Protein AF-0000000085241256 (afdb_homodimer)

Sequence (1052 aa):
MYRLTLTALAVVLCSAALVNGGKVLVFPVDGSHWINMKVIIEELHSRGHEVTVLRPSDAWYIKPDSPYYKSITVNAAAGFDKDNFGQFVRRTLEMRRQGASFWTRMALEIDLVKEFYEMNRLLLLMMGEMFGDDKLMQILRDAKYDLVLTDPAIGGGVLLAHRLGLPLVLNVRWTVQGEGHQAIAPTPLSYVPIPGSEMTDKMTFTERVQNMLFFVFTRLQIMYVTDPNYIPFVHRHFGPDVHYMELFQSADIWLMRNDFTFEWPRPTMPNVVYMSGFQCKPAKPLPKELEDFVQSSGEHGVIVMTLGTLVEELPEDITEDIAAAFAQLPQKVIWRHKGKRPSTLGNNTLMLDWLPQNDLLGHPKTRVFVAHGGTNGMQEAIYHGVPLVGLPLMFDQPDNFFRMKARGVAKVLDFATVNRDNFREALKEVLYEPSYKEKMKVLSSLHRDQPMKPLDRAMFWIEFVMRHKGAAHLRTESYKMSTIQYHSIDVAAFLLAVVLLIFAIFIAAVKFLWQRLLSRNKVKKEMYRLTLTALAVVLCSAALVNGGKVLVFPVDGSHWINMKVIIEELHSRGHEVTVLRPSDAWYIKPDSPYYKSITVNAAAGFDKDNFGQFVRRTLEMRRQGASFWTRMALEIDLVKEFYEMNRLLLLMMGEMFGDDKLMQILRDAKYDLVLTDPAIGGGVLLAHRLGLPLVLNVRWTVQGEGHQAIAPTPLSYVPIPGSEMTDKMTFTERVQNMLFFVFTRLQIMYVTDPNYIPFVHRHFGPDVHYMELFQSADIWLMRNDFTFEWPRPTMPNVVYMSGFQCKPAKPLPKELEDFVQSSGEHGVIVMTLGTLVEELPEDITEDIAAAFAQLPQKVIWRHKGKRPSTLGNNTLMLDWLPQNDLLGHPKTRVFVAHGGTNGMQEAIYHGVPLVGLPLMFDQPDNFFRMKARGVAKVLDFATVNRDNFREALKEVLYEPSYKEKMKVLSSLHRDQPMKPLDRAMFWIEFVMRHKGAAHLRTESYKMSTIQYHSIDVAAFLLAVVLLIFAIFIAAVKFLWQRLLSRNKVKKE

Organism: Amphiprion ocellaris (NCBI:txid80972)

Nearest PDB structures (foldseek):
  2o6l-assembly1_A  TM=9.843E-01  e=4.644E-20  Homo sapiens
  7yf5-assembly1_B  TM=9.736E-01  e=6.406E-20  Homo sapiens
  7yf5-assembly1_A  TM=9.642E-01  e=4.402E-20  Homo sapiens
  7cjx-assembly2_B  TM=9.693E-01  e=1.975E-19  Homo sapiens
  7yan-assembly2_D-2  TM=9.655E-01  e=1.040E-18  Homo sapiens

Radius of gyration: 33.62 Å; Cα contacts (8 Å, |Δi|>4): 1692; chains: 2; bounding box: 74×113×124 Å

InterPro domains:
  IPR002213 UDP-glucuronosyl/UDP-glucosyltransferase [PF00201] (22-521)
  IPR002213 UDP-glucuronosyl/UDP-glucosyltransferase [cd03784] (23-461)
  IPR035595 UDP-glycosyltransferase family, conserved site [PS00375] (354-397)
  IPR050271 UDP-glycosyltransferase [PTHR48043] (32-501)

Foldseek 3Di:
DVVVVVVVVVVVVVVPVVPVAFEEEEEEDADPRVVVVVLLLQVSQVVPHAYEYEEEPPGDPDDCDDPRYHYDYQDFDLLPDLVVLLVLLVVQLVCLQVVHDPVVNVVSVVVVLVSLLVSQQRNLVSLVVCLVPPVNLVVVLVVPGQAYEYAQCHCNRLVSRVVSVAAYEHAYQAHVLGGDQVLAHDDPLCQFADFPLLDHSDDDPVSSVSRVVVVVVSVVSCVRRPCVRQQVSCCVPPNNLDDSSLSVNQHQAYEHQADCLQHPDDDDFLRYAYQHCLVADAADDDPPVVVVLQVVLPQLFEEEEDADDSDQADDLQLQQFLQLLQQVDSGAYEYQHDDDDHPNHHPSYHYDVDDPLLNRLLDPRYAEYEYQADSNSVSSNLQNQHAYEHEHRDDSRVSSQSSLVVLVQYHYDYSNDDGNVVSNVRVCCSSPVCSNSVSSVVSNVVSPPDPDNSSVSVVVVVVVCSVVRGNNVRHDSLVSDDPCVSVVVVVVVVVVVVVVVVVVVVVVVVVVVVVVVVVVVVVVVD/DVVVVVVVVVVVVVVPVVVVAFEEEEEEDADPRVVVVVLLLQVSQVVPHAYEYEEEPPGDPDDCDDPRYHYDYQDFDLLPDLVVLLVLLVVQLVCLQVVHDPVSVVVNVVVVLVSLLVSQQRNLVSLVVCVVPPVNLVVVLVVPGQAYEYAQCHCNRLVSRVVSVAAYEHAYQAHVLGGDQVLAHDDDLCQFADFPLLDHSDDDPVSSVSRVVVVVVSVVSCVRRPCVRQQVSCCVPPNNLDDSSLSVNQHQAYEHQADCLQGPDDDDFLRYAYQHCLVADAADDDPPVVVVLQVVLPQLFEEEEDADDSDQADDLQLQQFLQLLVQVDSGAYEYEHDDDDHPNHHPSYDYDVDDPLLNRLLDPRYAEYEYQADSNSVSSNLQNQHAYEHEHRDDSRVSSQSSLVVLVQYHYDYSNDDGNVVSNVRVCCSSPVCSNSVSSVVSNVVSPPDPDNSSVSVVVVVVVCSVVRGNNVRHDSLVSDDPCVSVVVVVVVVVVVVVVVVVVVVVVVVVVVVVVVVVVVVVVVD

Solvent-accessible surface area (backbone atoms only — not comparable to full-atom values): 54975 Å² total; per-residue (Å²): 118,67,65,60,49,50,50,49,48,47,46,54,60,61,54,42,74,73,64,75,47,52,36,39,38,31,26,70,44,66,58,75,54,33,62,58,50,47,55,54,45,48,51,41,31,74,65,52,27,47,37,38,36,50,39,42,65,54,48,81,69,62,63,74,72,54,99,50,38,47,55,46,72,40,94,37,64,50,60,71,44,67,67,60,52,45,50,49,51,51,52,53,49,51,40,49,48,67,61,50,49,76,65,52,53,49,51,50,52,49,50,51,46,50,50,50,24,48,33,48,45,33,36,49,51,41,48,52,53,49,74,68,32,61,68,61,50,48,54,56,59,72,64,60,53,42,30,28,42,21,31,41,53,44,60,62,37,52,55,48,20,61,76,70,70,37,32,34,37,31,55,28,64,36,30,67,82,36,57,39,62,66,69,72,21,73,65,50,56,42,36,46,58,43,89,79,63,66,61,58,55,76,56,54,73,69,50,32,43,51,34,49,51,51,46,52,50,51,52,53,46,34,59,64,30,39,43,71,47,43,44,61,52,32,26,71,74,73,32,79,87,47,58,55,62,50,60,60,59,64,41,32,33,37,37,28,58,50,43,46,86,71,41,71,40,58,51,33,43,68,31,54,42,68,24,43,54,44,86,53,65,82,52,55,86,66,59,67,71,60,41,52,55,55,58,70,19,63,90,66,11,28,36,41,34,45,53,62,84,77,50,51,59,72,57,66,69,54,45,30,21,50,28,40,28,53,48,72,45,81,34,25,32,43,34,47,51,69,51,82,80,47,89,42,53,33,94,50,50,47,75,28,81,69,72,65,58,62,31,51,49,46,33,90,50,44,53,37,37,35,31,27,34,51,70,68,61,47,42,42,28,37,64,49,31,36,20,35,38,34,44,34,76,58,86,64,9,52,34,49,42,41,48,36,34,75,64,46,26,33,44,78,50,52,66,54,70,60,41,33,65,63,48,38,50,48,50,48,46,53,71,67,39,62,60,18,45,55,42,19,42,53,51,11,51,57,62,66,66,53,98,55,59,27,47,59,52,52,49,48,53,56,49,44,27,51,77,63,66,30,37,68,58,34,50,64,71,65,77,77,45,49,74,50,50,45,68,34,46,61,49,50,51,51,53,48,51,50,52,52,49,52,49,50,51,50,50,50,48,51,49,50,52,50,52,52,54,52,52,52,53,52,59,72,68,104,118,67,64,62,50,50,49,48,47,46,46,56,60,59,56,45,73,72,64,74,45,54,35,37,38,30,28,70,43,64,59,75,54,31,62,57,50,47,55,55,45,48,52,41,29,74,64,52,27,47,36,37,35,47,40,42,64,53,50,80,70,64,64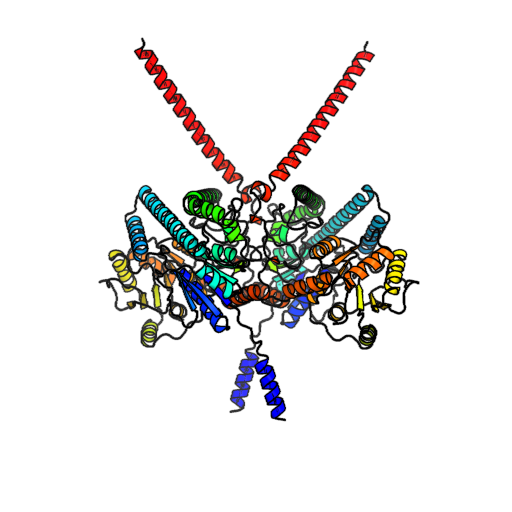,73,74,54,99,48,36,48,55,47,73,40,95,36,63,51,62,69,43,68,66,59,52,43,50,48,52,51,52,53,50,51,42,48,47,67,60,48,51,75,62,50,54,49,51,51,52,49,51,51,44,49,50,50,25,49,34,48,45,33,36,52,51,40,47,53,50,49,74,69,32,61,68,61,51,47,54,58,58,72,66,62,52,41,28,28,43,22,32,40,53,43,61,63,34,50,54,49,21,61,75,70,69,38,34,34,36,31,55,28,65,37,30,67,83,36,57,39,61,67,69,71,21,73,66,53,57,42,35,46,58,45,89,78,62,66,61,58,56,76,55,53,74,69,50,32,42,52,34,50,51,50,46,52,51,51,52,52,47,35,60,63,28,37,44,71,48,43,44,60,51,32,26,72,76,73,33,77,87,48,59,56,64,49,60,60,60,64,40,31,34,35,38,27,58,49,42,45,86,72,41,73,42,56,52,34,41,67,30,53,43,67,23,42,54,43,85,54,67,83,51,55,87,66,59,67,71,59,42,52,55,55,59,70,19,63,89,65,9,28,36,42,35,45,53,62,83,77,50,51,59,70,58,65,70,55,45,28,23,53,27,41,28,52,46,72,45,81,36,26,33,43,34,47,51,70,49,84,80,48,90,44,53,32,92,50,51,47,75,29,82,68,74,65,59,61,30,51,50,47,34,91,48,44,52,38,37,36,31,26,34,52,70,67,61,47,41,41,29,36,64,49,32,35,18,35,38,33,45,34,77,58,86,66,10,52,34,48,42,41,49,36,34,75,62,44,25,34,43,76,50,52,67,54,70,60,40,33,65,62,49,36,50,49,50,49,46,53,71,66,39,62,60,19,44,54,41,19,42,53,51,13,52,59,62,65,67,53,101,56,59,27,48,58,52,52,50,50,53,55,49,43,26,51,76,64,68,30,37,71,58,35,49,63,70,66,77,76,44,50,72,49,49,46,68,35,46,61,48,51,51,50,52,49,51,51,53,52,48,52,49,50,50,49,51,52,48,49,50,50,51,50,51,52,54,53,54,52,53,51,60,74,70,104

Structure (mmCIF, N/CA/C/O backbone):
data_AF-0000000085241256-model_v1
#
loop_
_entity.id
_entity.type
_entity.pdbx_description
1 polymer UDP-glucuronosyltransferase
#
loop_
_atom_site.group_PDB
_atom_site.id
_atom_site.type_symbol
_atom_site.label_atom_id
_atom_site.label_alt_id
_atom_site.label_comp_id
_atom_site.label_asym_id
_atom_site.label_entity_id
_atom_site.label_seq_id
_atom_site.pdbx_PDB_ins_code
_atom_site.Cartn_x
_atom_site.Cartn_y
_atom_site.Cartn_z
_atom_site.occupancy
_atom_site.B_iso_or_equiv
_atom_site.auth_seq_id
_atom_site.auth_comp_id
_atom_site.auth_asym_id
_atom_site.auth_atom_id
_atom_site.pdbx_PDB_model_num
ATOM 1 N N . MET A 1 1 ? 2.01 31.922 -44.625 1 44.44 1 MET A N 1
ATOM 2 C CA . MET A 1 1 ? 1.255 31.484 -43.438 1 44.44 1 MET A CA 1
ATOM 3 C C . MET A 1 1 ? 1.388 29.984 -43.25 1 44.44 1 MET A C 1
ATOM 5 O O . MET A 1 1 ? 1.18 29.484 -42.125 1 44.44 1 MET A O 1
ATOM 9 N N . TYR A 1 2 ? 1.656 29.234 -44.344 1 53.16 2 TYR A N 1
ATOM 10 C CA . TYR A 1 2 ? 1.764 27.781 -44.312 1 53.16 2 TYR A CA 1
ATOM 11 C C . TYR A 1 2 ? 3.115 27.359 -43.75 1 53.16 2 TYR A C 1
ATOM 13 O O . TYR A 1 2 ? 3.242 26.266 -43.188 1 53.16 2 TYR A O 1
ATOM 21 N N . ARG A 1 3 ? 4.176 28.156 -43.906 1 59.12 3 ARG A N 1
ATOM 22 C CA . ARG A 1 3 ? 5.512 27.781 -43.469 1 59.12 3 ARG A CA 1
ATOM 23 C C . ARG A 1 3 ? 5.629 27.859 -41.938 1 59.12 3 ARG A C 1
ATOM 25 O O . ARG A 1 3 ? 6.262 27 -41.312 1 59.12 3 ARG A O 1
ATOM 32 N N . LEU A 1 4 ? 4.906 28.875 -41.312 1 56.28 4 LEU A N 1
ATOM 33 C CA . LEU A 1 4 ? 4.961 28.984 -39.875 1 56.28 4 LEU A CA 1
ATOM 34 C C . LEU A 1 4 ? 4.156 27.859 -39.219 1 56.28 4 LEU A C 1
ATOM 36 O O . LEU A 1 4 ? 4.551 27.344 -38.156 1 56.28 4 LEU A O 1
ATOM 40 N N . THR A 1 5 ? 3.084 27.422 -39.906 1 58.69 5 THR A N 1
ATOM 41 C CA . THR A 1 5 ? 2.307 26.328 -39.375 1 58.69 5 THR A CA 1
ATOM 42 C C . THR A 1 5 ? 3.07 25.016 -39.469 1 58.69 5 THR A C 1
ATOM 44 O O . THR A 1 5 ? 3.047 24.188 -38.562 1 58.69 5 THR A O 1
ATOM 47 N N . LEU A 1 6 ? 3.904 24.859 -40.594 1 59.16 6 LEU A N 1
ATOM 48 C CA . LEU A 1 6 ? 4.66 23.625 -40.75 1 59.16 6 LEU A CA 1
ATOM 49 C C . LEU A 1 6 ? 5.828 23.578 -39.781 1 59.16 6 LEU A C 1
ATOM 51 O O . LEU A 1 6 ? 6.121 22.531 -39.188 1 59.16 6 LEU A O 1
ATOM 55 N N . THR A 1 7 ? 6.434 24.75 -39.438 1 56.59 7 THR A N 1
ATOM 56 C CA . THR A 1 7 ? 7.512 24.781 -38.469 1 56.59 7 THR A CA 1
ATOM 57 C C . THR A 1 7 ? 6.961 24.578 -37.062 1 56.59 7 THR A C 1
ATOM 59 O O . THR A 1 7 ? 7.57 23.891 -36.25 1 56.59 7 THR A O 1
ATOM 62 N N . ALA A 1 8 ? 5.734 25.125 -36.781 1 55.5 8 ALA A N 1
ATOM 63 C CA . ALA A 1 8 ? 5.117 24.906 -35.469 1 55.5 8 ALA A CA 1
ATOM 64 C C . ALA A 1 8 ? 4.691 23.453 -35.281 1 55.5 8 ALA A C 1
ATOM 66 O O . ALA A 1 8 ? 4.871 22.875 -34.219 1 55.5 8 ALA A O 1
ATOM 67 N N . LEU A 1 9 ? 4.145 22.922 -36.375 1 52.12 9 LEU A N 1
ATOM 68 C CA . LEU A 1 9 ? 3.832 21.484 -36.312 1 52.12 9 LEU A CA 1
ATOM 69 C C . LEU A 1 9 ? 5.105 20.656 -36.156 1 52.12 9 LEU A C 1
ATOM 71 O O . LEU A 1 9 ? 5.141 19.703 -35.406 1 52.12 9 LEU A O 1
ATOM 75 N N . ALA A 1 10 ? 6.207 21.062 -36.844 1 52.03 10 ALA A N 1
ATOM 76 C CA . ALA A 1 10 ? 7.473 20.344 -36.688 1 52.03 10 ALA A CA 1
ATOM 77 C C . ALA A 1 10 ? 8.047 20.5 -35.281 1 52.03 10 ALA A C 1
ATOM 79 O O . ALA A 1 10 ? 8.586 19.547 -34.719 1 52.03 10 ALA A O 1
ATOM 80 N N . VAL A 1 11 ? 7.895 21.719 -34.75 1 49.19 11 VAL A N 1
ATOM 81 C CA . VAL A 1 11 ? 8.359 21.922 -33.375 1 49.19 11 VAL A CA 1
ATOM 82 C C . VAL A 1 11 ? 7.453 21.156 -32.406 1 49.19 11 VAL A C 1
ATOM 84 O O . VAL A 1 11 ? 7.934 20.578 -31.438 1 49.19 11 VAL A O 1
ATOM 87 N N . VAL A 1 12 ? 6.098 21.203 -32.531 1 48.16 12 VAL A N 1
ATOM 88 C CA . VAL A 1 12 ? 5.203 20.422 -31.688 1 48.16 12 VAL A CA 1
ATOM 89 C C . VAL A 1 12 ? 5.449 18.938 -31.906 1 48.16 12 VAL A C 1
ATOM 91 O O . VAL A 1 12 ? 5.449 18.156 -30.953 1 48.16 12 VAL A O 1
ATOM 94 N N . LEU A 1 13 ? 5.527 18.484 -33.156 1 45.41 13 LEU A N 1
ATOM 95 C CA . LEU A 1 13 ? 5.906 17.094 -33.406 1 45.41 13 LEU A CA 1
ATOM 96 C C . LEU A 1 13 ? 7.293 16.797 -32.844 1 45.41 13 LEU A C 1
ATOM 98 O O . LEU A 1 13 ? 7.543 15.703 -32.344 1 45.41 13 LEU A O 1
ATOM 102 N N . CYS A 1 14 ? 8.219 17.75 -33.094 1 39.34 14 CYS A N 1
ATOM 103 C CA . CYS A 1 14 ? 9.539 17.516 -32.5 1 39.34 14 CYS A CA 1
ATOM 104 C C . CYS A 1 14 ? 9.5 17.672 -30.984 1 39.34 14 CYS A C 1
ATOM 106 O O . CYS A 1 14 ? 10.492 17.391 -30.312 1 39.34 14 CYS A O 1
ATOM 108 N N . SER A 1 15 ? 8.68 18.594 -30.484 1 38.66 15 SER A N 1
ATOM 109 C CA . SER A 1 15 ? 8.594 18.578 -29.031 1 38.66 15 SER A CA 1
ATOM 110 C C . SER A 1 15 ? 7.988 17.266 -28.547 1 38.66 15 SER A C 1
ATOM 112 O O . SER A 1 15 ? 7.297 17.234 -27.516 1 38.66 15 SER A O 1
ATOM 114 N N . ALA A 1 16 ? 7.535 16.422 -29.453 1 37.31 16 ALA A N 1
ATOM 115 C CA . ALA A 1 16 ? 7.406 15.125 -28.797 1 37.31 16 ALA A CA 1
ATOM 116 C C . ALA A 1 16 ? 8.5 14.922 -27.75 1 37.31 16 ALA A C 1
ATOM 118 O O . ALA A 1 16 ? 9.688 15.117 -28.031 1 37.31 16 ALA A O 1
ATOM 119 N N . ALA A 1 17 ? 8.227 15.211 -26.562 1 40.81 17 ALA A N 1
ATOM 120 C CA . ALA A 1 17 ? 9.141 14.852 -25.469 1 40.81 17 ALA A CA 1
ATOM 121 C C . ALA A 1 17 ? 10.078 13.727 -25.891 1 40.81 17 ALA A C 1
ATOM 123 O O . ALA A 1 17 ? 9.633 12.602 -26.156 1 40.81 17 ALA A O 1
ATOM 124 N N . LEU A 1 18 ? 10.945 13.867 -26.844 1 41.28 18 LEU A N 1
ATOM 125 C CA . LEU A 1 18 ? 12.078 12.953 -26.984 1 41.28 18 LEU A CA 1
ATOM 126 C C . LEU A 1 18 ? 12.312 12.172 -25.688 1 41.28 18 LEU A C 1
ATOM 128 O O . LEU A 1 18 ? 12.82 12.719 -24.719 1 41.28 18 LEU A O 1
ATOM 132 N N . VAL A 1 19 ? 11.359 11.547 -25.219 1 49.81 19 VAL A N 1
ATOM 133 C CA . VAL A 1 19 ? 11.648 10.641 -24.109 1 49.81 19 VAL A CA 1
ATOM 134 C C . VAL A 1 19 ? 13.016 9.992 -24.312 1 49.81 19 VAL A C 1
ATOM 136 O O . VAL A 1 19 ? 13.234 9.289 -25.312 1 49.81 19 VAL A O 1
ATOM 139 N N . ASN A 1 20 ? 14.055 10.594 -24.203 1 64.06 20 ASN A N 1
ATOM 140 C CA . ASN A 1 20 ? 15.359 9.945 -24.156 1 64.06 20 ASN A CA 1
ATOM 141 C C . ASN A 1 20 ? 15.258 8.539 -23.562 1 64.06 20 ASN A C 1
ATOM 143 O O . ASN A 1 20 ? 14.883 8.383 -22.391 1 64.06 20 ASN A O 1
ATOM 147 N N . GLY A 1 21 ? 15.094 7.594 -24.328 1 88.31 21 GLY A N 1
ATOM 148 C CA . GLY A 1 21 ? 15.016 6.191 -23.953 1 88.31 21 GLY A CA 1
ATOM 149 C C . GLY A 1 21 ? 16.109 5.762 -23 1 88.31 21 GLY A C 1
ATOM 150 O O . GLY A 1 21 ? 17.234 6.266 -23.078 1 88.31 21 GLY A O 1
ATOM 151 N N . GLY A 1 22 ? 15.766 5.098 -21.922 1 96.56 22 GLY A N 1
ATOM 152 C CA . GLY A 1 22 ? 16.703 4.566 -20.953 1 96.56 22 GLY A CA 1
ATOM 153 C C . GLY A 1 22 ? 17.297 3.23 -21.359 1 96.56 22 GLY A C 1
ATOM 154 O O . GLY A 1 22 ? 16.906 2.662 -22.391 1 96.56 22 GLY A O 1
ATOM 155 N N . LYS A 1 23 ? 18.391 2.82 -20.75 1 98.56 23 LYS A N 1
ATOM 156 C CA . LYS A 1 23 ? 19.031 1.52 -20.922 1 98.56 23 LYS A CA 1
ATOM 157 C C . LYS A 1 23 ? 18.703 0.581 -19.766 1 98.56 23 LYS A C 1
ATOM 159 O O . LYS A 1 23 ? 19.016 0.872 -18.625 1 98.56 23 LYS A O 1
ATOM 164 N N . VAL A 1 24 ? 18.125 -0.54 -20.125 1 98.81 24 VAL A N 1
ATOM 165 C CA . VAL A 1 24 ? 17.656 -1.469 -19.094 1 98.81 24 VAL A CA 1
ATOM 166 C C . VAL A 1 24 ? 18.391 -2.799 -19.234 1 98.81 24 VAL A C 1
ATOM 168 O O . VAL A 1 24 ? 18.422 -3.391 -20.312 1 98.81 24 VAL A O 1
ATOM 171 N N . LEU A 1 25 ? 19.062 -3.246 -18.188 1 98.88 25 LEU A N 1
ATOM 172 C CA . LEU A 1 25 ? 19.625 -4.59 -18.109 1 98.88 25 LEU A CA 1
ATOM 173 C C . LEU A 1 25 ? 18.625 -5.559 -17.5 1 98.88 25 LEU A C 1
ATOM 175 O O . LEU A 1 25 ? 18.141 -5.336 -16.375 1 98.88 25 LEU A O 1
ATOM 179 N N . VAL A 1 26 ? 18.297 -6.598 -18.219 1 98.81 26 VAL A N 1
ATOM 180 C CA . VAL A 1 26 ? 17.281 -7.547 -17.766 1 98.81 26 VAL A CA 1
ATOM 181 C C . VAL A 1 26 ? 17.953 -8.883 -17.422 1 98.81 26 VAL A C 1
ATOM 183 O O . VAL A 1 26 ? 18.734 -9.414 -18.203 1 98.81 26 VAL A O 1
ATOM 186 N N . PHE A 1 27 ? 17.75 -9.352 -16.25 1 97.88 27 PHE A N 1
ATOM 187 C CA . PHE A 1 27 ? 18.109 -10.695 -15.812 1 97.88 27 PHE A CA 1
ATOM 188 C C . PHE A 1 27 ? 16.859 -11.531 -15.547 1 97.88 27 PHE A C 1
ATOM 190 O O . PHE A 1 27 ? 16.344 -11.531 -14.43 1 97.88 27 PHE A O 1
ATOM 197 N N . PRO A 1 28 ? 16.375 -12.289 -16.5 1 96.31 28 PRO A N 1
ATOM 198 C CA . PRO A 1 28 ? 15.078 -12.961 -16.406 1 96.31 28 PRO A CA 1
ATOM 199 C C . PRO A 1 28 ? 15.188 -14.375 -15.836 1 96.31 28 PRO A C 1
ATOM 201 O O . PRO A 1 28 ? 16.281 -14.859 -15.57 1 96.31 28 PRO A O 1
ATOM 204 N N . VAL A 1 29 ? 14.062 -14.922 -15.5 1 93.56 29 VAL A N 1
ATOM 205 C CA . VAL A 1 29 ? 13.875 -16.344 -15.227 1 93.56 29 VAL A CA 1
ATOM 206 C C . VAL A 1 29 ? 13.211 -17.016 -16.422 1 93.56 29 VAL A C 1
ATOM 208 O O . VAL A 1 29 ? 12.281 -16.469 -17.016 1 93.56 29 VAL A O 1
ATOM 211 N N . ASP A 1 30 ? 13.719 -18.125 -16.844 1 90 30 ASP A N 1
ATOM 212 C CA . ASP A 1 30 ? 13.227 -18.828 -18.031 1 90 30 ASP A CA 1
ATOM 213 C C . ASP A 1 30 ? 11.859 -19.453 -17.766 1 90 30 ASP A C 1
ATOM 215 O O . ASP A 1 30 ? 11.281 -19.281 -16.688 1 90 30 ASP A O 1
ATOM 219 N N . GLY A 1 31 ? 11.211 -20.016 -18.766 1 83.94 31 GLY A N 1
ATOM 220 C CA . GLY A 1 31 ? 9.914 -20.672 -18.641 1 83.94 31 GLY A CA 1
ATOM 221 C C . GLY A 1 31 ? 8.758 -19.688 -18.625 1 83.94 31 GLY A C 1
ATOM 222 O O . GLY A 1 31 ? 8.742 -18.734 -19.422 1 83.94 31 GLY A O 1
ATOM 223 N N . SER A 1 32 ? 7.832 -19.984 -17.781 1 84.12 32 SER A N 1
ATOM 224 C CA . SER A 1 32 ? 6.629 -19.156 -17.719 1 84.12 32 SER A CA 1
ATOM 225 C C . SER A 1 32 ? 6.949 -17.75 -17.234 1 84.12 32 SER A C 1
ATOM 227 O O . SER A 1 32 ? 6.281 -16.797 -17.625 1 84.12 32 SER A O 1
ATOM 229 N N . HIS A 1 33 ? 8.008 -17.609 -16.422 1 91.5 33 HIS A N 1
ATOM 230 C CA . HIS A 1 33 ? 8.422 -16.281 -15.953 1 91.5 33 HIS A CA 1
ATOM 231 C C . HIS A 1 33 ? 8.891 -15.406 -17.109 1 91.5 33 HIS A C 1
ATOM 233 O O . HIS A 1 33 ? 8.664 -14.188 -17.094 1 91.5 33 HIS A O 1
ATOM 239 N N . TRP A 1 34 ? 9.508 -16.062 -18.078 1 92.88 34 TRP A N 1
ATOM 240 C CA . TRP A 1 34 ? 9.984 -15.312 -19.234 1 92.88 34 TRP A CA 1
ATOM 241 C C . TRP A 1 34 ? 8.82 -14.742 -20.031 1 92.88 34 TRP A C 1
ATOM 243 O O . TRP A 1 34 ? 8.898 -13.617 -20.531 1 92.88 34 TRP A O 1
ATOM 253 N N . ILE A 1 35 ? 7.766 -15.469 -20.109 1 88.56 35 ILE A N 1
ATOM 254 C CA . ILE A 1 35 ? 6.609 -15.039 -20.891 1 88.56 35 ILE A CA 1
ATOM 255 C C . ILE A 1 35 ? 6.086 -13.711 -20.344 1 88.56 35 ILE A C 1
ATOM 257 O O . ILE A 1 35 ? 5.715 -12.82 -21.094 1 88.56 35 ILE A O 1
ATOM 261 N N . ASN A 1 36 ? 6.121 -13.602 -19.094 1 92.62 36 ASN A N 1
ATOM 262 C CA . ASN A 1 36 ? 5.688 -12.375 -18.422 1 92.62 36 ASN A CA 1
ATOM 263 C C . ASN A 1 36 ? 6.699 -11.25 -18.609 1 92.62 36 ASN A C 1
ATOM 265 O O . ASN A 1 36 ? 6.324 -10.109 -18.891 1 92.62 36 ASN A O 1
ATOM 269 N N . MET A 1 37 ? 7.941 -11.586 -18.406 1 97.19 37 MET A N 1
ATOM 270 C CA . MET A 1 37 ? 9.008 -10.594 -18.531 1 97.19 37 MET A CA 1
ATOM 271 C C . MET A 1 37 ? 9.047 -10.023 -19.953 1 97.19 37 MET A C 1
ATOM 273 O O . MET A 1 37 ? 9.273 -8.828 -20.141 1 97.19 37 MET A O 1
ATOM 277 N N . LYS A 1 38 ? 8.75 -10.867 -20.875 1 96.88 38 LYS A N 1
ATOM 278 C CA . LYS A 1 38 ? 8.789 -10.484 -22.281 1 96.88 38 LYS A CA 1
ATOM 279 C C . LYS A 1 38 ? 7.777 -9.375 -22.578 1 96.88 38 LYS A C 1
ATOM 281 O O . LYS A 1 38 ? 8.047 -8.484 -23.391 1 96.88 38 LYS A O 1
ATOM 286 N N . VAL A 1 39 ? 6.652 -9.398 -21.938 1 96.94 39 VAL A N 1
ATOM 287 C CA . VAL A 1 39 ? 5.621 -8.383 -22.109 1 96.94 39 VAL A CA 1
ATOM 288 C C . VAL A 1 39 ? 6.184 -7.012 -21.734 1 96.94 39 VAL A C 1
ATOM 290 O O . VAL A 1 39 ? 5.988 -6.035 -22.469 1 96.94 39 VAL A O 1
ATOM 293 N N . ILE A 1 40 ? 6.895 -6.922 -20.656 1 98.5 40 ILE A N 1
ATOM 294 C CA . ILE A 1 40 ? 7.477 -5.672 -20.188 1 98.5 40 ILE A CA 1
ATOM 295 C C . ILE A 1 40 ? 8.578 -5.223 -21.141 1 98.5 40 ILE A C 1
ATOM 297 O O . ILE A 1 40 ? 8.664 -4.043 -21.484 1 98.5 40 ILE A O 1
ATOM 301 N N . ILE A 1 41 ? 9.375 -6.176 -21.594 1 98.56 41 ILE A N 1
ATOM 302 C CA . ILE A 1 41 ? 10.492 -5.887 -22.484 1 98.56 41 ILE A CA 1
ATOM 303 C C . ILE A 1 41 ? 9.969 -5.293 -23.797 1 98.56 41 ILE A C 1
ATOM 305 O O . ILE A 1 41 ? 10.484 -4.285 -24.281 1 98.56 41 ILE A O 1
ATOM 309 N N . GLU A 1 42 ? 8.945 -5.891 -24.328 1 98.06 42 GLU A N 1
ATOM 310 C CA . GLU A 1 42 ? 8.383 -5.414 -25.578 1 98.06 42 GLU A CA 1
ATOM 311 C C . GLU A 1 42 ? 7.824 -4 -25.438 1 98.06 42 GLU A C 1
ATOM 313 O O . GLU A 1 42 ? 7.973 -3.17 -26.328 1 98.06 42 GLU A O 1
ATOM 318 N N . GLU A 1 43 ? 7.188 -3.74 -24.312 1 98.06 43 GLU A N 1
ATOM 319 C CA . GLU A 1 43 ? 6.652 -2.402 -24.078 1 98.06 43 GLU A CA 1
ATOM 320 C C . GLU A 1 43 ? 7.777 -1.384 -23.906 1 98.06 43 GLU A C 1
ATOM 322 O O . GLU A 1 43 ? 7.68 -0.255 -24.391 1 98.06 43 GLU A O 1
ATOM 327 N N . LEU A 1 44 ? 8.836 -1.764 -23.188 1 98.5 44 LEU A N 1
ATOM 328 C CA . LEU A 1 44 ? 10 -0.895 -23.031 1 98.5 44 LEU A CA 1
ATOM 329 C C . LEU A 1 44 ? 10.586 -0.534 -24.391 1 98.5 44 LEU A C 1
ATOM 331 O O . LEU A 1 44 ? 10.891 0.631 -24.656 1 98.5 44 LEU A O 1
ATOM 335 N N . HIS A 1 45 ? 10.695 -1.53 -25.234 1 98.19 45 HIS A N 1
ATOM 336 C CA . HIS A 1 45 ? 11.211 -1.314 -26.578 1 98.19 45 HIS A CA 1
ATOM 337 C C . HIS A 1 45 ? 10.312 -0.364 -27.375 1 98.19 45 HIS A C 1
ATOM 339 O O . HIS A 1 45 ? 10.805 0.536 -28.047 1 98.19 45 HIS A O 1
ATOM 345 N N . SER A 1 46 ? 9.055 -0.578 -27.281 1 97.5 46 SER A N 1
ATOM 346 C CA . SER A 1 46 ? 8.094 0.244 -28 1 97.5 46 SER A CA 1
ATOM 347 C C . SER A 1 46 ? 8.18 1.705 -27.578 1 97.5 46 SER A C 1
ATOM 349 O O . SER A 1 46 ? 7.859 2.605 -28.359 1 97.5 46 SER A O 1
ATOM 351 N N . ARG A 1 47 ? 8.617 1.925 -26.422 1 97.12 47 ARG A N 1
ATOM 352 C CA . ARG A 1 47 ? 8.719 3.277 -25.891 1 97.12 47 ARG A CA 1
ATOM 353 C C . ARG A 1 47 ? 10.094 3.873 -26.156 1 97.12 47 ARG A C 1
ATOM 355 O O . ARG A 1 47 ? 10.406 4.965 -25.672 1 97.12 47 ARG A O 1
ATOM 362 N N . GLY A 1 48 ? 10.922 3.115 -26.781 1 97.31 48 GLY A N 1
ATOM 363 C CA . GLY A 1 48 ? 12.188 3.662 -27.234 1 97.31 48 GLY A CA 1
ATOM 364 C C . GLY A 1 48 ? 13.344 3.35 -26.312 1 97.31 48 GLY A C 1
ATOM 365 O O . GLY A 1 48 ? 14.438 3.896 -26.469 1 97.31 48 GLY A O 1
ATOM 366 N N . HIS A 1 49 ? 13.148 2.451 -25.359 1 98.31 49 HIS A N 1
ATOM 367 C CA . HIS A 1 49 ? 14.234 2.076 -24.453 1 98.31 49 HIS A CA 1
ATOM 368 C C . HIS A 1 49 ? 15.109 0.991 -25.062 1 98.31 49 HIS A C 1
ATOM 370 O O . HIS A 1 49 ? 14.641 0.193 -25.875 1 98.31 49 HIS A O 1
ATOM 376 N N . GLU A 1 50 ? 16.375 0.985 -24.719 1 98.12 50 GLU A N 1
ATOM 377 C CA . GLU A 1 50 ? 17.281 -0.096 -25.078 1 98.12 50 GLU A CA 1
ATOM 378 C C . GLU A 1 50 ? 17.312 -1.181 -24.016 1 98.12 50 GLU A C 1
ATOM 380 O O . GLU A 1 50 ? 17.594 -0.899 -22.844 1 98.12 50 GLU A O 1
ATOM 385 N N . VAL A 1 51 ? 17.031 -2.357 -24.438 1 98.56 51 VAL A N 1
ATOM 386 C CA . VAL A 1 51 ? 16.953 -3.461 -23.484 1 98.56 51 VAL A CA 1
ATOM 387 C C . VAL A 1 51 ? 18.047 -4.488 -23.797 1 98.56 51 VAL A C 1
ATOM 389 O O . VAL A 1 51 ? 18.219 -4.879 -24.953 1 98.56 51 VAL A O 1
ATOM 392 N N . THR A 1 52 ? 18.797 -4.859 -22.797 1 98.69 52 THR A N 1
ATOM 393 C CA . THR A 1 52 ? 19.766 -5.957 -22.875 1 98.69 52 THR A CA 1
ATOM 394 C C . THR A 1 52 ? 19.359 -7.098 -21.953 1 98.69 52 THR A C 1
ATOM 396 O O . THR A 1 52 ? 19.172 -6.887 -20.75 1 98.69 52 THR A O 1
ATOM 399 N N . VAL A 1 53 ? 19.266 -8.289 -22.531 1 98.38 53 VAL A N 1
ATOM 400 C CA . VAL A 1 53 ? 18.844 -9.461 -21.766 1 98.38 53 VAL A CA 1
ATOM 401 C C . VAL A 1 53 ? 20.031 -10.383 -21.531 1 98.38 53 VAL A C 1
ATOM 403 O O . VAL A 1 53 ? 20.719 -10.781 -22.484 1 98.38 53 VAL A O 1
ATOM 406 N N . LEU A 1 54 ? 20.266 -10.656 -20.297 1 96.75 54 LEU A N 1
ATOM 407 C CA . LEU A 1 54 ? 21.266 -11.672 -19.953 1 96.75 54 LEU A CA 1
ATOM 408 C C . LEU A 1 54 ? 20.625 -13.055 -19.891 1 96.75 54 LEU A C 1
ATOM 410 O O . LEU A 1 54 ? 19.625 -13.25 -19.188 1 96.75 54 LEU A O 1
ATOM 414 N N . ARG A 1 55 ? 21.203 -14 -20.594 1 93.06 55 ARG A N 1
ATOM 415 C CA . ARG A 1 55 ? 20.641 -15.352 -20.625 1 93.06 55 ARG A CA 1
ATOM 416 C C . ARG A 1 55 ? 21.734 -16.406 -20.516 1 93.06 55 ARG A C 1
ATOM 418 O O . ARG A 1 55 ? 22.859 -16.188 -21 1 93.06 55 ARG A O 1
ATOM 425 N N . PRO A 1 56 ? 21.469 -17.453 -19.828 1 89.31 56 PRO A N 1
ATOM 426 C CA . PRO A 1 56 ? 22.422 -18.578 -19.859 1 89.31 56 PRO A CA 1
ATOM 427 C C . PRO A 1 56 ? 22.438 -19.312 -21.188 1 89.31 56 PRO A C 1
ATOM 429 O O . PRO A 1 56 ? 21.5 -19.172 -21.984 1 89.31 56 PRO A O 1
ATOM 432 N N . SER A 1 57 ? 23.422 -20.078 -21.375 1 85.69 57 SER A N 1
ATOM 433 C CA . SER A 1 57 ? 23.594 -20.766 -22.656 1 85.69 57 SER A CA 1
ATOM 434 C C . SER A 1 57 ? 22.531 -21.859 -22.828 1 85.69 57 SER A C 1
ATOM 436 O O . SER A 1 57 ? 22.188 -22.203 -23.953 1 85.69 57 SER A O 1
ATOM 438 N N . ASP A 1 58 ? 22 -22.312 -21.734 1 83.69 58 ASP A N 1
ATOM 439 C CA . ASP A 1 58 ? 21.031 -23.406 -21.812 1 83.69 58 ASP A CA 1
ATOM 440 C C . ASP A 1 58 ? 19.609 -22.875 -21.688 1 83.69 58 ASP A C 1
ATOM 442 O O . ASP A 1 58 ? 18.703 -23.609 -21.266 1 83.69 58 ASP A O 1
ATOM 446 N N . ALA A 1 59 ? 19.375 -21.656 -22.031 1 87.31 59 ALA A N 1
ATOM 447 C CA . ALA A 1 59 ? 18.047 -21.078 -21.922 1 87.31 59 ALA A CA 1
ATOM 448 C C . ALA A 1 59 ? 17.062 -21.797 -22.828 1 87.31 59 ALA A C 1
ATOM 450 O O . ALA A 1 59 ? 17.406 -22.156 -23.969 1 87.31 59 ALA A O 1
ATOM 451 N N . TRP A 1 60 ? 15.883 -21.906 -22.359 1 84.56 60 TRP A N 1
ATOM 452 C CA . TRP A 1 60 ? 14.82 -22.609 -23.078 1 84.56 60 TRP A CA 1
ATOM 453 C C . TRP A 1 60 ? 14.031 -21.656 -23.969 1 84.56 60 TRP A C 1
ATOM 455 O O . TRP A 1 60 ? 14.031 -21.797 -25.188 1 84.56 60 TRP A O 1
ATOM 465 N N . TYR A 1 61 ? 13.43 -20.656 -23.375 1 87.19 61 TYR A N 1
ATOM 466 C CA . TYR A 1 61 ? 12.492 -19.766 -24.062 1 87.19 61 TYR A CA 1
ATOM 467 C C . TYR A 1 61 ? 13.164 -18.453 -24.453 1 87.19 61 TYR A C 1
ATOM 469 O O . TYR A 1 61 ? 12.711 -17.781 -25.391 1 87.19 61 TYR A O 1
ATOM 477 N N . ILE A 1 62 ? 14.25 -18.172 -23.766 1 93.81 62 ILE A N 1
ATOM 478 C CA . ILE A 1 62 ? 14.906 -16.891 -24.016 1 93.81 62 ILE A CA 1
ATOM 479 C C . ILE A 1 62 ? 15.828 -17.016 -25.234 1 93.81 62 ILE A C 1
ATOM 481 O O . ILE A 1 62 ? 16.891 -17.625 -25.156 1 93.81 62 ILE A O 1
ATOM 485 N N . LYS A 1 63 ? 15.492 -16.328 -26.25 1 93.94 63 LYS A N 1
ATOM 486 C CA . LYS A 1 63 ? 16.219 -16.453 -27.5 1 93.94 63 LYS A CA 1
ATOM 487 C C . LYS A 1 63 ? 17.406 -15.484 -27.547 1 93.94 63 LYS A C 1
ATOM 489 O O . LYS A 1 63 ? 17.344 -14.391 -26.984 1 93.94 63 LYS A O 1
ATOM 494 N N . PRO A 1 64 ? 18.438 -15.914 -28.203 1 93.62 64 PRO A N 1
ATOM 495 C CA . PRO A 1 64 ? 19.594 -15.023 -28.312 1 93.62 64 PRO A CA 1
ATOM 496 C C . PRO A 1 64 ? 19.344 -13.844 -29.25 1 93.62 64 PRO A C 1
ATOM 498 O O . PRO A 1 64 ? 19.969 -12.797 -29.109 1 93.62 64 PRO A O 1
ATOM 501 N N . ASP A 1 65 ? 18.453 -14.047 -30.234 1 94.56 65 ASP A N 1
ATOM 502 C CA . ASP A 1 65 ? 18.125 -12.984 -31.172 1 94.56 65 ASP A CA 1
ATOM 503 C C . ASP A 1 65 ? 16.688 -12.508 -30.984 1 94.56 65 ASP A C 1
ATOM 505 O O . ASP A 1 65 ? 15.781 -13.312 -30.781 1 94.56 65 ASP A O 1
ATOM 509 N N . SER A 1 66 ? 16.578 -11.234 -30.953 1 96.38 66 SER A N 1
ATOM 510 C CA . SER A 1 66 ? 15.258 -10.625 -30.797 1 96.38 66 SER A CA 1
ATOM 511 C C . SER A 1 66 ? 15.234 -9.219 -31.375 1 96.38 66 SER A C 1
ATOM 513 O O . SER A 1 66 ? 16.234 -8.508 -31.328 1 96.38 66 SER A O 1
ATOM 515 N N . PRO A 1 67 ? 14.125 -8.812 -31.984 1 97.25 67 PRO A N 1
ATOM 516 C CA . PRO A 1 67 ? 14 -7.418 -32.438 1 97.25 67 PRO A CA 1
ATOM 517 C C . PRO A 1 67 ? 13.758 -6.453 -31.266 1 97.25 67 PRO A C 1
ATOM 519 O O . PRO A 1 67 ? 13.844 -5.234 -31.438 1 97.25 67 PRO A O 1
ATOM 5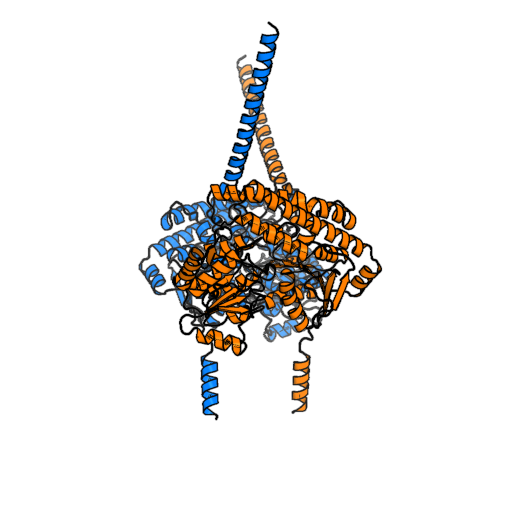22 N N . TYR A 1 68 ? 13.547 -6.977 -30.094 1 97.75 68 TYR A N 1
ATOM 523 C CA . TYR A 1 68 ? 13.102 -6.133 -29 1 97.75 68 TYR A CA 1
ATOM 524 C C . TYR A 1 68 ? 14.234 -5.883 -28 1 97.75 68 TYR A C 1
ATOM 526 O O . TYR A 1 68 ? 14.141 -4.984 -27.172 1 97.75 68 TYR A O 1
ATOM 534 N N . TYR A 1 69 ? 15.25 -6.758 -28.062 1 98.12 69 TYR A N 1
ATOM 535 C CA . TYR A 1 69 ? 16.344 -6.613 -27.109 1 98.12 69 TYR A CA 1
ATOM 536 C C . TYR A 1 69 ? 17.641 -7.148 -27.688 1 98.12 69 TYR A C 1
ATOM 538 O O . TYR A 1 69 ? 17.641 -7.93 -28.641 1 98.12 69 TYR A O 1
ATOM 546 N N . LYS A 1 70 ? 18.75 -6.691 -27.125 1 97.69 70 LYS A N 1
ATOM 547 C CA . LYS A 1 70 ? 20.047 -7.316 -27.312 1 97.69 70 LYS A CA 1
ATOM 548 C C . LYS A 1 70 ? 20.297 -8.398 -26.25 1 97.69 70 LYS A C 1
ATOM 550 O O . LYS A 1 70 ? 19.703 -8.367 -25.172 1 97.69 70 LYS A O 1
ATOM 555 N N . SER A 1 71 ? 21.078 -9.352 -26.594 1 96.75 71 SER A N 1
ATOM 556 C CA . SER A 1 71 ? 21.312 -10.43 -25.641 1 96.75 71 SER A CA 1
ATOM 557 C C . SER A 1 71 ? 22.781 -10.586 -25.328 1 96.75 71 SER A C 1
ATOM 559 O O . SER A 1 71 ? 23.641 -10.312 -26.172 1 96.75 71 SER A O 1
ATOM 561 N N . ILE A 1 72 ? 23.062 -10.844 -24.109 1 95.88 72 ILE A N 1
ATOM 562 C CA . ILE A 1 72 ? 24.359 -11.32 -23.656 1 95.88 72 ILE A CA 1
ATOM 563 C C . ILE A 1 72 ? 24.219 -12.75 -23.125 1 95.88 72 ILE A C 1
ATOM 565 O O . ILE A 1 72 ? 23.484 -12.992 -22.156 1 95.88 72 ILE A O 1
ATOM 569 N N . THR A 1 73 ? 24.844 -13.688 -23.766 1 93.75 73 THR A N 1
ATOM 570 C CA . THR A 1 73 ? 24.781 -15.086 -23.359 1 93.75 73 THR A CA 1
ATOM 571 C C . THR A 1 73 ? 25.953 -15.438 -22.453 1 93.75 73 THR A C 1
ATOM 573 O O . THR A 1 73 ? 27.109 -15.25 -22.844 1 93.75 73 THR A O 1
ATOM 576 N N . VAL A 1 74 ? 25.625 -15.875 -21.312 1 89.81 74 VAL A N 1
ATOM 577 C CA . VAL A 1 74 ? 26.656 -16.344 -20.375 1 89.81 74 VAL A CA 1
ATOM 578 C C . VAL A 1 74 ? 26.906 -17.828 -20.594 1 89.81 74 VAL A C 1
ATOM 580 O O . VAL A 1 74 ? 25.953 -18.625 -20.656 1 89.81 74 VAL A O 1
ATOM 583 N N . ASN A 1 75 ? 28.125 -18.219 -20.734 1 82.81 75 ASN A N 1
ATOM 584 C CA . ASN A 1 75 ? 28.5 -19.609 -21 1 82.81 75 ASN A CA 1
ATOM 585 C C . ASN A 1 75 ? 28.453 -20.453 -19.734 1 82.81 75 ASN A C 1
ATOM 587 O O . ASN A 1 75 ? 29.484 -20.938 -19.266 1 82.81 75 ASN A O 1
ATOM 591 N N . ALA A 1 76 ? 27.375 -20.531 -19.156 1 77.56 76 ALA A N 1
ATOM 592 C CA . ALA A 1 76 ? 27.156 -21.359 -17.969 1 77.56 76 ALA A CA 1
ATOM 593 C C . ALA A 1 76 ? 25.719 -21.875 -17.922 1 77.56 76 ALA A C 1
ATOM 595 O O . ALA A 1 76 ? 24.797 -21.234 -18.438 1 77.56 76 ALA A O 1
ATOM 596 N N . ALA A 1 77 ? 25.656 -23.141 -17.438 1 69.12 77 ALA A N 1
ATOM 597 C CA . ALA A 1 77 ? 24.312 -23.734 -17.266 1 69.12 77 ALA A CA 1
ATOM 598 C C . ALA A 1 77 ? 23.625 -23.172 -16.031 1 69.12 77 ALA A C 1
ATOM 600 O O . ALA A 1 77 ? 24.25 -23 -14.977 1 69.12 77 ALA A O 1
ATOM 601 N N . ALA A 1 78 ? 22.406 -22.641 -16.188 1 65.81 78 ALA A N 1
ATOM 602 C CA . ALA A 1 78 ? 21.688 -22.078 -15.055 1 65.81 78 ALA A CA 1
ATOM 603 C C . ALA A 1 78 ? 20.766 -23.125 -14.422 1 65.81 78 ALA A C 1
ATOM 605 O O . ALA A 1 78 ? 20.141 -22.859 -13.383 1 65.81 78 ALA A O 1
ATOM 606 N N . GLY A 1 79 ? 20.828 -24.312 -14.883 1 61.88 79 GLY A N 1
ATOM 607 C CA . GLY A 1 79 ? 20.156 -25.406 -14.18 1 61.88 79 GLY A CA 1
ATOM 608 C C . GLY A 1 79 ? 18.75 -25.656 -14.68 1 61.88 79 GLY A C 1
ATOM 609 O O . GLY A 1 79 ? 18.078 -26.594 -14.227 1 61.88 79 GLY A O 1
ATOM 610 N N . PHE A 1 80 ? 18.219 -24.875 -15.539 1 64.69 80 PHE A N 1
ATOM 611 C CA . PHE A 1 80 ? 16.875 -25.156 -16 1 64.69 80 PHE A CA 1
ATOM 612 C C . PHE A 1 80 ? 16.875 -26.203 -17.109 1 64.69 80 PHE A C 1
ATOM 614 O O . PHE A 1 80 ? 17.406 -25.953 -18.188 1 64.69 80 PHE A O 1
ATOM 621 N N . ASP A 1 81 ? 16.781 -27.469 -16.594 1 66.81 81 ASP A N 1
ATOM 622 C CA . ASP A 1 81 ? 16.719 -28.562 -17.562 1 66.81 81 ASP A CA 1
ATOM 623 C C . ASP A 1 81 ? 15.281 -28.969 -17.844 1 66.81 81 ASP A C 1
ATOM 625 O O . ASP A 1 81 ? 14.609 -29.531 -16.969 1 66.81 81 ASP A O 1
ATOM 629 N N . LYS A 1 82 ? 14.875 -28.656 -19.047 1 67.44 82 LYS A N 1
ATOM 630 C CA . LYS A 1 82 ? 13.516 -28.969 -19.469 1 67.44 82 LYS A CA 1
ATOM 631 C C . LYS A 1 82 ? 13.188 -30.438 -19.219 1 67.44 82 LYS A C 1
ATOM 633 O O . LYS A 1 82 ? 12.102 -30.766 -18.734 1 67.44 82 LYS A O 1
ATOM 638 N N . ASP A 1 83 ? 14.125 -31.266 -19.531 1 69.12 83 ASP A N 1
ATOM 639 C CA . ASP A 1 83 ? 13.875 -32.688 -19.453 1 69.12 83 ASP A CA 1
ATOM 640 C C . ASP A 1 83 ? 13.727 -33.125 -18 1 69.12 83 ASP A C 1
ATOM 642 O O . ASP A 1 83 ? 12.82 -33.906 -17.656 1 69.12 83 ASP A O 1
ATOM 646 N N . ASN A 1 84 ? 14.555 -32.594 -17.203 1 69.94 84 ASN A N 1
ATOM 647 C CA . ASN A 1 84 ? 14.492 -32.969 -15.789 1 69.94 84 ASN A CA 1
ATOM 648 C C . ASN A 1 84 ? 13.227 -32.438 -15.125 1 69.94 84 ASN A C 1
ATOM 650 O O . ASN A 1 84 ? 12.602 -33.125 -14.32 1 69.94 84 ASN A O 1
ATOM 654 N N . PHE A 1 85 ? 12.867 -31.297 -15.531 1 69.69 85 PHE A N 1
ATOM 655 C CA . PHE A 1 85 ? 11.664 -30.703 -14.969 1 69.69 85 PHE A CA 1
ATOM 656 C C . PHE A 1 85 ? 10.422 -31.469 -15.438 1 69.69 85 PHE A C 1
ATOM 658 O O . PHE A 1 85 ? 9.516 -31.719 -14.648 1 69.69 85 PHE A O 1
ATOM 665 N N . GLY A 1 86 ? 10.406 -31.828 -16.656 1 68.56 86 GLY A N 1
ATOM 666 C CA . GLY A 1 86 ? 9.297 -32.594 -17.203 1 68.56 86 GLY A CA 1
ATOM 667 C C . GLY A 1 86 ? 9.141 -33.969 -16.531 1 68.56 86 GLY A C 1
ATOM 668 O O . GLY A 1 86 ? 8.023 -34.375 -16.25 1 68.56 86 GLY A O 1
ATOM 669 N N . GLN A 1 87 ? 10.281 -34.531 -16.297 1 71.06 87 GLN A N 1
ATOM 670 C CA . GLN A 1 87 ? 10.25 -35.844 -15.625 1 71.06 87 GLN A CA 1
ATOM 671 C C . GLN A 1 87 ? 9.742 -35.719 -14.195 1 71.06 87 GLN A C 1
ATOM 673 O O . GLN A 1 87 ? 9 -36.562 -13.719 1 71.06 87 GLN A O 1
ATOM 678 N N . PHE A 1 88 ? 10.164 -34.688 -13.625 1 70.62 88 PHE A N 1
ATOM 679 C CA . PHE A 1 88 ? 9.719 -34.438 -12.258 1 70.62 88 PHE A CA 1
ATOM 680 C C . PHE A 1 88 ? 8.211 -34.25 -12.203 1 70.62 88 PHE A C 1
ATOM 682 O O . PHE A 1 88 ? 7.543 -34.844 -11.344 1 70.62 88 PHE A O 1
ATOM 689 N N . VAL A 1 89 ? 7.707 -33.531 -13.086 1 71.5 89 VAL A N 1
ATOM 690 C CA . VAL A 1 89 ? 6.273 -33.25 -13.117 1 71.5 89 VAL A CA 1
ATOM 691 C C . VAL A 1 89 ? 5.508 -34.562 -13.359 1 71.5 89 VAL A C 1
ATOM 693 O O . VAL A 1 89 ? 4.52 -34.844 -12.68 1 71.5 89 VAL A O 1
ATOM 696 N N . ARG A 1 90 ? 6 -35.312 -14.242 1 73 90 ARG A N 1
ATOM 697 C CA . ARG A 1 90 ? 5.348 -36.594 -14.562 1 73 90 ARG A CA 1
ATOM 698 C C . ARG A 1 90 ? 5.34 -37.531 -13.359 1 73 90 ARG A C 1
ATOM 700 O O . ARG A 1 90 ? 4.328 -38.156 -13.078 1 73 90 ARG A O 1
ATOM 707 N N . ARG A 1 91 ? 6.445 -37.531 -12.781 1 73.31 91 ARG A N 1
ATOM 708 C CA . ARG A 1 91 ? 6.566 -38.406 -11.617 1 73.31 91 ARG A CA 1
ATOM 709 C C . ARG A 1 91 ? 5.641 -37.938 -10.492 1 73.31 91 ARG A C 1
ATOM 711 O O . ARG A 1 91 ? 5.023 -38.781 -9.82 1 73.31 91 ARG A O 1
ATOM 718 N N . THR A 1 92 ? 5.574 -36.688 -10.297 1 73.38 92 THR A N 1
ATOM 719 C CA . THR A 1 92 ? 4.73 -36.125 -9.25 1 73.38 92 THR A CA 1
ATOM 720 C C . THR A 1 92 ? 3.26 -36.438 -9.516 1 73.38 92 THR A C 1
ATOM 722 O O . THR A 1 92 ? 2.521 -36.812 -8.609 1 73.38 92 THR A O 1
ATOM 725 N N . LEU A 1 93 ? 2.836 -36.344 -10.695 1 74.75 93 LEU A N 1
ATOM 726 C CA . LEU A 1 93 ? 1.447 -36.562 -11.07 1 74.75 93 LEU A CA 1
ATOM 727 C C . LEU A 1 93 ? 1.094 -38.062 -10.93 1 74.75 93 LEU A C 1
ATOM 729 O O . LEU A 1 93 ? -0.004 -38.406 -10.484 1 74.75 93 LEU A O 1
ATOM 733 N N . GLU A 1 94 ? 2.033 -38.844 -11.328 1 75.06 94 GLU A N 1
ATOM 734 C CA . GLU A 1 94 ? 1.81 -40.281 -11.211 1 75.06 94 GLU A CA 1
ATOM 735 C C . GLU A 1 94 ? 1.655 -40.719 -9.75 1 75.06 94 GLU A C 1
ATOM 737 O O . GLU A 1 94 ? 0.818 -41.562 -9.43 1 75.06 94 GLU A O 1
ATOM 742 N N . MET A 1 95 ? 2.426 -40.156 -9 1 73.94 95 MET A N 1
ATOM 743 C CA . MET A 1 95 ? 2.373 -40.469 -7.582 1 73.94 95 MET A CA 1
ATOM 744 C C . MET A 1 95 ? 1.048 -40.031 -6.973 1 73.94 95 MET A C 1
ATOM 746 O O . MET A 1 95 ? 0.489 -40.719 -6.121 1 73.94 95 MET A O 1
ATOM 750 N N . ARG A 1 96 ? 0.613 -38.938 -7.352 1 73.94 96 ARG A N 1
ATOM 751 C CA . ARG A 1 96 ? -0.668 -38.438 -6.867 1 73.94 96 ARG A CA 1
ATOM 752 C C . ARG A 1 96 ? -1.812 -39.344 -7.289 1 73.94 96 ARG A C 1
ATOM 754 O O . ARG A 1 96 ? -2.742 -39.562 -6.516 1 73.94 96 ARG A O 1
ATOM 761 N N . ARG A 1 97 ? -1.724 -39.906 -8.359 1 75.06 97 ARG A N 1
ATOM 762 C CA . ARG A 1 97 ? -2.76 -40.781 -8.906 1 75.06 97 ARG A CA 1
ATOM 763 C C . ARG A 1 97 ? -2.795 -42.125 -8.164 1 75.06 97 ARG A C 1
ATOM 765 O O . ARG A 1 97 ? -3.861 -42.719 -7.996 1 75.06 97 ARG A O 1
ATOM 772 N N . GLN A 1 98 ? -1.659 -42.5 -7.891 1 72.88 98 GLN A N 1
ATOM 773 C CA . GLN A 1 98 ? -1.575 -43.812 -7.254 1 72.88 98 GLN A CA 1
ATOM 774 C C . GLN A 1 98 ? -1.916 -43.719 -5.77 1 72.88 98 GLN A C 1
ATOM 776 O O . GLN A 1 98 ? -1.97 -44.75 -5.074 1 72.88 98 GLN A O 1
ATOM 781 N N . GLY A 1 99 ? -2.449 -42.469 -5.375 1 65.31 99 GLY A N 1
ATOM 782 C CA . GLY A 1 99 ? -2.76 -42.344 -3.961 1 65.31 99 GLY A CA 1
ATOM 783 C C . GLY A 1 99 ? -1.587 -42.688 -3.059 1 65.31 99 GLY A C 1
ATOM 784 O O . GLY A 1 99 ? -1.752 -43.344 -2.047 1 65.31 99 GLY A O 1
ATOM 785 N N . ALA A 1 100 ? -0.557 -42.188 -3.506 1 60 100 ALA A N 1
ATOM 786 C CA . ALA A 1 100 ? 0.693 -42.594 -2.857 1 60 100 ALA A CA 1
ATOM 787 C C . ALA A 1 100 ? 0.665 -42.25 -1.368 1 60 100 ALA A C 1
ATOM 789 O O . ALA A 1 100 ? -0.036 -41.312 -0.944 1 60 100 ALA A O 1
ATOM 790 N N . SER A 1 101 ? 1.194 -43.094 -0.627 1 64.5 101 SER A N 1
ATOM 791 C CA . SER A 1 101 ? 1.325 -43 0.823 1 64.5 101 SER A CA 1
ATOM 792 C C . SER A 1 101 ? 1.936 -41.688 1.245 1 64.5 101 SER A C 1
ATOM 794 O O . SER A 1 101 ? 2.494 -40.969 0.417 1 64.5 101 SER A O 1
ATOM 796 N N . PHE A 1 102 ? 1.635 -41.312 2.455 1 65.75 102 PHE A N 1
ATOM 797 C CA . PHE A 1 102 ? 2.238 -40.156 3.088 1 65.75 102 PHE A CA 1
ATOM 798 C C . PHE A 1 102 ? 3.734 -40.094 2.803 1 65.75 102 PHE A C 1
ATOM 800 O O . PHE A 1 102 ? 4.27 -39.031 2.484 1 65.75 102 PHE A O 1
ATOM 807 N N . TRP A 1 103 ? 4.281 -41.219 2.762 1 64.06 103 TRP A N 1
ATOM 808 C CA . TRP A 1 103 ? 5.73 -41.281 2.607 1 64.06 103 TRP A CA 1
ATOM 809 C C . TRP A 1 103 ? 6.145 -40.969 1.179 1 64.06 103 TRP A C 1
ATOM 811 O O . TRP A 1 103 ? 7.176 -40.312 0.957 1 64.06 103 TRP A O 1
ATOM 821 N N . THR A 1 104 ? 5.359 -41.312 0.311 1 64.38 104 THR A N 1
ATOM 822 C CA . THR A 1 104 ? 5.656 -41.031 -1.088 1 64.38 104 THR A CA 1
ATOM 823 C C . THR A 1 104 ? 5.492 -39.531 -1.377 1 64.38 104 THR A C 1
ATOM 825 O O . THR A 1 104 ? 6.297 -38.938 -2.102 1 64.38 104 THR A O 1
ATOM 828 N N . ARG A 1 105 ? 4.547 -39 -0.771 1 69.19 105 ARG A N 1
ATOM 829 C CA . ARG A 1 105 ? 4.352 -37.562 -0.914 1 69.19 105 ARG A CA 1
ATOM 830 C C . ARG A 1 105 ? 5.512 -36.781 -0.301 1 69.19 105 ARG A C 1
ATOM 832 O O . ARG A 1 105 ? 5.969 -35.781 -0.865 1 69.19 105 ARG A O 1
ATOM 839 N N . MET A 1 106 ? 5.898 -37.281 0.771 1 72.31 106 MET A N 1
ATOM 840 C CA . MET A 1 106 ? 7.027 -36.656 1.443 1 72.31 106 MET A CA 1
ATOM 841 C C . MET A 1 106 ? 8.297 -36.781 0.606 1 72.31 106 MET A C 1
ATOM 843 O O . MET A 1 106 ? 9.086 -35.812 0.534 1 72.31 106 MET A O 1
ATOM 847 N N . ALA A 1 107 ? 8.445 -37.938 -0.016 1 69.19 107 ALA A N 1
ATOM 848 C CA . ALA A 1 107 ? 9.609 -38.156 -0.874 1 69.19 107 ALA A CA 1
ATOM 849 C C . ALA A 1 107 ? 9.586 -37.188 -2.064 1 69.19 107 ALA A C 1
ATOM 851 O O . ALA A 1 107 ? 10.625 -36.656 -2.467 1 69.19 107 ALA A O 1
ATOM 852 N N . LEU A 1 108 ? 8.445 -37 -2.543 1 69.25 108 LEU A N 1
ATOM 853 C CA . LEU A 1 108 ? 8.297 -36.062 -3.66 1 69.25 108 LEU A CA 1
ATOM 854 C C . LEU A 1 108 ? 8.633 -34.656 -3.236 1 69.25 108 LEU A C 1
ATOM 856 O O . LEU A 1 108 ? 9.281 -33.906 -3.98 1 69.25 108 LEU A O 1
ATOM 860 N N . GLU A 1 109 ? 8.211 -34.312 -2.104 1 72.44 109 GLU A N 1
ATOM 861 C CA . GLU A 1 109 ? 8.492 -32.969 -1.586 1 72.44 109 GLU A CA 1
ATOM 862 C C . GLU A 1 109 ? 9.984 -32.781 -1.34 1 72.44 109 GLU A C 1
ATOM 864 O O . GLU A 1 109 ? 10.523 -31.703 -1.576 1 72.44 109 GLU A O 1
ATOM 869 N N . ILE A 1 110 ? 10.57 -33.844 -0.925 1 76.25 110 ILE A N 1
ATOM 870 C CA . ILE A 1 110 ? 12 -33.781 -0.667 1 76.25 110 ILE A CA 1
ATOM 871 C C . ILE A 1 110 ? 12.758 -33.625 -1.983 1 76.25 110 ILE A C 1
ATOM 873 O O . ILE A 1 110 ? 13.727 -32.875 -2.066 1 76.25 110 ILE A O 1
ATOM 877 N N . ASP A 1 111 ? 12.266 -34.312 -2.988 1 74.12 111 ASP A N 1
ATOM 878 C CA . ASP A 1 111 ? 12.906 -34.219 -4.297 1 74.12 111 ASP A CA 1
ATOM 879 C C . ASP A 1 111 ? 12.766 -32.812 -4.871 1 74.12 111 ASP A C 1
ATOM 881 O O . ASP A 1 111 ? 13.688 -32.312 -5.504 1 74.12 111 ASP A O 1
ATOM 885 N N . LEU A 1 112 ? 11.672 -32.312 -4.695 1 76.38 112 LEU A N 1
ATOM 886 C CA . LEU A 1 112 ? 11.438 -30.953 -5.16 1 76.38 112 LEU A CA 1
ATOM 887 C C . LEU A 1 112 ? 12.359 -29.969 -4.445 1 76.38 112 LEU A C 1
ATOM 889 O O . LEU A 1 112 ? 12.945 -29.078 -5.074 1 76.38 112 LEU A O 1
ATOM 893 N N . VAL A 1 113 ? 12.5 -30.156 -3.195 1 82.81 113 VAL A N 1
ATOM 894 C CA . VAL A 1 113 ? 13.328 -29.297 -2.373 1 82.81 113 VAL A CA 1
ATOM 895 C C . VAL A 1 113 ? 14.789 -29.422 -2.797 1 82.81 113 VAL A C 1
ATOM 897 O O . VAL A 1 113 ? 15.523 -28.422 -2.842 1 82.81 113 VAL A O 1
ATOM 900 N N . LYS A 1 114 ? 15.195 -30.594 -3.141 1 83.56 114 LYS A N 1
ATOM 901 C CA . LYS A 1 114 ? 16.562 -30.828 -3.6 1 83.56 114 LYS A CA 1
ATOM 902 C C . LYS A 1 114 ? 16.812 -30.172 -4.953 1 83.56 114 LYS A C 1
ATOM 904 O O . LYS A 1 114 ? 17.906 -29.656 -5.207 1 83.56 114 LYS A O 1
ATOM 909 N N . GLU A 1 115 ? 15.805 -30.281 -5.75 1 80.88 115 GLU A N 1
ATOM 910 C CA . GLU A 1 115 ? 15.922 -29.625 -7.055 1 80.88 115 GLU A CA 1
ATOM 911 C C . GLU A 1 115 ? 16.094 -28.125 -6.91 1 80.88 115 GLU A C 1
ATOM 913 O O . GLU A 1 115 ? 16.891 -27.516 -7.621 1 80.88 115 GLU A O 1
ATOM 918 N N . PHE A 1 116 ? 15.375 -27.547 -6.039 1 86.31 116 PHE A N 1
ATOM 919 C CA . PHE A 1 116 ? 15.484 -26.109 -5.82 1 86.31 116 PHE A CA 1
ATOM 920 C C . PHE A 1 116 ? 16.828 -25.75 -5.223 1 86.31 116 PHE A C 1
ATOM 922 O O . PHE A 1 116 ? 17.391 -24.688 -5.523 1 86.31 116 PHE A O 1
ATOM 929 N N . TYR A 1 117 ? 17.266 -26.625 -4.336 1 91 117 TYR A N 1
ATOM 930 C CA . TYR A 1 117 ? 18.609 -26.438 -3.793 1 91 117 TYR A CA 1
ATOM 931 C C . TYR A 1 117 ? 19.656 -26.406 -4.906 1 91 117 TYR A C 1
ATOM 933 O O . TYR A 1 117 ? 20.5 -25.516 -4.938 1 91 117 TYR A O 1
ATOM 941 N N . GLU A 1 118 ? 19.547 -27.344 -5.82 1 88.19 118 GLU A N 1
ATOM 942 C CA . GLU A 1 118 ? 20.516 -27.469 -6.902 1 88.19 118 GLU A CA 1
ATOM 943 C C . GLU A 1 118 ? 20.406 -26.281 -7.863 1 88.19 118 GLU A C 1
ATOM 945 O O . GLU A 1 118 ? 21.422 -25.812 -8.383 1 88.19 118 GLU A O 1
ATOM 950 N N . MET A 1 119 ? 19.266 -25.859 -8.117 1 86.5 119 MET A N 1
ATOM 951 C CA . MET A 1 119 ? 19.062 -24.703 -8.977 1 86.5 119 MET A CA 1
ATOM 952 C C . MET A 1 119 ? 19.75 -23.469 -8.398 1 86.5 119 MET A C 1
ATOM 954 O O . MET A 1 119 ? 20.406 -22.719 -9.125 1 86.5 119 MET A O 1
ATOM 958 N N . ASN A 1 120 ? 19.578 -23.25 -7.09 1 92.81 120 ASN A N 1
ATOM 959 C CA . ASN A 1 120 ? 20.25 -22.141 -6.43 1 92.81 120 ASN A CA 1
ATOM 960 C C . ASN A 1 120 ? 21.766 -22.281 -6.5 1 92.81 120 ASN A C 1
ATOM 962 O O . ASN A 1 120 ? 22.469 -21.297 -6.766 1 92.81 120 ASN A O 1
ATOM 966 N N . ARG A 1 121 ? 22.188 -23.5 -6.246 1 93.88 121 ARG A N 1
ATOM 967 C CA . ARG A 1 121 ? 23.625 -23.766 -6.262 1 93.88 121 ARG A CA 1
ATOM 968 C C . ARG A 1 121 ? 24.219 -23.438 -7.629 1 93.88 121 ARG A C 1
ATOM 970 O O . ARG A 1 121 ? 25.234 -22.734 -7.719 1 93.88 121 ARG A O 1
ATOM 977 N N . LEU A 1 122 ? 23.578 -23.938 -8.688 1 90.62 122 LEU A N 1
ATOM 978 C CA . LEU A 1 122 ? 24.078 -23.734 -10.047 1 90.62 122 LEU A CA 1
ATOM 979 C C . LEU A 1 122 ? 24.031 -22.266 -10.445 1 90.62 122 LEU A C 1
ATOM 981 O O . LEU A 1 122 ? 24.953 -21.766 -11.102 1 90.62 122 LEU A O 1
ATOM 985 N N . LEU A 1 123 ? 23 -21.609 -10.062 1 93.31 123 LEU A N 1
ATOM 986 C CA . LEU A 1 123 ? 22.875 -20.188 -10.352 1 93.31 123 LEU A CA 1
ATOM 987 C C . LEU A 1 123 ? 24 -19.406 -9.711 1 93.31 123 LEU A C 1
ATOM 989 O O . LEU A 1 123 ? 24.594 -18.516 -10.344 1 93.31 123 LEU A O 1
ATOM 993 N N . LEU A 1 124 ? 24.281 -19.688 -8.445 1 96 124 LEU A N 1
ATOM 994 C CA . LEU A 1 124 ? 25.297 -18.922 -7.723 1 96 124 LEU A CA 1
ATOM 995 C C . LEU A 1 124 ? 26.688 -19.25 -8.242 1 96 124 LEU A C 1
ATOM 997 O O . LEU A 1 124 ? 27.578 -18.391 -8.242 1 96 124 LEU A O 1
ATOM 1001 N N . LEU A 1 125 ? 26.859 -20.5 -8.711 1 94 125 LEU A N 1
ATOM 1002 C CA . LEU A 1 125 ? 28.109 -20.828 -9.383 1 94 125 LEU A CA 1
ATOM 1003 C C . LEU A 1 125 ? 28.281 -19.984 -10.641 1 94 125 LEU A C 1
ATOM 1005 O O . LEU A 1 125 ? 29.375 -19.453 -10.891 1 94 125 LEU A O 1
ATOM 1009 N N . MET A 1 126 ? 27.234 -19.891 -11.359 1 93.31 126 MET A N 1
ATOM 1010 C CA . MET A 1 126 ? 27.266 -19.062 -12.562 1 93.31 126 MET A CA 1
ATOM 1011 C C . MET A 1 126 ? 27.578 -17.609 -12.211 1 93.31 126 MET A C 1
ATOM 1013 O O . MET A 1 126 ? 28.359 -16.953 -12.891 1 93.31 126 MET A O 1
ATOM 1017 N N . MET A 1 127 ? 26.969 -17.094 -11.156 1 96.12 127 MET A N 1
ATOM 1018 C CA . MET A 1 127 ? 27.188 -15.711 -10.734 1 96.12 127 MET A CA 1
ATOM 1019 C C . MET A 1 127 ? 28.641 -15.492 -10.312 1 96.12 127 MET A C 1
ATOM 1021 O O . MET A 1 127 ? 29.234 -14.445 -10.594 1 96.12 127 MET A O 1
ATOM 1025 N N . GLY A 1 128 ? 29.141 -16.516 -9.594 1 95.69 128 GLY A N 1
ATOM 1026 C CA . GLY A 1 128 ? 30.547 -16.453 -9.234 1 95.69 128 GLY A CA 1
ATOM 1027 C C . GLY A 1 128 ? 31.453 -16.344 -10.438 1 95.69 128 GLY A C 1
ATOM 1028 O O . GLY A 1 128 ? 32.406 -15.531 -10.438 1 95.69 128 GLY A O 1
ATOM 1029 N N . GLU A 1 129 ? 31.172 -17.078 -11.422 1 94.25 129 GLU A N 1
ATOM 1030 C CA . GLU A 1 129 ? 31.938 -17.031 -12.656 1 94.25 129 GLU A CA 1
ATOM 1031 C C . GLU A 1 129 ? 31.797 -15.672 -13.344 1 94.25 129 GLU A C 1
ATOM 1033 O O . GLU A 1 129 ? 32.781 -15.117 -13.844 1 94.25 129 GLU A O 1
ATOM 1038 N N . MET A 1 130 ? 30.656 -15.211 -13.367 1 95.06 130 MET A N 1
ATOM 1039 C CA . MET A 1 130 ? 30.391 -13.914 -13.992 1 95.06 130 MET A CA 1
ATOM 1040 C C . MET A 1 130 ? 31.141 -12.805 -13.281 1 95.06 130 MET A C 1
ATOM 1042 O O . MET A 1 130 ? 31.766 -11.953 -13.922 1 95.06 130 MET A O 1
ATOM 1046 N N . PHE A 1 131 ? 31.094 -12.797 -11.93 1 96.69 131 PHE A N 1
ATOM 1047 C CA . PHE A 1 131 ? 31.766 -11.773 -11.133 1 96.69 131 PHE A CA 1
ATOM 1048 C C . PHE A 1 131 ? 33.281 -11.852 -11.32 1 96.69 131 PHE A C 1
ATOM 1050 O O . PHE A 1 131 ? 33.969 -10.844 -11.18 1 96.69 131 PHE A O 1
ATOM 1057 N N . GLY A 1 132 ? 33.781 -13.055 -11.688 1 95.56 132 GLY A N 1
ATOM 1058 C CA . GLY A 1 132 ? 35.188 -13.25 -11.906 1 95.56 132 GLY A CA 1
ATOM 1059 C C . GLY A 1 132 ? 35.625 -12.938 -13.32 1 95.56 132 GLY A C 1
ATOM 1060 O O . GLY A 1 132 ? 36.844 -12.891 -13.609 1 95.56 132 GLY A O 1
ATOM 1061 N N . ASP A 1 133 ? 34.656 -12.742 -14.211 1 95.75 133 ASP A N 1
ATOM 1062 C CA . ASP A 1 133 ? 34.969 -12.391 -15.602 1 95.75 133 ASP A CA 1
ATOM 1063 C C . ASP A 1 133 ? 35.125 -10.883 -15.758 1 95.75 133 ASP A C 1
ATOM 1065 O O . ASP A 1 133 ? 34.156 -10.188 -16.109 1 95.75 133 ASP A O 1
ATOM 1069 N N . ASP A 1 134 ? 36.281 -10.398 -15.734 1 96.81 134 ASP A N 1
ATOM 1070 C CA . ASP A 1 134 ? 36.562 -8.969 -15.742 1 96.81 134 ASP A CA 1
ATOM 1071 C C . ASP A 1 134 ? 36.125 -8.32 -17.047 1 96.81 134 ASP A C 1
ATOM 1073 O O . ASP A 1 134 ? 35.656 -7.176 -17.047 1 96.81 134 ASP A O 1
ATOM 1077 N N . LYS A 1 135 ? 36.312 -9.047 -18.047 1 96.38 135 LYS A N 1
ATOM 1078 C CA . LYS A 1 135 ? 35.938 -8.5 -19.344 1 96.38 135 LYS A CA 1
ATOM 1079 C C . LYS A 1 135 ? 34.406 -8.281 -19.406 1 96.38 135 LYS A C 1
ATOM 1081 O O . LYS A 1 135 ? 33.969 -7.211 -19.812 1 96.38 135 LYS A O 1
ATOM 1086 N N . LEU A 1 136 ? 33.688 -9.281 -19.031 1 95.88 136 LEU A N 1
ATOM 1087 C CA . LEU A 1 136 ? 32.25 -9.18 -19.031 1 95.88 136 LEU A CA 1
ATOM 1088 C C . LEU A 1 136 ? 31.766 -8.055 -18.109 1 95.88 136 LEU A C 1
ATOM 1090 O O . LEU A 1 136 ? 30.922 -7.25 -18.5 1 95.88 136 LEU A O 1
ATOM 1094 N N . MET A 1 137 ? 32.312 -7.984 -16.906 1 97.19 137 MET A N 1
ATOM 1095 C CA . MET A 1 137 ? 31.906 -6.977 -15.93 1 97.19 137 MET A CA 1
ATOM 1096 C C . MET A 1 137 ? 32.219 -5.574 -16.438 1 97.19 137 MET A C 1
ATOM 1098 O O . MET A 1 137 ? 31.453 -4.641 -16.188 1 97.19 137 MET A O 1
ATOM 1102 N N . GLN A 1 138 ? 33.312 -5.434 -17.125 1 97.44 138 GLN A N 1
ATOM 1103 C CA . GLN A 1 138 ? 33.656 -4.137 -17.688 1 97.44 138 GLN A CA 1
ATOM 1104 C C . GLN A 1 138 ? 32.656 -3.723 -18.781 1 97.44 138 GLN A C 1
ATOM 1106 O O . GLN A 1 138 ? 32.281 -2.555 -18.859 1 97.44 138 GLN A O 1
ATOM 1111 N N . ILE A 1 139 ? 32.312 -4.664 -19.609 1 96.69 139 ILE A N 1
ATOM 1112 C CA . ILE A 1 139 ? 31.328 -4.406 -20.641 1 96.69 139 ILE A CA 1
ATOM 1113 C C . ILE A 1 139 ? 30.016 -3.906 -20.016 1 96.69 139 ILE A C 1
ATOM 1115 O O . ILE A 1 139 ? 29.422 -2.936 -20.5 1 96.69 139 ILE A O 1
ATOM 1119 N N . LEU A 1 140 ? 29.609 -4.531 -18.969 1 98.06 140 LEU A N 1
ATOM 1120 C CA . LEU A 1 140 ? 28.359 -4.172 -18.281 1 98.06 140 LEU A CA 1
ATOM 1121 C C . LEU A 1 140 ? 28.469 -2.787 -17.656 1 98.06 140 LEU A C 1
ATOM 1123 O O . LEU A 1 140 ? 27.516 -2.01 -17.688 1 98.06 140 LEU A O 1
ATOM 1127 N N . ARG A 1 141 ? 29.578 -2.471 -17.109 1 97.94 141 ARG A N 1
ATOM 1128 C CA . ARG A 1 141 ? 29.797 -1.157 -16.5 1 97.94 141 ARG A CA 1
ATOM 1129 C C . ARG A 1 141 ? 29.828 -0.066 -17.578 1 97.94 141 ARG A C 1
ATOM 1131 O O . ARG A 1 141 ? 29.25 1.007 -17.391 1 97.94 141 ARG A O 1
ATOM 1138 N N . ASP A 1 142 ? 30.438 -0.362 -18.672 1 97.56 142 ASP A N 1
ATOM 1139 C CA . ASP A 1 142 ? 30.625 0.617 -19.75 1 97.56 142 ASP A CA 1
ATOM 1140 C C . ASP A 1 142 ? 29.297 0.946 -20.422 1 97.56 142 ASP A C 1
ATOM 1142 O O . ASP A 1 142 ? 29.156 2.018 -21.016 1 97.56 142 ASP A O 1
ATOM 1146 N N . ALA A 1 143 ? 28.391 0.025 -20.297 1 97.12 143 ALA A N 1
ATOM 1147 C CA . ALA A 1 143 ? 27.109 0.219 -20.953 1 97.12 143 ALA A CA 1
ATOM 1148 C C . ALA A 1 143 ? 26.297 1.308 -20.266 1 97.12 143 ALA A C 1
ATOM 1150 O O . ALA A 1 143 ? 25.406 1.916 -20.875 1 97.12 143 ALA A O 1
ATOM 1151 N N . LYS A 1 144 ? 26.547 1.523 -18.969 1 97.31 144 LYS A N 1
ATOM 1152 C CA . LYS A 1 144 ? 25.906 2.574 -18.188 1 97.31 144 LYS A CA 1
ATOM 1153 C C . LYS A 1 144 ? 24.391 2.412 -18.188 1 97.31 144 LYS A C 1
ATOM 1155 O O . LYS A 1 144 ? 23.656 3.354 -18.5 1 97.31 144 LYS A O 1
ATOM 1160 N N . TYR A 1 145 ? 23.938 1.285 -17.781 1 98.62 145 TYR A N 1
ATOM 1161 C CA . TYR A 1 145 ? 22.516 1.018 -17.641 1 98.62 145 TYR A CA 1
ATOM 1162 C C . TYR A 1 145 ? 21.891 1.929 -16.594 1 98.62 145 TYR A C 1
ATOM 1164 O O . TYR A 1 145 ? 22.547 2.307 -15.617 1 98.62 145 TYR A O 1
ATOM 1172 N N . ASP A 1 146 ? 20.641 2.211 -16.812 1 98.62 146 ASP A N 1
ATOM 1173 C CA . ASP A 1 146 ? 19.906 3.051 -15.875 1 98.62 146 ASP A CA 1
ATOM 1174 C C . ASP A 1 146 ? 19.375 2.225 -14.711 1 98.62 146 ASP A C 1
ATOM 1176 O O . ASP A 1 146 ? 19.188 2.742 -13.602 1 98.62 146 ASP A O 1
ATOM 1180 N N . LEU A 1 147 ? 19.047 0.981 -15.008 1 98.75 147 LEU A N 1
ATOM 1181 C CA . LEU A 1 147 ? 18.531 0.099 -13.961 1 98.75 147 LEU A CA 1
ATOM 1182 C C . LEU A 1 147 ? 18.641 -1.362 -14.383 1 98.75 147 LEU A C 1
ATOM 1184 O O . LEU A 1 147 ? 18.938 -1.656 -15.539 1 98.75 147 LEU A O 1
ATOM 1188 N N . VAL A 1 148 ? 18.484 -2.25 -13.414 1 98.88 148 VAL A N 1
ATOM 1189 C CA . VAL A 1 148 ? 18.328 -3.682 -13.648 1 98.88 148 VAL A CA 1
ATOM 1190 C C . VAL A 1 148 ? 16.875 -4.09 -13.398 1 98.88 148 VAL A C 1
ATOM 1192 O O . VAL A 1 148 ? 16.297 -3.744 -12.367 1 98.88 148 VAL A O 1
ATOM 1195 N N . LEU A 1 149 ? 16.25 -4.691 -14.375 1 98.94 149 LEU A N 1
ATOM 1196 C CA . LEU A 1 149 ? 14.945 -5.332 -14.258 1 98.94 149 LEU A CA 1
ATOM 1197 C C . LEU A 1 149 ? 15.094 -6.844 -14.141 1 98.94 149 LEU A C 1
ATOM 1199 O O . LEU A 1 149 ? 15.656 -7.492 -15.023 1 98.94 149 LEU A O 1
ATOM 1203 N N . THR A 1 150 ? 14.594 -7.398 -13.023 1 98.75 150 THR A N 1
ATOM 1204 C CA . THR A 1 150 ? 14.844 -8.82 -12.844 1 98.75 150 THR A CA 1
ATOM 1205 C C . THR A 1 150 ? 13.688 -9.484 -12.109 1 98.75 150 THR A C 1
ATOM 1207 O O . THR A 1 150 ? 12.773 -8.805 -11.633 1 98.75 150 THR A O 1
ATOM 1210 N N . ASP A 1 151 ? 13.609 -10.781 -12.18 1 98.12 151 ASP A N 1
ATOM 1211 C CA . ASP A 1 151 ? 12.688 -11.633 -11.438 1 98.12 151 ASP A CA 1
ATOM 1212 C C . ASP A 1 151 ? 13.352 -12.227 -10.195 1 98.12 151 ASP A C 1
ATOM 1214 O O . ASP A 1 151 ? 14.289 -13.016 -10.312 1 98.12 151 ASP A O 1
ATOM 1218 N N . PRO A 1 152 ? 12.883 -11.875 -9.023 1 98.12 152 PRO A N 1
ATOM 1219 C CA . PRO A 1 152 ? 13.586 -12.281 -7.797 1 98.12 152 PRO A CA 1
ATOM 1220 C C . PRO A 1 152 ? 13.328 -13.734 -7.422 1 98.12 152 PRO A C 1
ATOM 1222 O O . PRO A 1 152 ? 13.812 -14.203 -6.391 1 98.12 152 PRO A O 1
ATOM 1225 N N . ALA A 1 153 ? 12.594 -14.438 -8.242 1 96.44 153 ALA A N 1
ATOM 1226 C CA . ALA A 1 153 ? 12.469 -15.875 -7.996 1 96.44 153 ALA A CA 1
ATOM 1227 C C . ALA A 1 153 ? 13.836 -16.547 -7.957 1 96.44 153 ALA A C 1
ATOM 1229 O O . ALA A 1 153 ? 14 -17.594 -7.328 1 96.44 153 ALA A O 1
ATOM 1230 N N . ILE A 1 154 ? 14.766 -15.961 -8.648 1 95.19 154 ILE A N 1
ATOM 1231 C CA . ILE A 1 154 ? 16.172 -16.344 -8.531 1 95.19 154 ILE A CA 1
ATOM 1232 C C . ILE A 1 154 ? 17 -15.117 -8.164 1 95.19 154 ILE A C 1
ATOM 1234 O O . ILE A 1 154 ? 16.578 -13.977 -8.383 1 95.19 154 ILE A O 1
ATOM 1238 N N . GLY A 1 155 ? 18.188 -15.297 -7.648 1 96.94 155 GLY A N 1
ATOM 1239 C CA . GLY A 1 155 ? 18.906 -14.188 -7.043 1 96.94 155 GLY A CA 1
ATOM 1240 C C . GLY A 1 155 ? 19.875 -13.516 -7.988 1 96.94 155 GLY A C 1
ATOM 1241 O O . GLY A 1 155 ? 20.438 -12.469 -7.672 1 96.94 155 GLY A O 1
ATOM 1242 N N . GLY A 1 156 ? 20.078 -14.102 -9.211 1 96.62 156 GLY A N 1
ATOM 1243 C CA . GLY A 1 156 ? 21.141 -13.633 -10.094 1 96.62 156 GLY A CA 1
ATOM 1244 C C . GLY A 1 156 ? 21.047 -12.148 -10.406 1 96.62 156 GLY A C 1
ATOM 1245 O O . GLY A 1 156 ? 22.016 -11.406 -10.242 1 96.62 156 GLY A O 1
ATOM 1246 N N . GLY A 1 157 ? 19.891 -11.68 -10.844 1 98.19 157 GLY A N 1
ATOM 1247 C CA . GLY A 1 157 ? 19.703 -10.281 -11.203 1 98.19 157 GLY A CA 1
ATOM 1248 C C . GLY A 1 157 ? 19.906 -9.336 -10.031 1 98.19 157 GLY A C 1
ATOM 1249 O O . GLY A 1 157 ? 20.469 -8.25 -10.195 1 98.19 157 GLY A O 1
ATOM 1250 N N . VAL A 1 158 ? 19.453 -9.68 -8.844 1 98.75 158 VAL A N 1
ATOM 1251 C CA . VAL A 1 158 ? 19.578 -8.859 -7.645 1 98.75 158 VAL A CA 1
ATOM 1252 C C . VAL A 1 158 ? 21.062 -8.688 -7.301 1 98.75 158 VAL A C 1
ATOM 1254 O O . VAL A 1 158 ? 21.531 -7.574 -7.055 1 98.75 158 VAL A O 1
ATOM 1257 N N . LEU A 1 159 ? 21.766 -9.797 -7.305 1 98.75 159 LEU A N 1
ATOM 1258 C CA . LEU A 1 159 ? 23.203 -9.773 -6.992 1 98.75 159 LEU A CA 1
ATOM 1259 C C . LEU A 1 159 ? 23.969 -8.93 -8.008 1 98.75 159 LEU A C 1
ATOM 1261 O O . LEU A 1 159 ? 24.828 -8.133 -7.637 1 98.75 159 LEU A O 1
ATOM 1265 N N . LEU A 1 160 ? 23.609 -9.102 -9.25 1 98.56 160 LEU A N 1
ATOM 1266 C CA . LEU A 1 160 ? 24.266 -8.359 -10.312 1 98.56 160 LEU A CA 1
ATOM 1267 C C . LEU A 1 160 ? 24.016 -6.859 -10.18 1 98.56 160 LEU A C 1
ATOM 1269 O O . LEU A 1 160 ? 24.938 -6.051 -10.344 1 98.56 160 LEU A O 1
ATOM 1273 N N . ALA A 1 161 ? 22.797 -6.469 -9.922 1 98.88 161 ALA A N 1
ATOM 1274 C CA . ALA A 1 161 ? 22.453 -5.059 -9.758 1 98.88 161 ALA A CA 1
ATOM 1275 C C . ALA A 1 161 ? 23.312 -4.406 -8.68 1 98.88 161 ALA A C 1
ATOM 1277 O O . ALA A 1 161 ? 23.828 -3.303 -8.867 1 98.88 161 ALA A O 1
ATOM 1278 N N . HIS A 1 162 ? 23.406 -5.09 -7.543 1 98.62 162 HIS A N 1
ATOM 1279 C CA . HIS A 1 162 ? 24.188 -4.543 -6.438 1 98.62 162 HIS A CA 1
ATOM 1280 C C . HIS A 1 162 ? 25.672 -4.484 -6.785 1 98.62 162 HIS A C 1
ATOM 1282 O O . HIS A 1 162 ? 26.359 -3.533 -6.41 1 98.62 162 HIS A O 1
ATOM 1288 N N . ARG A 1 163 ? 26.188 -5.516 -7.457 1 98.31 163 ARG A N 1
ATOM 1289 C CA . ARG A 1 163 ? 27.578 -5.52 -7.871 1 98.31 163 ARG A CA 1
ATOM 1290 C C . ARG A 1 163 ? 27.891 -4.355 -8.805 1 98.31 163 ARG A C 1
ATOM 1292 O O . ARG A 1 163 ? 28.969 -3.768 -8.75 1 98.31 163 ARG A O 1
ATOM 1299 N N . LEU A 1 164 ? 26.922 -4 -9.648 1 98.44 164 LEU A N 1
ATOM 1300 C CA . LEU A 1 164 ? 27.094 -2.934 -10.625 1 98.44 164 LEU A CA 1
ATOM 1301 C C . LEU A 1 164 ? 26.719 -1.582 -10.031 1 98.44 164 LEU A C 1
ATOM 1303 O O . LEU A 1 164 ? 26.938 -0.54 -10.648 1 98.44 164 LEU A O 1
ATOM 1307 N N . GLY A 1 165 ? 26.062 -1.562 -8.859 1 98.06 165 GLY A N 1
ATOM 1308 C CA . GLY A 1 165 ? 25.625 -0.325 -8.227 1 98.06 165 GLY A CA 1
ATOM 1309 C C . GLY A 1 165 ? 24.484 0.354 -8.969 1 98.06 165 GLY A C 1
ATOM 1310 O O . GLY A 1 165 ? 24.469 1.579 -9.109 1 98.06 165 GLY A O 1
ATOM 1311 N N . LEU A 1 166 ? 23.547 -0.426 -9.477 1 98.75 166 LEU A N 1
ATOM 1312 C CA . LEU A 1 166 ? 22.453 0.111 -10.281 1 98.75 166 LEU A CA 1
ATOM 1313 C C . LEU A 1 166 ? 21.141 0.027 -9.523 1 98.75 166 LEU A C 1
ATOM 1315 O O . LEU A 1 166 ? 20.953 -0.866 -8.695 1 98.75 166 LEU A O 1
ATOM 1319 N N . PRO A 1 167 ? 20.188 0.967 -9.828 1 98.75 167 PRO A N 1
ATOM 1320 C CA . PRO A 1 167 ? 18.828 0.81 -9.305 1 98.75 167 PRO A CA 1
ATOM 1321 C C . PRO A 1 167 ? 18.188 -0.527 -9.688 1 98.75 167 PRO A C 1
ATOM 1323 O O . PRO A 1 167 ? 18.547 -1.105 -10.719 1 98.75 167 PRO A O 1
ATOM 1326 N N . LEU A 1 168 ? 17.328 -0.979 -8.844 1 98.88 168 LEU A N 1
ATOM 1327 C CA . LEU A 1 168 ? 16.797 -2.334 -8.984 1 98.88 168 LEU A CA 1
ATOM 1328 C C . LEU A 1 168 ? 15.281 -2.324 -9.008 1 98.88 168 LEU A C 1
ATOM 1330 O O . LEU A 1 168 ? 14.641 -1.794 -8.102 1 98.88 168 LEU A O 1
ATOM 1334 N N . VAL A 1 169 ? 14.648 -2.859 -10.055 1 98.94 169 VAL A N 1
ATOM 1335 C CA . VAL A 1 169 ? 13.211 -3.064 -10.18 1 98.94 169 VAL A CA 1
ATOM 1336 C C . VAL A 1 169 ? 12.906 -4.559 -10.297 1 98.94 169 VAL A C 1
ATOM 1338 O O . VAL A 1 169 ? 13.531 -5.262 -11.094 1 98.94 169 VAL A O 1
ATOM 1341 N N . LEU A 1 170 ? 11.992 -5.031 -9.516 1 98.88 170 LEU A N 1
ATOM 1342 C CA . LEU A 1 170 ? 11.664 -6.453 -9.5 1 98.88 170 LEU A CA 1
ATOM 1343 C C . LEU A 1 170 ? 10.328 -6.715 -10.18 1 98.88 170 LEU A C 1
ATOM 1345 O O . LEU A 1 170 ? 9.344 -6.02 -9.914 1 98.88 170 LEU A O 1
ATOM 1349 N N . ASN A 1 171 ? 10.281 -7.594 -11.133 1 98.5 171 ASN A N 1
ATOM 1350 C CA . ASN A 1 171 ? 9.07 -8.234 -11.625 1 98.5 171 ASN A CA 1
ATOM 1351 C C . ASN A 1 171 ? 8.703 -9.461 -10.789 1 98.5 171 ASN A C 1
ATOM 1353 O O . ASN A 1 171 ? 9.242 -10.547 -11.008 1 98.5 171 ASN A O 1
ATOM 1357 N N . VAL A 1 172 ? 7.625 -9.305 -9.859 1 97.31 172 VAL A N 1
ATOM 1358 C CA . VAL A 1 172 ? 7.723 -10.219 -8.727 1 97.31 172 VAL A CA 1
ATOM 1359 C C . VAL A 1 172 ? 6.371 -10.891 -8.492 1 97.31 172 VAL A C 1
ATOM 1361 O O . VAL A 1 172 ? 5.324 -10.234 -8.555 1 97.31 172 VAL A O 1
ATOM 1364 N N . ARG A 1 173 ? 6.387 -12.148 -8.312 1 94.94 173 ARG A N 1
ATOM 1365 C CA . ARG A 1 173 ? 5.383 -12.961 -7.637 1 94.94 173 ARG A CA 1
ATOM 1366 C C . ARG A 1 173 ? 6.004 -13.773 -6.504 1 94.94 173 ARG A C 1
ATOM 1368 O O . ARG A 1 173 ? 5.465 -13.82 -5.398 1 94.94 173 ARG A O 1
ATOM 1375 N N . TRP A 1 174 ? 7.152 -14.258 -6.793 1 95.31 174 TRP A N 1
ATOM 1376 C CA . TRP A 1 174 ? 7.934 -15.086 -5.879 1 95.31 174 TRP A CA 1
ATOM 1377 C C . TRP A 1 174 ? 9.32 -14.492 -5.656 1 95.31 174 TRP A C 1
ATOM 1379 O O . TRP A 1 174 ? 9.797 -13.688 -6.461 1 95.31 174 TRP A O 1
ATOM 1389 N N . THR A 1 175 ? 9.922 -14.859 -4.566 1 97.06 175 THR A N 1
ATOM 1390 C CA . THR A 1 175 ? 11.328 -14.602 -4.305 1 97.06 175 THR A CA 1
ATOM 1391 C C . THR A 1 175 ? 12.078 -15.914 -4.055 1 97.06 175 THR A C 1
ATOM 1393 O O . THR A 1 175 ? 11.477 -16.984 -4.105 1 97.06 175 THR A O 1
ATOM 1396 N N . VAL A 1 176 ? 13.336 -15.805 -3.801 1 96.5 176 VAL A N 1
ATOM 1397 C CA . VAL A 1 176 ? 14.148 -16.984 -3.502 1 96.5 176 VAL A CA 1
ATOM 1398 C C . VAL A 1 176 ? 13.648 -17.641 -2.223 1 96.5 176 VAL A C 1
ATOM 1400 O O . VAL A 1 176 ? 13.938 -18.812 -1.972 1 96.5 176 VAL A O 1
ATOM 1403 N N . GLN A 1 177 ? 12.844 -16.875 -1.44 1 95.88 177 GLN A N 1
ATOM 1404 C CA . GLN A 1 177 ? 12.344 -17.406 -0.183 1 95.88 177 GLN A CA 1
ATOM 1405 C C . GLN A 1 177 ? 10.844 -17.672 -0.259 1 95.88 177 GLN A C 1
ATOM 1407 O O . GLN A 1 177 ? 10.203 -17.953 0.758 1 95.88 177 GLN A O 1
ATOM 1412 N N . GLY A 1 178 ? 10.281 -17.484 -1.398 1 93.31 178 GLY A N 1
ATOM 1413 C CA . GLY A 1 178 ? 8.852 -17.719 -1.504 1 93.31 178 GLY A CA 1
ATOM 1414 C C . GLY A 1 178 ? 8.078 -16.5 -1.967 1 93.31 178 GLY A C 1
ATOM 1415 O O . GLY A 1 178 ? 8.523 -15.781 -2.855 1 93.31 178 GLY A O 1
ATOM 1416 N N . GLU A 1 179 ? 6.934 -16.312 -1.394 1 93.81 179 GLU A N 1
ATOM 1417 C CA . GLU A 1 179 ? 5.992 -15.289 -1.855 1 93.81 179 GLU A CA 1
ATOM 1418 C C . GLU A 1 179 ? 6.539 -13.883 -1.625 1 93.81 179 GLU A C 1
ATOM 1420 O O . GLU A 1 179 ? 7.09 -13.594 -0.561 1 93.81 179 GLU A O 1
ATOM 1425 N N . GLY A 1 180 ? 6.32 -12.992 -2.582 1 95.44 180 GLY A N 1
ATOM 1426 C CA . GLY A 1 180 ? 6.918 -11.672 -2.604 1 95.44 180 GLY A CA 1
ATOM 1427 C C . GLY A 1 180 ? 6.41 -10.766 -1.493 1 95.44 180 GLY A C 1
ATOM 1428 O O . GLY A 1 180 ? 7.191 -10.047 -0.87 1 95.44 180 GLY A O 1
ATOM 1429 N N . HIS A 1 181 ? 5.082 -10.742 -1.187 1 94.31 181 HIS A N 1
ATOM 1430 C CA . HIS A 1 181 ? 4.523 -9.875 -0.159 1 94.31 181 HIS A CA 1
ATOM 1431 C C . HIS A 1 181 ? 5.102 -10.195 1.214 1 94.31 181 HIS A C 1
ATOM 1433 O O . HIS A 1 181 ? 5.406 -9.289 1.994 1 94.31 181 HIS A O 1
ATOM 1439 N N . GLN A 1 182 ? 5.277 -11.445 1.43 1 94.25 182 GLN A N 1
ATOM 1440 C CA . GLN A 1 182 ? 5.805 -11.883 2.719 1 94.25 182 GLN A CA 1
ATOM 1441 C C . GLN A 1 182 ? 7.227 -11.383 2.932 1 94.25 182 GLN A C 1
ATOM 1443 O O . GLN A 1 182 ? 7.645 -11.141 4.066 1 94.25 182 GLN A O 1
ATOM 1448 N N . ALA A 1 183 ? 7.895 -11.211 1.818 1 95.31 183 ALA A N 1
ATOM 1449 C CA . ALA A 1 183 ? 9.297 -10.82 1.885 1 95.31 183 ALA A CA 1
ATOM 1450 C C . ALA A 1 183 ? 9.445 -9.328 2.191 1 95.31 183 ALA A C 1
ATOM 1452 O O . ALA A 1 183 ? 10.453 -8.898 2.758 1 95.31 183 ALA A O 1
ATOM 1453 N N . ILE A 1 184 ? 8.414 -8.508 1.897 1 96.31 184 ILE A N 1
ATOM 1454 C CA . ILE A 1 184 ? 8.672 -7.07 1.904 1 96.31 184 ILE A CA 1
ATOM 1455 C C . ILE A 1 184 ? 7.73 -6.379 2.887 1 96.31 184 ILE A C 1
ATOM 1457 O O . ILE A 1 184 ? 8.055 -5.316 3.422 1 96.31 184 ILE A O 1
ATOM 1461 N N . ALA A 1 185 ? 6.578 -6.996 3.219 1 96.5 185 ALA A N 1
ATOM 1462 C CA . ALA A 1 185 ? 5.57 -6.316 4.031 1 96.5 185 ALA A CA 1
ATOM 1463 C C . ALA A 1 185 ? 5.219 -7.137 5.266 1 96.5 185 ALA A C 1
ATOM 1465 O O . ALA A 1 185 ? 5.375 -8.359 5.273 1 96.5 185 ALA A O 1
ATOM 1466 N N . PRO A 1 186 ? 4.715 -6.434 6.32 1 95.19 186 PRO A N 1
ATOM 1467 C CA . PRO A 1 186 ? 4.184 -7.195 7.449 1 95.19 186 PRO A CA 1
ATOM 1468 C C . PRO A 1 186 ? 3.117 -8.203 7.035 1 95.19 186 PRO A C 1
ATOM 1470 O O . PRO A 1 186 ? 2.232 -7.879 6.238 1 95.19 186 PRO A O 1
ATOM 1473 N N . THR A 1 187 ? 3.283 -9.422 7.559 1 96 187 THR A N 1
ATOM 1474 C CA . THR A 1 187 ? 2.395 -10.516 7.172 1 96 187 THR A CA 1
ATOM 1475 C C . THR A 1 187 ? 1.82 -11.203 8.406 1 96 187 THR A C 1
ATOM 1477 O O . THR A 1 187 ? 2.312 -12.258 8.82 1 96 187 THR A O 1
ATOM 1480 N N . PRO A 1 188 ? 0.798 -10.625 8.992 1 96.5 188 PRO A N 1
ATOM 1481 C CA . PRO A 1 188 ? 0.185 -11.312 10.141 1 96.5 188 PRO A CA 1
ATOM 1482 C C . PRO A 1 188 ? -0.393 -12.672 9.773 1 96.5 188 PRO A C 1
ATOM 1484 O O . PRO A 1 188 ? -1.306 -12.758 8.945 1 96.5 188 PRO A O 1
ATOM 1487 N N . LEU A 1 189 ? 0.024 -13.664 10.414 1 97.19 189 LEU A N 1
ATOM 1488 C CA . LEU A 1 189 ? -0.362 -15.031 10.07 1 97.19 189 LEU A CA 1
ATOM 1489 C C . LEU A 1 189 ? -1.799 -15.305 10.5 1 97.19 189 LEU A C 1
ATOM 1491 O O . LEU A 1 189 ? -2.387 -16.312 10.094 1 97.19 189 LEU A O 1
ATOM 1495 N N . SER A 1 190 ? -2.334 -14.383 11.281 1 97.75 190 SER A N 1
ATOM 1496 C CA . SER A 1 190 ? -3.693 -14.562 11.781 1 97.75 190 SER A CA 1
ATOM 1497 C C . SER A 1 190 ? -4.715 -14.461 10.648 1 97.75 190 SER A C 1
ATOM 1499 O O . SER A 1 190 ? -5.809 -15.023 10.742 1 97.75 190 SER A O 1
ATOM 1501 N N . TYR A 1 191 ? -4.352 -13.742 9.578 1 97.81 191 TYR A N 1
ATOM 1502 C CA . TYR A 1 191 ? -5.371 -13.602 8.547 1 97.81 191 TYR A CA 1
ATOM 1503 C C . TYR A 1 191 ? -4.742 -13.617 7.156 1 97.81 191 TYR A C 1
ATOM 1505 O O . TYR A 1 191 ? -5.445 -13.523 6.148 1 97.81 191 TYR A O 1
ATOM 1513 N N . VAL A 1 192 ? -3.43 -13.688 7.047 1 97.88 192 VAL A N 1
ATOM 1514 C CA . VAL A 1 192 ? -2.756 -13.836 5.762 1 97.88 192 VAL A CA 1
ATOM 1515 C C . VAL A 1 192 ? -2.363 -15.297 5.547 1 97.88 192 VAL A C 1
ATOM 1517 O O . VAL A 1 192 ? -1.48 -15.812 6.234 1 97.88 192 VAL A O 1
ATOM 1520 N N . PRO A 1 193 ? -2.898 -15.898 4.641 1 97.25 193 PRO A N 1
ATOM 1521 C CA . PRO A 1 193 ? -2.574 -17.312 4.418 1 97.25 193 PRO A CA 1
ATOM 1522 C C . PRO A 1 193 ? -1.198 -17.516 3.789 1 97.25 193 PRO A C 1
ATOM 1524 O O . PRO A 1 193 ? -0.795 -16.734 2.92 1 97.25 193 PRO A O 1
ATOM 1527 N N . ILE A 1 194 ? -0.516 -18.5 4.266 1 96.25 194 ILE A N 1
ATOM 1528 C CA . ILE A 1 194 ? 0.743 -18.906 3.652 1 96.25 194 ILE A CA 1
ATOM 1529 C C . ILE A 1 194 ? 0.464 -19.656 2.352 1 96.25 194 ILE A C 1
ATOM 1531 O O . ILE A 1 194 ? -0.433 -20.5 2.297 1 96.25 194 ILE A O 1
ATOM 1535 N N . PRO A 1 195 ? 1.197 -19.328 1.332 1 92.75 195 PRO A N 1
ATOM 1536 C CA . PRO A 1 195 ? 0.959 -20.047 0.072 1 92.75 195 PRO A CA 1
ATOM 1537 C C . PRO A 1 195 ? 0.988 -21.562 0.235 1 92.75 195 PRO A C 1
ATOM 1539 O O . PRO A 1 195 ? 1.866 -22.094 0.917 1 92.75 195 PRO A O 1
ATOM 1542 N N . GLY A 1 196 ? 0.072 -22.172 -0.407 1 90.44 196 GLY A N 1
ATOM 1543 C CA . GLY A 1 196 ? -0.019 -23.625 -0.33 1 90.44 196 GLY A CA 1
ATOM 1544 C C . GLY A 1 196 ? -0.982 -24.109 0.739 1 90.44 196 GLY A C 1
ATOM 1545 O O . GLY A 1 196 ? -1.378 -25.281 0.745 1 90.44 196 GLY A O 1
ATOM 1546 N N . SER A 1 197 ? -1.419 -23.172 1.596 1 93.19 197 SER A N 1
ATOM 1547 C CA . SER A 1 197 ? -2.268 -23.562 2.713 1 93.19 197 SER A CA 1
ATOM 1548 C C . SER A 1 197 ? -3.723 -23.703 2.277 1 93.19 197 SER A C 1
ATOM 1550 O O . SER A 1 197 ? -4.527 -24.328 2.975 1 93.19 197 SER A O 1
ATOM 1552 N N . GLU A 1 198 ? -4.082 -23.125 1.137 1 94.56 198 GLU A N 1
ATOM 1553 C CA . GLU A 1 198 ? -5.453 -23.141 0.638 1 94.56 198 GLU A CA 1
ATOM 1554 C C . GLU A 1 198 ? -6.43 -22.625 1.695 1 94.56 198 GLU A C 1
ATOM 1556 O O . GLU A 1 198 ? -7.406 -23.312 2.023 1 94.56 198 GLU A O 1
ATOM 1561 N N . MET A 1 199 ? -6.164 -21.453 2.168 1 96.38 199 MET A N 1
ATOM 1562 C CA . MET A 1 199 ? -7.016 -20.797 3.158 1 96.38 199 MET A CA 1
ATOM 1563 C C . MET A 1 199 ? -7.363 -19.375 2.721 1 96.38 199 MET A C 1
ATOM 1565 O O . MET A 1 199 ? -6.738 -18.828 1.811 1 96.38 199 MET A O 1
ATOM 1569 N N . THR A 1 200 ? -8.414 -18.859 3.307 1 96.75 200 THR A N 1
ATOM 1570 C CA . THR A 1 200 ? -8.812 -17.469 3.062 1 96.75 200 THR A CA 1
ATOM 1571 C C . THR A 1 200 ? -8.25 -16.547 4.141 1 96.75 200 THR A C 1
ATOM 1573 O O . THR A 1 200 ? -7.461 -16.984 4.988 1 96.75 200 THR A O 1
ATOM 1576 N N . ASP A 1 201 ? -8.562 -15.273 4.074 1 96.5 201 ASP A N 1
ATOM 1577 C CA . ASP A 1 201 ? -8.133 -14.305 5.074 1 96.5 201 ASP A CA 1
ATOM 1578 C C . ASP A 1 201 ? -9.023 -14.367 6.312 1 96.5 201 ASP A C 1
ATOM 1580 O O . ASP A 1 201 ? -8.828 -13.602 7.262 1 96.5 201 ASP A O 1
ATOM 1584 N N . LYS A 1 202 ? -10.055 -15.148 6.32 1 96.25 202 LYS A N 1
ATOM 1585 C CA . LYS A 1 202 ? -10.891 -15.461 7.477 1 96.25 202 LYS A CA 1
ATOM 1586 C C . LYS A 1 202 ? -10.664 -16.891 7.949 1 96.25 202 LYS A C 1
ATOM 1588 O O . LYS A 1 202 ? -11.188 -17.844 7.352 1 96.25 202 LYS A O 1
ATOM 1593 N N . MET A 1 203 ? -10 -17.016 9.055 1 97.31 203 MET A N 1
ATOM 1594 C CA . MET A 1 203 ? -9.586 -18.344 9.508 1 97.31 203 MET A CA 1
ATOM 1595 C C . MET A 1 203 ? -10.164 -18.656 10.883 1 97.31 203 MET A C 1
ATOM 1597 O O . MET A 1 203 ? -10.234 -17.781 11.742 1 97.31 203 MET A O 1
ATOM 1601 N N . THR A 1 204 ? -10.516 -19.875 11.062 1 97.38 204 THR A N 1
ATOM 1602 C CA . THR A 1 204 ? -10.828 -20.391 12.398 1 97.38 204 THR A CA 1
ATOM 1603 C C . THR A 1 204 ? -9.555 -20.609 13.203 1 97.38 204 THR A C 1
ATOM 1605 O O . THR A 1 204 ? -8.445 -20.469 12.68 1 97.38 204 THR A O 1
ATOM 1608 N N . PHE A 1 205 ? -9.734 -20.922 14.492 1 97.75 205 PHE A N 1
ATOM 1609 C CA . PHE A 1 205 ? -8.578 -21.188 15.336 1 97.75 205 PHE A CA 1
ATOM 1610 C C . PHE A 1 205 ? -7.734 -22.312 14.773 1 97.75 205 PHE A C 1
ATOM 1612 O O . PHE A 1 205 ? -6.512 -22.203 14.672 1 97.75 205 PHE A O 1
ATOM 1619 N N . THR A 1 206 ? -8.375 -23.375 14.398 1 98.19 206 THR A N 1
ATOM 1620 C CA . THR A 1 206 ? -7.676 -24.547 13.867 1 98.19 206 THR A CA 1
ATOM 1621 C C . THR A 1 206 ? -6.945 -24.188 12.578 1 98.19 206 THR A C 1
ATOM 1623 O O . THR A 1 206 ? -5.82 -24.641 12.352 1 98.19 206 THR A O 1
ATOM 1626 N N . GLU A 1 207 ? -7.555 -23.391 11.742 1 98.19 207 GLU A N 1
ATOM 1627 C CA . GLU A 1 207 ? -6.934 -22.969 10.492 1 98.19 207 GLU A CA 1
ATOM 1628 C C . GLU A 1 207 ? -5.719 -22.078 10.742 1 98.19 207 GLU A C 1
ATOM 1630 O O . GLU A 1 207 ? -4.723 -22.156 10.023 1 98.19 207 GLU A O 1
ATOM 1635 N N . ARG A 1 208 ? -5.84 -21.234 11.734 1 98.44 208 ARG A N 1
ATOM 1636 C CA . ARG A 1 208 ? -4.699 -20.391 12.086 1 98.44 208 ARG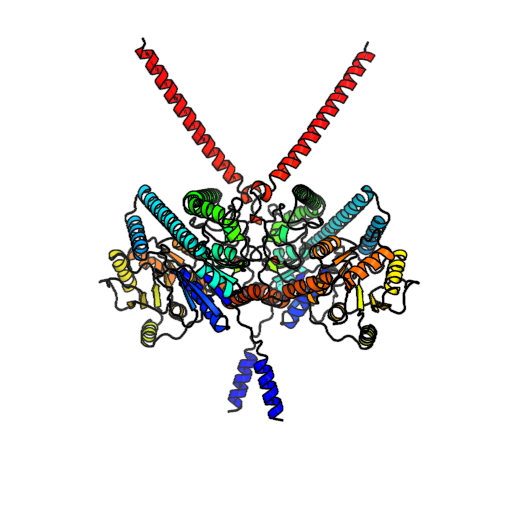 A CA 1
ATOM 1637 C C . ARG A 1 208 ? -3.529 -21.234 12.578 1 98.44 208 ARG A C 1
ATOM 1639 O O . ARG A 1 208 ? -2.369 -20.922 12.312 1 98.44 208 ARG A O 1
ATOM 1646 N N . VAL A 1 209 ? -3.838 -22.266 13.32 1 98.31 209 VAL A N 1
ATOM 1647 C CA . VAL A 1 209 ? -2.799 -23.203 13.742 1 98.31 209 VAL A CA 1
ATOM 1648 C C . VAL A 1 209 ? -2.141 -23.828 12.523 1 98.31 209 VAL A C 1
ATOM 1650 O O . VAL A 1 209 ? -0.913 -23.906 12.438 1 98.31 209 VAL A O 1
ATOM 1653 N N . GLN A 1 210 ? -2.951 -24.312 11.602 1 97.75 210 GLN A N 1
ATOM 1654 C CA . GLN A 1 210 ? -2.436 -24.891 10.367 1 97.75 210 GLN A CA 1
ATOM 1655 C C . GLN A 1 210 ? -1.58 -23.891 9.594 1 97.75 210 GLN A C 1
ATOM 1657 O O . GLN A 1 210 ? -0.518 -24.25 9.078 1 97.75 210 GLN A O 1
ATOM 1662 N N . ASN A 1 211 ? -2.078 -22.688 9.5 1 97.88 211 ASN A N 1
ATOM 1663 C CA . ASN A 1 211 ? -1.327 -21.641 8.812 1 97.88 211 ASN A CA 1
ATOM 1664 C C . ASN A 1 211 ? 0.043 -21.422 9.445 1 97.88 211 ASN A C 1
ATOM 1666 O O . ASN A 1 211 ? 1.039 -21.25 8.742 1 97.88 211 ASN A O 1
ATOM 1670 N N . MET A 1 212 ? 0.1 -21.438 10.742 1 97.62 212 MET A N 1
ATOM 1671 C CA . MET A 1 212 ? 1.359 -21.297 11.461 1 97.62 212 MET A CA 1
ATOM 1672 C C . MET A 1 212 ? 2.297 -22.469 11.164 1 97.62 212 MET A C 1
ATOM 1674 O O . MET A 1 212 ? 3.502 -22.266 10.992 1 97.62 212 MET A O 1
ATOM 1678 N N . LEU A 1 213 ? 1.768 -23.609 11.133 1 96.25 213 LEU A N 1
ATOM 1679 C CA . LEU A 1 213 ? 2.578 -24.781 10.82 1 96.25 213 LEU A CA 1
ATOM 1680 C C . LEU A 1 213 ? 3.135 -24.703 9.406 1 96.25 213 LEU A C 1
ATOM 1682 O O . LEU A 1 213 ? 4.277 -25.109 9.156 1 96.25 213 LEU A O 1
ATOM 1686 N N . PHE A 1 214 ? 2.305 -24.234 8.461 1 94.88 214 PHE A N 1
ATOM 1687 C CA . PHE A 1 214 ? 2.793 -24.016 7.109 1 94.88 214 PHE A CA 1
ATOM 1688 C C . PHE A 1 214 ? 3.934 -23 7.098 1 94.88 214 PHE A C 1
ATOM 1690 O O . PHE A 1 214 ? 4.91 -23.172 6.367 1 94.88 214 PHE A O 1
ATOM 1697 N N . PHE A 1 215 ? 3.756 -21.969 7.953 1 95.94 215 PHE A N 1
ATOM 1698 C CA . PHE A 1 215 ? 4.805 -20.969 8.07 1 95.94 215 PHE A CA 1
ATOM 1699 C C . PHE A 1 215 ? 6.109 -21.594 8.547 1 95.94 215 PHE A C 1
ATOM 1701 O O . PHE A 1 215 ? 7.172 -21.344 7.969 1 95.94 215 PHE A O 1
ATOM 1708 N N . VAL A 1 216 ? 6.047 -22.375 9.531 1 94.75 216 VAL A N 1
ATOM 1709 C CA . VAL A 1 216 ? 7.227 -23.031 10.086 1 94.75 216 VAL A CA 1
ATOM 1710 C C . VAL A 1 216 ? 7.852 -23.938 9.031 1 94.75 216 VAL A C 1
ATOM 1712 O O . VAL A 1 216 ? 9.07 -23.984 8.875 1 94.75 216 VAL A O 1
ATOM 1715 N N . PHE A 1 217 ? 7.027 -24.641 8.32 1 91.69 217 PHE A N 1
ATOM 1716 C CA . PHE A 1 217 ? 7.5 -25.531 7.266 1 91.69 217 PHE A CA 1
ATOM 1717 C C . PHE A 1 217 ? 8.25 -24.75 6.195 1 91.69 217 PHE A C 1
ATOM 1719 O O . PHE A 1 217 ? 9.297 -25.188 5.719 1 91.69 217 PHE A O 1
ATOM 1726 N N . THR A 1 218 ? 7.715 -23.672 5.773 1 92.56 218 THR A N 1
ATOM 1727 C CA . THR A 1 218 ? 8.375 -22.812 4.781 1 92.56 218 THR A CA 1
ATOM 1728 C C . THR A 1 218 ? 9.727 -22.328 5.293 1 92.56 218 THR A C 1
ATOM 1730 O O . THR A 1 218 ? 10.695 -22.281 4.535 1 92.56 218 THR A O 1
ATOM 1733 N N . ARG A 1 219 ? 9.805 -21.984 6.543 1 94.69 219 ARG A N 1
ATOM 1734 C CA . ARG A 1 219 ? 11.07 -21.547 7.137 1 94.69 219 ARG A CA 1
ATOM 1735 C C . ARG A 1 219 ? 12.109 -22.672 7.094 1 94.69 219 ARG A C 1
ATOM 1737 O O . ARG A 1 219 ? 13.281 -22.422 6.824 1 94.69 219 ARG A O 1
ATOM 1744 N N . LEU A 1 220 ? 11.664 -23.844 7.355 1 93.62 220 LEU A N 1
ATOM 1745 C CA . LEU A 1 220 ? 12.562 -25 7.301 1 93.62 220 LEU A CA 1
ATOM 1746 C C . LEU A 1 220 ? 13.055 -25.234 5.879 1 93.62 220 LEU A C 1
ATOM 1748 O O . LEU A 1 220 ? 14.227 -25.578 5.672 1 93.62 220 LEU A O 1
ATOM 1752 N N . GLN A 1 221 ? 12.195 -25.047 4.953 1 92.5 221 GLN A N 1
ATOM 1753 C CA . GLN A 1 221 ? 12.586 -25.188 3.555 1 92.5 221 GLN A CA 1
ATOM 1754 C C . GLN A 1 221 ? 13.641 -24.141 3.176 1 92.5 221 GLN A C 1
ATOM 1756 O O . GLN A 1 221 ? 14.602 -24.453 2.469 1 92.5 221 GLN A O 1
ATOM 1761 N N . ILE A 1 222 ? 13.477 -22.969 3.623 1 95.5 222 ILE A N 1
ATOM 1762 C CA . ILE A 1 222 ? 14.414 -21.891 3.344 1 95.5 222 ILE A CA 1
ATOM 1763 C C . ILE A 1 222 ? 15.781 -22.219 3.939 1 95.5 222 ILE A C 1
ATOM 1765 O O . ILE A 1 222 ? 16.812 -22.062 3.277 1 95.5 222 ILE A O 1
ATOM 1769 N N . MET A 1 223 ? 15.797 -22.75 5.125 1 95.69 223 MET A N 1
ATOM 1770 C CA . MET A 1 223 ? 17.031 -23.109 5.832 1 95.69 223 MET A CA 1
ATOM 1771 C C . MET A 1 223 ? 17.781 -24.203 5.086 1 95.69 223 MET A C 1
ATOM 1773 O O . MET A 1 223 ? 19.016 -24.25 5.133 1 95.69 223 MET A O 1
ATOM 1777 N N . TYR A 1 224 ? 17.031 -24.953 4.363 1 93.94 224 TYR A N 1
ATOM 1778 C CA . TYR A 1 224 ? 17.641 -26.078 3.666 1 93.94 224 TYR A CA 1
ATOM 1779 C C . TYR A 1 224 ? 18.016 -25.703 2.24 1 93.94 224 TYR A C 1
ATOM 1781 O O . TYR A 1 224 ? 19.094 -26.078 1.751 1 93.94 224 TYR A O 1
ATOM 1789 N N . VAL A 1 225 ? 17.141 -24.984 1.59 1 94.5 225 VAL A N 1
ATOM 1790 C CA . VAL A 1 225 ? 17.234 -24.797 0.146 1 94.5 225 VAL A CA 1
ATOM 1791 C C . VAL A 1 225 ? 18.031 -23.531 -0.161 1 94.5 225 VAL A C 1
ATOM 1793 O O . VAL A 1 225 ? 18.922 -23.547 -1.027 1 94.5 225 VAL A O 1
ATOM 1796 N N . THR A 1 226 ? 17.75 -22.469 0.502 1 96.75 226 THR A N 1
ATOM 1797 C CA . THR A 1 226 ? 18.219 -21.141 0.096 1 96.75 226 THR A CA 1
ATOM 1798 C C . THR A 1 226 ? 19.422 -20.719 0.933 1 96.75 226 THR A C 1
ATOM 1800 O O . THR A 1 226 ? 20.453 -20.297 0.388 1 96.75 226 THR A O 1
ATOM 1803 N N . ASP A 1 227 ? 19.391 -20.859 2.238 1 97.44 227 ASP A N 1
ATOM 1804 C CA . ASP A 1 227 ? 20.344 -20.297 3.176 1 97.44 227 ASP A CA 1
ATOM 1805 C C . ASP A 1 227 ? 21.75 -20.844 2.918 1 97.44 227 ASP A C 1
ATOM 1807 O O . ASP A 1 227 ? 22.719 -20.078 2.832 1 97.44 227 ASP A O 1
ATOM 1811 N N . PRO A 1 228 ? 21.891 -22.156 2.719 1 97.06 228 PRO A N 1
ATOM 1812 C CA . PRO A 1 228 ? 23.25 -22.703 2.562 1 97.06 228 PRO A CA 1
ATOM 1813 C C . PRO A 1 228 ? 23.938 -22.188 1.302 1 97.06 228 PRO A C 1
ATOM 1815 O O . PRO A 1 228 ? 25.172 -22.172 1.233 1 97.06 228 PRO A O 1
ATOM 1818 N N . ASN A 1 229 ? 23.156 -21.812 0.34 1 96.81 229 ASN A N 1
ATOM 1819 C CA . ASN A 1 229 ? 23.719 -21.344 -0.92 1 96.81 229 ASN A CA 1
ATOM 1820 C C . ASN A 1 229 ? 23.969 -19.844 -0.906 1 96.81 229 ASN A C 1
ATOM 1822 O O . ASN A 1 229 ? 25.062 -19.375 -1.21 1 96.81 229 ASN A O 1
ATOM 1826 N N . TYR A 1 230 ? 23.047 -19.078 -0.45 1 98.44 230 TYR A N 1
ATOM 1827 C CA . TYR A 1 230 ? 23.094 -17.641 -0.589 1 98.44 230 TYR A CA 1
ATOM 1828 C C . TYR A 1 230 ? 23.953 -17.016 0.506 1 98.44 230 TYR A C 1
ATOM 1830 O O . TYR A 1 230 ? 24.641 -16.016 0.272 1 98.44 230 TYR A O 1
ATOM 1838 N N . ILE A 1 231 ? 23.938 -17.547 1.744 1 98.12 231 ILE A N 1
ATOM 1839 C CA . ILE A 1 231 ? 24.641 -16.938 2.863 1 98.12 231 ILE A CA 1
ATOM 1840 C C . ILE A 1 231 ? 26.141 -16.906 2.574 1 98.12 231 ILE A C 1
ATOM 1842 O O . ILE A 1 231 ? 26.766 -15.828 2.553 1 98.12 231 ILE A O 1
ATOM 1846 N N . PRO A 1 232 ? 26.812 -18.047 2.252 1 98 232 PRO A N 1
ATOM 1847 C CA . PRO A 1 232 ? 28.25 -17.984 1.983 1 98 232 PRO A CA 1
ATOM 1848 C C . PRO A 1 232 ? 28.578 -17.141 0.76 1 98 232 PRO A C 1
ATOM 1850 O O . PRO A 1 232 ? 29.594 -16.422 0.75 1 98 232 PRO A O 1
ATOM 1853 N N . PHE A 1 233 ? 27.781 -17.219 -0.248 1 98.38 233 PHE A N 1
ATOM 1854 C CA . PHE A 1 233 ? 28.047 -16.438 -1.455 1 98.38 233 PHE A CA 1
ATOM 1855 C C . PHE A 1 233 ? 28.031 -14.945 -1.156 1 98.38 233 PHE A C 1
ATOM 1857 O O . PHE A 1 233 ? 28.938 -14.211 -1.564 1 98.38 233 PHE A O 1
ATOM 1864 N N . VAL A 1 234 ? 27.031 -14.469 -0.463 1 98.44 234 VAL A N 1
ATOM 1865 C CA . VAL A 1 234 ? 26.859 -13.047 -0.175 1 98.44 234 VAL A CA 1
ATOM 1866 C C . VAL A 1 234 ? 27.938 -12.586 0.807 1 98.44 234 VAL A C 1
ATOM 1868 O O . VAL A 1 234 ? 28.453 -11.477 0.684 1 98.44 234 VAL A O 1
ATOM 1871 N N . HIS A 1 235 ? 28.25 -13.445 1.752 1 98 235 HIS A N 1
ATOM 1872 C CA . HIS A 1 235 ? 29.328 -13.109 2.672 1 98 235 HIS A CA 1
ATOM 1873 C C . HIS A 1 235 ? 30.641 -12.898 1.925 1 98 235 HIS A C 1
ATOM 1875 O O . HIS A 1 235 ? 31.391 -11.977 2.24 1 98 235 HIS A O 1
ATOM 1881 N N . ARG A 1 236 ? 30.875 -13.664 0.936 1 97.56 236 ARG A N 1
ATOM 1882 C CA . ARG A 1 236 ? 32.094 -13.609 0.164 1 97.56 236 ARG A CA 1
ATOM 1883 C C . ARG A 1 236 ? 32.125 -12.375 -0.731 1 97.56 236 ARG A C 1
ATOM 1885 O O . ARG A 1 236 ? 33.188 -11.719 -0.854 1 97.56 236 ARG A O 1
ATOM 1892 N N . HIS A 1 237 ? 31.031 -12.047 -1.29 1 97.62 237 HIS A N 1
ATOM 1893 C CA . HIS A 1 237 ? 31.047 -11.062 -2.371 1 97.62 237 HIS A CA 1
ATOM 1894 C C . HIS A 1 237 ? 30.531 -9.711 -1.899 1 97.62 237 HIS A C 1
ATOM 1896 O O . HIS A 1 237 ? 30.797 -8.688 -2.527 1 97.62 237 HIS A O 1
ATOM 1902 N N . PHE A 1 238 ? 29.781 -9.648 -0.806 1 97.75 238 PHE A N 1
ATOM 1903 C CA . PHE A 1 238 ? 29.141 -8.391 -0.406 1 97.75 238 PHE A CA 1
ATOM 1904 C C . PHE A 1 238 ? 29.469 -8.062 1.046 1 97.75 238 PHE A C 1
ATOM 1906 O O . PHE A 1 238 ? 29.141 -6.977 1.528 1 97.75 238 PHE A O 1
ATOM 1913 N N . GLY A 1 239 ? 30 -9.008 1.76 1 96.44 239 GLY A N 1
ATOM 1914 C CA . GLY A 1 239 ? 30.438 -8.75 3.125 1 96.44 239 GLY A CA 1
ATOM 1915 C C . GLY A 1 239 ? 29.812 -9.695 4.137 1 96.44 239 GLY A C 1
ATOM 1916 O O . GLY A 1 239 ? 28.672 -10.133 3.967 1 96.44 239 GLY A O 1
ATOM 1917 N N . PRO A 1 240 ? 30.469 -10.047 5.18 1 95.25 240 PRO A N 1
ATOM 1918 C CA . PRO A 1 240 ? 30.047 -11.047 6.156 1 95.25 240 PRO A CA 1
ATOM 1919 C C . PRO A 1 240 ? 28.844 -10.586 6.984 1 95.25 240 PRO A C 1
ATOM 1921 O O . PRO A 1 240 ? 28.141 -11.414 7.582 1 95.25 240 PRO A O 1
ATOM 1924 N N . ASP A 1 241 ? 28.547 -9.289 7.008 1 93.19 241 ASP A N 1
ATOM 1925 C CA . ASP A 1 241 ? 27.469 -8.766 7.844 1 93.19 241 ASP A CA 1
ATOM 1926 C C . ASP A 1 241 ? 26.188 -8.555 7.035 1 93.19 241 ASP A C 1
ATOM 1928 O O . ASP A 1 241 ? 25.188 -8.047 7.555 1 93.19 241 ASP A O 1
ATOM 1932 N N . VAL A 1 242 ? 26.25 -9.023 5.801 1 95.5 242 VAL A N 1
ATOM 1933 C CA . VAL A 1 242 ? 25.109 -8.781 4.938 1 95.5 242 VAL A CA 1
ATOM 1934 C C . VAL A 1 242 ? 24.25 -10.047 4.84 1 95.5 242 VAL A C 1
ATOM 1936 O O . VAL A 1 242 ? 24.75 -11.109 4.457 1 95.5 242 VAL A O 1
ATOM 1939 N N . HIS A 1 243 ? 23 -9.977 5.285 1 95.06 243 HIS A N 1
ATOM 1940 C CA . HIS A 1 243 ? 22.062 -11.039 4.98 1 95.06 243 HIS A CA 1
ATOM 1941 C C . HIS A 1 243 ? 21.547 -10.938 3.545 1 95.06 243 HIS A C 1
ATOM 1943 O O . HIS A 1 243 ? 21.219 -9.844 3.078 1 95.06 243 HIS A O 1
ATOM 1949 N N . TYR A 1 244 ? 21.5 -12 2.826 1 97 244 TYR A N 1
ATOM 1950 C CA . TYR A 1 244 ? 21.25 -11.953 1.39 1 97 244 TYR A CA 1
ATOM 1951 C C . TYR A 1 244 ? 19.891 -11.328 1.09 1 97 244 TYR A C 1
ATOM 1953 O O . TYR A 1 244 ? 19.719 -10.672 0.057 1 97 244 TYR A O 1
ATOM 1961 N N . MET A 1 245 ? 18.906 -11.484 1.985 1 96.81 245 MET A N 1
ATOM 1962 C CA . MET A 1 245 ? 17.578 -10.945 1.712 1 96.81 245 MET A CA 1
ATOM 1963 C C . MET A 1 245 ? 17.609 -9.414 1.746 1 96.81 245 MET A C 1
ATOM 1965 O O . MET A 1 245 ? 16.719 -8.766 1.178 1 96.81 245 MET A O 1
ATOM 1969 N N . GLU A 1 246 ? 18.562 -8.805 2.451 1 96.38 246 GLU A N 1
ATOM 1970 C CA . GLU A 1 246 ? 18.688 -7.348 2.434 1 96.38 246 GLU A CA 1
ATOM 1971 C C . GLU A 1 246 ? 18.891 -6.828 1.012 1 96.38 246 GLU A C 1
ATOM 1973 O O . GLU A 1 246 ? 18.406 -5.738 0.673 1 96.38 246 GLU A O 1
ATOM 1978 N N . LEU A 1 247 ? 19.562 -7.625 0.227 1 97.94 247 LEU A N 1
ATOM 1979 C CA . LEU A 1 247 ? 19.828 -7.238 -1.155 1 97.94 247 LEU A CA 1
ATOM 1980 C C . LEU A 1 247 ? 18.547 -7.258 -1.979 1 97.94 247 LEU A C 1
ATOM 1982 O O . LEU A 1 247 ? 18.359 -6.434 -2.881 1 97.94 247 LEU A O 1
ATOM 1986 N N . PHE A 1 248 ? 17.641 -8.18 -1.68 1 98.19 248 PHE A N 1
ATOM 1987 C CA . PHE A 1 248 ? 16.344 -8.234 -2.354 1 98.19 248 PHE A CA 1
ATOM 1988 C C . PHE A 1 248 ? 15.438 -7.109 -1.87 1 98.19 248 PHE A C 1
ATOM 1990 O O . PHE A 1 248 ? 14.805 -6.422 -2.676 1 98.19 248 PHE A O 1
ATOM 1997 N N . GLN A 1 249 ? 15.383 -6.91 -0.577 1 97.62 249 GLN A N 1
ATOM 1998 C CA . GLN A 1 249 ? 14.453 -5.992 0.067 1 97.62 249 GLN A CA 1
ATOM 1999 C C . GLN A 1 249 ? 14.844 -4.539 -0.174 1 97.62 249 GLN A C 1
ATOM 2001 O O . GLN A 1 249 ? 14.031 -3.631 0.002 1 97.62 249 GLN A O 1
ATOM 2006 N N . SER A 1 250 ? 16.078 -4.289 -0.592 1 97.19 250 SER A N 1
ATOM 2007 C CA . SER A 1 250 ? 16.547 -2.938 -0.871 1 97.19 250 SER A CA 1
ATOM 2008 C C . SER A 1 250 ? 16.172 -2.498 -2.281 1 97.19 250 SER A C 1
ATOM 2010 O O . SER A 1 250 ? 16.516 -1.396 -2.709 1 97.19 250 SER A O 1
ATOM 2012 N N . ALA A 1 251 ? 15.445 -3.35 -3.035 1 98.56 251 ALA A N 1
ATOM 2013 C CA . ALA A 1 251 ? 15.031 -2.988 -4.387 1 98.56 251 ALA A CA 1
ATOM 2014 C C . ALA A 1 251 ? 14.195 -1.71 -4.379 1 98.56 251 ALA A C 1
ATOM 2016 O O . ALA A 1 251 ? 13.469 -1.441 -3.418 1 98.56 251 ALA A O 1
ATOM 2017 N N . ASP A 1 252 ? 14.25 -0.932 -5.449 1 98.69 252 ASP A N 1
ATOM 2018 C CA . ASP A 1 252 ? 13.578 0.36 -5.539 1 98.69 252 ASP A CA 1
ATOM 2019 C C . ASP A 1 252 ? 12.07 0.185 -5.723 1 98.69 252 ASP A C 1
ATOM 2021 O O . ASP A 1 252 ? 11.281 0.867 -5.07 1 98.69 252 ASP A O 1
ATOM 2025 N N . ILE A 1 253 ? 11.703 -0.702 -6.613 1 98.81 253 ILE A N 1
ATOM 2026 C CA . ILE A 1 253 ? 10.297 -0.925 -6.91 1 98.81 253 ILE A CA 1
ATOM 2027 C C . ILE A 1 253 ? 10.023 -2.422 -7.051 1 98.81 253 ILE A C 1
ATOM 2029 O O . ILE A 1 253 ? 10.812 -3.145 -7.668 1 98.81 253 ILE A O 1
ATOM 2033 N N . TRP A 1 254 ? 9 -2.848 -6.441 1 98.75 254 TRP A N 1
ATOM 2034 C CA . TRP A 1 254 ? 8.461 -4.191 -6.609 1 98.75 254 TRP A CA 1
ATOM 2035 C C . TRP A 1 254 ? 7.23 -4.176 -7.504 1 98.75 254 TRP A C 1
ATOM 2037 O O . TRP A 1 254 ? 6.145 -3.783 -7.07 1 98.75 254 TRP A O 1
ATOM 2047 N N . LEU A 1 255 ? 7.398 -4.594 -8.719 1 98.69 255 LEU A N 1
ATOM 2048 C CA . LEU A 1 255 ? 6.242 -4.762 -9.594 1 98.69 255 LEU A CA 1
ATOM 2049 C C . LEU A 1 255 ? 5.543 -6.086 -9.32 1 98.69 255 LEU A C 1
ATOM 2051 O O . LEU A 1 255 ? 5.945 -7.129 -9.844 1 98.69 255 LEU A O 1
ATOM 2055 N N . MET A 1 256 ? 4.508 -6.012 -8.539 1 97.94 256 MET A N 1
ATOM 2056 C CA . MET A 1 256 ? 3.779 -7.211 -8.148 1 97.94 256 MET A CA 1
ATOM 2057 C C . MET A 1 256 ? 2.812 -7.645 -9.242 1 97.94 256 MET A C 1
ATOM 2059 O O . MET A 1 256 ? 1.934 -6.879 -9.641 1 97.94 256 MET A O 1
ATOM 2063 N N . ARG A 1 257 ? 2.938 -8.828 -9.656 1 96.44 257 ARG A N 1
ATOM 2064 C CA . ARG A 1 257 ? 2.191 -9.312 -10.812 1 96.44 257 ARG A CA 1
ATOM 2065 C C . ARG A 1 257 ? 0.765 -9.688 -10.43 1 96.44 257 ARG A C 1
ATOM 2067 O O . ARG A 1 257 ? -0.009 -10.156 -11.266 1 96.44 257 ARG A O 1
ATOM 2074 N N . ASN A 1 258 ? 0.401 -9.531 -9.211 1 93.5 258 ASN A N 1
ATOM 2075 C CA . ASN A 1 258 ? -0.953 -9.773 -8.719 1 93.5 258 ASN A CA 1
ATOM 2076 C C . ASN A 1 258 ? -1.5 -8.562 -7.965 1 93.5 258 ASN A C 1
ATOM 2078 O O . ASN A 1 258 ? -0.794 -7.57 -7.777 1 93.5 258 ASN A O 1
ATOM 2082 N N . ASP A 1 259 ? -2.744 -8.578 -7.742 1 94.94 259 ASP A N 1
ATOM 2083 C CA . ASP A 1 259 ? -3.393 -7.602 -6.871 1 94.94 259 ASP A CA 1
ATOM 2084 C C . ASP A 1 259 ? -4.5 -8.25 -6.047 1 94.94 259 ASP A C 1
ATOM 2086 O O . ASP A 1 259 ? -4.484 -9.461 -5.816 1 94.94 259 ASP A O 1
ATOM 2090 N N . PHE A 1 260 ? -5.449 -7.52 -5.59 1 96.12 260 PHE A N 1
ATOM 2091 C CA . PHE A 1 260 ? -6.348 -8.031 -4.562 1 96.12 260 PHE A CA 1
ATOM 2092 C C . PHE A 1 260 ? -7.672 -8.469 -5.172 1 96.12 260 PHE A C 1
ATOM 2094 O O . PHE A 1 260 ? -8.625 -8.766 -4.445 1 96.12 260 PHE A O 1
ATOM 2101 N N . THR A 1 261 ? -7.707 -8.484 -6.508 1 94.5 261 THR A N 1
ATOM 2102 C CA . THR A 1 261 ? -8.773 -9.219 -7.172 1 94.5 261 THR A CA 1
ATOM 2103 C C . THR A 1 261 ? -8.445 -10.711 -7.238 1 94.5 261 THR A C 1
ATOM 2105 O O . THR A 1 261 ? -9.336 -11.539 -7.395 1 94.5 261 THR A O 1
ATOM 2108 N N . PHE A 1 262 ? -7.16 -10.93 -7.109 1 93.62 262 PHE A N 1
ATOM 2109 C CA . PHE A 1 262 ? -6.668 -12.297 -7.117 1 93.62 262 PHE A CA 1
ATOM 2110 C C . PHE A 1 262 ? -6.27 -12.742 -5.711 1 93.62 262 PHE A C 1
ATOM 2112 O O . PHE A 1 262 ? -6.617 -13.844 -5.277 1 93.62 262 PHE A O 1
ATOM 2119 N N . GLU A 1 263 ? -5.582 -11.93 -4.984 1 94.81 263 GLU A N 1
ATOM 2120 C CA . GLU A 1 263 ? -5.098 -12.227 -3.639 1 94.81 263 GLU A CA 1
ATOM 2121 C C . GLU A 1 263 ? -6.062 -11.703 -2.578 1 94.81 263 GLU A C 1
ATOM 2123 O O . GLU A 1 263 ? -6.949 -10.906 -2.881 1 94.81 263 GLU A O 1
ATOM 2128 N N . TRP A 1 264 ? -5.867 -12.203 -1.374 1 96.81 264 TRP A N 1
ATOM 2129 C CA . TRP A 1 264 ? -6.582 -11.641 -0.233 1 96.81 264 TRP A CA 1
ATOM 2130 C C . TRP A 1 264 ? -5.93 -10.344 0.235 1 96.81 264 TRP A C 1
ATOM 2132 O O . TRP A 1 264 ? -4.703 -10.211 0.202 1 96.81 264 TRP A O 1
ATOM 2142 N N . PRO A 1 265 ? -6.754 -9.398 0.678 1 97.12 265 PRO A N 1
ATOM 2143 C CA . PRO A 1 265 ? -6.176 -8.125 1.12 1 97.12 265 PRO A CA 1
ATOM 2144 C C . PRO A 1 265 ? -5.227 -8.289 2.305 1 97.12 265 PRO A C 1
ATOM 2146 O O . PRO A 1 265 ? -5.492 -9.094 3.205 1 97.12 265 PRO A O 1
ATOM 2149 N N . ARG A 1 266 ? -4.145 -7.57 2.271 1 97.25 266 ARG A N 1
ATOM 2150 C CA . ARG A 1 266 ? -3.084 -7.621 3.273 1 97.25 266 ARG A CA 1
ATOM 2151 C C . ARG A 1 266 ? -2.215 -6.371 3.215 1 97.25 266 ARG A C 1
ATOM 2153 O O . ARG A 1 266 ? -2.314 -5.582 2.273 1 97.25 266 ARG A O 1
ATOM 2160 N N . PRO A 1 267 ? -1.337 -6.168 4.215 1 97.06 267 PRO A N 1
ATOM 2161 C CA . PRO A 1 267 ? -0.492 -4.973 4.207 1 97.06 267 PRO A CA 1
ATOM 2162 C C . PRO A 1 267 ? 0.455 -4.926 3.008 1 97.06 267 PRO A C 1
ATOM 2164 O O . PRO A 1 267 ? 0.835 -5.973 2.479 1 97.06 267 PRO A O 1
ATOM 2167 N N . THR A 1 268 ? 0.741 -3.797 2.637 1 97.12 268 THR A N 1
ATOM 2168 C CA . THR A 1 268 ? 1.683 -3.551 1.55 1 97.12 268 THR A CA 1
ATOM 2169 C C . THR A 1 268 ? 2.676 -2.457 1.932 1 97.12 268 THR A C 1
ATOM 2171 O O . THR A 1 268 ? 2.734 -2.041 3.09 1 97.12 268 THR A O 1
ATOM 2174 N N . MET A 1 269 ? 3.572 -2.117 0.981 1 97.69 269 MET A N 1
ATOM 2175 C CA . MET A 1 269 ? 4.598 -1.098 1.188 1 97.69 269 MET A CA 1
ATOM 2176 C C . MET A 1 269 ? 4.539 -0.035 0.097 1 97.69 269 MET A C 1
ATOM 2178 O O . MET A 1 269 ? 3.994 -0.277 -0.981 1 97.69 269 MET A O 1
ATOM 2182 N N . PRO A 1 270 ? 5.109 1.088 0.341 1 97.31 270 PRO A N 1
ATOM 2183 C CA . PRO A 1 270 ? 5.008 2.191 -0.616 1 97.31 270 PRO A CA 1
ATOM 2184 C C . PRO A 1 270 ? 5.672 1.879 -1.953 1 97.31 270 PRO A C 1
ATOM 2186 O O . PRO A 1 270 ? 5.277 2.424 -2.986 1 97.31 270 PRO A O 1
ATOM 2189 N N . ASN A 1 271 ? 6.695 1.052 -1.945 1 98.19 271 ASN A N 1
ATOM 2190 C CA . ASN A 1 271 ? 7.418 0.792 -3.186 1 98.19 271 ASN A CA 1
ATOM 2191 C C . ASN A 1 271 ? 6.914 -0.474 -3.873 1 98.19 271 ASN A C 1
ATOM 2193 O O . ASN A 1 271 ? 7.594 -1.03 -4.738 1 98.19 271 ASN A O 1
ATOM 2197 N N . VAL A 1 272 ? 5.766 -0.966 -3.473 1 98.19 272 VAL A N 1
ATOM 2198 C CA . VAL A 1 272 ? 5.09 -2.059 -4.164 1 98.19 272 VAL A CA 1
ATOM 2199 C C . VAL A 1 272 ? 4.066 -1.494 -5.145 1 98.19 272 VAL A C 1
ATOM 2201 O O . VAL A 1 272 ? 3.225 -0.674 -4.77 1 98.19 272 VAL A O 1
ATOM 2204 N N . VAL A 1 273 ? 4.184 -1.887 -6.359 1 98 273 VAL A N 1
ATOM 2205 C CA . VAL A 1 273 ? 3.275 -1.482 -7.43 1 98 273 VAL A CA 1
ATOM 2206 C C . VAL A 1 273 ? 2.541 -2.705 -7.973 1 98 273 VAL A C 1
ATOM 2208 O O . VAL A 1 273 ? 3.168 -3.65 -8.453 1 98 273 VAL A O 1
ATOM 2211 N N . TYR A 1 274 ? 1.23 -2.656 -7.914 1 97.5 274 TYR A N 1
ATOM 2212 C CA . TYR A 1 274 ? 0.447 -3.787 -8.398 1 97.5 274 TYR A CA 1
ATOM 2213 C C . TYR A 1 274 ? 0.156 -3.652 -9.891 1 97.5 274 TYR A C 1
ATOM 2215 O O . TYR A 1 274 ? -0.266 -2.59 -10.352 1 97.5 274 TYR A O 1
ATOM 2223 N N . MET A 1 275 ? 0.366 -4.699 -10.625 1 96.5 275 MET A N 1
ATOM 2224 C CA . MET A 1 275 ? 0.118 -4.648 -12.062 1 96.5 275 MET A CA 1
ATOM 2225 C C . MET A 1 275 ? -0.605 -5.906 -12.531 1 96.5 275 MET A C 1
ATOM 2227 O O . MET A 1 275 ? -0.278 -6.457 -13.586 1 96.5 275 MET A O 1
ATOM 2231 N N . SER A 1 276 ? -1.521 -6.348 -11.703 1 94.88 276 SER A N 1
ATOM 2232 C CA . SER A 1 276 ? -2.324 -7.5 -12.086 1 94.88 276 SER A CA 1
ATOM 2233 C C . SER A 1 276 ? -2.973 -7.293 -13.453 1 94.88 276 SER A C 1
ATOM 2235 O O . SER A 1 276 ? -3.541 -6.234 -13.719 1 94.88 276 SER A O 1
ATOM 2237 N N . GLY A 1 277 ? -2.861 -8.258 -14.352 1 94.75 277 GLY A N 1
ATOM 2238 C CA . GLY A 1 277 ? -3.488 -8.219 -15.664 1 94.75 277 GLY A CA 1
ATOM 2239 C C . GLY A 1 277 ? -2.672 -7.465 -16.703 1 94.75 277 GLY A C 1
ATOM 2240 O O . GLY A 1 277 ? -3.178 -7.113 -17.766 1 94.75 277 GLY A O 1
ATOM 2241 N N . PHE A 1 278 ? -1.41 -7.152 -16.375 1 96.44 278 PHE A N 1
ATOM 2242 C CA . PHE A 1 278 ? -0.599 -6.355 -17.281 1 96.44 278 PHE A CA 1
ATOM 2243 C C . PHE A 1 278 ? -0.411 -7.078 -18.625 1 96.44 278 PHE A C 1
ATOM 2245 O O . PHE A 1 278 ? -0.131 -6.445 -19.641 1 96.44 278 PHE A O 1
ATOM 2252 N N . GLN A 1 279 ? -0.601 -8.461 -18.641 1 94.25 279 GLN A N 1
ATOM 2253 C CA . GLN A 1 279 ? -0.436 -9.242 -19.859 1 94.25 279 GLN A CA 1
ATOM 2254 C C . GLN A 1 279 ? -1.756 -9.367 -20.625 1 94.25 279 GLN A C 1
ATOM 2256 O O . GLN A 1 279 ? -1.783 -9.844 -21.75 1 94.25 279 GLN A O 1
ATOM 2261 N N . CYS A 1 280 ? -2.816 -9.016 -19.969 1 94.94 280 CYS A N 1
ATOM 2262 C CA . CYS A 1 280 ? -4.137 -9.148 -20.562 1 94.94 280 CYS A CA 1
ATOM 2263 C C . CYS A 1 280 ? -4.363 -8.078 -21.625 1 94.94 280 CYS A C 1
ATOM 2265 O O . CYS A 1 280 ? -3.902 -6.945 -21.484 1 94.94 280 CYS A O 1
ATOM 2267 N N . LYS A 1 281 ? -5.027 -8.477 -22.672 1 93.81 281 LYS A N 1
ATOM 2268 C CA . LYS A 1 281 ? -5.348 -7.59 -23.797 1 93.81 281 LYS A CA 1
ATOM 2269 C C . LYS A 1 281 ? -6.746 -7.871 -24.328 1 93.81 281 LYS A C 1
ATOM 2271 O O . LYS A 1 281 ? -7.277 -8.969 -24.156 1 93.81 281 LYS A O 1
ATOM 2276 N N . PRO A 1 282 ? -7.305 -6.852 -24.953 1 95.19 282 PRO A N 1
ATOM 2277 C CA . PRO A 1 282 ? -8.555 -7.148 -25.656 1 95.19 282 PRO A CA 1
ATOM 2278 C C . PRO A 1 282 ? -8.398 -8.242 -26.703 1 95.19 282 PRO A C 1
ATOM 2280 O O . PRO A 1 282 ? -7.332 -8.367 -27.312 1 95.19 282 PRO A O 1
ATOM 2283 N N . ALA A 1 283 ? -9.438 -8.953 -26.938 1 96.81 283 ALA A N 1
ATOM 2284 C CA . ALA A 1 283 ? -9.406 -10.07 -27.875 1 96.81 283 ALA A CA 1
ATOM 2285 C C . ALA A 1 283 ? -9.32 -9.578 -29.312 1 96.81 283 ALA A C 1
ATOM 2287 O O . ALA A 1 283 ? -9.977 -8.602 -29.688 1 96.81 283 ALA A O 1
ATOM 2288 N N . LYS A 1 284 ? -8.516 -10.219 -30.062 1 96.38 284 LYS A N 1
ATOM 2289 C CA . LYS A 1 284 ? -8.461 -10.023 -31.516 1 96.38 284 LYS A CA 1
ATOM 2290 C C . LYS A 1 284 ? -9.344 -11.031 -32.25 1 96.38 284 LYS A C 1
ATOM 2292 O O . LYS A 1 284 ? -9.711 -12.062 -31.672 1 96.38 284 LYS A O 1
ATOM 2297 N N . PRO A 1 285 ? -9.648 -10.664 -33.469 1 96.38 285 PRO A N 1
ATOM 2298 C CA . PRO A 1 285 ? -10.43 -11.641 -34.219 1 96.38 285 PRO A CA 1
ATOM 2299 C C . PRO A 1 285 ? -9.68 -12.953 -34.438 1 96.38 285 PRO A C 1
ATOM 2301 O O . PRO A 1 285 ? -8.469 -12.953 -34.656 1 96.38 285 PRO A O 1
ATOM 2304 N N . LEU A 1 286 ? -10.453 -14.047 -34.406 1 97.31 286 LEU A N 1
ATOM 2305 C CA . LEU A 1 286 ? -9.859 -15.367 -34.594 1 97.31 286 LEU A CA 1
ATOM 2306 C C . LEU A 1 286 ? -9.578 -15.625 -36.062 1 97.31 286 LEU A C 1
ATOM 2308 O O . LEU A 1 286 ? -10.242 -15.047 -36.938 1 97.31 286 LEU A O 1
ATOM 2312 N N . PRO A 1 287 ? -8.562 -16.5 -36.344 1 95.56 287 PRO A N 1
ATOM 2313 C CA . PRO A 1 287 ? -8.445 -16.969 -37.719 1 95.56 287 PRO A CA 1
ATOM 2314 C C . PRO A 1 287 ? -9.734 -17.594 -38.25 1 95.56 287 PRO A C 1
ATOM 2316 O O . PRO A 1 287 ? -10.5 -18.188 -37.469 1 95.56 287 PRO A O 1
ATOM 2319 N N . LYS A 1 288 ? -9.898 -17.562 -39.5 1 95.88 288 LYS A N 1
ATOM 2320 C CA . LYS A 1 288 ? -11.172 -17.906 -40.125 1 95.88 288 LYS A CA 1
ATOM 2321 C C . LYS A 1 288 ? -11.609 -19.312 -39.75 1 95.88 288 LYS A C 1
ATOM 2323 O O . LYS A 1 288 ? -12.75 -19.531 -39.344 1 95.88 288 LYS A O 1
ATOM 2328 N N . GLU A 1 289 ? -10.742 -20.25 -39.812 1 95.19 289 GLU A N 1
ATOM 2329 C CA . GLU A 1 289 ? -11.078 -21.641 -39.5 1 95.19 289 GLU A CA 1
ATOM 2330 C C . GLU A 1 289 ? -11.547 -21.812 -38.062 1 95.19 289 GLU A C 1
ATOM 2332 O O . GLU A 1 289 ? -12.516 -22.516 -37.812 1 95.19 289 GLU A O 1
ATOM 2337 N N . LEU A 1 290 ? -10.844 -21.188 -37.219 1 97.12 290 LEU A N 1
ATOM 2338 C CA . LEU A 1 290 ? -11.188 -21.266 -35.781 1 97.12 290 LEU A CA 1
ATOM 2339 C C . LEU A 1 290 ? -12.492 -20.531 -35.5 1 97.12 290 LEU A C 1
ATOM 2341 O O . LEU A 1 290 ? -13.312 -21 -34.719 1 97.12 290 LEU A O 1
ATOM 2345 N N . GLU A 1 291 ? -12.68 -19.422 -36.156 1 97.31 291 GLU A N 1
ATOM 2346 C CA . GLU A 1 291 ? -13.914 -18.656 -36 1 97.31 291 GLU A CA 1
ATOM 2347 C C . GLU A 1 291 ? -15.117 -19.453 -36.469 1 97.31 291 GLU A C 1
ATOM 2349 O O . GLU A 1 291 ? -16.172 -19.469 -35.844 1 97.31 291 GLU A O 1
ATOM 2354 N N . ASP A 1 292 ? -14.922 -20.109 -37.625 1 97.44 292 ASP A N 1
ATOM 2355 C CA . ASP A 1 292 ? -16 -20.938 -38.156 1 97.44 292 ASP A CA 1
ATOM 2356 C C . ASP A 1 292 ? -16.375 -22.047 -37.156 1 97.44 292 ASP A C 1
ATOM 2358 O O . ASP A 1 292 ? -17.562 -22.328 -36.969 1 97.44 292 ASP A O 1
ATOM 2362 N N . PHE A 1 293 ? -15.406 -22.609 -36.594 1 97.94 293 PHE A N 1
ATOM 2363 C CA . PHE A 1 293 ? -15.641 -23.656 -35.625 1 97.94 293 PHE A CA 1
ATOM 2364 C C . PHE A 1 293 ? -16.391 -23.109 -34.406 1 97.94 293 PHE A C 1
ATOM 2366 O O . PHE A 1 293 ? -17.359 -23.719 -33.938 1 97.94 293 PHE A O 1
ATOM 2373 N N . VAL A 1 294 ? -16.016 -22 -33.875 1 98.06 294 VAL A N 1
ATOM 2374 C CA . VAL A 1 294 ? -16.641 -21.375 -32.719 1 98.06 294 VAL A CA 1
ATOM 2375 C C . VAL A 1 294 ? -18.078 -21.016 -33.031 1 98.06 294 VAL A C 1
ATOM 2377 O O . VAL A 1 294 ? -18.984 -21.281 -32.25 1 98.06 294 VAL A O 1
ATOM 2380 N N . GLN A 1 295 ? -18.312 -20.531 -34.25 1 97.25 295 GLN A N 1
ATOM 2381 C CA . GLN A 1 295 ? -19.656 -20.125 -34.625 1 97.25 295 GLN A CA 1
ATOM 2382 C C . GLN A 1 295 ? -20.578 -21.328 -34.781 1 97.25 295 GLN A C 1
ATOM 2384 O O . GLN A 1 295 ? -21.781 -21.234 -34.531 1 97.25 295 GLN A O 1
ATOM 2389 N N . SER A 1 296 ? -20.031 -22.375 -35.094 1 97.56 296 SER A N 1
ATOM 2390 C CA . SER A 1 296 ? -20.828 -23.578 -35.312 1 97.56 296 SER A CA 1
ATOM 2391 C C . SER A 1 296 ? -21.359 -24.125 -33.969 1 97.56 296 SER A C 1
ATOM 2393 O O . SER A 1 296 ? -22.219 -25.016 -33.969 1 97.56 296 SER A O 1
ATOM 2395 N N . SER A 1 297 ? -20.953 -23.531 -32.875 1 97.31 297 SER A N 1
ATOM 2396 C CA . SER A 1 297 ? -21.391 -23.969 -31.547 1 97.31 297 SER A CA 1
ATOM 2397 C C . SER A 1 297 ? -22.828 -23.516 -31.266 1 97.31 297 SER A C 1
ATOM 2399 O O . SER A 1 297 ? -23.453 -23.969 -30.328 1 97.31 297 SER A O 1
ATOM 2401 N N . GLY A 1 298 ? -23.359 -22.562 -32.094 1 95.94 298 GLY A N 1
ATOM 2402 C CA . GLY A 1 298 ? -24.688 -22.031 -31.875 1 95.94 298 GLY A CA 1
ATOM 2403 C C . GLY A 1 298 ? -24.859 -21.328 -30.547 1 95.94 298 GLY A C 1
ATOM 2404 O O . GLY A 1 298 ? -24.016 -20.5 -30.156 1 95.94 298 GLY A O 1
ATOM 2405 N N . GLU A 1 299 ? -25.922 -21.641 -29.859 1 95.94 299 GLU A N 1
ATOM 2406 C CA . GLU A 1 299 ? -26.234 -20.953 -28.609 1 95.94 299 GLU A CA 1
ATOM 2407 C C . GLU A 1 299 ? -25.531 -21.609 -27.422 1 95.94 299 GLU A C 1
ATOM 2409 O O . GLU A 1 299 ? -25.422 -21.016 -26.344 1 95.94 299 GLU A O 1
ATOM 2414 N N . HIS A 1 300 ? -25.031 -22.812 -27.641 1 97.31 300 HIS A N 1
ATOM 2415 C CA . HIS A 1 300 ? -24.422 -23.547 -26.547 1 97.31 300 HIS A CA 1
ATOM 2416 C C . HIS A 1 300 ? -23.062 -22.953 -26.172 1 97.31 300 HIS A C 1
ATOM 2418 O O . HIS A 1 300 ? -22.703 -22.922 -24.984 1 97.31 300 HIS A O 1
ATOM 2424 N N . GLY A 1 301 ? -22.344 -22.5 -27.234 1 98.12 301 GLY A N 1
ATOM 2425 C CA . GLY A 1 301 ? -21.062 -21.859 -26.984 1 98.12 301 GLY A CA 1
ATOM 2426 C C . GLY A 1 301 ? -19.906 -22.828 -26.984 1 98.12 301 GLY A C 1
ATOM 2427 O O . GLY A 1 301 ? -20.031 -23.969 -27.422 1 98.12 301 GLY A O 1
ATOM 2428 N N . VAL A 1 302 ? -18.719 -22.312 -26.469 1 98.5 302 VAL A N 1
ATOM 2429 C CA . VAL A 1 302 ? -17.484 -23.047 -26.609 1 98.5 302 VAL A CA 1
ATOM 2430 C C . VAL A 1 302 ? -16.812 -23.219 -25.25 1 98.5 302 VAL A C 1
ATOM 2432 O O . VAL A 1 302 ? -16.938 -22.359 -24.375 1 98.5 302 VAL A O 1
ATOM 2435 N N . ILE A 1 303 ? -16.172 -24.375 -25.047 1 98.69 303 ILE A N 1
ATOM 2436 C CA . ILE A 1 303 ? -15.273 -24.656 -23.938 1 98.69 303 ILE A CA 1
ATOM 2437 C C . ILE A 1 303 ? -13.82 -24.641 -24.422 1 98.69 303 ILE A C 1
ATOM 2439 O O . ILE A 1 303 ? -13.5 -25.25 -25.438 1 98.69 303 ILE A O 1
ATOM 2443 N N . VAL A 1 304 ? -12.992 -23.875 -23.734 1 98.25 304 VAL A N 1
ATOM 2444 C CA . VAL A 1 304 ? -11.57 -23.812 -24.062 1 98.25 304 VAL A CA 1
ATOM 2445 C C . VAL A 1 304 ? -10.766 -24.562 -23 1 98.25 304 VAL A C 1
ATOM 2447 O O . VAL A 1 304 ? -10.945 -24.344 -21.797 1 98.25 304 VAL A O 1
ATOM 2450 N N . MET A 1 305 ? -9.898 -25.484 -23.438 1 96.44 305 MET A N 1
ATOM 2451 C CA . MET A 1 305 ? -9.07 -26.203 -22.484 1 96.44 305 MET A CA 1
ATOM 2452 C C . MET A 1 305 ? -7.598 -26.094 -22.844 1 96.44 305 MET A C 1
ATOM 2454 O O . MET A 1 305 ? -7.211 -26.406 -23.984 1 96.44 305 MET A O 1
ATOM 2458 N N . THR A 1 306 ? -6.848 -25.594 -21.891 1 92.12 306 THR A N 1
ATOM 2459 C CA . THR A 1 306 ? -5.391 -25.578 -21.984 1 92.12 306 THR A CA 1
ATOM 2460 C C . THR A 1 306 ? -4.758 -25.953 -20.641 1 92.12 306 THR A C 1
ATOM 2462 O O . THR A 1 306 ? -5.191 -25.469 -19.594 1 92.12 306 THR A O 1
ATOM 2465 N N . LEU A 1 307 ? -3.844 -26.891 -20.625 1 80.69 307 LEU A N 1
ATOM 2466 C CA . LEU A 1 307 ? -3.176 -27.25 -19.375 1 80.69 307 LEU A CA 1
ATOM 2467 C C . LEU A 1 307 ? -1.727 -26.781 -19.375 1 80.69 307 LEU A C 1
ATOM 2469 O O . LEU A 1 307 ? -0.858 -27.422 -18.781 1 80.69 307 LEU A O 1
ATOM 2473 N N . GLY A 1 308 ? -1.375 -25.781 -20 1 68.5 308 GLY A N 1
ATOM 2474 C CA . GLY A 1 308 ? -0.123 -25.047 -19.906 1 68.5 308 GLY A CA 1
ATOM 2475 C C . GLY A 1 308 ? 0.981 -25.641 -20.766 1 68.5 308 GLY A C 1
ATOM 2476 O O . GLY A 1 308 ? 0.775 -26.641 -21.453 1 68.5 308 GLY A O 1
ATOM 2477 N N . THR A 1 309 ? 2.08 -25.078 -20.734 1 59.25 309 THR A N 1
ATOM 2478 C CA . THR A 1 309 ? 3.211 -25.375 -21.594 1 59.25 309 THR A CA 1
ATOM 2479 C C . THR A 1 309 ? 4.051 -26.516 -21.031 1 59.25 309 THR A C 1
ATOM 2481 O O . THR A 1 309 ? 4.73 -27.219 -21.781 1 59.25 309 THR A O 1
ATOM 2484 N N . LEU A 1 310 ? 3.936 -26.625 -19.75 1 60.16 310 LEU A N 1
ATOM 2485 C CA . LEU A 1 310 ? 4.863 -27.547 -19.109 1 60.16 310 LEU A CA 1
ATOM 2486 C C . LEU A 1 310 ? 4.352 -28.984 -19.188 1 60.16 310 LEU A C 1
ATOM 2488 O O . LEU A 1 310 ? 5.141 -29.938 -19.203 1 60.16 310 LEU A O 1
ATOM 2492 N N . VAL A 1 311 ? 3.064 -29.094 -19.141 1 63.69 311 VAL A N 1
ATOM 2493 C CA . VAL A 1 311 ? 2.475 -30.422 -19.234 1 63.69 311 VAL A CA 1
ATOM 2494 C C . VAL A 1 311 ? 1.916 -30.641 -20.641 1 63.69 311 VAL A C 1
ATOM 2496 O O . VAL A 1 311 ? 0.799 -30.219 -20.953 1 63.69 311 VAL A O 1
ATOM 2499 N N . GLU A 1 312 ? 2.736 -31.203 -21.375 1 62.25 312 GLU A N 1
ATOM 2500 C CA . GLU A 1 312 ? 2.357 -31.375 -22.766 1 62.25 312 GLU A CA 1
ATOM 2501 C C . GLU A 1 312 ? 1.402 -32.562 -22.938 1 62.25 312 GLU A C 1
ATOM 2503 O O . GLU A 1 312 ? 0.548 -32.562 -23.828 1 62.25 312 GLU A O 1
ATOM 2508 N N . GLU A 1 313 ? 1.651 -33.5 -21.984 1 69.5 313 GLU A N 1
ATOM 2509 C CA . GLU A 1 313 ? 0.794 -34.656 -22.172 1 69.5 313 GLU A CA 1
ATOM 2510 C C . GLU A 1 313 ? 0.276 -35.188 -20.828 1 69.5 313 GLU A C 1
ATOM 2512 O O . GLU A 1 313 ? 1.034 -35.281 -19.859 1 69.5 313 GLU A O 1
ATOM 2517 N N . LEU A 1 314 ? -1.053 -35.344 -20.812 1 77.75 314 LEU A N 1
ATOM 2518 C CA . LEU A 1 314 ? -1.693 -36 -19.688 1 77.75 314 LEU A CA 1
ATOM 2519 C C . LEU A 1 314 ? -1.646 -37.531 -19.844 1 77.75 314 LEU A C 1
ATOM 2521 O O . LEU A 1 314 ? -1.485 -38.031 -20.969 1 77.75 314 LEU A O 1
ATOM 2525 N N . PRO A 1 315 ? -1.788 -38.156 -18.781 1 82.12 315 PRO A N 1
ATOM 2526 C CA . PRO A 1 315 ? -1.923 -39.594 -18.922 1 82.12 315 PRO A CA 1
ATOM 2527 C C . PRO A 1 315 ? -3.078 -40 -19.844 1 82.12 315 PRO A C 1
ATOM 2529 O O . PRO A 1 315 ? -4.137 -39.375 -19.812 1 82.12 315 PRO A O 1
ATOM 2532 N N . GLU A 1 316 ? -2.887 -41.094 -20.562 1 86.44 316 GLU A N 1
ATOM 2533 C CA . GLU A 1 316 ? -3.818 -41.5 -21.609 1 86.44 316 GLU A CA 1
ATOM 2534 C C . GLU A 1 316 ? -5.207 -41.75 -21.031 1 86.44 316 GLU A C 1
ATOM 2536 O O . GLU A 1 316 ? -6.219 -41.438 -21.656 1 86.44 316 GLU A O 1
ATOM 2541 N N . ASP A 1 317 ? -5.242 -42.375 -19.922 1 88.88 317 ASP A N 1
ATOM 2542 C CA . ASP A 1 317 ? -6.535 -42.688 -19.328 1 88.88 317 ASP A CA 1
ATOM 2543 C C . ASP A 1 317 ? -7.316 -41.438 -18.969 1 88.88 317 ASP A C 1
ATOM 2545 O O . ASP A 1 317 ? -8.531 -41.375 -19.188 1 88.88 317 ASP A O 1
ATOM 2549 N N . ILE A 1 318 ? -6.629 -40.469 -18.469 1 90.19 318 ILE A N 1
ATOM 2550 C CA . ILE A 1 318 ? -7.262 -39.188 -18.109 1 90.19 318 ILE A CA 1
ATOM 2551 C C . ILE A 1 318 ? -7.719 -38.469 -19.375 1 90.19 318 ILE A C 1
ATOM 2553 O O . ILE A 1 318 ? -8.82 -37.906 -19.422 1 90.19 318 ILE A O 1
ATOM 2557 N N . THR A 1 319 ? -6.867 -38.531 -20.359 1 92.06 319 THR A N 1
ATOM 2558 C CA . THR A 1 319 ? -7.203 -37.875 -21.625 1 92.06 319 THR A CA 1
ATOM 2559 C C . THR A 1 319 ? -8.445 -38.5 -22.25 1 92.06 319 THR A C 1
ATOM 2561 O O . THR A 1 319 ? -9.305 -37.812 -22.781 1 92.06 319 THR A O 1
ATOM 2564 N N . GLU A 1 320 ? -8.508 -39.812 -22.141 1 95.38 320 GLU A N 1
ATOM 2565 C CA . GLU A 1 320 ? -9.664 -40.562 -22.656 1 95.38 320 GLU A CA 1
ATOM 2566 C C . GLU A 1 320 ? -10.938 -40.156 -21.906 1 95.38 320 GLU A C 1
ATOM 2568 O O . GLU A 1 320 ? -11.984 -39.938 -22.516 1 95.38 320 GLU A O 1
ATOM 2573 N N . ASP A 1 321 ? -10.773 -40.031 -20.625 1 95.94 321 ASP A N 1
ATOM 2574 C CA . ASP A 1 321 ? -11.914 -39.688 -19.781 1 95.94 321 ASP A CA 1
ATOM 2575 C C . ASP A 1 321 ? -12.398 -38.281 -20.078 1 95.94 321 ASP A C 1
ATOM 2577 O O . ASP A 1 321 ? -13.609 -38.031 -20.172 1 95.94 321 ASP A O 1
ATOM 2581 N N . ILE A 1 322 ? -11.516 -37.406 -20.188 1 96.25 322 ILE A N 1
ATOM 2582 C CA . ILE A 1 322 ? -11.844 -36 -20.453 1 96.25 322 ILE A CA 1
ATOM 2583 C C . ILE A 1 322 ? -12.516 -35.875 -21.812 1 96.25 322 ILE A C 1
ATOM 2585 O O . ILE A 1 322 ? -13.547 -35.219 -21.953 1 96.25 322 ILE A O 1
ATOM 2589 N N . ALA A 1 323 ? -11.969 -36.562 -22.781 1 97.44 323 ALA A N 1
ATOM 2590 C CA . ALA A 1 323 ? -12.531 -36.562 -24.125 1 97.44 323 ALA A CA 1
ATOM 2591 C C . ALA A 1 323 ? -13.953 -37.125 -24.125 1 97.44 323 ALA A C 1
ATOM 2593 O O . ALA A 1 323 ? -14.836 -36.594 -24.797 1 97.44 323 ALA A O 1
ATOM 2594 N N . ALA A 1 324 ? -14.086 -38.156 -23.391 1 98 324 ALA A N 1
ATOM 2595 C CA . ALA A 1 324 ? -15.398 -38.812 -23.312 1 98 324 ALA A CA 1
ATOM 2596 C C . ALA A 1 324 ? -16.422 -37.844 -22.688 1 98 324 ALA A C 1
ATOM 2598 O O . ALA A 1 324 ? -17.578 -37.844 -23.109 1 98 324 ALA A O 1
ATOM 2599 N N . ALA A 1 325 ? -15.992 -37.125 -21.688 1 98.19 325 ALA A N 1
ATOM 2600 C CA . ALA A 1 325 ? -16.875 -36.156 -21.047 1 98.19 325 ALA A CA 1
ATOM 2601 C C . ALA A 1 325 ? -17.266 -35.062 -22.016 1 98.19 325 ALA A C 1
ATOM 2603 O O . ALA A 1 325 ? -18.438 -34.688 -22.109 1 98.19 325 ALA A O 1
ATOM 2604 N N . PHE A 1 326 ? -16.344 -34.562 -22.797 1 98.31 326 PHE A N 1
ATOM 2605 C CA . PHE A 1 326 ? -16.594 -33.5 -23.766 1 98.31 326 PHE A CA 1
ATOM 2606 C C . PHE A 1 326 ? -17.578 -33.969 -24.828 1 98.31 326 PHE A C 1
ATOM 2608 O O . PHE A 1 326 ? -18.438 -33.219 -25.266 1 98.31 326 PHE A O 1
ATOM 2615 N N . ALA A 1 327 ? -17.453 -35.219 -25.203 1 98 327 ALA A N 1
ATOM 2616 C CA . ALA A 1 327 ? -18.25 -35.781 -26.281 1 98 327 ALA A CA 1
ATOM 2617 C C . ALA A 1 327 ? -19.734 -35.812 -25.906 1 98 327 ALA A C 1
ATOM 2619 O O . ALA A 1 327 ? -20.609 -35.875 -26.781 1 98 327 ALA A O 1
ATOM 2620 N N . GLN A 1 328 ? -20 -35.688 -24.688 1 97.38 328 GLN A N 1
ATOM 2621 C CA . GLN A 1 328 ? -21.375 -35.812 -24.203 1 97.38 328 GLN A CA 1
ATOM 2622 C C . GLN A 1 328 ? -22.016 -34.438 -24.078 1 97.38 328 GLN A C 1
ATOM 2624 O O . GLN A 1 328 ? -23.188 -34.312 -23.688 1 97.38 328 GLN A O 1
ATOM 2629 N N . LEU A 1 329 ? -21.359 -33.375 -24.406 1 97.88 329 LEU A N 1
ATOM 2630 C CA . LEU A 1 329 ? -21.844 -32.031 -24.25 1 97.88 329 LEU A CA 1
ATOM 2631 C C . LEU A 1 329 ? -22.234 -31.422 -25.594 1 97.88 329 LEU A C 1
ATOM 2633 O O . LEU A 1 329 ? -21.641 -31.75 -26.625 1 97.88 329 LEU A O 1
ATOM 2637 N N . PRO A 1 330 ? -23.219 -30.547 -25.562 1 97.69 330 PRO A N 1
ATOM 2638 C CA . PRO A 1 330 ? -23.594 -29.891 -26.812 1 97.69 330 PRO A CA 1
ATOM 2639 C C . PRO A 1 330 ? -22.625 -28.766 -27.203 1 97.69 330 PRO A C 1
ATOM 2641 O O . PRO A 1 330 ? -22.641 -28.312 -28.344 1 97.69 330 PRO A O 1
ATOM 2644 N N . GLN A 1 331 ? -21.812 -28.328 -26.312 1 98.44 331 GLN A N 1
ATOM 2645 C CA . GLN A 1 331 ? -20.844 -27.281 -26.578 1 98.44 331 GLN A CA 1
ATOM 2646 C C . GLN A 1 331 ? -19.75 -27.766 -27.531 1 98.44 331 GLN A C 1
ATOM 2648 O O . GLN A 1 331 ? -19.469 -28.953 -27.609 1 98.44 331 GLN A O 1
ATOM 2653 N N . LYS A 1 332 ? -19.172 -26.828 -28.281 1 98.44 332 LYS A N 1
ATOM 2654 C CA . LYS A 1 332 ? -17.922 -27.094 -28.969 1 98.44 332 LYS A CA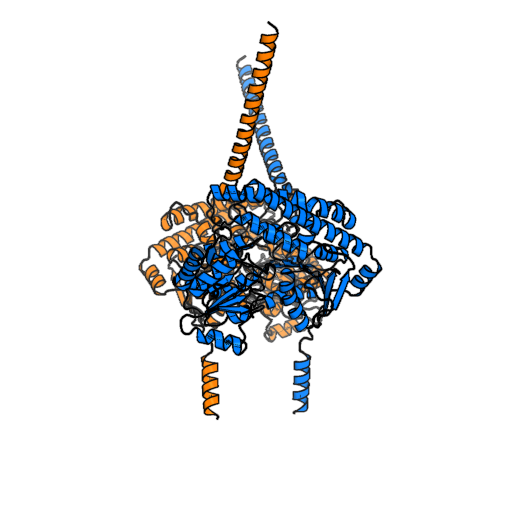 1
ATOM 2655 C C . LYS A 1 332 ? -16.734 -26.953 -28.031 1 98.44 332 LYS A C 1
ATOM 2657 O O . LYS A 1 332 ? -16.781 -26.141 -27.094 1 98.44 332 LYS A O 1
ATOM 2662 N N . VAL A 1 333 ? -15.75 -27.797 -28.297 1 98.5 333 VAL A N 1
ATOM 2663 C CA . VAL A 1 333 ? -14.586 -27.797 -27.406 1 98.5 333 VAL A CA 1
ATOM 2664 C C . VAL A 1 333 ? -13.32 -27.531 -28.234 1 98.5 333 VAL A C 1
ATOM 2666 O O . VAL A 1 333 ? -13.094 -28.172 -29.266 1 98.5 333 VAL A O 1
ATOM 2669 N N . ILE A 1 334 ? -12.578 -26.578 -27.828 1 98 334 ILE A N 1
ATOM 2670 C CA . ILE A 1 334 ? -11.234 -26.359 -28.359 1 98 334 ILE A CA 1
ATOM 2671 C C . ILE A 1 334 ? -10.195 -26.734 -27.297 1 98 334 ILE A C 1
ATOM 2673 O O . ILE A 1 334 ? -10.117 -26.109 -26.234 1 98 334 ILE A O 1
ATOM 2677 N N . TRP A 1 335 ? -9.383 -27.75 -27.625 1 95.56 335 TRP A N 1
ATOM 2678 C CA . TRP A 1 335 ? -8.508 -28.375 -26.641 1 95.56 335 TRP A CA 1
ATOM 2679 C C . TRP A 1 335 ? -7.066 -28.406 -27.125 1 95.56 335 TRP A C 1
ATOM 2681 O O . TRP A 1 335 ? -6.77 -29.031 -28.156 1 95.56 335 TRP A O 1
ATOM 2691 N N . ARG A 1 336 ? -6.188 -27.688 -26.391 1 93 336 ARG A N 1
ATOM 2692 C CA . ARG A 1 336 ? -4.758 -27.781 -26.672 1 93 336 ARG A CA 1
ATOM 2693 C C . ARG A 1 336 ? -4.164 -29.062 -26.094 1 93 336 ARG A C 1
ATOM 2695 O O . ARG A 1 336 ? -4.137 -29.25 -24.875 1 93 336 ARG A O 1
ATOM 2702 N N . HIS A 1 337 ? -3.73 -29.922 -26.906 1 87.31 337 HIS A N 1
ATOM 2703 C CA . HIS A 1 337 ? -3.184 -31.219 -26.5 1 87.31 337 HIS A CA 1
ATOM 2704 C C . HIS A 1 337 ? -2.172 -31.734 -27.516 1 87.31 337 HIS A C 1
ATOM 2706 O O . HIS A 1 337 ? -2.504 -31.906 -28.688 1 87.31 337 HIS A O 1
ATOM 2712 N N . LYS A 1 338 ? -0.949 -31.969 -27.062 1 80.94 338 LYS A N 1
ATOM 2713 C CA . LYS A 1 338 ? 0.102 -32.438 -27.969 1 80.94 338 LYS A CA 1
ATOM 2714 C C . LYS A 1 338 ? 0.296 -33.969 -27.844 1 80.94 338 LYS A C 1
ATOM 2716 O O . LYS A 1 338 ? 1.066 -34.562 -28.594 1 80.94 338 LYS A O 1
ATOM 2721 N N . GLY A 1 339 ? -0.394 -34.625 -27.094 1 80.38 339 GLY A N 1
ATOM 2722 C CA . GLY A 1 339 ? -0.263 -36.062 -26.938 1 80.38 339 GLY A CA 1
ATOM 2723 C C . GLY A 1 339 ? -1.125 -36.844 -27.891 1 80.38 339 GLY A C 1
ATOM 2724 O O . GLY A 1 339 ? -1.545 -36.344 -28.938 1 80.38 339 GLY A O 1
ATOM 2725 N N . LYS A 1 340 ? -1.199 -38.094 -27.578 1 86.69 340 LYS A N 1
ATOM 2726 C CA . LYS A 1 340 ? -2.002 -39 -28.391 1 86.69 340 LYS A CA 1
ATOM 2727 C C . LYS A 1 340 ? -3.469 -38.594 -28.406 1 86.69 340 LYS A C 1
ATOM 2729 O O . LYS A 1 340 ? -4.016 -38.219 -27.359 1 86.69 340 LYS A O 1
ATOM 2734 N N . ARG A 1 341 ? -3.994 -38.594 -29.547 1 91.69 341 ARG A N 1
ATOM 2735 C CA . ARG A 1 341 ? -5.418 -38.312 -29.688 1 91.69 341 ARG A CA 1
ATOM 2736 C C . ARG A 1 341 ? -6.262 -39.406 -29.016 1 91.69 341 ARG A C 1
ATOM 2738 O O . ARG A 1 341 ? -6.113 -40.594 -29.297 1 91.69 341 ARG A O 1
ATOM 2745 N N . PRO A 1 342 ? -7.121 -38.938 -28.188 1 94.25 342 PRO A N 1
ATOM 2746 C CA . PRO A 1 342 ? -7.945 -39.969 -27.531 1 94.25 342 PRO A CA 1
ATOM 2747 C C . PRO A 1 342 ? -8.953 -40.625 -28.469 1 94.25 342 PRO A C 1
ATOM 2749 O O . PRO A 1 342 ? -9.5 -39.969 -29.359 1 94.25 342 PRO A O 1
ATOM 2752 N N . SER A 1 343 ? -9.305 -41.875 -28.203 1 95.06 343 SER A N 1
ATOM 2753 C CA . SER A 1 343 ? -10.258 -42.625 -29.016 1 95.06 343 SER A CA 1
ATOM 2754 C C . SER A 1 343 ? -11.688 -42.188 -28.75 1 95.06 343 SER A C 1
ATOM 2756 O O . SER A 1 343 ? -12.57 -42.344 -29.594 1 95.06 343 SER A O 1
ATOM 2758 N N . THR A 1 344 ? -11.93 -41.531 -27.641 1 94.81 344 THR A N 1
ATOM 2759 C CA . THR A 1 344 ? -13.266 -41.156 -27.203 1 94.81 344 THR A CA 1
ATOM 2760 C C . THR A 1 344 ? -13.586 -39.719 -27.609 1 94.81 344 THR A C 1
ATOM 2762 O O . THR A 1 344 ? -14.625 -39.188 -27.234 1 94.81 344 THR A O 1
ATOM 2765 N N . LEU A 1 345 ? -12.758 -39.219 -28.438 1 95.56 345 LEU A N 1
ATOM 2766 C CA . LEU A 1 345 ? -12.93 -37.812 -28.844 1 95.56 345 LEU A CA 1
ATOM 2767 C C . LEU A 1 345 ? -14.18 -37.656 -29.703 1 95.56 345 LEU A C 1
ATOM 2769 O O . LEU A 1 345 ? -14.359 -38.375 -30.688 1 95.56 345 LEU A O 1
ATOM 2773 N N . GLY A 1 346 ? -15.023 -36.75 -29.359 1 95.19 346 GLY A N 1
ATOM 2774 C CA . GLY A 1 346 ? -16.219 -36.5 -30.141 1 95.19 346 GLY A CA 1
ATOM 2775 C C . GLY A 1 346 ? -15.984 -35.531 -31.297 1 95.19 346 GLY A C 1
ATOM 2776 O O . GLY A 1 346 ? -14.961 -34.875 -31.344 1 95.19 346 GLY A O 1
ATOM 2777 N N . ASN A 1 347 ? -16.984 -35.375 -32.188 1 95.12 347 ASN A N 1
ATOM 2778 C CA . ASN A 1 347 ? -16.922 -34.5 -33.344 1 95.12 347 ASN A CA 1
ATOM 2779 C C . ASN A 1 347 ? -17.016 -33.031 -32.938 1 95.12 347 ASN A C 1
ATOM 2781 O O . ASN A 1 347 ? -16.688 -32.125 -33.719 1 95.12 347 ASN A O 1
ATOM 2785 N N . ASN A 1 348 ? -17.375 -32.844 -31.75 1 97.81 348 ASN A N 1
ATOM 2786 C CA . ASN A 1 348 ? -17.547 -31.469 -31.281 1 97.81 348 ASN A CA 1
ATOM 2787 C C . ASN A 1 348 ? -16.234 -30.906 -30.75 1 97.81 348 ASN A C 1
ATOM 2789 O O . ASN A 1 348 ? -16.203 -29.766 -30.281 1 97.81 348 ASN A O 1
ATOM 2793 N N . THR A 1 349 ? -15.164 -31.672 -30.781 1 98.06 349 THR A N 1
ATOM 2794 C CA . THR A 1 349 ? -13.914 -31.234 -30.156 1 98.06 349 THR A CA 1
ATOM 2795 C C . THR A 1 349 ? -12.836 -31.016 -31.219 1 98.06 349 THR A C 1
ATOM 2797 O O . THR A 1 349 ? -12.555 -31.906 -32.031 1 98.06 349 THR A O 1
ATOM 2800 N N . LEU A 1 350 ? -12.25 -29.844 -31.219 1 96.88 350 LEU A N 1
ATOM 2801 C CA . LEU A 1 350 ? -11.086 -29.516 -32.031 1 96.88 350 LEU A CA 1
ATOM 2802 C C . LEU A 1 350 ? -9.812 -29.531 -31.203 1 96.88 350 LEU A C 1
ATOM 2804 O O . LEU A 1 350 ? -9.664 -28.75 -30.266 1 96.88 350 LEU A O 1
ATOM 2808 N N . MET A 1 351 ? -8.898 -30.406 -31.516 1 93.81 351 MET A N 1
ATOM 2809 C CA . MET A 1 351 ? -7.613 -30.5 -30.828 1 93.81 351 MET A CA 1
ATOM 2810 C C . MET A 1 351 ? -6.531 -29.734 -31.594 1 93.81 351 MET A C 1
ATOM 2812 O O . MET A 1 351 ? -6.379 -29.906 -32.781 1 93.81 351 MET A O 1
ATOM 2816 N N . LEU A 1 352 ? -5.824 -28.891 -30.828 1 92 352 LEU A N 1
ATOM 2817 C CA . LEU A 1 352 ? -4.789 -28.062 -31.453 1 92 352 LEU A CA 1
ATOM 2818 C C . LEU A 1 352 ? -3.479 -28.172 -30.672 1 92 352 LEU A C 1
ATOM 2820 O O . LEU A 1 352 ? -3.484 -28.422 -29.469 1 92 352 LEU A O 1
ATOM 2824 N N . ASP A 1 353 ? -2.395 -27.969 -31.391 1 87.69 353 ASP A N 1
ATOM 2825 C CA . ASP A 1 353 ? -1.087 -27.906 -30.75 1 87.69 353 ASP A CA 1
ATOM 2826 C C . ASP A 1 353 ? -0.884 -26.562 -30.047 1 87.69 353 ASP A C 1
ATOM 2828 O O . ASP A 1 353 ? -0.127 -26.484 -29.078 1 87.69 353 ASP A O 1
ATOM 2832 N N . TRP A 1 354 ? -1.482 -25.641 -30.641 1 87.69 354 TRP A N 1
ATOM 2833 C CA . TRP A 1 354 ? -1.443 -24.281 -30.109 1 87.69 354 TRP A CA 1
ATOM 2834 C C . TRP A 1 354 ? -2.76 -23.562 -30.359 1 87.69 354 TRP A C 1
ATOM 2836 O O . TRP A 1 354 ? -3.436 -23.812 -31.359 1 87.69 354 TRP A O 1
ATOM 2846 N N . LEU A 1 355 ? -3.166 -22.688 -29.406 1 91.38 355 LEU A N 1
ATOM 2847 C CA . LEU A 1 355 ? -4.363 -21.875 -29.641 1 91.38 355 LEU A CA 1
ATOM 2848 C C . LEU A 1 355 ? -4.188 -20.469 -29.062 1 91.38 355 LEU A C 1
ATOM 2850 O O . LEU A 1 355 ? -3.443 -20.281 -28.109 1 91.38 355 LEU A O 1
ATOM 2854 N N . PRO A 1 356 ? -4.789 -19.5 -29.656 1 94.12 356 PRO A N 1
ATOM 2855 C CA . PRO A 1 356 ? -4.773 -18.125 -29.125 1 94.12 356 PRO A CA 1
ATOM 2856 C C . PRO A 1 356 ? -5.656 -17.969 -27.891 1 94.12 356 PRO A C 1
ATOM 2858 O O . PRO A 1 356 ? -6.754 -17.406 -27.984 1 94.12 356 PRO A O 1
ATOM 2861 N N . GLN A 1 357 ? -5.129 -18.281 -26.797 1 94.06 357 GLN A N 1
ATOM 2862 C CA . GLN A 1 357 ? -5.879 -18.391 -25.547 1 94.06 357 GLN A CA 1
ATOM 2863 C C . GLN A 1 357 ? -6.586 -17.078 -25.219 1 94.06 357 GLN A C 1
ATOM 2865 O O . GLN A 1 357 ? -7.789 -17.062 -24.938 1 94.06 357 GLN A O 1
ATOM 2870 N N . ASN A 1 358 ? -5.867 -15.953 -25.266 1 94.69 358 ASN A N 1
ATOM 2871 C CA . ASN A 1 358 ? -6.441 -14.648 -24.953 1 94.69 358 ASN A CA 1
ATOM 2872 C C . ASN A 1 358 ? -7.641 -14.328 -25.844 1 94.69 358 ASN A C 1
ATOM 2874 O O . ASN A 1 358 ? -8.688 -13.906 -25.359 1 94.69 358 ASN A O 1
ATOM 2878 N N . ASP A 1 359 ? -7.473 -14.594 -27.125 1 97 359 ASP A N 1
ATOM 2879 C CA . ASP A 1 359 ? -8.508 -14.258 -28.094 1 97 359 ASP A CA 1
ATOM 2880 C C . ASP A 1 359 ? -9.719 -15.188 -27.953 1 97 359 ASP A C 1
ATOM 2882 O O . ASP A 1 359 ? -10.859 -14.75 -28.094 1 97 359 ASP A O 1
ATOM 2886 N N . LEU A 1 360 ? -9.438 -16.359 -27.656 1 97.62 360 LEU A N 1
ATOM 2887 C CA . LEU A 1 360 ? -10.523 -17.312 -27.469 1 97.62 360 LEU A CA 1
ATOM 2888 C C . LEU A 1 360 ? -11.305 -16.984 -26.188 1 97.62 360 LEU A C 1
ATOM 2890 O O . LEU A 1 360 ? -12.531 -17.016 -26.188 1 97.62 360 LEU A O 1
ATOM 2894 N N . LEU A 1 361 ? -10.586 -16.672 -25.125 1 97.88 361 LEU A N 1
ATOM 2895 C CA . LEU A 1 361 ? -11.242 -16.328 -23.875 1 97.88 361 LEU A CA 1
ATOM 2896 C C . LEU A 1 361 ? -12.062 -15.062 -24 1 97.88 361 LEU A C 1
ATOM 2898 O O . LEU A 1 361 ? -13.094 -14.906 -23.344 1 97.88 361 LEU A O 1
ATOM 2902 N N . GLY A 1 362 ? -11.617 -14.234 -24.875 1 97.81 362 GLY A N 1
ATOM 2903 C CA . GLY A 1 362 ? -12.312 -12.977 -25.078 1 97.81 362 GLY A CA 1
ATOM 2904 C C . GLY A 1 362 ? -13.461 -13.078 -26.062 1 97.81 362 GLY A C 1
ATOM 2905 O O . GLY A 1 362 ? -14.164 -12.094 -26.312 1 97.81 362 GLY A O 1
ATOM 2906 N N . HIS A 1 363 ? -13.648 -14.242 -26.656 1 97.88 363 HIS A N 1
ATOM 2907 C CA . HIS A 1 363 ? -14.734 -14.438 -27.609 1 97.88 363 HIS A CA 1
ATOM 2908 C C . HIS A 1 363 ? -16.078 -14.508 -26.906 1 97.88 363 HIS A C 1
ATOM 2910 O O . HIS A 1 363 ? -16.203 -15.156 -25.859 1 97.88 363 HIS A O 1
ATOM 2916 N N . PRO A 1 364 ? -17.078 -13.914 -27.422 1 96.56 364 PRO A N 1
ATOM 2917 C CA . PRO A 1 364 ? -18.375 -13.844 -26.734 1 96.56 364 PRO A CA 1
ATOM 2918 C C . PRO A 1 364 ? -19.016 -15.219 -26.547 1 96.56 364 PRO A C 1
ATOM 2920 O O . PRO A 1 364 ? -19.891 -15.383 -25.688 1 96.56 364 PRO A O 1
ATOM 2923 N N . LYS A 1 365 ? -18.609 -16.219 -27.281 1 98 365 LYS A N 1
ATOM 2924 C CA . LYS A 1 365 ? -19.234 -17.531 -27.219 1 98 365 LYS A CA 1
ATOM 2925 C C . LYS A 1 365 ? -18.516 -18.438 -26.234 1 98 365 LYS A C 1
ATOM 2927 O O . LYS A 1 365 ? -18.969 -19.547 -25.953 1 98 365 LYS A O 1
ATOM 2932 N N . THR A 1 366 ? -17.391 -18 -25.672 1 98.56 366 THR A N 1
ATOM 2933 C CA . THR A 1 366 ? -16.688 -18.828 -24.703 1 98.56 366 THR A CA 1
ATOM 2934 C C . THR A 1 366 ? -17.453 -18.875 -23.375 1 98.56 366 THR A C 1
ATOM 2936 O O . THR A 1 366 ? -17.812 -17.828 -22.828 1 98.56 366 THR A O 1
ATOM 2939 N N . ARG A 1 367 ? -17.672 -20.078 -22.906 1 98.5 367 ARG A N 1
ATOM 2940 C CA . ARG A 1 367 ? -18.516 -20.25 -21.719 1 98.5 367 ARG A CA 1
ATOM 2941 C C . ARG A 1 367 ? -17.703 -20.719 -20.531 1 98.5 367 ARG A C 1
ATOM 2943 O O . ARG A 1 367 ? -18.016 -20.375 -19.375 1 98.5 367 ARG A O 1
ATOM 2950 N N . VAL A 1 368 ? -16.703 -21.531 -20.766 1 98.69 368 VAL A N 1
ATOM 2951 C CA . VAL A 1 368 ? -15.914 -22.125 -19.703 1 98.69 368 VAL A CA 1
ATOM 2952 C C . VAL A 1 368 ? -14.453 -22.25 -20.125 1 98.69 368 VAL A C 1
ATOM 2954 O O . VAL A 1 368 ? -14.172 -22.547 -21.297 1 98.69 368 VAL A O 1
ATOM 2957 N N . PHE A 1 369 ? -13.562 -22 -19.25 1 98.62 369 PHE A N 1
ATOM 2958 C CA . PHE A 1 369 ? -12.133 -22.203 -19.422 1 98.62 369 PHE A CA 1
ATOM 2959 C C . PHE A 1 369 ? -11.633 -23.328 -18.516 1 98.62 369 PHE A C 1
ATOM 2961 O O . PHE A 1 369 ? -11.672 -23.188 -17.281 1 98.62 369 PHE A O 1
ATOM 2968 N N . VAL A 1 370 ? -11.219 -24.422 -19.094 1 97.81 370 VAL A N 1
ATOM 2969 C CA . VAL A 1 370 ? -10.609 -25.516 -18.344 1 97.81 370 VAL A CA 1
ATOM 2970 C C . VAL A 1 370 ? -9.094 -25.328 -18.312 1 97.81 370 VAL A C 1
ATOM 2972 O O . VAL A 1 370 ? -8.438 -25.344 -19.359 1 97.81 370 VAL A O 1
ATOM 2975 N N . ALA A 1 371 ? -8.555 -25.188 -17.109 1 95 371 ALA A N 1
ATOM 2976 C CA . ALA A 1 371 ? -7.148 -24.797 -17.016 1 95 371 ALA A CA 1
ATOM 2977 C C . ALA A 1 371 ? -6.453 -25.531 -15.875 1 95 371 ALA A C 1
ATOM 2979 O O . ALA A 1 371 ? -7.105 -26.203 -15.078 1 95 371 ALA A O 1
ATOM 2980 N N . HIS A 1 372 ? -5.137 -25.438 -15.836 1 92.31 372 HIS A N 1
ATOM 2981 C CA . HIS A 1 372 ? -4.363 -26.031 -14.75 1 92.31 372 HIS A CA 1
ATOM 2982 C C . HIS A 1 372 ? -4.168 -25.062 -13.602 1 92.31 372 HIS A C 1
ATOM 2984 O O . HIS A 1 372 ? -3.781 -25.453 -12.5 1 92.31 372 HIS A O 1
ATOM 2990 N N . GLY A 1 373 ? -4.375 -23.766 -13.898 1 92.94 373 GLY A N 1
ATOM 2991 C CA . GLY A 1 373 ? -4.398 -22.844 -12.773 1 92.94 373 GLY A CA 1
ATOM 2992 C C . GLY A 1 373 ? -3.156 -21.984 -12.688 1 92.94 373 GLY A C 1
ATOM 2993 O O . GLY A 1 373 ? -2.789 -21.531 -11.602 1 92.94 373 GLY A O 1
ATOM 2994 N N . GLY A 1 374 ? -2.438 -21.766 -13.789 1 91.31 374 GLY A N 1
ATOM 2995 C CA . GLY A 1 374 ? -1.39 -20.766 -13.805 1 91.31 374 GLY A CA 1
ATOM 2996 C C . GLY A 1 374 ? -1.912 -19.359 -13.578 1 91.31 374 GLY A C 1
ATOM 2997 O O . GLY A 1 374 ? -3.018 -19.031 -14.008 1 91.31 374 GLY A O 1
ATOM 2998 N N . THR A 1 375 ? -1.144 -18.547 -12.969 1 91.56 375 THR A N 1
ATOM 2999 C CA . THR A 1 375 ? -1.585 -17.203 -12.602 1 91.56 375 THR A CA 1
ATOM 3000 C C . THR A 1 375 ? -1.939 -16.391 -13.836 1 91.56 375 THR A C 1
ATOM 3002 O O . THR A 1 375 ? -2.916 -15.641 -13.836 1 91.56 375 THR A O 1
ATOM 3005 N N . ASN A 1 376 ? -1.176 -16.5 -14.906 1 90.19 376 ASN A N 1
ATOM 3006 C CA . ASN A 1 376 ? -1.441 -15.742 -16.125 1 90.19 376 ASN A CA 1
ATOM 3007 C C . ASN A 1 376 ? -2.785 -16.125 -16.734 1 90.19 376 ASN A C 1
ATOM 3009 O O . ASN A 1 376 ? -3.578 -15.258 -17.094 1 90.19 376 ASN A O 1
ATOM 3013 N N . GLY A 1 377 ? -2.947 -17.469 -16.891 1 92.38 377 GLY A N 1
ATOM 3014 C CA . GLY A 1 377 ? -4.211 -17.938 -17.422 1 92.38 377 GLY A CA 1
ATOM 3015 C C . GLY A 1 377 ? -5.406 -17.547 -16.578 1 92.38 377 GLY A C 1
ATOM 3016 O O . GLY A 1 377 ? -6.461 -17.188 -17.125 1 92.38 377 GLY A O 1
ATOM 3017 N N . MET A 1 378 ? -5.23 -17.578 -15.344 1 94.69 378 MET A N 1
ATOM 3018 C CA . MET A 1 378 ? -6.309 -17.203 -14.43 1 94.69 378 MET A CA 1
ATOM 3019 C C . MET A 1 378 ? -6.656 -15.734 -14.586 1 94.69 378 MET A C 1
ATOM 3021 O O . MET A 1 378 ? -7.836 -15.367 -14.602 1 94.69 378 MET A O 1
ATOM 3025 N N . GLN A 1 379 ? -5.676 -14.93 -14.656 1 95.56 379 GLN A N 1
ATOM 3026 C CA . GLN A 1 379 ? -5.93 -13.492 -14.797 1 95.56 379 GLN A CA 1
ATOM 3027 C C . GLN A 1 379 ? -6.586 -13.188 -16.141 1 95.56 379 GLN A C 1
ATOM 3029 O O . GLN A 1 379 ? -7.406 -12.273 -16.234 1 95.56 379 GLN A O 1
ATOM 3034 N N . GLU A 1 380 ? -6.23 -13.93 -17.188 1 96.12 380 GLU A N 1
ATOM 3035 C CA . GLU A 1 380 ? -6.902 -13.773 -18.469 1 96.12 380 GLU A CA 1
ATOM 3036 C C . GLU A 1 380 ? -8.375 -14.148 -18.375 1 96.12 380 GLU A C 1
ATOM 3038 O O . GLU A 1 380 ? -9.234 -13.469 -18.938 1 96.12 380 GLU A O 1
ATOM 3043 N N . ALA A 1 381 ? -8.57 -15.25 -17.688 1 97.88 381 ALA A N 1
ATOM 3044 C CA . ALA A 1 381 ? -9.961 -15.664 -17.484 1 97.88 381 ALA A CA 1
ATOM 3045 C C . ALA A 1 381 ? -10.75 -14.594 -16.75 1 97.88 381 ALA A C 1
ATOM 3047 O O . ALA A 1 381 ? -11.883 -14.281 -17.125 1 97.88 381 ALA A O 1
ATOM 3048 N N . ILE A 1 382 ? -10.18 -14 -15.711 1 98.25 382 ILE A N 1
ATOM 3049 C CA . ILE A 1 382 ? -10.82 -12.93 -14.953 1 98.25 382 ILE A CA 1
ATOM 3050 C C . ILE A 1 382 ? -11.055 -11.727 -15.852 1 98.25 382 ILE A C 1
ATOM 3052 O O . ILE A 1 382 ? -12.156 -11.172 -15.891 1 98.25 382 ILE A O 1
ATOM 3056 N N . TYR A 1 383 ? -10.062 -11.359 -16.578 1 98.06 383 TYR A N 1
ATOM 3057 C CA . TYR A 1 383 ? -10.117 -10.195 -17.469 1 98.06 383 TYR A CA 1
ATOM 3058 C C . TYR A 1 383 ? -11.273 -10.32 -18.453 1 98.06 383 TYR A C 1
ATOM 3060 O O . TYR A 1 383 ? -12.008 -9.352 -18.672 1 98.06 383 TYR A O 1
ATOM 3068 N N . HIS A 1 384 ? -11.461 -11.5 -18.984 1 98.31 384 HIS A N 1
ATOM 3069 C CA . HIS A 1 384 ? -12.477 -11.703 -20.016 1 98.31 384 HIS A CA 1
ATOM 3070 C C . HIS A 1 384 ? -13.789 -12.18 -19.406 1 98.31 384 HIS A C 1
ATOM 3072 O O . HIS A 1 384 ? -14.797 -12.312 -20.109 1 98.31 384 HIS A O 1
ATOM 3078 N N . GLY A 1 385 ? -13.789 -12.484 -18.094 1 98.25 385 GLY A N 1
ATOM 3079 C CA . GLY A 1 385 ? -15.008 -12.852 -17.406 1 98.25 385 GLY A CA 1
ATOM 3080 C C . GLY A 1 385 ? -15.477 -14.258 -17.719 1 98.25 385 GLY A C 1
ATOM 3081 O O . GLY A 1 385 ? -16.672 -14.5 -17.859 1 98.25 385 GLY A O 1
ATOM 3082 N N . VAL A 1 386 ? -14.523 -15.203 -17.828 1 98.75 386 VAL A N 1
ATOM 3083 C CA . VAL A 1 386 ? -14.875 -16.578 -18.188 1 98.75 386 VAL A CA 1
ATOM 3084 C C . VAL A 1 386 ? -14.75 -17.484 -16.953 1 98.75 386 VAL A C 1
ATOM 3086 O O . VAL A 1 386 ? -13.672 -17.594 -16.375 1 98.75 386 VAL A O 1
ATOM 3089 N N . PRO A 1 387 ? -15.812 -18.188 -16.547 1 98.69 387 PRO A N 1
ATOM 3090 C CA . PRO A 1 387 ? -15.734 -19.109 -15.414 1 98.69 387 PRO A CA 1
ATOM 3091 C C . PRO A 1 387 ? -14.742 -20.25 -15.648 1 98.69 387 PRO A C 1
ATOM 3093 O O . PRO A 1 387 ? -14.359 -20.516 -16.797 1 98.69 387 PRO A O 1
ATOM 3096 N N . LEU A 1 388 ? -14.414 -21 -14.516 1 98.69 388 LEU A N 1
ATOM 3097 C CA . LEU A 1 388 ? -13.273 -21.891 -14.602 1 98.69 388 LEU A CA 1
ATOM 3098 C C . LEU A 1 388 ? -13.648 -23.297 -14.117 1 98.69 388 LEU A C 1
ATOM 3100 O O . LEU A 1 388 ? -14.422 -23.438 -13.172 1 98.69 388 LEU A O 1
ATOM 3104 N N . VAL A 1 389 ? -13.141 -24.219 -14.766 1 98.56 389 VAL A N 1
ATOM 3105 C CA . VAL A 1 389 ? -12.992 -25.578 -14.25 1 98.56 389 VAL A CA 1
ATOM 3106 C C . VAL A 1 389 ? -11.508 -25.922 -14.109 1 98.56 389 VAL A C 1
ATOM 3108 O O . VAL A 1 389 ? -10.742 -25.781 -15.07 1 98.56 389 VAL A O 1
ATOM 3111 N N . GLY A 1 390 ? -11.188 -26.281 -12.93 1 96.69 390 GLY A N 1
ATOM 3112 C CA . GLY A 1 390 ? -9.766 -26.391 -12.656 1 96.69 390 GLY A CA 1
ATOM 3113 C C . GLY A 1 390 ? -9.305 -27.828 -12.484 1 96.69 390 GLY A C 1
ATOM 3114 O O . GLY A 1 390 ? -9.992 -28.641 -11.852 1 96.69 390 GLY A O 1
ATOM 3115 N N . LEU A 1 391 ? -8.211 -28.109 -13.047 1 92.62 391 LEU A N 1
ATOM 3116 C CA . LEU A 1 391 ? -7.438 -29.328 -12.836 1 92.62 391 LEU A CA 1
ATOM 3117 C C . LEU A 1 391 ? -5.984 -29 -12.508 1 92.62 391 LEU A C 1
ATOM 3119 O O . LEU A 1 391 ? -5.094 -29.234 -13.32 1 92.62 391 LEU A O 1
ATOM 3123 N N . PRO A 1 392 ? -5.766 -28.531 -11.25 1 91.5 392 PRO A N 1
ATOM 3124 C CA . PRO A 1 392 ? -4.398 -28.156 -10.875 1 91.5 392 PRO A CA 1
ATOM 3125 C C . PRO A 1 392 ? -3.445 -29.344 -10.852 1 91.5 392 PRO A C 1
ATOM 3127 O O . PRO A 1 392 ? -3.82 -30.438 -10.398 1 91.5 392 PRO A O 1
ATOM 3130 N N . LEU A 1 393 ? -2.295 -29.125 -11.281 1 83 393 LEU A N 1
ATOM 3131 C CA . LEU A 1 393 ? -1.347 -30.219 -11.438 1 83 393 LEU A CA 1
ATOM 3132 C C . LEU A 1 393 ? -0.188 -30.094 -10.453 1 83 393 LEU A C 1
ATOM 3134 O O . LEU A 1 393 ? 0.26 -31.078 -9.875 1 83 393 LEU A O 1
ATOM 3138 N N . MET A 1 394 ? 0.334 -28.812 -10.312 1 79.44 394 MET A N 1
ATOM 3139 C CA . MET A 1 394 ? 1.53 -28.688 -9.484 1 79.44 394 MET A CA 1
ATOM 3140 C C . MET A 1 394 ? 1.682 -27.25 -8.977 1 79.44 394 MET A C 1
ATOM 3142 O O . MET A 1 394 ? 0.936 -26.359 -9.383 1 79.44 394 MET A O 1
ATOM 3146 N N . PHE A 1 395 ? 2.654 -27.078 -8.008 1 82.69 395 PHE A N 1
ATOM 3147 C CA . PHE A 1 395 ? 3.121 -25.797 -7.512 1 82.69 395 PHE A CA 1
ATOM 3148 C C . PHE A 1 395 ? 1.964 -24.984 -6.945 1 82.69 395 PHE A C 1
ATOM 3150 O O . PHE A 1 395 ? 1.227 -25.453 -6.082 1 82.69 395 PHE A O 1
ATOM 3157 N N . ASP A 1 396 ? 1.861 -23.734 -7.477 1 89.25 396 ASP A N 1
ATOM 3158 C CA . ASP A 1 396 ? 0.918 -22.812 -6.848 1 89.25 396 ASP A CA 1
ATOM 3159 C C . ASP A 1 396 ? -0.479 -22.969 -7.441 1 89.25 396 ASP A C 1
ATOM 3161 O O . ASP A 1 396 ? -1.422 -22.297 -7.008 1 89.25 396 ASP A O 1
ATOM 3165 N N . GLN A 1 397 ? -0.671 -23.906 -8.312 1 92.69 397 GLN A N 1
ATOM 3166 C CA . GLN A 1 397 ? -1.903 -24.031 -9.086 1 92.69 397 GLN A CA 1
ATOM 3167 C C . GLN A 1 397 ? -3.082 -24.391 -8.188 1 92.69 397 GLN A C 1
ATOM 3169 O O . GLN A 1 397 ? -4.156 -23.797 -8.297 1 92.69 397 GLN A O 1
ATOM 3174 N N . PRO A 1 398 ? -2.848 -25.375 -7.273 1 92.38 398 PRO A N 1
ATOM 3175 C CA . PRO A 1 398 ? -3.971 -25.688 -6.383 1 92.38 398 PRO A CA 1
ATOM 3176 C C . PRO A 1 398 ? -4.406 -24.469 -5.555 1 92.38 398 PRO A C 1
ATOM 3178 O O . PRO A 1 398 ? -5.602 -24.234 -5.391 1 92.38 398 PRO A O 1
ATOM 3181 N N . ASP A 1 399 ? -3.473 -23.766 -5.086 1 95.12 399 ASP A N 1
ATOM 3182 C CA . ASP A 1 399 ? -3.77 -22.578 -4.277 1 95.12 399 ASP A CA 1
ATOM 3183 C C . ASP A 1 399 ? -4.457 -21.5 -5.109 1 95.12 399 ASP A C 1
ATOM 3185 O O . ASP A 1 399 ? -5.367 -20.828 -4.625 1 95.12 399 ASP A O 1
ATOM 3189 N N . ASN A 1 400 ? -4.027 -21.297 -6.32 1 96.25 400 ASN A N 1
ATOM 3190 C CA . ASN A 1 400 ? -4.672 -20.344 -7.23 1 96.25 400 ASN A CA 1
ATOM 3191 C C . ASN A 1 400 ? -6.137 -20.703 -7.465 1 96.25 400 ASN A C 1
ATOM 3193 O O . ASN A 1 400 ? -7.012 -19.844 -7.398 1 96.25 400 ASN A O 1
ATOM 3197 N N . PHE A 1 401 ? -6.32 -21.953 -7.645 1 96.56 401 PHE A N 1
ATOM 3198 C CA . PHE A 1 401 ? -7.684 -22.391 -7.914 1 96.56 401 PHE A CA 1
ATOM 3199 C C . PHE A 1 401 ? -8.539 -22.312 -6.656 1 96.56 401 PHE A C 1
ATOM 3201 O O . PHE A 1 401 ? -9.742 -22.047 -6.73 1 96.56 401 PHE A O 1
ATOM 3208 N N . PHE A 1 402 ? -7.91 -22.547 -5.539 1 96.94 402 PHE A N 1
ATOM 3209 C CA . PHE A 1 402 ? -8.648 -22.391 -4.297 1 96.94 402 PHE A CA 1
ATOM 3210 C C . PHE A 1 402 ? -9.195 -20.969 -4.172 1 96.94 402 PHE A C 1
ATOM 3212 O O . PHE A 1 402 ? -10.344 -20.781 -3.773 1 96.94 402 PHE A O 1
ATOM 3219 N N . ARG A 1 403 ? -8.422 -20.047 -4.465 1 96.94 403 ARG A N 1
ATOM 3220 C CA . ARG A 1 403 ? -8.844 -18.656 -4.395 1 96.94 403 ARG A CA 1
ATOM 3221 C C . ARG A 1 403 ? -10.031 -18.391 -5.309 1 96.94 403 ARG A C 1
ATOM 3223 O O . ARG A 1 403 ? -10.969 -17.688 -4.934 1 96.94 403 ARG A O 1
ATOM 3230 N N . MET A 1 404 ? -10 -18.953 -6.484 1 97.75 404 MET A N 1
ATOM 3231 C CA . MET A 1 404 ? -11.094 -18.797 -7.434 1 97.75 404 MET A CA 1
ATOM 3232 C C . MET A 1 404 ? -12.352 -19.5 -6.945 1 97.75 404 MET A C 1
ATOM 3234 O O . MET A 1 404 ? -13.461 -18.969 -7.078 1 97.75 404 MET A O 1
ATOM 3238 N N . LYS A 1 405 ? -12.109 -20.688 -6.43 1 98.06 405 LYS A N 1
ATOM 3239 C CA . LYS A 1 405 ? -13.234 -21.438 -5.883 1 98.06 405 LYS A CA 1
ATOM 3240 C C . LYS A 1 405 ? -13.891 -20.688 -4.734 1 98.06 405 LYS A C 1
ATOM 3242 O O . LYS A 1 405 ? -15.125 -20.609 -4.66 1 98.06 405 LYS A O 1
ATOM 3247 N N . ALA A 1 406 ? -13.086 -20.141 -3.895 1 97.31 406 ALA A N 1
ATOM 3248 C CA . ALA A 1 406 ? -13.578 -19.391 -2.74 1 97.31 406 ALA A CA 1
ATOM 3249 C C . ALA A 1 406 ? -14.398 -18.188 -3.18 1 97.31 406 ALA A C 1
ATOM 3251 O O . ALA A 1 406 ? -15.32 -17.766 -2.473 1 97.31 406 ALA A O 1
ATOM 3252 N N . ARG A 1 407 ? -14.188 -17.688 -4.34 1 97.12 407 ARG A N 1
ATOM 3253 C CA . ARG A 1 407 ? -14.898 -16.531 -4.871 1 97.12 407 ARG A CA 1
ATOM 3254 C C . ARG A 1 407 ? -16.125 -16.969 -5.68 1 97.12 407 ARG A C 1
ATOM 3256 O O . ARG A 1 407 ? -16.875 -16.125 -6.176 1 97.12 407 ARG A O 1
ATOM 3263 N N . GLY A 1 408 ? -16.266 -18.219 -5.891 1 98 408 GLY A N 1
ATOM 3264 C CA . GLY A 1 408 ? -17.438 -18.781 -6.531 1 98 408 GLY A CA 1
ATOM 3265 C C . GLY A 1 408 ? -17.359 -18.781 -8.047 1 98 408 GLY A C 1
ATOM 3266 O O . GLY A 1 408 ? -18.375 -18.859 -8.727 1 98 408 GLY A O 1
ATOM 3267 N N . VAL A 1 409 ? -16.109 -18.719 -8.57 1 98.56 409 VAL A N 1
ATOM 3268 C CA . VAL A 1 409 ? -16.016 -18.547 -10.016 1 98.56 409 VAL A CA 1
ATOM 3269 C C . VAL A 1 409 ? -15.367 -19.797 -10.633 1 98.56 409 VAL A C 1
ATOM 3271 O O . VAL A 1 409 ? -15.141 -19.844 -11.852 1 98.56 409 VAL A O 1
ATOM 3274 N N . ALA A 1 410 ? -15.047 -20.844 -9.805 1 98.69 410 ALA A N 1
ATOM 3275 C CA . ALA A 1 410 ? -14.375 -22.031 -10.328 1 98.69 410 ALA A CA 1
ATOM 3276 C C . ALA A 1 410 ? -14.859 -23.297 -9.617 1 98.69 410 ALA A C 1
ATOM 3278 O O . ALA A 1 410 ? -15.188 -23.25 -8.422 1 98.69 410 ALA A O 1
ATOM 3279 N N . LYS A 1 411 ? -14.953 -24.297 -10.383 1 98.69 411 LYS A N 1
ATOM 3280 C CA . LYS A 1 411 ? -15.055 -25.656 -9.859 1 98.69 411 LYS A CA 1
ATOM 3281 C C . LYS A 1 411 ? -13.742 -26.406 -10.031 1 98.69 411 LYS A C 1
ATOM 3283 O O . LYS A 1 411 ? -13.172 -26.422 -11.125 1 98.69 411 LYS A O 1
ATOM 3288 N N . VAL A 1 412 ? -13.242 -26.984 -8.922 1 97.94 412 VAL A N 1
ATOM 3289 C CA . VAL A 1 412 ? -11.898 -27.562 -8.969 1 97.94 412 VAL A CA 1
ATOM 3290 C C . VAL A 1 412 ? -11.977 -29.078 -8.797 1 97.94 412 VAL A C 1
ATOM 3292 O O . VAL A 1 412 ? -12.648 -29.578 -7.887 1 97.94 412 VAL A O 1
ATOM 3295 N N . LEU A 1 413 ? -11.32 -29.75 -9.656 1 95.56 413 LEU A N 1
ATOM 3296 C CA . LEU A 1 413 ? -11.242 -31.203 -9.594 1 95.56 413 LEU A CA 1
ATOM 3297 C C . LEU A 1 413 ? -9.875 -31.656 -9.109 1 95.56 413 LEU A C 1
ATOM 3299 O O . LEU A 1 413 ? -8.898 -30.906 -9.188 1 95.56 413 LEU A O 1
ATOM 3303 N N . ASP A 1 414 ? -9.914 -32.844 -8.586 1 90.5 414 ASP A N 1
ATOM 3304 C CA . ASP A 1 414 ? -8.664 -33.469 -8.148 1 90.5 414 ASP A CA 1
ATOM 3305 C C . ASP A 1 414 ? -8.102 -34.375 -9.234 1 90.5 414 ASP A C 1
ATOM 3307 O O . ASP A 1 414 ? -8.797 -35.25 -9.727 1 90.5 414 ASP A O 1
ATOM 3311 N N . PHE A 1 415 ? -6.918 -34.125 -9.57 1 86.69 415 PHE A N 1
ATOM 3312 C CA . PHE A 1 415 ? -6.258 -34.875 -10.617 1 86.69 415 PHE A CA 1
ATOM 3313 C C . PHE A 1 415 ? -6.211 -36.375 -10.25 1 86.69 415 PHE A C 1
ATOM 3315 O O . PHE A 1 415 ? -6.266 -37.219 -11.125 1 86.69 415 PHE A O 1
ATOM 3322 N N . ALA A 1 416 ? -6.152 -36.656 -9.031 1 83.25 416 ALA A N 1
ATOM 3323 C CA . ALA A 1 416 ? -6.027 -38.031 -8.547 1 83.25 416 ALA A CA 1
ATOM 3324 C C . ALA A 1 416 ? -7.32 -38.812 -8.773 1 83.25 416 ALA A C 1
ATOM 3326 O O . ALA A 1 416 ? -7.297 -40.031 -8.938 1 83.25 416 ALA A O 1
ATOM 3327 N N . THR A 1 417 ? -8.414 -38.062 -8.836 1 89.31 417 THR A N 1
ATOM 3328 C CA . THR A 1 417 ? -9.68 -38.812 -8.836 1 89.31 417 THR A CA 1
ATOM 3329 C C . THR A 1 417 ? -10.516 -38.406 -10.062 1 89.31 417 THR A C 1
ATOM 3331 O O . THR A 1 417 ? -11.609 -38.969 -10.258 1 89.31 417 THR A O 1
ATOM 3334 N N . VAL A 1 418 ? -10.031 -37.594 -10.875 1 93 418 VAL A N 1
ATOM 3335 C CA . VAL A 1 418 ? -10.797 -37.094 -12.008 1 93 418 VAL A CA 1
ATOM 3336 C C . VAL A 1 418 ? -11.148 -38.25 -12.945 1 93 418 VAL A C 1
ATOM 3338 O O . VAL A 1 418 ? -10.32 -39.125 -13.188 1 93 418 VAL A O 1
ATOM 3341 N N . ASN A 1 419 ? -12.312 -38.312 -13.352 1 94.75 419 ASN A N 1
ATOM 3342 C CA . ASN A 1 419 ? -12.828 -39.281 -14.328 1 94.75 419 ASN A CA 1
ATOM 3343 C C . ASN A 1 419 ? -13.898 -38.625 -15.211 1 94.75 419 ASN A C 1
ATOM 3345 O O . ASN A 1 419 ? -14.227 -37.438 -15.055 1 94.75 419 ASN A O 1
ATOM 3349 N N . ARG A 1 420 ? -14.367 -39.438 -16.109 1 97.31 420 ARG A N 1
ATOM 3350 C CA . ARG A 1 420 ? -15.328 -38.938 -17.094 1 97.31 420 ARG A CA 1
ATOM 3351 C C . ARG A 1 420 ? -16.547 -38.312 -16.406 1 97.31 420 ARG A C 1
ATOM 3353 O O . ARG A 1 420 ? -16.969 -37.219 -16.75 1 97.31 420 ARG A O 1
ATOM 3360 N N . ASP A 1 421 ? -17.047 -38.906 -15.367 1 97.81 421 ASP A N 1
ATOM 3361 C CA . ASP A 1 421 ? -18.297 -38.531 -14.742 1 97.81 421 ASP A CA 1
ATOM 3362 C C . ASP A 1 421 ? -18.141 -37.25 -13.93 1 97.81 421 ASP A C 1
ATOM 3364 O O . ASP A 1 421 ? -18.938 -36.312 -14.07 1 97.81 421 ASP A O 1
ATOM 3368 N N . ASN A 1 422 ? -17.188 -37.219 -13.078 1 97.44 422 ASN A N 1
ATOM 3369 C CA . ASN A 1 422 ? -17.062 -36.031 -12.25 1 97.44 422 ASN A CA 1
ATOM 3370 C C . ASN A 1 422 ? -16.594 -34.844 -13.07 1 97.44 422 ASN A C 1
ATOM 3372 O O . ASN A 1 422 ? -16.938 -33.688 -12.75 1 97.44 422 ASN A O 1
ATOM 3376 N N . PHE A 1 423 ? -15.82 -35.094 -14.078 1 98.06 423 PHE A N 1
ATOM 3377 C CA . PHE A 1 423 ? -15.438 -34.031 -14.977 1 98.06 423 PHE A CA 1
ATOM 3378 C C . PHE A 1 423 ? -16.656 -33.438 -15.695 1 98.06 423 PHE A C 1
ATOM 3380 O O . PHE A 1 423 ? -16.828 -32.219 -15.758 1 98.06 423 PHE A O 1
ATOM 3387 N N . ARG A 1 424 ? -17.453 -34.312 -16.203 1 98.31 424 ARG A N 1
ATOM 3388 C CA . ARG A 1 424 ? -18.688 -33.906 -16.891 1 98.31 424 ARG A CA 1
ATOM 3389 C C . ARG A 1 424 ? -19.594 -33.125 -15.938 1 98.31 424 ARG A C 1
ATOM 3391 O O . ARG A 1 424 ? -20.156 -32.094 -16.312 1 98.31 424 ARG A O 1
ATOM 3398 N N . GLU A 1 425 ? -19.703 -33.562 -14.742 1 98.38 425 GLU A N 1
ATOM 3399 C CA . GLU A 1 425 ? -20.562 -32.906 -13.758 1 98.38 425 GLU A CA 1
ATOM 3400 C C . GLU A 1 425 ? -20.031 -31.516 -13.422 1 98.38 425 GLU A C 1
ATOM 3402 O O . GLU A 1 425 ? -20.812 -30.578 -13.25 1 98.38 425 GLU A O 1
ATOM 3407 N N . ALA A 1 426 ? -18.734 -31.422 -13.273 1 98.56 426 ALA A N 1
ATOM 3408 C CA . ALA A 1 426 ? -18.125 -30.125 -13 1 98.56 426 ALA A CA 1
ATOM 3409 C C . ALA A 1 426 ? -18.406 -29.141 -14.133 1 98.56 426 ALA A C 1
ATOM 3411 O O . ALA A 1 426 ? -18.75 -27.984 -13.891 1 98.56 426 ALA A O 1
ATOM 3412 N N . LEU A 1 427 ? -18.281 -29.625 -15.367 1 98.62 427 LEU A N 1
ATOM 3413 C CA . LEU A 1 427 ? -18.547 -28.781 -16.531 1 98.62 427 LEU A CA 1
ATOM 3414 C C . LEU A 1 427 ? -20.016 -28.328 -16.547 1 98.62 427 LEU A C 1
ATOM 3416 O O . LEU A 1 427 ? -20.297 -27.141 -16.719 1 98.62 427 LEU A O 1
ATOM 3420 N N . LYS A 1 428 ? -20.859 -29.219 -16.328 1 98.56 428 LYS A N 1
ATOM 3421 C CA . LYS A 1 428 ? -22.281 -28.891 -16.344 1 98.56 428 LYS A CA 1
ATOM 3422 C C . LYS A 1 428 ? -22.641 -27.875 -15.266 1 98.56 428 LYS A C 1
ATOM 3424 O O . LYS A 1 428 ? -23.422 -26.953 -15.5 1 98.56 428 LYS A O 1
ATOM 3429 N N . GLU A 1 429 ? -22.047 -28.094 -14.117 1 98.56 429 GLU A N 1
ATOM 3430 C CA . GLU A 1 429 ? -22.297 -27.156 -13.023 1 98.56 429 GLU A CA 1
ATOM 3431 C C . GLU A 1 429 ? -21.906 -25.734 -13.414 1 98.56 429 GLU A C 1
ATOM 3433 O O . GLU A 1 429 ? -22.703 -24.812 -13.273 1 98.56 429 GLU A O 1
ATOM 3438 N N . VAL A 1 430 ? -20.719 -25.594 -13.93 1 98.75 430 VAL A N 1
ATOM 3439 C CA . VAL A 1 430 ? -20.203 -24.266 -14.25 1 98.75 430 VAL A CA 1
ATOM 3440 C C . VAL A 1 430 ? -20.984 -23.672 -15.438 1 98.75 430 VAL A C 1
ATOM 3442 O O . VAL A 1 430 ? -21.234 -22.469 -15.484 1 98.75 430 VAL A O 1
ATOM 3445 N N . LEU A 1 431 ? -21.391 -24.531 -16.375 1 98.31 431 LEU A N 1
ATOM 3446 C CA . LEU A 1 431 ? -22.094 -24.109 -17.578 1 98.31 431 LEU A CA 1
ATOM 3447 C C . LEU A 1 431 ? -23.5 -23.656 -17.266 1 98.31 431 LEU A C 1
ATOM 3449 O O . LEU A 1 431 ? -24 -22.688 -17.859 1 98.31 431 LEU A O 1
ATOM 3453 N N . TYR A 1 432 ? -24.094 -24.281 -16.25 1 97.81 432 TYR A N 1
ATOM 3454 C CA . TYR A 1 432 ? -25.531 -24.094 -16.156 1 97.81 432 TYR A CA 1
ATOM 3455 C C . TYR A 1 432 ? -25.922 -23.438 -14.836 1 97.81 432 TYR A C 1
ATOM 3457 O O . TYR A 1 432 ? -27.062 -23 -14.656 1 97.81 432 TYR A O 1
ATOM 3465 N N . GLU A 1 433 ? -25.078 -23.391 -13.883 1 98.12 433 GLU A N 1
ATOM 3466 C CA . GLU A 1 433 ? -25.328 -22.578 -12.703 1 98.12 433 GLU A CA 1
ATOM 3467 C C . GLU A 1 433 ? -24.922 -21.125 -12.938 1 98.12 433 GLU A C 1
ATOM 3469 O O . GLU A 1 433 ? -23.734 -20.797 -12.984 1 98.12 433 GLU A O 1
ATOM 3474 N N . PRO A 1 434 ? -25.844 -20.281 -12.977 1 97.81 434 PRO A N 1
ATOM 3475 C CA . PRO A 1 434 ? -25.578 -18.891 -13.391 1 97.81 434 PRO A CA 1
ATOM 3476 C C . PRO A 1 434 ? -24.656 -18.156 -12.43 1 97.81 434 PRO A C 1
ATOM 3478 O O . PRO A 1 434 ? -24.016 -17.172 -12.82 1 97.81 434 PRO A O 1
ATOM 3481 N N . SER A 1 435 ? -24.594 -18.578 -11.219 1 98.38 435 SER A N 1
ATOM 3482 C CA . SER A 1 435 ? -23.812 -17.875 -10.203 1 98.38 435 SER A CA 1
ATOM 3483 C C . SER A 1 435 ? -22.359 -17.766 -10.609 1 98.38 435 SER A C 1
ATOM 3485 O O . SER A 1 435 ? -21.688 -16.766 -10.32 1 98.38 435 SER A O 1
ATOM 3487 N N . TYR A 1 436 ? -21.797 -18.781 -11.312 1 98.62 436 TYR A N 1
ATOM 3488 C CA . TYR A 1 436 ? -20.406 -18.75 -11.734 1 98.62 436 TYR A CA 1
ATOM 3489 C C . TYR A 1 436 ? -20.156 -17.594 -12.688 1 98.62 436 TYR A C 1
ATOM 3491 O O . TYR A 1 436 ? -19.188 -16.828 -12.508 1 98.62 436 TYR A O 1
ATOM 3499 N N . LYS A 1 437 ? -20.984 -17.484 -13.617 1 98.25 437 LYS A N 1
ATOM 3500 C CA . LYS A 1 437 ? -20.844 -16.422 -14.609 1 98.25 437 LYS A CA 1
ATOM 3501 C C . LYS A 1 437 ? -21.094 -15.047 -13.984 1 98.25 437 LYS A C 1
ATOM 3503 O O . LYS A 1 437 ? -20.359 -14.094 -14.273 1 98.25 437 LYS A O 1
ATOM 3508 N N . GLU A 1 438 ? -22.109 -14.953 -13.164 1 98.38 438 GLU A N 1
ATOM 3509 C CA . GLU A 1 438 ? -22.453 -13.68 -12.523 1 98.38 438 GLU A CA 1
ATOM 3510 C C . GLU A 1 438 ? -21.312 -13.195 -11.633 1 98.38 438 GLU A C 1
ATOM 3512 O O . GLU A 1 438 ? -20.922 -12.023 -11.695 1 98.38 438 GLU A O 1
ATOM 3517 N N . LYS A 1 439 ? -20.797 -14.055 -10.852 1 98.44 439 LYS A N 1
ATOM 3518 C CA . LYS A 1 439 ? -19.703 -13.688 -9.961 1 98.44 439 LYS A CA 1
ATOM 3519 C C . LYS A 1 439 ? -18.422 -13.367 -10.75 1 98.44 439 LYS A C 1
ATOM 3521 O O . LYS A 1 439 ? -17.672 -12.469 -10.375 1 98.44 439 LYS A O 1
ATOM 3526 N N . MET A 1 440 ? -18.219 -14.086 -11.812 1 98.56 440 MET A N 1
ATOM 3527 C CA . MET A 1 440 ? -17.047 -13.82 -12.641 1 98.56 440 MET A CA 1
ATOM 3528 C C . MET A 1 440 ? -17.156 -12.453 -13.312 1 98.56 440 MET A C 1
ATOM 3530 O O . MET A 1 440 ? -16.156 -11.75 -13.469 1 98.56 440 MET A O 1
ATOM 3534 N N . LYS A 1 441 ? -18.297 -12.141 -13.695 1 98.06 441 LYS A N 1
ATOM 3535 C CA . LYS A 1 441 ? -18.516 -10.828 -14.289 1 98.06 441 LYS A CA 1
ATOM 3536 C C . LYS A 1 441 ? -18.172 -9.711 -13.297 1 98.06 441 LYS A C 1
ATOM 3538 O O . LYS A 1 441 ? -17.562 -8.711 -13.672 1 98.06 441 LYS A O 1
ATOM 3543 N N . VAL A 1 442 ? -18.609 -9.891 -12.102 1 97.81 442 VAL A N 1
ATOM 3544 C CA . VAL A 1 442 ? -18.312 -8.922 -11.062 1 97.81 442 VAL A CA 1
ATOM 3545 C C . VAL A 1 442 ? -16.797 -8.844 -10.859 1 97.81 442 VAL A C 1
ATOM 3547 O O . VAL A 1 442 ? -16.219 -7.75 -10.797 1 97.81 442 VAL A O 1
ATOM 3550 N N . LEU A 1 443 ? -16.203 -9.992 -10.781 1 98 443 LEU A N 1
ATOM 3551 C CA . LEU A 1 443 ? -14.758 -10.047 -10.586 1 98 443 LEU A CA 1
ATOM 3552 C C . LEU A 1 443 ? -14.023 -9.391 -11.75 1 98 443 LEU A C 1
ATOM 3554 O O . LEU A 1 443 ? -13.047 -8.664 -11.539 1 98 443 LEU A O 1
ATOM 3558 N N . SER A 1 444 ? -14.43 -9.664 -12.914 1 98.19 444 SER A N 1
ATOM 3559 C CA . SER A 1 444 ? -13.852 -9.062 -14.117 1 98.19 444 SER A CA 1
ATOM 3560 C C . SER A 1 444 ? -13.992 -7.547 -14.102 1 98.19 444 SER A C 1
ATOM 3562 O O . SER A 1 444 ? -13.047 -6.828 -14.445 1 98.19 444 SER A O 1
ATOM 3564 N N . SER A 1 445 ? -15.148 -7.086 -13.711 1 97.69 445 SER A N 1
ATOM 3565 C CA . SER A 1 445 ? -15.391 -5.648 -13.641 1 97.69 445 SER A CA 1
ATOM 3566 C C . SER A 1 445 ? -14.43 -4.973 -12.672 1 97.69 445 SER A C 1
ATOM 3568 O O . SER A 1 445 ? -13.906 -3.893 -12.953 1 97.69 445 SER A O 1
ATOM 3570 N N . LEU A 1 446 ? -14.234 -5.574 -11.547 1 97.44 446 LEU A N 1
ATOM 3571 C CA . LEU A 1 446 ? -13.281 -5.047 -10.57 1 97.44 446 LEU A CA 1
ATOM 3572 C C . LEU A 1 446 ? -11.867 -5.051 -11.133 1 97.44 446 LEU A C 1
ATOM 3574 O O . LEU A 1 446 ? -11.133 -4.066 -10.992 1 97.44 446 LEU A O 1
ATOM 3578 N N . HIS A 1 447 ? -11.516 -6.164 -11.75 1 96.94 447 HIS A N 1
ATOM 3579 C CA . HIS A 1 447 ? -10.18 -6.352 -12.297 1 96.94 447 HIS A CA 1
ATOM 3580 C C . HIS A 1 447 ? -9.875 -5.309 -13.375 1 96.94 447 HIS A C 1
ATOM 3582 O O . HIS A 1 447 ? -8.742 -4.82 -13.461 1 96.94 447 HIS A O 1
ATOM 3588 N N . ARG A 1 448 ? -10.812 -4.938 -14.133 1 96.88 448 ARG A N 1
ATOM 3589 C CA . ARG A 1 448 ? -10.617 -4.047 -15.273 1 96.88 448 ARG A CA 1
ATOM 3590 C C . ARG A 1 448 ? -10.719 -2.584 -14.844 1 96.88 448 ARG A C 1
ATOM 3592 O O . ARG A 1 448 ? -10.188 -1.7 -15.523 1 96.88 448 ARG A O 1
ATOM 3599 N N . ASP A 1 449 ? -11.43 -2.328 -13.773 1 96.88 449 ASP A N 1
ATOM 3600 C CA . ASP A 1 449 ? -11.664 -0.957 -13.328 1 96.88 449 ASP A CA 1
ATOM 3601 C C . ASP A 1 449 ? -10.484 -0.43 -12.523 1 96.88 449 ASP A C 1
ATOM 3603 O O . ASP A 1 449 ? -10.547 -0.37 -11.289 1 96.88 449 ASP A O 1
ATOM 3607 N N . GLN A 1 450 ? -9.438 -0.039 -13.18 1 95.25 450 GLN A N 1
ATOM 3608 C CA . GLN A 1 450 ? -8.219 0.507 -12.594 1 95.25 450 GLN A CA 1
ATOM 3609 C C . GLN A 1 450 ? -7.961 1.928 -13.094 1 95.25 450 GLN A C 1
ATOM 3611 O O . GLN A 1 450 ? -8.383 2.293 -14.195 1 95.25 450 GLN A O 1
ATOM 3616 N N . PRO A 1 451 ? -7.34 2.734 -12.234 1 94.12 451 PRO A N 1
ATOM 3617 C CA . PRO A 1 451 ? -7.105 4.121 -12.648 1 94.12 451 PRO A CA 1
ATOM 3618 C C . PRO A 1 451 ? -6.203 4.223 -13.875 1 94.12 451 PRO A C 1
ATOM 3620 O O . PRO A 1 451 ? -6.285 5.199 -14.625 1 94.12 451 PRO A O 1
ATOM 3623 N N . MET A 1 452 ? -5.336 3.264 -14.039 1 94.56 452 MET A N 1
ATOM 3624 C CA . MET A 1 452 ? -4.383 3.154 -15.141 1 94.56 452 MET A CA 1
ATOM 3625 C C . MET A 1 452 ? -4.219 1.701 -15.57 1 94.56 452 MET A C 1
ATOM 3627 O O . MET A 1 452 ? -4.363 0.786 -14.758 1 94.56 452 MET A O 1
ATOM 3631 N N . LYS A 1 453 ? -3.961 1.532 -16.891 1 96 453 LYS A N 1
ATOM 3632 C CA . LYS A 1 453 ? -3.654 0.169 -17.312 1 96 453 LYS A CA 1
ATOM 3633 C C . LYS A 1 453 ? -2.43 -0.371 -16.578 1 96 453 LYS A C 1
ATOM 3635 O O . LYS A 1 453 ? -1.457 0.355 -16.359 1 96 453 LYS A O 1
ATOM 3640 N N . PRO A 1 454 ? -2.506 -1.59 -16.219 1 97.06 454 PRO A N 1
ATOM 3641 C CA . PRO A 1 454 ? -1.431 -2.146 -15.398 1 97.06 454 PRO A CA 1
ATOM 3642 C C . PRO A 1 454 ? -0.06 -2.031 -16.062 1 97.06 454 PRO A C 1
ATOM 3644 O O . PRO A 1 454 ? 0.923 -1.691 -15.398 1 97.06 454 PRO A O 1
ATOM 3647 N N . LEU A 1 455 ? 0.02 -2.287 -17.328 1 97.81 455 LEU A N 1
ATOM 3648 C CA . LEU A 1 455 ? 1.305 -2.211 -18.016 1 97.81 455 LEU A CA 1
ATOM 3649 C C . LEU A 1 455 ? 1.818 -0.776 -18.047 1 97.81 455 LEU A C 1
ATOM 3651 O O . LEU A 1 455 ? 3.018 -0.537 -17.891 1 97.81 455 LEU A O 1
ATOM 3655 N N . ASP A 1 456 ? 0.962 0.183 -18.266 1 97.69 456 ASP A N 1
ATOM 3656 C CA . ASP A 1 456 ? 1.339 1.593 -18.234 1 97.69 456 ASP A CA 1
ATOM 3657 C C . ASP A 1 456 ? 1.863 1.993 -16.859 1 97.69 456 ASP A C 1
ATOM 3659 O O . ASP A 1 456 ? 2.807 2.779 -16.75 1 97.69 456 ASP A O 1
ATOM 3663 N N . ARG A 1 457 ? 1.205 1.522 -15.875 1 97.44 457 ARG A N 1
ATOM 3664 C CA . ARG A 1 457 ? 1.644 1.792 -14.508 1 97.44 457 ARG A CA 1
ATOM 3665 C C . ARG A 1 457 ? 3.047 1.247 -14.266 1 97.44 457 ARG A C 1
ATOM 3667 O O . ARG A 1 457 ? 3.881 1.916 -13.656 1 97.44 457 ARG A O 1
ATOM 3674 N N . ALA A 1 458 ? 3.264 0.026 -14.711 1 98.31 458 ALA A N 1
ATOM 3675 C CA . ALA A 1 458 ? 4.594 -0.568 -14.602 1 98.31 458 ALA A CA 1
ATOM 3676 C C . ALA A 1 458 ? 5.637 0.289 -15.312 1 98.31 458 ALA A C 1
ATOM 3678 O O . ALA A 1 458 ? 6.707 0.561 -14.766 1 98.31 458 ALA A O 1
ATOM 3679 N N . MET A 1 459 ? 5.297 0.739 -16.531 1 98.38 459 MET A N 1
ATOM 3680 C CA . MET A 1 459 ? 6.211 1.563 -17.328 1 98.38 459 MET A CA 1
ATOM 3681 C C . MET A 1 459 ? 6.523 2.867 -16.594 1 98.38 459 MET A C 1
ATOM 3683 O O . MET A 1 459 ? 7.676 3.305 -16.562 1 98.38 459 MET A O 1
ATOM 3687 N N . PHE A 1 460 ? 5.527 3.465 -16.047 1 98.38 460 PHE A N 1
ATOM 3688 C CA . PHE A 1 460 ? 5.734 4.715 -15.32 1 98.38 460 PHE A CA 1
ATOM 3689 C C . PHE A 1 460 ? 6.793 4.539 -14.242 1 98.38 460 PHE A C 1
ATOM 3691 O O . PHE A 1 460 ? 7.707 5.359 -14.117 1 98.38 460 PHE A O 1
ATOM 3698 N N . TRP A 1 461 ? 6.68 3.514 -13.484 1 98.56 461 TRP A N 1
ATOM 3699 C CA . TRP A 1 461 ? 7.539 3.359 -12.32 1 98.56 461 TRP A CA 1
ATOM 3700 C C . TRP A 1 461 ? 8.938 2.918 -12.734 1 98.56 461 TRP A C 1
ATOM 3702 O O . TRP A 1 461 ? 9.93 3.293 -12.094 1 98.56 461 TRP A O 1
ATOM 3712 N N . ILE A 1 462 ? 9.008 2.07 -13.766 1 98.81 462 ILE A N 1
ATOM 3713 C CA . ILE A 1 462 ? 10.328 1.764 -14.305 1 98.81 462 ILE A CA 1
ATOM 3714 C C . ILE A 1 462 ? 11.016 3.053 -14.75 1 98.81 462 ILE A C 1
ATOM 3716 O O . ILE A 1 462 ? 12.172 3.301 -14.391 1 98.81 462 ILE A O 1
ATOM 3720 N N . GLU A 1 463 ? 10.336 3.855 -15.484 1 98.62 463 GLU A N 1
ATOM 3721 C CA . GLU A 1 463 ? 10.875 5.125 -15.969 1 98.62 463 GLU A CA 1
ATOM 3722 C C . GLU A 1 463 ? 11.148 6.082 -14.812 1 98.62 463 GLU A C 1
ATOM 3724 O O . GLU A 1 463 ? 12.094 6.879 -14.875 1 98.62 463 GLU A O 1
ATOM 3729 N N . PHE A 1 464 ? 10.297 6.059 -13.828 1 98.31 464 PHE A N 1
ATOM 3730 C CA . PHE A 1 464 ? 10.523 6.848 -12.617 1 98.31 464 PHE A CA 1
ATOM 3731 C C . PHE A 1 464 ? 11.898 6.562 -12.031 1 98.31 464 PHE A C 1
ATOM 3733 O O . PHE A 1 464 ? 12.641 7.484 -11.688 1 98.31 464 PHE A O 1
ATOM 3740 N N . VAL A 1 465 ? 12.211 5.254 -11.891 1 98.56 465 VAL A N 1
ATOM 3741 C CA . VAL A 1 465 ? 13.492 4.832 -11.336 1 98.56 465 VAL A CA 1
ATOM 3742 C C . VAL A 1 465 ? 14.625 5.324 -12.227 1 98.56 465 VAL A C 1
ATOM 3744 O O . VAL A 1 465 ? 15.688 5.711 -11.727 1 98.56 465 VAL A O 1
ATOM 3747 N N . MET A 1 466 ? 14.391 5.348 -13.562 1 98 466 MET A N 1
ATOM 3748 C CA . MET A 1 466 ? 15.391 5.879 -14.484 1 98 466 MET A CA 1
ATOM 3749 C C . MET A 1 466 ? 15.617 7.367 -14.25 1 98 466 MET A C 1
ATOM 3751 O O . MET A 1 466 ? 16.766 7.816 -14.141 1 98 466 MET A O 1
ATOM 3755 N N . ARG A 1 467 ? 14.539 8.086 -14.109 1 96.62 467 ARG A N 1
ATOM 3756 C CA . ARG A 1 467 ? 14.586 9.547 -14.023 1 96.62 467 ARG A CA 1
ATOM 3757 C C . ARG A 1 467 ? 15.211 10 -12.711 1 96.62 467 ARG A C 1
ATOM 3759 O O . ARG A 1 467 ? 15.953 10.977 -12.672 1 96.62 467 ARG A O 1
ATOM 3766 N N . HIS A 1 468 ? 14.922 9.242 -11.664 1 97.25 468 HIS A N 1
ATOM 3767 C CA . HIS A 1 468 ? 15.305 9.727 -10.336 1 97.25 468 HIS A CA 1
ATOM 3768 C C . HIS A 1 468 ? 16.453 8.898 -9.766 1 97.25 468 HIS A C 1
ATOM 3770 O O . HIS A 1 468 ? 16.875 9.141 -8.633 1 97.25 468 HIS A O 1
ATOM 3776 N N . LYS A 1 469 ? 16.938 7.891 -10.547 1 97.12 469 LYS A N 1
ATOM 3777 C CA . LYS A 1 469 ? 18.047 7.035 -10.133 1 97.12 469 LYS A CA 1
ATOM 3778 C C . LYS A 1 469 ? 17.703 6.266 -8.859 1 97.12 469 LYS A C 1
ATOM 3780 O O . LYS A 1 469 ? 18.5 6.234 -7.922 1 97.12 469 LYS A O 1
ATOM 3785 N N . GLY A 1 470 ? 16.484 5.773 -8.883 1 97.81 470 GLY A N 1
ATOM 3786 C CA . GLY A 1 470 ? 16.016 4.996 -7.75 1 97.81 470 GLY A CA 1
ATOM 3787 C C . GLY A 1 470 ? 14.695 5.504 -7.188 1 97.81 470 GLY A C 1
ATOM 3788 O O . GLY A 1 470 ? 13.992 6.277 -7.844 1 97.81 470 GLY A O 1
ATOM 3789 N N . ALA A 1 471 ? 14.281 5 -6.051 1 97.75 471 ALA A N 1
ATOM 3790 C CA . ALA A 1 471 ? 13.086 5.398 -5.309 1 97.75 471 ALA A CA 1
ATOM 3791 C C . ALA A 1 471 ? 13.32 5.301 -3.803 1 97.75 471 ALA A C 1
ATOM 3793 O O . ALA A 1 471 ? 12.531 4.688 -3.084 1 97.75 471 ALA A O 1
ATOM 3794 N N . ALA A 1 472 ? 14.312 5.934 -3.357 1 95 472 ALA A N 1
ATOM 3795 C CA . ALA A 1 472 ? 14.781 5.781 -1.983 1 95 472 ALA A CA 1
ATOM 3796 C C . ALA A 1 472 ? 13.727 6.246 -0.986 1 95 472 ALA A C 1
ATOM 3798 O O . ALA A 1 472 ? 13.602 5.684 0.103 1 95 472 ALA A O 1
ATOM 3799 N N . HIS A 1 473 ? 12.93 7.266 -1.334 1 95.62 473 HIS A N 1
ATOM 3800 C CA . HIS A 1 473 ? 11.953 7.852 -0.422 1 95.62 473 HIS A CA 1
ATOM 3801 C C . HIS A 1 473 ? 10.789 6.895 -0.168 1 95.62 473 HIS A C 1
ATOM 3803 O O . HIS A 1 473 ? 10 7.105 0.752 1 95.62 473 HIS A O 1
ATOM 3809 N N . LEU A 1 474 ? 10.695 5.812 -0.931 1 97.69 474 LEU A N 1
ATOM 3810 C CA . LEU A 1 474 ? 9.602 4.855 -0.794 1 97.69 474 LEU A CA 1
ATOM 3811 C C . LEU A 1 474 ? 10.055 3.625 -0.015 1 97.69 474 LEU A C 1
ATOM 3813 O O . LEU A 1 474 ? 9.234 2.758 0.308 1 97.69 474 LEU A O 1
ATOM 3817 N N . ARG A 1 475 ? 11.344 3.545 0.359 1 95.81 475 ARG A N 1
ATOM 3818 C CA . ARG A 1 475 ? 11.906 2.348 0.975 1 95.81 475 ARG A CA 1
ATOM 3819 C C . ARG A 1 475 ? 12.172 2.568 2.461 1 95.81 475 ARG A C 1
ATOM 3821 O O . ARG A 1 475 ? 12.453 3.691 2.885 1 95.81 475 ARG A O 1
ATOM 3828 N N . THR A 1 476 ? 11.977 1.524 3.188 1 93.5 476 THR A N 1
ATOM 3829 C CA . THR A 1 476 ? 12.43 1.521 4.574 1 93.5 476 THR A CA 1
ATOM 3830 C C . THR A 1 476 ? 13.711 0.706 4.727 1 93.5 476 THR A C 1
ATOM 3832 O O . THR A 1 476 ? 14.062 -0.08 3.842 1 93.5 476 THR A O 1
ATOM 3835 N N . GLU A 1 477 ? 14.43 0.884 5.758 1 92.81 477 GLU A N 1
ATOM 3836 C CA . GLU A 1 477 ? 15.586 0.049 6.074 1 92.81 477 GLU A CA 1
ATOM 3837 C C . GLU A 1 477 ? 15.289 -0.874 7.254 1 92.81 477 GLU A C 1
ATOM 3839 O O . GLU A 1 477 ? 16.219 -1.307 7.953 1 92.81 477 GLU A O 1
ATOM 3844 N N . SER A 1 478 ? 14.016 -1.08 7.41 1 92.12 478 SER A N 1
ATOM 3845 C CA . SER A 1 478 ? 13.594 -1.927 8.523 1 92.12 478 SER A CA 1
ATOM 3846 C C . SER A 1 478 ? 14.156 -3.338 8.383 1 92.12 478 SER A C 1
ATOM 3848 O O . SER A 1 478 ? 14.312 -4.047 9.383 1 92.12 478 SER A O 1
ATOM 3850 N N . TYR A 1 479 ? 14.453 -3.756 7.195 1 90.19 479 TYR A N 1
ATOM 3851 C CA . TYR A 1 479 ? 14.953 -5.102 6.941 1 90.19 479 TYR A CA 1
ATOM 3852 C C . TYR A 1 479 ? 16.344 -5.289 7.547 1 90.19 479 TYR A C 1
ATOM 3854 O O . TYR A 1 479 ? 16.797 -6.422 7.723 1 90.19 479 TYR A O 1
ATOM 3862 N N . LYS A 1 480 ? 17 -4.219 7.855 1 92.19 480 LYS A N 1
ATOM 3863 C CA . LYS A 1 480 ? 18.328 -4.297 8.453 1 92.19 480 LYS A CA 1
ATOM 3864 C C . LYS A 1 480 ? 18.25 -4.516 9.961 1 92.19 480 LYS A C 1
ATOM 3866 O O . LYS A 1 480 ? 19.25 -4.836 10.602 1 92.19 480 LYS A O 1
ATOM 3871 N N . MET A 1 481 ? 17.062 -4.383 10.461 1 93.56 481 MET A N 1
ATOM 3872 C CA . MET A 1 481 ? 16.875 -4.539 11.906 1 93.56 481 MET A CA 1
ATOM 3873 C C . MET A 1 481 ? 16.797 -6.012 12.289 1 93.56 481 MET A C 1
ATOM 3875 O O . MET A 1 481 ? 16.266 -6.828 11.531 1 93.56 481 MET A O 1
ATOM 3879 N N . SER A 1 482 ? 17.359 -6.297 13.453 1 93 482 SER A N 1
ATOM 3880 C CA . SER A 1 482 ? 17.141 -7.637 13.992 1 93 482 SER A CA 1
ATOM 3881 C C . SER A 1 482 ? 15.688 -7.84 14.398 1 93 482 SER A C 1
ATOM 3883 O O . SER A 1 482 ? 14.945 -6.871 14.555 1 93 482 SER A O 1
ATOM 3885 N N . THR A 1 483 ? 15.359 -9.07 14.531 1 91.69 483 THR A N 1
ATOM 3886 C CA . THR A 1 483 ? 14.008 -9.391 14.969 1 91.69 483 THR A CA 1
ATOM 3887 C C . THR A 1 483 ? 13.703 -8.742 16.312 1 91.69 483 THR A C 1
ATOM 3889 O O . THR A 1 483 ? 12.602 -8.242 16.531 1 91.69 483 THR A O 1
ATOM 3892 N N . ILE A 1 484 ? 14.633 -8.727 17.188 1 95.69 484 ILE A N 1
ATOM 3893 C CA . ILE A 1 484 ? 14.5 -8.156 18.531 1 95.69 484 ILE A CA 1
ATOM 3894 C C . ILE A 1 484 ? 14.258 -6.652 18.422 1 95.69 484 ILE A C 1
ATOM 3896 O O . ILE A 1 484 ? 13.367 -6.113 19.078 1 95.69 484 ILE A O 1
ATOM 3900 N N . GLN A 1 485 ? 14.984 -5.988 17.547 1 96.44 485 GLN A N 1
ATOM 3901 C CA . GLN A 1 485 ? 14.852 -4.547 17.344 1 96.44 485 GLN A CA 1
ATOM 3902 C C . GLN A 1 485 ? 13.539 -4.211 16.656 1 96.44 485 GLN A C 1
ATOM 3904 O O . GLN A 1 485 ? 12.828 -3.293 17.062 1 96.44 485 GLN A O 1
ATOM 3909 N N . TYR A 1 486 ? 13.258 -4.992 15.633 1 95.62 486 TYR A N 1
ATOM 3910 C CA . TYR A 1 486 ? 12.078 -4.73 14.82 1 95.62 486 TYR A CA 1
ATOM 3911 C C . TYR A 1 486 ? 10.805 -4.777 15.664 1 95.62 486 TYR A C 1
ATOM 3913 O O . TYR A 1 486 ? 9.93 -3.922 15.523 1 95.62 486 TYR A O 1
ATOM 3921 N N . HIS A 1 487 ? 10.781 -5.688 16.594 1 94.25 487 HIS A N 1
ATOM 3922 C CA . HIS A 1 487 ? 9.586 -5.852 17.406 1 94.25 487 HIS A CA 1
ATOM 3923 C C . HIS A 1 487 ? 9.727 -5.109 18.734 1 94.25 487 HIS A C 1
ATOM 3925 O O . HIS A 1 487 ? 8.891 -5.27 19.641 1 94.25 487 HIS A O 1
ATOM 3931 N N . SER A 1 488 ? 10.773 -4.379 18.938 1 97.19 488 SER A N 1
ATOM 3932 C CA . SER A 1 488 ? 11.031 -3.537 20.109 1 97.19 488 SER A CA 1
ATOM 3933 C C . SER A 1 488 ? 11.055 -4.363 21.391 1 97.19 488 SER A C 1
ATOM 3935 O O . SER A 1 488 ? 10.586 -3.912 22.438 1 97.19 488 SER A O 1
ATOM 3937 N N . ILE A 1 489 ? 11.539 -5.551 21.219 1 96.5 489 ILE A N 1
ATOM 3938 C CA . ILE A 1 489 ? 11.641 -6.422 22.391 1 96.5 489 ILE A CA 1
ATOM 3939 C C . ILE A 1 489 ? 12.688 -5.871 23.359 1 96.5 489 ILE A C 1
ATOM 3941 O O . ILE A 1 489 ? 12.492 -5.902 24.578 1 96.5 489 ILE A O 1
ATOM 3945 N N . ASP A 1 490 ? 13.812 -5.445 22.797 1 97.75 490 ASP A N 1
ATOM 3946 C CA . ASP A 1 490 ? 14.859 -4.84 23.609 1 97.75 490 ASP A CA 1
ATOM 3947 C C . ASP A 1 490 ? 14.32 -3.637 24.375 1 97.75 490 ASP A C 1
ATOM 3949 O O . ASP A 1 490 ? 14.586 -3.492 25.578 1 97.75 490 ASP A O 1
ATOM 3953 N N . VAL A 1 491 ? 13.492 -2.801 23.719 1 98.25 491 VAL A N 1
ATOM 3954 C CA . VAL A 1 491 ? 12.914 -1.612 24.344 1 98.25 491 VAL A CA 1
ATOM 3955 C C . VAL A 1 491 ? 11.945 -2.023 25.438 1 98.25 491 VAL A C 1
ATOM 3957 O O . VAL A 1 491 ? 11.977 -1.471 26.547 1 98.25 491 VAL A O 1
ATOM 3960 N N . ALA A 1 492 ? 11.102 -2.957 25.203 1 97 492 ALA A N 1
ATOM 3961 C CA . ALA A 1 492 ? 10.141 -3.439 26.188 1 97 492 ALA A CA 1
ATOM 3962 C C . ALA A 1 492 ? 10.844 -4.02 27.406 1 97 492 ALA A C 1
ATOM 3964 O O . ALA A 1 492 ?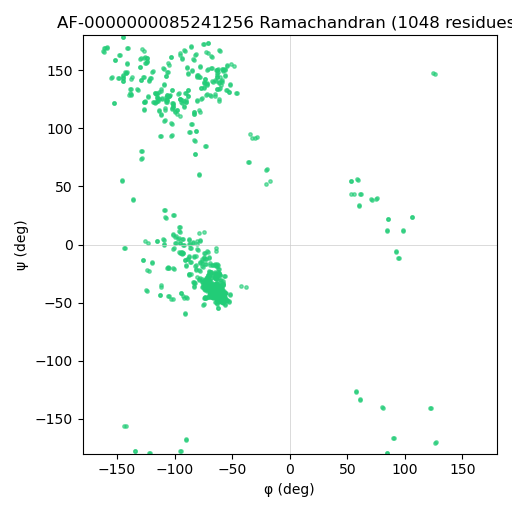 10.43 -3.773 28.547 1 97 492 ALA A O 1
ATOM 3965 N N . ALA A 1 493 ? 11.844 -4.793 27.141 1 97.69 493 ALA A N 1
ATOM 3966 C CA . ALA A 1 493 ? 12.609 -5.391 28.234 1 97.69 493 ALA A CA 1
ATOM 3967 C C . ALA A 1 493 ? 13.25 -4.312 29.109 1 97.69 493 ALA A C 1
ATOM 3969 O O . ALA A 1 493 ? 13.25 -4.414 30.328 1 97.69 493 ALA A O 1
ATOM 3970 N N . PHE A 1 494 ? 13.844 -3.357 28.469 1 98.12 494 PHE A N 1
ATOM 3971 C CA . PHE A 1 494 ? 14.469 -2.256 29.188 1 98.12 494 PHE A CA 1
ATOM 3972 C C . PHE A 1 494 ? 13.453 -1.525 30.062 1 98.12 494 PHE A C 1
ATOM 3974 O O . PHE A 1 494 ? 13.695 -1.28 31.234 1 98.12 494 PHE A O 1
ATOM 3981 N N . LEU A 1 495 ? 12.32 -1.168 29.453 1 97.62 495 LEU A N 1
ATOM 3982 C CA . LEU A 1 495 ? 11.289 -0.443 30.188 1 97.62 495 LEU A CA 1
ATOM 3983 C C . LEU A 1 495 ? 10.742 -1.285 31.344 1 97.62 495 LEU A C 1
ATOM 3985 O O . LEU A 1 495 ? 10.461 -0.76 32.406 1 97.62 495 LEU A O 1
ATOM 3989 N N . LEU A 1 496 ? 10.57 -2.572 31.125 1 97.38 496 LEU A N 1
ATOM 3990 C CA . LEU A 1 496 ? 10.141 -3.467 32.188 1 97.38 496 LEU A CA 1
ATOM 3991 C C . LEU A 1 496 ? 11.156 -3.488 33.312 1 97.38 496 LEU A C 1
ATOM 3993 O O . LEU A 1 496 ? 10.781 -3.477 34.5 1 97.38 496 LEU A O 1
ATOM 3997 N N . ALA A 1 497 ? 12.406 -3.578 32.938 1 97.62 497 ALA A N 1
ATOM 3998 C CA . ALA A 1 497 ? 13.469 -3.551 33.938 1 97.62 497 ALA A CA 1
ATOM 3999 C C . ALA A 1 497 ? 13.414 -2.271 34.781 1 97.62 497 ALA A C 1
ATOM 4001 O O . ALA A 1 497 ? 13.609 -2.301 36 1 97.62 497 ALA A O 1
ATOM 4002 N N . VAL A 1 498 ? 13.188 -1.159 34.156 1 97.31 498 VAL A N 1
ATOM 4003 C CA . VAL A 1 498 ? 13.102 0.13 34.812 1 97.31 498 VAL A CA 1
ATOM 4004 C C . VAL A 1 498 ? 11.922 0.127 35.781 1 97.31 498 VAL A C 1
ATOM 4006 O O . VAL A 1 498 ? 12.047 0.573 36.938 1 97.31 498 VAL A O 1
ATOM 4009 N N . VAL A 1 499 ? 10.812 -0.341 35.344 1 96.81 499 VAL A N 1
ATOM 4010 C CA . VAL A 1 499 ? 9.617 -0.399 36.188 1 96.81 499 VAL A CA 1
ATOM 4011 C C . VAL A 1 499 ? 9.875 -1.292 37.406 1 96.81 499 VAL A C 1
ATOM 4013 O O . VAL A 1 499 ? 9.531 -0.935 38.531 1 96.81 499 VAL A O 1
ATOM 4016 N N . LEU A 1 500 ? 10.484 -2.445 37.125 1 97.19 500 LEU A N 1
ATOM 4017 C CA . LEU A 1 500 ? 10.781 -3.377 38.219 1 97.19 500 LEU A CA 1
ATOM 4018 C C . LEU A 1 500 ? 11.758 -2.758 39.219 1 97.19 500 LEU A C 1
ATOM 4020 O O . LEU A 1 500 ? 11.641 -2.971 40.406 1 97.19 500 LEU A O 1
ATOM 4024 N N . LEU A 1 501 ? 12.695 -2.053 38.719 1 97.31 501 LEU A N 1
ATOM 4025 C CA . LEU A 1 501 ? 13.648 -1.373 39.594 1 97.31 501 LEU A CA 1
ATOM 4026 C C . LEU A 1 501 ? 12.953 -0.327 40.469 1 97.31 501 LEU A C 1
ATOM 4028 O O . LEU A 1 501 ? 13.242 -0.205 41.656 1 97.31 501 LEU A O 1
ATOM 4032 N N . ILE A 1 502 ? 12.102 0.449 39.875 1 97.12 502 ILE A N 1
ATOM 4033 C CA . ILE A 1 502 ? 11.352 1.457 40.594 1 97.12 502 ILE A CA 1
ATOM 4034 C C . ILE A 1 502 ? 10.523 0.787 41.688 1 97.12 502 ILE A C 1
ATOM 4036 O O . ILE A 1 502 ? 10.484 1.263 42.844 1 97.12 502 ILE A O 1
ATOM 4040 N N . PHE A 1 503 ? 9.93 -0.271 41.344 1 96.62 503 PHE A N 1
ATOM 4041 C CA . PHE A 1 503 ? 9.133 -1.014 42.312 1 96.62 503 PHE A CA 1
ATOM 4042 C C . PHE A 1 503 ? 10.008 -1.552 43.438 1 96.62 503 PHE A C 1
ATOM 4044 O O . PHE A 1 503 ? 9.617 -1.521 44.594 1 96.62 503 PHE A O 1
ATOM 4051 N N . ALA A 1 504 ? 11.125 -2.064 43.094 1 97.06 504 ALA A N 1
ATOM 4052 C CA . ALA A 1 504 ? 12.055 -2.59 44.094 1 97.06 504 ALA A CA 1
ATOM 4053 C C . ALA A 1 504 ? 12.508 -1.492 45.031 1 97.06 504 ALA A C 1
ATOM 4055 O O . ALA A 1 504 ? 12.602 -1.714 46.25 1 97.06 504 ALA A O 1
ATOM 4056 N N . ILE A 1 505 ? 12.789 -0.406 44.5 1 96.94 505 ILE A N 1
ATOM 4057 C CA . ILE A 1 505 ? 13.211 0.737 45.281 1 96.94 505 ILE A CA 1
ATOM 4058 C C . ILE A 1 505 ? 12.07 1.177 46.219 1 96.94 505 ILE A C 1
ATOM 4060 O O . ILE A 1 505 ? 12.297 1.494 47.375 1 96.94 505 ILE A O 1
ATOM 4064 N N . PHE A 1 506 ? 10.945 1.221 45.625 1 96.25 506 PHE A N 1
ATOM 4065 C CA . PHE A 1 506 ? 9.781 1.594 46.406 1 96.25 506 PHE A CA 1
ATOM 4066 C C . PHE A 1 506 ? 9.578 0.63 47.594 1 96.25 506 PHE A C 1
ATOM 4068 O O . PHE A 1 506 ? 9.344 1.057 48.719 1 96.25 506 PHE A O 1
ATOM 4075 N N . ILE A 1 507 ? 9.664 -0.624 47.312 1 96.56 507 ILE A N 1
ATOM 4076 C CA . ILE A 1 507 ? 9.5 -1.646 48.344 1 96.56 507 ILE A CA 1
ATOM 4077 C C . ILE A 1 507 ? 10.586 -1.486 49.406 1 96.56 507 ILE A C 1
ATOM 4079 O O . ILE A 1 507 ? 10.305 -1.565 50.625 1 96.56 507 ILE A O 1
ATOM 4083 N N . ALA A 1 508 ? 11.758 -1.279 48.969 1 96.5 508 ALA A N 1
ATOM 4084 C CA . ALA A 1 508 ? 12.875 -1.087 49.875 1 96.5 508 ALA A CA 1
ATOM 4085 C C . ALA A 1 508 ? 12.656 0.144 50.75 1 96.5 508 ALA A C 1
ATOM 4087 O O . ALA A 1 508 ? 12.961 0.126 51.969 1 96.5 508 ALA A O 1
ATOM 4088 N N . ALA A 1 509 ? 12.164 1.157 50.188 1 96.56 509 ALA A N 1
ATOM 4089 C CA . ALA A 1 509 ? 11.898 2.393 50.938 1 96.56 509 ALA A CA 1
ATOM 4090 C C . ALA A 1 509 ? 10.797 2.184 51.969 1 96.56 509 ALA A C 1
ATOM 4092 O O . ALA A 1 509 ? 10.906 2.658 53.094 1 96.56 509 ALA A O 1
ATOM 4093 N N . VAL A 1 510 ? 9.812 1.525 51.562 1 95.69 510 VAL A N 1
ATOM 4094 C CA . VAL A 1 510 ? 8.703 1.244 52.469 1 95.69 510 VAL A CA 1
ATOM 4095 C C . VAL A 1 510 ? 9.188 0.373 53.625 1 95.69 510 VAL A C 1
ATOM 4097 O O . VAL A 1 510 ? 8.828 0.606 54.781 1 95.69 510 VAL A O 1
ATOM 4100 N N . LYS A 1 511 ? 9.961 -0.617 53.188 1 95.62 511 LYS A N 1
ATOM 4101 C CA . LYS A 1 511 ? 10.516 -1.494 54.219 1 95.62 511 LYS A CA 1
ATOM 4102 C C . LYS A 1 511 ? 11.398 -0.713 55.188 1 95.62 511 LYS A C 1
ATOM 4104 O O . LYS A 1 511 ? 11.352 -0.941 56.375 1 95.62 511 LYS A O 1
ATOM 4109 N N . PHE A 1 512 ? 12.164 0.112 54.719 1 95.12 512 PHE A N 1
ATOM 4110 C CA . PHE A 1 512 ? 13.047 0.94 55.531 1 95.12 512 PHE A CA 1
ATOM 4111 C C . PHE A 1 512 ? 12.25 1.845 56.438 1 95.12 512 PHE A C 1
ATOM 4113 O O . PHE A 1 512 ? 12.562 1.964 57.625 1 95.12 512 PHE A O 1
ATOM 4120 N N . LEU A 1 513 ? 11.258 2.447 55.906 1 94.38 513 LEU A N 1
ATOM 4121 C CA . LEU A 1 513 ? 10.414 3.33 56.719 1 94.38 513 LEU A CA 1
ATOM 4122 C C . LEU A 1 513 ? 9.664 2.545 57.781 1 94.38 513 LEU A C 1
ATOM 4124 O O . LEU A 1 513 ? 9.508 3.025 58.906 1 94.38 513 LEU A O 1
ATOM 4128 N N . TRP A 1 514 ? 9.227 1.353 57.344 1 93.12 514 TRP A N 1
ATOM 4129 C CA . TRP A 1 514 ? 8.531 0.482 58.281 1 93.12 514 TRP A CA 1
ATOM 4130 C C . TRP A 1 514 ? 9.445 0.077 59.438 1 93.12 514 TRP A C 1
ATOM 4132 O O . TRP A 1 514 ? 9.039 0.08 60.594 1 93.12 514 TRP A O 1
ATOM 4142 N N . GLN A 1 515 ? 10.641 -0.193 59.156 1 93.69 515 GLN A N 1
ATOM 4143 C CA . GLN A 1 515 ? 11.617 -0.573 60.156 1 93.69 515 GLN A CA 1
ATOM 4144 C C . GLN A 1 515 ? 11.945 0.603 61.094 1 93.69 515 GLN A C 1
ATOM 4146 O O . GLN A 1 515 ? 12.109 0.425 62.281 1 93.69 515 GLN A O 1
ATOM 4151 N N . ARG A 1 516 ? 11.938 1.738 60.594 1 93.06 516 ARG A N 1
ATOM 4152 C CA . ARG A 1 516 ? 12.227 2.938 61.375 1 93.06 516 ARG A CA 1
ATOM 4153 C C . ARG A 1 516 ? 11.062 3.281 62.281 1 93.06 516 ARG A C 1
ATOM 4155 O O . ARG A 1 516 ? 11.266 3.717 63.438 1 93.06 516 ARG A O 1
ATOM 4162 N N . LEU A 1 517 ? 9.938 3.025 61.781 1 91.81 517 LEU A N 1
ATOM 4163 C CA . LEU A 1 517 ? 8.75 3.291 62.594 1 91.81 517 LEU A CA 1
ATOM 4164 C C . LEU A 1 517 ? 8.625 2.281 63.719 1 91.81 517 LEU A C 1
ATOM 4166 O O . LEU A 1 517 ? 8.25 2.639 64.812 1 91.81 517 LEU A O 1
ATOM 4170 N N . LEU A 1 518 ? 8.992 1.051 63.438 1 90.81 518 LEU A N 1
ATOM 4171 C CA . LEU A 1 518 ? 8.938 0.009 64.438 1 90.81 518 LEU A CA 1
ATOM 4172 C C . LEU A 1 518 ? 10.016 0.215 65.5 1 90.81 518 LEU A C 1
ATOM 4174 O O . LEU A 1 518 ? 9.797 -0.051 66.688 1 90.81 518 LEU A O 1
ATOM 4178 N N . SER A 1 519 ? 11.125 0.659 65.125 1 88.62 519 SER A N 1
ATOM 4179 C CA . SER A 1 519 ? 12.227 0.898 66.062 1 88.62 519 SER A CA 1
ATOM 4180 C C . SER A 1 519 ? 11.93 2.092 66.938 1 88.62 519 SER A C 1
ATOM 4182 O O . SER A 1 519 ? 12.297 2.09 68.125 1 88.62 519 SER A O 1
ATOM 4184 N N . ARG A 1 520 ? 11.273 2.982 66.5 1 82.69 520 ARG A N 1
ATOM 4185 C CA . ARG A 1 520 ? 10.906 4.148 67.312 1 82.69 520 ARG A CA 1
ATOM 4186 C C . ARG A 1 520 ? 9.859 3.785 68.312 1 82.69 520 ARG A C 1
ATOM 4188 O O . ARG A 1 520 ? 9.891 4.309 69.438 1 82.69 520 ARG A O 1
ATOM 4195 N N . ASN A 1 521 ? 9.031 2.885 68.062 1 79.88 521 ASN A N 1
ATOM 4196 C CA . ASN A 1 521 ? 8.008 2.451 69 1 79.88 521 ASN A CA 1
ATOM 4197 C C . ASN A 1 521 ? 8.609 1.594 70.125 1 79.88 521 ASN A C 1
ATOM 4199 O O . ASN A 1 521 ? 8.117 1.604 71.25 1 79.88 521 ASN A O 1
ATOM 4203 N N . LYS A 1 522 ? 9.57 0.97 69.75 1 70.12 522 LYS A N 1
ATOM 4204 C CA . LYS A 1 522 ? 10.227 0.181 70.75 1 70.12 522 LYS A CA 1
ATOM 4205 C C . LYS A 1 522 ? 10.977 1.078 71.75 1 70.12 522 LYS A C 1
ATOM 4207 O O . LYS A 1 522 ? 11 0.816 72.938 1 70.12 522 LYS A O 1
ATOM 4212 N N . VAL A 1 523 ? 11.594 2.064 71.5 1 71.19 523 VAL A N 1
ATOM 4213 C CA . VAL A 1 523 ? 12.328 2.986 72.375 1 71.19 523 VAL A CA 1
ATOM 4214 C C . VAL A 1 523 ? 11.352 3.785 73.25 1 71.19 523 VAL A C 1
ATOM 4216 O O . VAL A 1 523 ? 11.625 4.051 74.438 1 71.19 523 VAL A O 1
ATOM 4219 N N . LYS A 1 524 ? 10.32 4.09 72.75 1 63.66 524 LYS A N 1
ATOM 4220 C CA . LYS A 1 524 ? 9.344 4.773 73.625 1 63.66 524 LYS A CA 1
ATOM 4221 C C . LYS A 1 524 ? 8.797 3.842 74.688 1 63.66 524 LYS A C 1
ATOM 4223 O O . LYS A 1 524 ? 8.398 4.293 75.75 1 63.66 524 LYS A O 1
ATOM 4228 N N . LYS A 1 525 ? 8.781 2.699 74.125 1 64.88 525 LYS A N 1
ATOM 4229 C CA . LYS A 1 525 ? 8.211 1.763 75.062 1 64.88 525 LYS A CA 1
ATOM 4230 C C . LYS A 1 525 ? 9.25 1.359 76.125 1 64.88 525 LYS A C 1
ATOM 4232 O O . LYS A 1 525 ? 8.898 0.893 77.188 1 64.88 525 LYS A O 1
ATOM 4237 N N . GLU A 1 526 ? 10.43 1.521 76.062 1 60.38 526 GLU A N 1
ATOM 4238 C CA . GLU A 1 526 ? 11.445 1.31 77.125 1 60.38 526 GLU A CA 1
ATOM 4239 C C . GLU A 1 526 ? 11.672 2.574 77.938 1 60.38 526 GLU A C 1
ATOM 4241 O O . GLU A 1 526 ? 11.914 2.504 79.125 1 60.38 526 GLU A O 1
ATOM 4246 N N . MET B 1 1 ? -23.984 13.703 -47.281 1 43.94 1 MET B N 1
ATOM 4247 C CA . MET B 1 1 ? -22.766 13.281 -46.594 1 43.94 1 MET B CA 1
ATOM 4248 C C . MET B 1 1 ? -22.562 14.039 -45.312 1 43.94 1 MET B C 1
ATOM 4250 O O . MET B 1 1 ? -21.859 13.57 -44.406 1 43.94 1 MET B O 1
ATOM 4254 N N . TYR B 1 2 ? -23.156 15.242 -45.219 1 51.69 2 TYR B N 1
ATOM 4255 C CA . TYR B 1 2 ? -23.016 16.109 -44.062 1 51.69 2 TYR B CA 1
ATOM 4256 C C . TYR B 1 2 ? -23.938 15.688 -42.938 1 51.69 2 TYR B C 1
ATOM 4258 O O . TYR B 1 2 ? -23.641 15.891 -41.75 1 51.69 2 TYR B O 1
ATOM 4266 N N . ARG B 1 3 ? -25.078 15.062 -43.25 1 58.25 3 ARG B N 1
ATOM 4267 C CA . ARG B 1 3 ? -26.047 14.695 -42.219 1 58.25 3 ARG B CA 1
ATOM 4268 C C . ARG B 1 3 ? -25.562 13.477 -41.438 1 58.25 3 ARG B C 1
ATOM 4270 O O . ARG B 1 3 ? -25.75 13.406 -40.219 1 58.25 3 ARG B O 1
ATOM 4277 N N . LEU B 1 4 ? -24.875 12.508 -42.125 1 55.84 4 LEU B N 1
ATOM 4278 C CA . LEU B 1 4 ? -24.375 11.344 -41.406 1 55.84 4 LEU B CA 1
ATOM 4279 C C . LEU B 1 4 ? -23.188 11.719 -40.531 1 55.84 4 LEU B C 1
ATOM 4281 O O . LEU B 1 4 ? -23.047 11.195 -39.406 1 55.84 4 LEU B O 1
ATOM 4285 N N . THR B 1 5 ? -22.453 12.766 -41 1 57.72 5 THR B N 1
ATOM 4286 C CA . THR B 1 5 ? -21.344 13.211 -40.156 1 57.72 5 THR B CA 1
ATOM 4287 C C . THR B 1 5 ? -21.859 13.969 -38.938 1 57.72 5 THR B C 1
ATOM 4289 O O . THR B 1 5 ? -21.344 13.812 -37.844 1 57.72 5 THR B O 1
ATOM 4292 N N . LEU B 1 6 ? -23.031 14.68 -39.125 1 58.34 6 LEU B N 1
ATOM 4293 C CA . LEU B 1 6 ? -23.578 15.422 -38 1 58.34 6 LEU B CA 1
ATOM 4294 C C . LEU B 1 6 ? -24.234 14.484 -37 1 58.34 6 LEU B C 1
ATOM 4296 O O . LEU B 1 6 ? -24.109 14.664 -35.781 1 58.34 6 LEU B O 1
ATOM 4300 N N . THR B 1 7 ? -24.844 13.375 -37.5 1 56.09 7 THR B N 1
ATOM 4301 C CA . THR B 1 7 ? -25.438 12.398 -36.594 1 56.09 7 THR B CA 1
ATOM 4302 C C . THR B 1 7 ? -24.359 11.594 -35.875 1 56.09 7 THR B C 1
ATOM 4304 O O . THR B 1 7 ? -24.484 11.297 -34.688 1 56.09 7 THR B O 1
ATOM 4307 N N . ALA B 1 8 ? -23.25 11.289 -36.562 1 55.44 8 ALA B N 1
ATOM 4308 C CA . ALA B 1 8 ? -22.141 10.578 -35.938 1 55.44 8 ALA B CA 1
ATOM 4309 C C . ALA B 1 8 ? -21.453 11.469 -34.906 1 55.44 8 ALA B C 1
ATOM 4311 O O . ALA B 1 8 ? -21.094 11 -33.812 1 55.44 8 ALA B O 1
ATOM 4312 N N . LEU B 1 9 ? -21.312 12.75 -35.312 1 51.34 9 LEU B N 1
ATOM 4313 C CA . LEU B 1 9 ? -20.766 13.656 -34.312 1 51.34 9 LEU B CA 1
ATOM 4314 C C . LEU B 1 9 ? -21.719 13.812 -33.125 1 51.34 9 LEU B C 1
ATOM 4316 O O . LEU B 1 9 ? -21.297 13.852 -31.984 1 51.34 9 LEU B O 1
ATOM 4320 N N . ALA B 1 10 ? -23.047 13.812 -33.406 1 51.34 10 ALA B N 1
ATOM 4321 C CA . ALA B 1 10 ? -24.031 13.906 -32.312 1 51.34 10 ALA B CA 1
ATOM 4322 C C . ALA B 1 10 ? -24.016 12.641 -31.469 1 51.34 10 ALA B C 1
ATOM 4324 O O . ALA B 1 10 ? -24.125 12.711 -30.25 1 51.34 10 ALA B O 1
ATOM 4325 N N . VAL B 1 11 ? -23.891 11.469 -32.156 1 49.56 11 VAL B N 1
ATOM 4326 C CA . VAL B 1 11 ? -23.797 10.234 -31.375 1 49.56 11 VAL B CA 1
ATOM 4327 C C . VAL B 1 11 ? -22.484 10.188 -30.625 1 49.56 11 VAL B C 1
ATOM 4329 O O . VAL B 1 11 ? -22.438 9.75 -29.469 1 49.56 11 VAL B O 1
ATOM 4332 N N . VAL B 1 12 ? -21.328 10.516 -31.234 1 48.25 12 VAL B N 1
ATOM 4333 C CA . VAL B 1 12 ? -20.047 10.57 -30.516 1 48.25 12 VAL B CA 1
ATOM 4334 C C . VAL B 1 12 ? -20.125 11.625 -29.422 1 48.25 12 VAL B C 1
ATOM 4336 O O . VAL B 1 12 ? -19.625 11.422 -28.312 1 48.25 12 VAL B O 1
ATOM 4339 N N . LEU B 1 13 ? -20.609 12.82 -29.719 1 44.41 13 LEU B N 1
ATOM 4340 C CA . LEU B 1 13 ? -20.828 13.812 -28.672 1 44.41 13 LEU B CA 1
ATOM 4341 C C . LEU B 1 13 ? -21.828 13.305 -27.641 1 44.41 13 LEU B C 1
ATOM 4343 O O . LEU B 1 13 ? -21.688 13.594 -26.453 1 44.41 13 LEU B O 1
ATOM 4347 N N . CYS B 1 14 ? -22.906 12.688 -28.125 1 40.12 14 CYS B N 1
ATOM 4348 C CA . CYS B 1 14 ? -23.828 12.164 -27.141 1 40.12 14 CYS B CA 1
ATOM 4349 C C . CYS B 1 14 ? -23.234 10.953 -26.422 1 40.12 14 CYS B C 1
ATOM 4351 O O . CYS B 1 14 ? -23.828 10.43 -25.484 1 40.12 14 CYS B O 1
ATOM 4353 N N . SER B 1 15 ? -22.453 10.148 -27.094 1 35.94 15 SER B N 1
ATOM 4354 C CA . SER B 1 15 ? -21.812 9.141 -26.266 1 35.94 15 SER B CA 1
ATOM 4355 C C . SER B 1 15 ? -20.859 9.781 -25.25 1 35.94 15 SER B C 1
ATOM 4357 O O . SER B 1 15 ? -19.766 9.266 -25.016 1 35.94 15 SER B O 1
ATOM 4359 N N . ALA B 1 16 ? -20.672 11.07 -25.266 1 37 16 ALA B N 1
ATOM 4360 C CA . ALA B 1 16 ? -20.141 11.492 -23.969 1 37 16 ALA B CA 1
ATOM 4361 C C . ALA B 1 16 ? -20.688 10.625 -22.844 1 37 16 ALA B C 1
ATOM 4363 O O . ALA B 1 16 ? -21.906 10.469 -22.719 1 37 16 ALA B O 1
ATOM 4364 N N . ALA B 1 17 ? -20.031 9.602 -22.5 1 40.25 17 ALA B N 1
ATOM 4365 C CA . ALA B 1 17 ? -20.344 8.836 -21.297 1 40.25 17 ALA B CA 1
ATOM 4366 C C . ALA B 1 17 ? -21.172 9.664 -20.312 1 40.25 17 ALA B C 1
ATOM 4368 O O . ALA B 1 17 ? -20.672 10.641 -19.734 1 40.25 17 ALA B O 1
ATOM 4369 N N . LEU B 1 18 ? -22.328 10.055 -20.562 1 40.91 18 LEU B N 1
ATOM 4370 C CA . LEU B 1 18 ? -23.25 10.508 -19.516 1 40.91 18 LEU B CA 1
ATOM 4371 C C . LEU B 1 18 ? -22.828 9.961 -18.156 1 40.91 18 LEU B C 1
ATOM 4373 O O . LEU B 1 18 ? -23.031 8.781 -17.875 1 40.91 18 LEU B O 1
ATOM 4377 N N . VAL B 1 19 ? -21.672 10.141 -17.797 1 49.66 19 VAL B N 1
ATOM 4378 C CA . VAL B 1 19 ? -21.328 9.797 -16.422 1 49.66 19 VAL B CA 1
ATOM 4379 C C . VAL B 1 19 ? -22.5 10.102 -15.508 1 49.66 19 VAL B C 1
ATOM 4381 O O . VAL B 1 19 ? -22.922 11.258 -15.391 1 49.66 19 VAL B O 1
ATOM 4384 N N . ASN B 1 20 ? -23.516 9.43 -15.539 1 63.88 20 ASN B N 1
ATOM 4385 C CA . ASN B 1 20 ? -24.547 9.562 -14.516 1 63.88 20 ASN B CA 1
ATOM 4386 C C . ASN B 1 20 ? -23.969 9.969 -13.172 1 63.88 20 ASN B C 1
ATOM 4388 O O . ASN B 1 20 ? -23.156 9.242 -12.594 1 63.88 20 ASN B O 1
ATOM 4392 N N . GLY B 1 21 ? -23.906 11.172 -12.93 1 88.31 21 GLY B N 1
ATOM 4393 C CA . GLY B 1 21 ? -23.422 11.75 -11.688 1 88.31 21 GLY B CA 1
ATOM 4394 C C . GLY B 1 21 ? -23.984 11.07 -10.453 1 88.31 21 GLY B C 1
ATOM 4395 O O . GLY B 1 21 ? -25.125 10.609 -10.453 1 88.31 21 GLY B O 1
ATOM 4396 N N . GLY B 1 22 ? -23.156 10.703 -9.523 1 96.62 22 GLY B N 1
ATOM 4397 C CA . GLY B 1 22 ? -23.547 10.102 -8.258 1 96.62 22 GLY B CA 1
ATOM 4398 C C . GLY B 1 22 ? -23.984 11.117 -7.219 1 96.62 22 GLY B C 1
ATOM 4399 O O . GLY B 1 22 ? -23.906 12.328 -7.457 1 96.62 22 GLY B O 1
ATOM 4400 N N . LYS B 1 23 ? -24.656 10.68 -6.164 1 98.56 23 LYS B N 1
ATOM 4401 C CA . LYS B 1 23 ? -25.047 11.484 -5.016 1 98.56 23 LYS B CA 1
ATOM 4402 C C . LYS B 1 23 ? -24.125 11.234 -3.82 1 98.56 23 LYS B C 1
ATOM 4404 O O . LYS B 1 23 ? -24.047 10.102 -3.33 1 98.56 23 LYS B O 1
ATOM 4409 N N . VAL B 1 24 ? -23.516 12.289 -3.361 1 98.81 24 VAL B N 1
ATOM 4410 C CA . VAL B 1 24 ? -22.531 12.156 -2.291 1 98.81 24 VAL B CA 1
ATOM 4411 C C . VAL B 1 24 ? -23 12.93 -1.062 1 98.81 24 VAL B C 1
ATOM 4413 O O . VAL B 1 24 ? -23.328 14.117 -1.152 1 98.81 24 VAL B O 1
ATOM 4416 N N . LEU B 1 25 ? -23.141 12.281 0.069 1 98.88 25 LEU B N 1
ATOM 4417 C CA . LEU B 1 25 ? -23.375 12.938 1.353 1 98.88 25 LEU B CA 1
ATOM 4418 C C . LEU B 1 25 ? -22.047 13.242 2.047 1 98.88 25 LEU B C 1
ATOM 4420 O O . LEU B 1 25 ? -21.234 12.336 2.275 1 98.88 25 LEU B O 1
ATOM 4424 N N . VAL B 1 26 ? -21.828 14.5 2.348 1 98.81 26 VAL B N 1
ATOM 4425 C CA . VAL B 1 26 ? -20.562 14.914 2.939 1 98.81 26 VAL B CA 1
ATOM 4426 C C . VAL B 1 26 ? -20.781 15.336 4.391 1 98.81 26 VAL B C 1
ATOM 4428 O O . VAL B 1 26 ? -21.688 16.125 4.684 1 98.81 26 VAL B O 1
ATOM 4431 N N . PHE B 1 27 ? -20.062 14.766 5.285 1 97.81 27 PHE B N 1
ATOM 4432 C CA . PHE B 1 27 ? -19.984 15.188 6.68 1 97.81 27 PHE B CA 1
ATOM 4433 C C . PHE B 1 27 ? -18.594 15.727 6.996 1 97.81 27 PHE B C 1
ATOM 4435 O O . PHE B 1 27 ? -17.703 14.969 7.379 1 97.81 27 PHE B O 1
ATOM 4442 N N . PRO B 1 28 ? -18.359 17.016 6.902 1 96.31 28 PRO B N 1
ATOM 4443 C CA . PRO B 1 28 ? -17.031 17.609 6.977 1 96.31 28 PRO B CA 1
ATOM 4444 C C . PRO B 1 28 ? -16.641 18 8.398 1 96.31 28 PRO B C 1
ATOM 4446 O O . PRO B 1 28 ? -17.453 17.891 9.32 1 96.31 28 PRO B O 1
ATOM 4449 N N . VAL B 1 29 ? -15.383 18.281 8.57 1 93.5 29 VAL B N 1
ATOM 4450 C CA . VAL B 1 29 ? -14.844 18.969 9.734 1 93.5 29 VAL B CA 1
ATOM 4451 C C . VAL B 1 29 ? -14.562 20.438 9.391 1 93.5 29 VAL B C 1
ATOM 4453 O O . VAL B 1 29 ? -14.055 20.734 8.305 1 93.5 29 VAL B O 1
ATOM 4456 N N . ASP B 1 30 ? -14.969 21.328 10.219 1 89.94 30 ASP B N 1
ATOM 4457 C CA . ASP B 1 30 ? -14.836 22.766 9.961 1 89.94 30 ASP B CA 1
ATOM 4458 C C . ASP B 1 30 ? -13.383 23.203 10.062 1 89.94 30 ASP B C 1
ATOM 4460 O O . ASP B 1 30 ? -12.484 22.375 10.25 1 89.94 30 ASP B O 1
ATOM 4464 N N . GLY B 1 31 ? -13.062 24.453 9.734 1 83.88 31 GLY B N 1
ATOM 4465 C CA . GLY B 1 31 ? -11.719 24.984 9.812 1 83.88 31 GLY B CA 1
ATOM 4466 C C . GLY B 1 31 ? -10.852 24.609 8.633 1 83.88 31 GLY B C 1
ATOM 4467 O O . GLY B 1 31 ? -11.305 24.641 7.484 1 83.88 31 GLY B O 1
ATOM 4468 N N . SER B 1 32 ? -9.641 24.328 8.961 1 84.12 32 SER B N 1
ATOM 4469 C CA . SER B 1 32 ? -8.68 24 7.91 1 84.12 32 SER B CA 1
ATOM 4470 C C . SER B 1 32 ? -9.055 22.703 7.195 1 84.12 32 SER B C 1
ATOM 4472 O O . SER B 1 32 ? -8.766 22.547 6.008 1 84.12 32 SER B O 1
ATOM 4474 N N . HIS B 1 33 ? -9.742 21.797 7.891 1 91.44 33 HIS B N 1
ATOM 4475 C CA . HIS B 1 33 ? -10.188 20.547 7.281 1 91.44 33 HIS B CA 1
ATOM 4476 C C . HIS B 1 33 ? -11.203 20.797 6.176 1 91.44 33 HIS B C 1
ATOM 4478 O O . HIS B 1 33 ? -11.227 20.094 5.164 1 91.44 33 HIS B O 1
ATOM 4484 N N . TRP B 1 34 ? -12.008 21.828 6.422 1 92.81 34 TRP B N 1
ATOM 4485 C CA . TRP B 1 34 ? -13.016 22.172 5.426 1 92.81 34 TRP B CA 1
ATOM 4486 C C . TRP B 1 34 ? -12.367 22.656 4.133 1 92.81 34 TRP B C 1
ATOM 4488 O O . TRP B 1 34 ? -12.836 22.344 3.039 1 92.81 34 TRP B O 1
ATOM 4498 N N . ILE B 1 35 ? -11.297 23.359 4.246 1 88.5 35 ILE B N 1
ATOM 4499 C CA . ILE B 1 35 ? -10.617 23.906 3.076 1 88.5 35 ILE B CA 1
ATOM 4500 C C . ILE B 1 35 ? -10.18 22.781 2.152 1 88.5 35 ILE B C 1
ATOM 4502 O O . ILE B 1 35 ? -10.305 22.891 0.929 1 88.5 35 ILE B O 1
ATOM 4506 N N . ASN B 1 36 ? -9.773 21.734 2.729 1 92.56 36 ASN B N 1
ATOM 4507 C CA . ASN B 1 36 ? -9.359 20.562 1.968 1 92.56 36 ASN B CA 1
ATOM 4508 C C . ASN B 1 36 ? -10.562 19.828 1.384 1 92.56 36 ASN B C 1
ATOM 4510 O O . ASN B 1 36 ? -10.539 19.422 0.22 1 92.56 36 ASN B O 1
ATOM 4514 N N . MET B 1 37 ? -11.547 19.641 2.217 1 97.19 37 MET B N 1
ATOM 4515 C CA . MET B 1 37 ? -12.758 18.938 1.784 1 97.19 37 MET B CA 1
ATOM 4516 C C . MET B 1 37 ? -1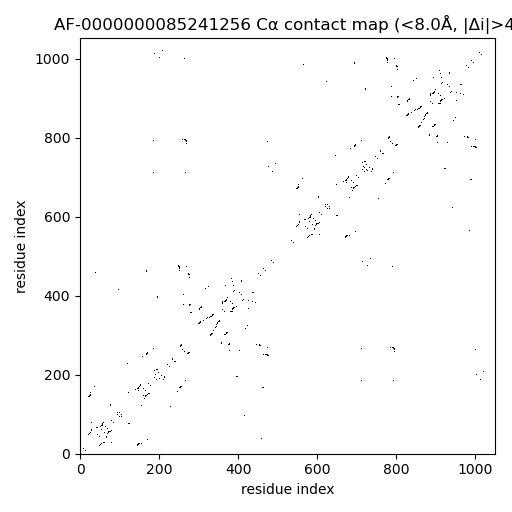3.43 19.672 0.626 1 97.19 37 MET B C 1
ATOM 4518 O O . MET B 1 37 ? -13.938 19.047 -0.302 1 97.19 37 MET B O 1
ATOM 4522 N N . LYS B 1 38 ? -13.344 20.953 0.679 1 96.88 38 LYS B N 1
ATOM 4523 C CA . LYS B 1 38 ? -13.977 21.797 -0.333 1 96.88 38 LYS B CA 1
ATOM 4524 C C . LYS B 1 38 ? -13.383 21.547 -1.714 1 96.88 38 LYS B C 1
ATOM 4526 O O . LYS B 1 38 ? -14.094 21.562 -2.719 1 96.88 38 LYS B O 1
ATOM 4531 N N . VAL B 1 39 ? -12.109 21.266 -1.771 1 96.88 39 VAL B N 1
ATOM 4532 C CA . VAL B 1 39 ? -11.43 20.984 -3.029 1 96.88 39 VAL B CA 1
ATOM 4533 C C . VAL B 1 39 ? -12.055 19.75 -3.682 1 96.88 39 VAL B C 1
ATOM 4535 O O . VAL B 1 39 ? -12.336 19.75 -4.883 1 96.88 39 VAL B O 1
ATOM 4538 N N . ILE B 1 40 ? -12.32 18.734 -2.926 1 98.56 40 ILE B N 1
ATOM 4539 C CA . ILE B 1 40 ? -12.906 17.5 -3.426 1 98.56 40 ILE B CA 1
ATOM 4540 C C . ILE B 1 40 ? -14.352 17.734 -3.854 1 98.56 40 ILE B C 1
ATOM 4542 O O . ILE B 1 40 ? -14.781 17.266 -4.91 1 98.56 40 ILE B O 1
ATOM 4546 N N . ILE B 1 41 ? -15.062 18.531 -3.061 1 98.56 41 ILE B N 1
ATOM 4547 C CA . ILE B 1 41 ? -16.469 18.828 -3.332 1 98.56 41 ILE B CA 1
ATOM 4548 C C . ILE B 1 41 ? -16.594 19.562 -4.664 1 98.56 41 ILE B C 1
ATOM 4550 O O . ILE B 1 41 ? -17.438 19.219 -5.496 1 98.56 41 ILE B O 1
ATOM 4554 N N . GLU B 1 42 ? -15.75 20.531 -4.859 1 98.06 42 GLU B N 1
ATOM 4555 C CA . GLU B 1 42 ? -15.797 21.312 -6.09 1 98.06 42 GLU B CA 1
ATOM 4556 C C . GLU B 1 42 ? -15.5 20.438 -7.309 1 98.06 42 GLU B C 1
ATOM 4558 O O . GLU B 1 42 ? -16.125 20.594 -8.359 1 98.06 42 GLU B O 1
ATOM 4563 N N . GLU B 1 43 ? -14.555 19.547 -7.172 1 98.06 43 GLU B N 1
ATOM 4564 C CA . GLU B 1 43 ? -14.234 18.641 -8.281 1 98.06 43 GLU B CA 1
ATOM 4565 C C . GLU B 1 43 ? -15.383 17.672 -8.547 1 98.06 43 GLU B C 1
ATOM 4567 O O . GLU B 1 43 ? -15.695 17.375 -9.703 1 98.06 43 GLU B O 1
ATOM 4572 N N . LEU B 1 44 ? -16 17.141 -7.488 1 98.5 44 LEU B N 1
ATOM 4573 C CA . LEU B 1 44 ? -17.156 16.281 -7.645 1 98.5 44 LEU B CA 1
ATOM 4574 C C . LEU B 1 44 ? -18.266 17 -8.406 1 98.5 44 LEU B C 1
ATOM 4576 O O . LEU B 1 44 ? -18.875 16.422 -9.32 1 98.5 44 LEU B O 1
ATOM 4580 N N . HIS B 1 45 ? -18.5 18.234 -8.031 1 98.19 45 HIS B N 1
ATOM 4581 C CA . HIS B 1 45 ? -19.516 19.047 -8.703 1 98.19 45 HIS B CA 1
ATOM 4582 C C . HIS B 1 45 ? -19.172 19.234 -10.18 1 98.19 45 HIS B C 1
ATOM 4584 O O . HIS B 1 45 ? -20.047 19.109 -11.039 1 98.19 45 HIS B O 1
ATOM 4590 N N . SER B 1 46 ? -17.969 19.531 -10.445 1 97.5 46 SER B N 1
ATOM 4591 C CA . SER B 1 46 ? -17.516 19.766 -11.82 1 97.5 46 SER B CA 1
ATOM 4592 C C . SER B 1 46 ? -17.719 18.531 -12.688 1 97.5 46 SER B C 1
ATOM 4594 O O . SER B 1 46 ? -17.891 18.641 -13.898 1 97.5 46 SER B O 1
ATOM 4596 N N . ARG B 1 47 ? -17.719 17.422 -12.094 1 97.06 47 ARG B N 1
ATOM 4597 C CA . ARG B 1 47 ? -17.875 16.172 -12.812 1 97.06 47 ARG B CA 1
ATOM 4598 C C . ARG B 1 47 ? -19.328 15.75 -12.898 1 97.06 47 ARG B C 1
ATOM 4600 O O . ARG B 1 47 ? -19.641 14.648 -13.367 1 97.06 47 ARG B O 1
ATOM 4607 N N . GLY B 1 48 ? -20.172 16.547 -12.328 1 97.31 48 GLY B N 1
ATOM 4608 C CA . GLY B 1 48 ? -21.594 16.328 -12.516 1 97.31 48 GLY B CA 1
ATOM 4609 C C . GLY B 1 48 ? -22.234 15.586 -11.359 1 97.31 48 GLY B C 1
ATOM 4610 O O . GLY B 1 48 ? -23.391 15.156 -11.453 1 97.31 48 GLY B O 1
ATOM 4611 N N . HIS B 1 49 ? -21.547 15.438 -10.242 1 98.31 49 HIS B N 1
ATOM 4612 C CA . HIS B 1 49 ? -22.109 14.766 -9.086 1 98.31 49 HIS B CA 1
ATOM 4613 C C . HIS B 1 49 ? -22.938 15.734 -8.242 1 98.31 49 HIS B C 1
ATOM 4615 O O . HIS B 1 49 ? -22.656 16.938 -8.227 1 98.31 49 HIS B O 1
ATOM 4621 N N . GLU B 1 50 ? -23.953 15.227 -7.57 1 98.12 50 GLU B N 1
ATOM 4622 C CA . GLU B 1 50 ? -24.703 15.992 -6.59 1 98.12 50 GLU B CA 1
ATOM 4623 C C . GLU B 1 50 ? -24.125 15.82 -5.188 1 98.12 50 GLU B C 1
ATOM 4625 O O . GLU B 1 50 ? -24 14.703 -4.695 1 98.12 50 GLU B O 1
ATOM 4630 N N . VAL B 1 51 ? -23.797 16.922 -4.609 1 98.56 51 VAL B N 1
ATOM 4631 C CA . VAL B 1 51 ? -23.172 16.875 -3.295 1 98.56 51 VAL B CA 1
ATOM 4632 C C . VAL B 1 51 ? -24.078 17.531 -2.26 1 98.56 51 VAL B C 1
ATOM 4634 O O . VAL B 1 51 ? -24.594 18.625 -2.492 1 98.56 51 VAL B O 1
ATOM 4637 N N . THR B 1 52 ? -24.328 16.844 -1.167 1 98.69 52 THR B N 1
ATOM 4638 C CA . THR B 1 52 ? -25.016 17.406 -0.01 1 98.69 52 THR B CA 1
ATOM 4639 C C . THR B 1 52 ? -24.094 17.453 1.203 1 98.69 52 THR B C 1
ATOM 4641 O O . THR B 1 52 ? -23.516 16.438 1.594 1 98.69 52 THR B O 1
ATOM 4644 N N . VAL B 1 53 ? -24 18.656 1.777 1 98.38 53 VAL B N 1
ATOM 4645 C CA . VAL B 1 53 ? -23.109 18.859 2.914 1 98.38 53 VAL B CA 1
ATOM 4646 C C . VAL B 1 53 ? -23.938 19.016 4.191 1 98.38 53 VAL B C 1
ATOM 4648 O O . VAL B 1 53 ? -24.828 19.859 4.258 1 98.38 53 VAL B O 1
ATOM 4651 N N . LEU B 1 54 ? -23.625 18.188 5.129 1 96.75 54 LEU B N 1
ATOM 4652 C CA . LEU B 1 54 ? -24.203 18.359 6.457 1 96.75 54 LEU B CA 1
ATOM 4653 C C . LEU B 1 54 ? -23.344 19.281 7.316 1 96.75 54 LEU B C 1
ATOM 4655 O O . LEU B 1 54 ? -22.141 19.062 7.453 1 96.75 54 LEU B O 1
ATOM 4659 N N . ARG B 1 55 ? -23.953 20.297 7.891 1 93 55 ARG B N 1
ATOM 4660 C CA . ARG B 1 55 ? -23.203 21.25 8.703 1 93 55 ARG B CA 1
ATOM 4661 C C . ARG B 1 55 ? -23.953 21.594 9.977 1 93 55 ARG B C 1
ATOM 4663 O O . ARG B 1 55 ? -25.188 21.625 9.977 1 93 55 ARG B O 1
ATOM 4670 N N . PRO B 1 56 ? -23.25 21.781 11.039 1 89.31 56 PRO B N 1
ATOM 4671 C CA . PRO B 1 56 ? -23.922 22.297 12.242 1 89.31 56 PRO B CA 1
ATOM 4672 C C . PRO B 1 56 ? -24.281 23.766 12.109 1 89.31 56 PRO B C 1
ATOM 4674 O O . PRO B 1 56 ? -23.766 24.469 11.242 1 89.31 56 PRO B O 1
ATOM 4677 N N . SER B 1 57 ? -25.109 24.203 12.977 1 85.62 57 SER B N 1
ATOM 4678 C CA . SER B 1 57 ? -25.609 25.562 12.906 1 85.62 57 SER B CA 1
ATOM 4679 C C . SER B 1 57 ? -24.5 26.562 13.258 1 85.62 57 SER B C 1
ATOM 4681 O O . SER B 1 57 ? -24.547 27.719 12.812 1 85.62 57 SER B O 1
ATOM 4683 N N . ASP B 1 58 ? -23.531 26.109 13.984 1 83.62 58 ASP B N 1
ATOM 4684 C CA . ASP B 1 58 ? -22.469 27.016 14.422 1 83.62 58 ASP B CA 1
ATOM 4685 C C . ASP B 1 58 ? -21.219 26.859 13.555 1 83.62 58 ASP B C 1
ATOM 4687 O O . ASP B 1 58 ? -20.109 27.156 14.008 1 83.62 58 ASP B O 1
ATOM 4691 N N . ALA B 1 59 ? -21.391 26.406 12.344 1 87.31 59 ALA B N 1
ATOM 4692 C CA . ALA B 1 59 ? -20.234 26.219 11.469 1 87.31 59 ALA B CA 1
ATOM 4693 C C . ALA B 1 59 ? -19.547 27.547 11.18 1 87.31 59 ALA B C 1
ATOM 4695 O O . ALA B 1 59 ? -20.203 28.578 11.008 1 87.31 59 ALA B O 1
ATOM 4696 N N . TRP B 1 60 ? -18.266 27.469 11.062 1 84.44 60 TRP B N 1
ATOM 4697 C CA . TRP B 1 60 ? -17.438 28.641 10.844 1 84.44 60 TRP B CA 1
ATOM 4698 C C . TRP B 1 60 ? -17.234 28.906 9.352 1 84.44 60 TRP B C 1
ATOM 4700 O O . TRP B 1 60 ? -17.656 29.938 8.828 1 84.44 60 TRP B O 1
ATOM 4710 N N . TYR B 1 61 ? -16.672 27.953 8.656 1 87.06 61 TYR B N 1
ATOM 4711 C CA . TYR B 1 61 ? -16.25 28.125 7.27 1 87.06 61 TYR B CA 1
ATOM 4712 C C . TYR B 1 61 ? -17.25 27.5 6.309 1 87.06 61 TYR B C 1
ATOM 4714 O O . TYR B 1 61 ? -17.312 27.891 5.141 1 87.06 61 TYR B O 1
ATOM 4722 N N . ILE B 1 62 ? -18.031 26.594 6.848 1 93.81 62 ILE B N 1
ATOM 4723 C CA . ILE B 1 62 ? -18.969 25.875 5.984 1 93.81 62 ILE B CA 1
ATOM 4724 C C . ILE B 1 62 ? -20.234 26.703 5.789 1 93.81 62 ILE B C 1
ATOM 4726 O O . ILE B 1 62 ? -21.062 26.812 6.699 1 93.81 62 ILE B O 1
ATOM 4730 N N . LYS B 1 63 ? -20.438 27.125 4.609 1 93.94 63 LYS B N 1
ATOM 4731 C CA . LYS B 1 63 ? -21.547 28.031 4.324 1 93.94 63 LYS B CA 1
ATOM 4732 C C . LYS B 1 63 ? -22.812 27.25 4.008 1 93.94 63 LYS B C 1
ATOM 4734 O O . LYS B 1 63 ? -22.75 26.156 3.43 1 93.94 63 LYS B O 1
ATOM 4739 N N . PRO B 1 64 ? -23.906 27.812 4.383 1 93.62 64 PRO B N 1
ATOM 4740 C CA . PRO B 1 64 ? -25.172 27.141 4.074 1 93.62 64 PRO B CA 1
ATOM 4741 C C . PRO B 1 64 ? -25.516 27.188 2.588 1 93.62 64 PRO B C 1
ATOM 4743 O O . PRO B 1 64 ? -26.234 26.312 2.09 1 93.62 64 PRO B O 1
ATOM 4746 N N . ASP B 1 65 ? -25.047 28.234 1.9 1 94.5 65 ASP B N 1
ATOM 4747 C CA . ASP B 1 65 ? -25.297 28.375 0.471 1 94.5 65 ASP B CA 1
ATOM 4748 C C . ASP B 1 65 ? -24.016 28.219 -0.339 1 94.5 65 ASP B C 1
ATOM 4750 O O . ASP B 1 65 ? -22.953 28.719 0.05 1 94.5 65 ASP B O 1
ATOM 4754 N N . SER B 1 66 ? -24.141 27.422 -1.341 1 96.44 66 SER B N 1
ATOM 4755 C CA . SER B 1 66 ? -23 27.188 -2.225 1 96.44 66 SER B CA 1
ATOM 4756 C C . SER B 1 66 ? -23.469 26.781 -3.617 1 96.44 66 SER B C 1
ATOM 4758 O O . SER B 1 66 ? -24.484 26.109 -3.764 1 96.44 66 SER B O 1
ATOM 4760 N N . PRO B 1 67 ? -22.766 27.219 -4.672 1 97.25 67 PRO B N 1
ATOM 4761 C CA . PRO B 1 67 ? -23.078 26.719 -6.016 1 97.25 67 PRO B CA 1
ATOM 4762 C C . PRO B 1 67 ? -22.609 25.281 -6.242 1 97.25 67 PRO B C 1
ATOM 4764 O O . PRO B 1 67 ? -22.984 24.656 -7.234 1 97.25 67 PRO B O 1
ATOM 4767 N N . TYR B 1 68 ? -21.891 24.75 -5.312 1 97.75 68 TYR B N 1
ATOM 4768 C CA . TYR B 1 68 ? -21.219 23.484 -5.555 1 97.75 68 TYR B CA 1
ATOM 4769 C C . TYR B 1 68 ? -21.922 22.344 -4.812 1 97.75 68 TYR B C 1
ATOM 4771 O O . TYR B 1 68 ? -21.703 21.172 -5.098 1 97.75 68 TYR B O 1
ATOM 4779 N N . TYR B 1 69 ? -22.703 22.734 -3.781 1 98.12 69 TYR B N 1
ATOM 4780 C CA . TYR B 1 69 ? -23.359 21.703 -2.986 1 98.12 69 TYR B CA 1
ATOM 4781 C C . TYR B 1 69 ? -24.656 22.219 -2.385 1 98.12 69 TYR B C 1
ATOM 4783 O O . TYR B 1 69 ? -24.859 23.438 -2.281 1 98.12 69 TYR B O 1
ATOM 4791 N N . LYS B 1 70 ? -25.531 21.312 -2.035 1 97.69 70 LYS B N 1
ATOM 4792 C CA . LYS B 1 70 ? -26.672 21.594 -1.161 1 97.69 70 LYS B CA 1
ATOM 4793 C C . LYS B 1 70 ? -26.297 21.391 0.306 1 97.69 70 LYS B C 1
ATOM 4795 O O . LYS B 1 70 ? -25.375 20.641 0.621 1 97.69 70 LYS B O 1
ATOM 4800 N N . SER B 1 71 ? -26.953 22.094 1.152 1 96.75 71 SER B N 1
ATOM 4801 C CA . SER B 1 71 ? -26.609 21.969 2.562 1 96.75 71 SER B CA 1
ATOM 4802 C C . SER B 1 71 ? -27.797 21.547 3.402 1 96.75 71 SER B C 1
ATOM 4804 O O . SER B 1 71 ? -28.953 21.875 3.076 1 96.75 71 SER B O 1
ATOM 4806 N N . ILE B 1 72 ? -27.531 20.719 4.336 1 95.88 72 ILE B N 1
ATOM 4807 C CA . ILE B 1 72 ? -28.453 20.406 5.43 1 95.88 72 ILE B CA 1
ATOM 4808 C C . ILE B 1 72 ? -27.859 20.906 6.75 1 95.88 72 ILE B C 1
ATOM 4810 O O . ILE B 1 72 ? -26.797 20.453 7.168 1 95.88 72 ILE B O 1
ATOM 4814 N N . THR B 1 73 ? -28.5 21.859 7.367 1 93.69 73 THR B N 1
ATOM 4815 C CA . THR B 1 73 ? -28.016 22.406 8.633 1 93.69 73 THR B CA 1
ATOM 4816 C C . THR B 1 73 ? -28.688 21.703 9.812 1 93.69 73 THR B C 1
ATOM 4818 O O . THR B 1 73 ? -29.906 21.656 9.898 1 93.69 73 THR B O 1
ATOM 4821 N N . VAL B 1 74 ? -27.859 21.156 10.609 1 89.81 74 VAL B N 1
ATOM 4822 C CA . VAL B 1 74 ? -28.359 20.531 11.828 1 89.81 74 VAL B CA 1
ATOM 4823 C C . VAL B 1 74 ? -28.375 21.547 12.969 1 89.81 74 VAL B C 1
ATOM 4825 O O . VAL B 1 74 ? -27.391 22.25 13.188 1 89.81 74 VAL B O 1
ATOM 4828 N N . ASN B 1 75 ? -29.469 21.656 13.648 1 82.75 75 ASN B N 1
ATOM 4829 C CA . ASN B 1 75 ? -29.641 22.641 14.719 1 82.75 75 ASN B CA 1
ATOM 4830 C C . ASN B 1 75 ? -28.969 22.188 16.016 1 82.75 75 ASN B C 1
ATOM 4832 O O . ASN B 1 75 ? -29.656 21.922 17 1 82.75 75 ASN B O 1
ATOM 4836 N N . ALA B 1 76 ? -27.766 22 15.977 1 77.06 76 ALA B N 1
ATOM 4837 C CA . ALA B 1 76 ? -26.984 21.641 17.141 1 77.06 76 ALA B CA 1
ATOM 4838 C C . ALA B 1 76 ? -25.562 22.203 17.047 1 77.06 76 ALA B C 1
ATOM 4840 O O . ALA B 1 76 ? -25.047 22.391 15.945 1 77.06 76 ALA B O 1
ATOM 4841 N N . ALA B 1 77 ? -25.078 22.609 18.25 1 68.56 77 ALA B N 1
ATOM 4842 C CA . ALA B 1 77 ? -23.703 23.094 18.297 1 68.56 77 ALA B CA 1
ATOM 4843 C C . ALA B 1 77 ? -22.719 21.938 18.25 1 68.56 77 ALA B C 1
ATOM 4845 O O . ALA B 1 77 ? -22.906 20.922 18.922 1 68.56 77 ALA B O 1
ATOM 4846 N N . ALA B 1 78 ? -21.781 21.953 17.297 1 65.19 78 ALA B N 1
ATOM 4847 C CA . ALA B 1 78 ? -20.797 20.891 17.188 1 65.19 78 ALA B CA 1
ATOM 4848 C C . ALA B 1 78 ? -19.531 21.234 17.953 1 65.19 78 ALA B C 1
ATOM 4850 O O . ALA B 1 78 ? -18.609 20.406 18.062 1 65.19 78 ALA B O 1
ATOM 4851 N N . GLY B 1 79 ? -19.531 22.312 18.641 1 61.44 79 GLY B N 1
ATOM 4852 C CA . GLY B 1 79 ? -18.453 22.594 19.578 1 61.44 79 GLY B CA 1
ATOM 4853 C C . GLY B 1 79 ? -17.328 23.391 18.969 1 61.44 79 GLY B C 1
ATOM 4854 O O . GLY B 1 79 ? -16.375 23.766 19.656 1 61.44 79 GLY B O 1
ATOM 4855 N N . PHE B 1 80 ? -17.328 23.656 17.719 1 64.19 80 PHE B N 1
ATOM 4856 C CA . PHE B 1 80 ? -16.234 24.438 17.156 1 64.19 80 PHE B CA 1
ATOM 4857 C C . PHE B 1 80 ? -16.484 25.938 17.359 1 64.19 80 PHE B C 1
ATOM 4859 O O . PHE B 1 80 ? -17.422 26.484 16.812 1 64.19 80 PHE B O 1
ATOM 4866 N N . ASP B 1 81 ? -15.945 26.359 18.547 1 66.12 81 ASP B N 1
ATOM 4867 C CA . ASP B 1 81 ? -16.062 27.797 18.844 1 66.12 81 ASP B CA 1
ATOM 4868 C C . ASP B 1 81 ? -14.773 28.531 18.484 1 66.12 81 ASP B C 1
ATOM 4870 O O . ASP B 1 81 ? -13.742 28.328 19.141 1 66.12 81 ASP B O 1
ATOM 4874 N N . LYS B 1 82 ? -14.922 29.344 17.484 1 66.88 82 LYS B N 1
ATOM 4875 C CA . LYS B 1 82 ? -13.781 30.125 17 1 66.88 82 LYS B CA 1
ATOM 4876 C C . LYS B 1 82 ? -13.109 30.875 18.156 1 66.88 82 LYS B C 1
ATOM 4878 O O . LYS B 1 82 ? -11.883 30.891 18.266 1 66.88 82 LYS B O 1
ATOM 4883 N N . ASP B 1 83 ? -13.93 31.422 18.953 1 68.62 83 ASP B N 1
ATOM 4884 C CA . ASP B 1 83 ? -13.398 32.281 20.031 1 68.62 83 ASP B CA 1
ATOM 4885 C C . ASP B 1 83 ? -12.656 31.438 21.062 1 68.62 83 ASP B C 1
ATOM 4887 O O . ASP B 1 83 ? -11.57 31.828 21.516 1 68.62 83 ASP B O 1
ATOM 4891 N N . ASN B 1 84 ? -13.227 30.328 21.344 1 69.25 84 ASN B N 1
ATOM 4892 C CA . ASN B 1 84 ? -12.586 29.469 22.328 1 69.25 84 ASN B CA 1
ATOM 4893 C C . ASN B 1 84 ? -11.281 28.875 21.797 1 69.25 84 ASN B C 1
ATOM 4895 O O . ASN B 1 84 ? -10.297 28.781 22.531 1 69.25 84 ASN B O 1
ATOM 4899 N N . PHE B 1 85 ? -11.32 28.578 20.578 1 69.31 85 PHE B N 1
ATOM 4900 C CA . PHE B 1 85 ? -10.117 28.016 19.969 1 69.31 85 PHE B CA 1
ATOM 4901 C C . PHE B 1 85 ? -9.023 29.078 19.875 1 69.31 85 PHE B C 1
ATOM 4903 O O . PHE B 1 85 ? -7.852 28.797 20.141 1 69.31 85 PHE B O 1
ATOM 4910 N N . GLY B 1 86 ? -9.406 30.25 19.516 1 68.12 86 GLY B N 1
ATOM 4911 C CA . GLY B 1 86 ? -8.453 31.344 19.438 1 68.12 86 GLY B CA 1
ATOM 4912 C C . GLY B 1 86 ? -7.809 31.672 20.766 1 68.12 86 GLY B C 1
ATOM 4913 O O . GLY B 1 86 ? -6.602 31.906 20.844 1 68.12 86 GLY B O 1
ATOM 4914 N N . GLN B 1 87 ? -8.648 31.625 21.766 1 70.56 87 GLN B N 1
ATOM 4915 C CA . GLN B 1 87 ? -8.133 31.891 23.109 1 70.56 87 GLN B CA 1
ATOM 4916 C C . GLN B 1 87 ? -7.172 30.797 23.562 1 70.56 87 GLN B C 1
ATOM 4918 O O . GLN B 1 87 ? -6.156 31.078 24.203 1 70.56 87 GLN B O 1
ATOM 4923 N N . PHE B 1 88 ? -7.555 29.641 23.188 1 70.12 88 PHE B N 1
ATOM 4924 C CA . PHE B 1 88 ? -6.699 28.516 23.531 1 70.12 88 PHE B CA 1
ATOM 4925 C C . PHE B 1 88 ? -5.332 28.656 22.875 1 70.12 88 PHE B C 1
ATOM 4927 O O . PHE B 1 88 ? -4.301 28.469 23.531 1 70.12 88 PHE B O 1
ATOM 4934 N N . VAL B 1 89 ? -5.32 29.016 21.688 1 71.12 89 VAL B N 1
ATOM 4935 C CA . VAL B 1 89 ? -4.074 29.141 20.938 1 71.12 89 VAL B CA 1
ATOM 4936 C C . VAL B 1 89 ? -3.223 30.25 21.547 1 71.12 89 VAL B C 1
ATOM 4938 O O . VAL B 1 89 ? -2.02 30.078 21.75 1 71.12 89 VAL B O 1
ATOM 4941 N N . ARG B 1 90 ? -3.857 31.312 21.859 1 72.56 90 ARG B N 1
ATOM 4942 C CA . ARG B 1 90 ? -3.145 32.438 22.438 1 72.56 90 ARG B CA 1
ATOM 4943 C C . ARG B 1 90 ? -2.521 32.094 23.781 1 72.56 90 ARG B C 1
ATOM 4945 O O . ARG B 1 90 ? -1.375 32.438 24.047 1 72.56 90 ARG B O 1
ATOM 4952 N N . ARG B 1 91 ? -3.303 31.438 24.5 1 72.62 91 ARG B N 1
ATOM 4953 C CA . ARG B 1 91 ? -2.824 31.047 25.812 1 72.62 91 ARG B CA 1
ATOM 4954 C C . ARG B 1 91 ? -1.653 30.078 25.703 1 72.62 91 ARG B C 1
ATOM 4956 O O . ARG B 1 91 ? -0.689 30.156 26.469 1 72.62 91 ARG B O 1
ATOM 4963 N N . THR B 1 92 ? -1.758 29.172 24.797 1 72.75 92 THR B N 1
ATOM 4964 C CA . THR B 1 92 ? -0.711 28.188 24.594 1 72.75 92 THR B CA 1
ATOM 4965 C C . THR B 1 92 ? 0.588 28.844 24.156 1 72.75 92 THR B C 1
ATOM 4967 O O . THR B 1 92 ? 1.665 28.516 24.656 1 72.75 92 THR B O 1
ATOM 4970 N N . LEU B 1 93 ? 0.521 29.781 23.312 1 74.06 93 LEU B N 1
ATOM 4971 C CA . LEU B 1 93 ? 1.693 30.484 22.797 1 74.06 93 LEU B CA 1
ATOM 4972 C C . LEU B 1 93 ? 2.344 31.328 23.891 1 74.06 93 LEU B C 1
ATOM 4974 O O . LEU B 1 93 ? 3.57 31.406 23.984 1 74.06 93 LEU B O 1
ATOM 4978 N N . GLU B 1 94 ? 1.493 31.953 24.641 1 74.31 94 GLU B N 1
ATOM 4979 C CA . GLU B 1 94 ? 2.006 32.781 25.734 1 74.31 94 GLU B CA 1
ATOM 4980 C C . GLU B 1 94 ? 2.764 31.922 26.75 1 74.31 94 GLU B C 1
ATOM 4982 O O . GLU B 1 94 ? 3.803 32.344 27.266 1 74.31 94 GLU B O 1
ATOM 4987 N N . MET B 1 95 ? 2.221 30.859 27 1 72.69 95 MET B N 1
ATOM 4988 C CA . MET B 1 95 ? 2.855 29.953 27.953 1 72.69 95 MET B CA 1
ATOM 4989 C C . MET B 1 95 ? 4.203 29.469 27.438 1 72.69 95 MET B C 1
ATOM 4991 O O . MET B 1 95 ? 5.156 29.328 28.203 1 72.69 95 MET B O 1
ATOM 4995 N N . ARG B 1 96 ? 4.27 29.188 26.234 1 72.81 96 ARG B N 1
ATOM 4996 C CA . ARG B 1 96 ? 5.52 28.75 25.609 1 72.81 96 ARG B CA 1
ATOM 4997 C C . ARG B 1 96 ? 6.574 29.844 25.688 1 72.81 96 ARG B C 1
ATOM 4999 O O . ARG B 1 96 ? 7.75 29.562 25.922 1 72.81 96 ARG B O 1
ATOM 5006 N N . ARG B 1 97 ? 6.207 31.016 25.578 1 74 97 ARG B N 1
ATOM 5007 C CA . ARG B 1 97 ? 7.113 32.156 25.578 1 74 97 ARG B CA 1
ATOM 5008 C C . ARG B 1 97 ? 7.68 32.406 26.984 1 74 97 ARG B C 1
ATOM 5010 O O . ARG B 1 97 ? 8.82 32.844 27.125 1 74 97 ARG B O 1
ATOM 5017 N N . GLN B 1 98 ? 6.852 32.25 27.828 1 71.81 98 GLN B N 1
ATOM 5018 C CA . GLN B 1 98 ? 7.273 32.5 29.203 1 71.81 98 GLN B CA 1
ATOM 5019 C C . GLN B 1 98 ? 8.148 31.391 29.75 1 71.81 98 GLN B C 1
ATOM 5021 O O . GLN B 1 98 ? 8.648 31.469 30.875 1 71.81 98 GLN B O 1
ATOM 5026 N N . GLY B 1 99 ? 8.594 30.438 28.766 1 63.72 99 GLY B N 1
ATOM 5027 C CA . GLY B 1 99 ? 9.43 29.359 29.234 1 63.72 99 GLY B CA 1
ATOM 5028 C C . GLY B 1 99 ? 8.797 28.562 30.359 1 63.72 99 GLY B C 1
ATOM 5029 O O . GLY B 1 99 ? 9.453 28.234 31.344 1 63.72 99 GLY B O 1
ATOM 5030 N N . ALA B 1 100 ? 7.625 28.359 30.109 1 58.44 100 ALA B N 1
ATOM 5031 C CA . ALA B 1 100 ? 6.816 27.812 31.203 1 58.44 100 ALA B CA 1
ATOM 5032 C C . ALA B 1 100 ? 7.363 26.469 31.688 1 58.44 100 ALA B C 1
ATOM 5034 O O . ALA B 1 100 ? 7.992 25.75 30.906 1 58.44 100 ALA B O 1
ATOM 5035 N N . SER B 1 101 ? 7.391 26.297 32.938 1 62.94 101 SER B N 1
ATOM 5036 C CA . SER B 1 101 ? 7.809 25.109 33.688 1 62.94 101 SER B CA 1
ATOM 5037 C C . SER B 1 101 ? 7.145 23.844 33.125 1 62.94 101 SER B C 1
ATOM 5039 O O . SER B 1 101 ? 6.191 23.938 32.344 1 62.94 101 SER B O 1
ATOM 5041 N N . PHE B 1 102 ? 7.789 22.75 33.312 1 64.19 102 PHE B N 1
ATOM 5042 C CA . PHE B 1 102 ? 7.234 21.438 33 1 64.19 102 PHE B CA 1
ATOM 5043 C C . PHE B 1 102 ? 5.754 21.375 33.344 1 64.19 102 PHE B C 1
ATOM 5045 O O . PHE B 1 102 ? 4.941 20.875 32.562 1 64.19 102 PHE B O 1
ATOM 5052 N N . TRP B 1 103 ? 5.477 22.031 34.406 1 62.66 103 TRP B N 1
ATOM 5053 C CA . TRP B 1 103 ? 4.113 21.969 34.906 1 62.66 103 TRP B CA 1
ATOM 5054 C C . TRP B 1 103 ? 3.16 22.781 34.062 1 62.66 103 TRP B C 1
ATOM 5056 O O . TRP B 1 103 ? 2.01 22.391 33.844 1 62.66 103 TRP B O 1
ATOM 5066 N N . THR B 1 104 ? 3.67 23.766 33.562 1 62.78 104 THR B N 1
ATOM 5067 C CA . THR B 1 104 ? 2.838 24.609 32.719 1 62.78 104 THR B CA 1
ATOM 5068 C C . THR B 1 104 ? 2.58 23.922 31.375 1 62.78 104 THR B C 1
ATOM 5070 O O . THR B 1 104 ? 1.469 23.984 30.844 1 62.78 104 THR B O 1
ATOM 5073 N N . ARG B 1 105 ? 3.537 23.281 30.922 1 67.62 105 ARG B N 1
ATOM 5074 C CA . ARG B 1 105 ? 3.361 22.516 29.688 1 67.62 105 ARG B CA 1
ATOM 5075 C C . ARG B 1 105 ? 2.357 21.375 29.891 1 67.62 105 ARG B C 1
ATOM 5077 O O . ARG B 1 105 ? 1.529 21.125 29.016 1 67.62 105 ARG B O 1
ATOM 5084 N N . MET B 1 106 ? 2.484 20.828 31 1 71.25 106 MET B N 1
ATOM 5085 C CA . MET B 1 106 ? 1.564 19.734 31.312 1 71.25 106 MET B CA 1
ATOM 5086 C C . MET B 1 106 ? 0.134 20.25 31.438 1 71.25 106 MET B C 1
ATOM 5088 O O . MET B 1 106 ? -0.807 19.594 31 1 71.25 106 MET B O 1
ATOM 5092 N N . ALA B 1 107 ? 0.029 21.438 32.062 1 67.94 107 ALA B N 1
ATOM 5093 C CA . ALA B 1 107 ? -1.298 22.031 32.188 1 67.94 107 ALA B CA 1
ATOM 5094 C C . ALA B 1 107 ? -1.896 22.359 30.828 1 67.94 107 ALA B C 1
ATOM 5096 O O . ALA B 1 107 ? -3.096 22.172 30.609 1 67.94 107 ALA B O 1
ATOM 5097 N N . LEU B 1 108 ? -1.063 22.766 29.969 1 68.19 108 LEU B N 1
ATOM 5098 C CA . LEU B 1 108 ? -1.513 23.062 28.625 1 68.19 108 LEU B CA 1
ATOM 5099 C C . LEU B 1 108 ? -1.971 21.797 27.906 1 68.19 108 LEU B C 1
ATOM 5101 O O . LEU B 1 108 ? -2.986 21.812 27.203 1 68.19 108 LEU B O 1
ATOM 5105 N N . GLU B 1 109 ? -1.268 20.812 28.094 1 71.56 109 GLU B N 1
ATOM 5106 C CA . GLU B 1 109 ? -1.61 19.531 27.469 1 71.56 109 GLU B CA 1
ATOM 5107 C C . GLU B 1 109 ? -2.918 18.984 28.031 1 71.56 109 GLU B C 1
ATOM 5109 O O . GLU B 1 109 ? -3.715 18.391 27.281 1 71.56 109 GLU B O 1
ATOM 5114 N N . ILE B 1 110 ? -3.088 19.234 29.297 1 75.38 110 ILE B N 1
ATOM 5115 C CA . ILE B 1 110 ? -4.309 18.766 29.938 1 75.38 110 ILE B CA 1
ATOM 5116 C C . ILE B 1 110 ? -5.508 19.547 29.406 1 75.38 110 ILE B C 1
ATOM 5118 O O . ILE B 1 110 ? -6.57 18.984 29.172 1 75.38 110 ILE B O 1
ATOM 5122 N N . ASP B 1 111 ? -5.289 20.828 29.219 1 73.56 111 ASP B N 1
ATOM 5123 C CA . ASP B 1 111 ? -6.371 21.656 28.703 1 73.56 111 ASP B CA 1
ATOM 5124 C C . ASP B 1 111 ? -6.738 21.25 27.266 1 73.56 111 ASP B C 1
ATOM 5126 O O . ASP B 1 111 ? -7.914 21.25 26.906 1 73.56 111 ASP B O 1
ATOM 5130 N N . LEU B 1 112 ? -5.781 21 26.547 1 75.81 112 LEU B N 1
ATOM 5131 C CA . LEU B 1 112 ? -6.016 20.562 25.188 1 75.81 112 LEU B CA 1
ATOM 5132 C C . LEU B 1 112 ? -6.777 19.234 25.172 1 75.81 112 LEU B C 1
ATOM 5134 O O . LEU B 1 112 ? -7.719 19.078 24.375 1 75.81 112 LEU B O 1
ATOM 5138 N N . VAL B 1 113 ? -6.402 18.391 26.016 1 82.5 113 VAL B N 1
ATOM 5139 C CA . VAL B 1 113 ? -7.02 17.062 26.109 1 82.5 113 VAL B CA 1
ATOM 5140 C C . VAL B 1 113 ? -8.477 17.203 26.531 1 82.5 113 VAL B C 1
ATOM 5142 O O . VAL B 1 113 ? -9.352 16.5 26.031 1 82.5 113 VAL B O 1
ATOM 5145 N N . LYS B 1 114 ? -8.75 18.125 27.422 1 83.31 114 LYS B N 1
ATOM 5146 C CA . LYS B 1 114 ? -10.117 18.375 27.875 1 83.31 114 LYS B CA 1
ATOM 5147 C C . LYS B 1 114 ? -10.969 18.953 26.75 1 83.31 114 LYS B C 1
ATOM 5149 O O . LYS B 1 114 ? -12.156 18.641 26.641 1 83.31 114 LYS B O 1
ATOM 5154 N N . GLU B 1 115 ? -10.344 19.812 26.047 1 80.5 115 GLU B N 1
ATOM 5155 C CA . GLU B 1 115 ? -11.062 20.391 24.906 1 80.5 115 GLU B CA 1
ATOM 5156 C C . GLU B 1 115 ? -11.453 19.328 23.891 1 80.5 115 GLU B C 1
ATOM 5158 O O . GLU B 1 115 ? -12.562 19.344 23.359 1 80.5 115 GLU B O 1
ATOM 5163 N N . PHE B 1 116 ? -10.602 18.438 23.656 1 86.06 116 PHE B N 1
ATOM 5164 C CA . PHE B 1 116 ? -10.891 17.359 22.703 1 86.06 116 PHE B CA 1
ATOM 5165 C C . PHE B 1 116 ? -11.969 16.438 23.25 1 86.06 116 PHE B C 1
ATOM 5167 O O . PHE B 1 116 ? -12.797 15.922 22.5 1 86.06 116 PHE B O 1
ATOM 5174 N N . TYR B 1 117 ? -11.859 16.203 24.547 1 90.75 117 TYR B N 1
ATOM 5175 C CA . TYR B 1 117 ? -12.914 15.43 25.188 1 90.75 117 TYR B CA 1
ATOM 5176 C C . TYR B 1 117 ? -14.273 16.078 24.969 1 90.75 117 TYR B C 1
ATOM 5178 O O . TYR B 1 117 ? -15.234 15.391 24.594 1 90.75 117 TYR B O 1
ATOM 5186 N N . GLU B 1 118 ? -14.336 17.375 25.172 1 87.94 118 GLU B N 1
ATOM 5187 C CA . GLU B 1 118 ? -15.602 18.094 25.062 1 87.94 118 GLU B CA 1
ATOM 5188 C C . GLU B 1 118 ? -16.094 18.125 23.625 1 87.94 118 GLU B C 1
ATOM 5190 O O . GLU B 1 118 ? -17.297 18.047 23.375 1 87.94 118 GLU B O 1
ATOM 5195 N N . MET B 1 119 ? -15.227 18.281 22.734 1 86.31 119 MET B N 1
ATOM 5196 C CA . MET B 1 119 ? -15.586 18.266 21.328 1 86.31 119 MET B CA 1
ATOM 5197 C C . MET B 1 119 ? -16.234 16.938 20.938 1 86.31 119 MET B C 1
ATOM 5199 O O . MET B 1 119 ? -17.25 16.922 20.234 1 86.31 119 MET B O 1
ATOM 5203 N N . ASN B 1 120 ? -15.641 15.828 21.391 1 92.75 120 ASN B N 1
ATOM 5204 C CA . ASN B 1 120 ? -16.219 14.516 21.141 1 92.75 120 ASN B CA 1
ATOM 5205 C C . ASN B 1 120 ? -17.594 14.375 21.781 1 92.75 120 ASN B C 1
ATOM 5207 O O . ASN B 1 120 ? -18.516 13.852 21.156 1 92.75 120 ASN B O 1
ATOM 5211 N N . ARG B 1 121 ? -17.641 14.852 23 1 93.81 121 ARG B N 1
ATOM 5212 C CA . ARG B 1 121 ? -18.906 14.758 23.734 1 93.81 121 ARG B CA 1
ATOM 5213 C C . ARG B 1 121 ? -20.016 15.5 23 1 93.81 121 ARG B C 1
ATOM 5215 O O . ARG B 1 121 ? -21.094 14.945 22.781 1 93.81 121 ARG B O 1
ATOM 5222 N N . LEU B 1 122 ? -19.75 16.734 22.578 1 90.5 122 LEU B N 1
ATOM 5223 C CA . LEU B 1 122 ? -20.734 17.562 21.922 1 90.5 122 LEU B CA 1
ATOM 5224 C C . LEU B 1 122 ? -21.125 16.984 20.562 1 90.5 122 LEU B C 1
ATOM 5226 O O . LEU B 1 122 ? -22.297 17.016 20.172 1 90.5 122 LEU B O 1
ATOM 5230 N N . LEU B 1 123 ? -20.172 16.484 19.875 1 93.19 123 LEU B N 1
ATOM 5231 C CA . LEU B 1 123 ? -20.438 15.867 18.578 1 93.19 123 LEU B CA 1
ATOM 5232 C C . LEU B 1 123 ? -21.375 14.672 18.734 1 93.19 123 LEU B C 1
ATOM 5234 O O . LEU B 1 123 ? -22.328 14.516 17.953 1 93.19 123 LEU B O 1
ATOM 5238 N N . LEU B 1 124 ? -21.094 13.82 19.703 1 95.94 124 LEU B N 1
ATOM 5239 C CA . LEU B 1 124 ? -21.891 12.609 19.875 1 95.94 124 LEU B CA 1
ATOM 5240 C C . LEU B 1 124 ? -23.297 12.953 20.391 1 95.94 124 LEU B C 1
ATOM 5242 O O . LEU B 1 124 ? -24.25 12.266 20.062 1 95.94 124 LEU B O 1
ATOM 5246 N N . LEU B 1 125 ? -23.391 14.039 21.172 1 93.94 125 LEU B N 1
ATOM 5247 C CA . LEU B 1 125 ? -24.703 14.523 21.531 1 93.94 125 LEU B CA 1
ATOM 5248 C C . LEU B 1 125 ? -25.5 14.938 20.297 1 93.94 125 LEU B C 1
ATOM 5250 O O . LEU B 1 125 ? -26.688 14.609 20.188 1 93.94 125 LEU B O 1
ATOM 5254 N N . MET B 1 126 ? -24.844 15.633 19.469 1 93.25 126 MET B N 1
ATOM 5255 C CA . MET B 1 126 ? -25.469 16.047 18.219 1 93.25 126 MET B CA 1
ATOM 5256 C C . MET B 1 126 ? -25.891 14.836 17.391 1 93.25 126 MET B C 1
ATOM 5258 O O . MET B 1 126 ? -27 14.805 16.828 1 93.25 126 MET B O 1
ATOM 5262 N N . MET B 1 127 ? -25.062 13.82 17.312 1 96.12 127 MET B N 1
ATOM 5263 C CA . MET B 1 127 ? -25.359 12.609 16.562 1 96.12 127 MET B CA 1
ATOM 5264 C C . MET B 1 127 ? -26.562 11.883 17.156 1 96.12 127 MET B C 1
ATOM 5266 O O . MET B 1 127 ? -27.406 11.352 16.422 1 96.12 127 MET B O 1
ATOM 5270 N N . GLY B 1 128 ? -26.547 11.859 18.5 1 95.69 128 GLY B N 1
ATOM 5271 C CA . GLY B 1 128 ? -27.703 11.273 19.156 1 95.69 128 GLY B CA 1
ATOM 5272 C C . GLY B 1 128 ? -29.016 11.961 18.797 1 95.69 128 GLY B C 1
ATOM 5273 O O . GLY B 1 128 ? -30.016 11.297 18.531 1 95.69 128 GLY B O 1
ATOM 5274 N N . GLU B 1 129 ? -28.969 13.234 18.734 1 94.25 129 GLU B N 1
ATOM 5275 C CA . GLU B 1 129 ? -30.141 14.008 18.344 1 94.25 129 GLU B CA 1
ATOM 5276 C C . GLU B 1 129 ? -30.516 13.734 16.891 1 94.25 129 GLU B C 1
ATOM 5278 O O . GLU B 1 129 ? -31.703 13.594 16.578 1 94.25 129 GLU B O 1
ATOM 5283 N N . MET B 1 130 ? -29.578 13.688 16.094 1 95.06 130 MET B N 1
ATOM 5284 C CA . MET B 1 130 ? -29.812 13.43 14.68 1 95.06 130 MET B CA 1
ATOM 5285 C C . MET B 1 130 ? -30.453 12.062 14.484 1 95.06 130 MET B C 1
ATOM 5287 O O . MET B 1 130 ? -31.422 11.922 13.727 1 95.06 130 MET B O 1
ATOM 5291 N N . PHE B 1 131 ? -29.906 11.023 15.156 1 96.69 131 PHE B N 1
ATOM 5292 C CA . PHE B 1 131 ? -30.422 9.664 15.031 1 96.69 131 PHE B CA 1
ATOM 5293 C C . PHE B 1 131 ? -31.859 9.57 15.562 1 96.69 131 PHE B C 1
ATOM 5295 O O . PHE B 1 131 ? -32.625 8.719 15.125 1 96.69 131 PHE B O 1
ATOM 5302 N N . GLY B 1 132 ? -32.188 10.5 16.484 1 95.56 132 GLY B N 1
ATOM 5303 C CA . GLY B 1 132 ? -33.531 10.516 17.062 1 95.56 132 GLY B CA 1
ATOM 5304 C C . GLY B 1 132 ? -34.531 11.336 16.25 1 95.56 132 GLY B C 1
ATOM 5305 O O . GLY B 1 132 ? -35.719 11.297 16.516 1 95.56 132 GLY B O 1
ATOM 5306 N N . ASP B 1 133 ? -34.031 12.078 15.273 1 95.75 133 ASP B N 1
ATOM 5307 C CA . ASP B 1 133 ? -34.875 12.875 14.391 1 95.75 133 ASP B CA 1
ATOM 5308 C C . ASP B 1 133 ? -35.344 12.047 13.203 1 95.75 133 ASP B C 1
ATOM 5310 O O . ASP B 1 133 ? -34.75 12.07 12.133 1 95.75 133 ASP B O 1
ATOM 5314 N N . ASP B 1 134 ? -36.5 11.516 13.289 1 96.81 134 ASP B N 1
ATOM 5315 C CA . ASP B 1 134 ? -37.031 10.586 12.297 1 96.81 134 ASP B CA 1
ATOM 5316 C C . ASP B 1 134 ? -37.25 11.281 10.945 1 96.81 134 ASP B C 1
ATOM 5318 O O . ASP B 1 134 ? -37.031 10.672 9.898 1 96.81 134 ASP B O 1
ATOM 5322 N N . LYS B 1 135 ? -37.656 12.453 11.07 1 96.31 135 LYS B N 1
ATOM 5323 C CA . LYS B 1 135 ? -37.875 13.195 9.828 1 96.31 135 LYS B CA 1
ATOM 5324 C C . LYS B 1 135 ? -36.594 13.391 9.062 1 96.31 135 LYS B C 1
ATOM 5326 O O . LYS B 1 135 ? -36.531 13.148 7.855 1 96.31 135 LYS B O 1
ATOM 5331 N N . LEU B 1 136 ? -35.594 13.852 9.75 1 95.88 136 LEU B N 1
ATOM 5332 C CA . LEU B 1 136 ? -34.281 14.062 9.125 1 95.88 136 LEU B CA 1
ATOM 5333 C C . LEU B 1 136 ? -33.75 12.758 8.562 1 95.88 136 LEU B C 1
ATOM 5335 O O . LEU B 1 136 ? -33.25 12.719 7.43 1 95.88 136 LEU B O 1
ATOM 5339 N N . MET B 1 137 ? -33.781 11.68 9.336 1 97.19 137 MET B N 1
ATOM 5340 C CA . MET B 1 137 ? -33.25 10.391 8.922 1 97.19 137 MET B CA 1
ATOM 5341 C C . MET B 1 137 ? -34 9.859 7.695 1 97.19 137 MET B C 1
ATOM 5343 O O . MET B 1 137 ? -33.375 9.25 6.816 1 97.19 137 MET B O 1
ATOM 5347 N N . GLN B 1 138 ? -35.25 10.102 7.641 1 97.5 138 GLN B N 1
ATOM 5348 C CA . GLN B 1 138 ? -36.031 9.68 6.48 1 97.5 138 GLN B CA 1
ATOM 5349 C C . GLN B 1 138 ? -35.625 10.445 5.23 1 97.5 138 GLN B C 1
ATOM 5351 O O . GLN B 1 138 ? -35.531 9.875 4.145 1 97.5 138 GLN B O 1
ATOM 5356 N N . ILE B 1 139 ? -35.438 11.727 5.383 1 96.69 139 ILE B N 1
ATOM 5357 C CA . ILE B 1 139 ? -34.969 12.562 4.273 1 96.69 139 ILE B CA 1
ATOM 5358 C C . ILE B 1 139 ? -33.656 12.016 3.727 1 96.69 139 ILE B C 1
ATOM 5360 O O . ILE B 1 139 ? -33.469 11.906 2.512 1 96.69 139 ILE B O 1
ATOM 5364 N N . LEU B 1 140 ? -32.75 11.664 4.602 1 98.06 140 LEU B N 1
ATOM 5365 C CA . LEU B 1 140 ? -31.453 11.156 4.207 1 98.06 140 LEU B CA 1
ATOM 5366 C C . LEU B 1 140 ? -31.578 9.805 3.512 1 98.06 140 LEU B C 1
ATOM 5368 O O . LEU B 1 140 ? -30.875 9.539 2.537 1 98.06 140 LEU B O 1
ATOM 5372 N N . ARG B 1 141 ? -32.438 8.984 3.971 1 98 141 ARG B N 1
ATOM 5373 C CA . ARG B 1 141 ? -32.656 7.68 3.352 1 98 141 ARG B CA 1
ATOM 5374 C C . ARG B 1 141 ? -33.281 7.824 1.973 1 98 141 ARG B C 1
ATOM 5376 O O . ARG B 1 141 ? -32.906 7.133 1.028 1 98 141 ARG B O 1
ATOM 5383 N N . ASP B 1 142 ? -34.219 8.734 1.854 1 97.56 142 ASP B N 1
ATOM 5384 C CA . ASP B 1 142 ? -34.969 8.93 0.618 1 97.56 142 ASP B CA 1
ATOM 5385 C C . ASP B 1 142 ? -34.062 9.5 -0.486 1 97.56 142 ASP B C 1
ATOM 5387 O O . ASP B 1 142 ? -34.344 9.32 -1.672 1 97.56 142 ASP B O 1
ATOM 5391 N N . ALA B 1 143 ? -33.031 10.133 -0.053 1 97.12 143 ALA B N 1
ATOM 5392 C CA . ALA B 1 143 ? -32.125 10.766 -1.027 1 97.12 143 ALA B CA 1
ATOM 5393 C C . ALA B 1 143 ? -31.344 9.727 -1.811 1 97.12 143 ALA B C 1
ATOM 5395 O O . ALA B 1 143 ? -30.891 9.984 -2.928 1 97.12 143 ALA B O 1
ATOM 5396 N N . LYS B 1 144 ? -31.141 8.555 -1.21 1 97.31 144 LYS B N 1
ATOM 5397 C CA . LYS B 1 144 ? -30.469 7.43 -1.85 1 97.31 144 LYS B CA 1
ATOM 5398 C C . LYS B 1 144 ? -29.047 7.812 -2.289 1 97.31 144 LYS B C 1
ATOM 5400 O O . LYS B 1 144 ? -28.688 7.617 -3.451 1 97.31 144 LYS B O 1
ATOM 5405 N N . TYR B 1 145 ? -28.281 8.258 -1.376 1 98.62 145 TYR B N 1
ATOM 5406 C CA . TYR B 1 145 ? -26.891 8.594 -1.634 1 98.62 145 TYR B CA 1
ATOM 5407 C C . TYR B 1 145 ? -26.094 7.355 -2.033 1 98.62 145 TYR B C 1
ATOM 5409 O O . TYR B 1 145 ? -26.391 6.246 -1.581 1 98.62 145 TYR B O 1
ATOM 5417 N N . ASP B 1 146 ? -25.094 7.598 -2.836 1 98.62 146 ASP B N 1
ATOM 5418 C CA . ASP B 1 146 ? -24.234 6.504 -3.266 1 98.62 146 ASP B CA 1
ATOM 5419 C C . ASP B 1 146 ? -23.156 6.211 -2.225 1 98.62 146 ASP B C 1
ATOM 5421 O O . ASP B 1 146 ? -22.672 5.078 -2.119 1 98.62 146 ASP B O 1
ATOM 5425 N N . LEU B 1 147 ? -22.734 7.254 -1.535 1 98.75 147 LEU B N 1
ATOM 5426 C CA . LEU B 1 147 ? -21.719 7.082 -0.503 1 98.75 147 LEU B CA 1
ATOM 5427 C C . LEU B 1 147 ? -21.688 8.281 0.441 1 98.75 147 LEU B C 1
ATOM 5429 O O . LEU B 1 147 ? -22.344 9.297 0.179 1 98.75 147 LEU B O 1
ATOM 5433 N N . VAL B 1 148 ? -21.016 8.109 1.563 1 98.88 148 VAL B N 1
ATOM 5434 C CA . VAL B 1 148 ? -20.688 9.195 2.484 1 98.88 148 VAL B CA 1
ATOM 5435 C C . VAL B 1 148 ? -19.203 9.523 2.383 1 98.88 148 VAL B C 1
ATOM 5437 O O . VAL B 1 148 ? -18.344 8.633 2.436 1 98.88 148 VAL B O 1
ATOM 5440 N N . LEU B 1 149 ? -18.891 10.758 2.111 1 98.94 149 LEU B N 1
ATOM 5441 C CA . LEU B 1 149 ? -17.531 11.305 2.172 1 98.94 149 LEU B CA 1
ATOM 5442 C C . LEU B 1 149 ? -17.344 12.109 3.453 1 98.94 149 LEU B C 1
ATOM 5444 O O . LEU B 1 149 ? -18.062 13.086 3.699 1 98.94 149 LEU B O 1
ATOM 5448 N N . THR B 1 150 ? -16.359 11.688 4.273 1 98.75 150 THR B N 1
ATOM 5449 C CA . THR B 1 150 ? -16.25 12.375 5.555 1 98.75 150 THR B CA 1
ATOM 5450 C C . THR B 1 150 ? -14.797 12.43 6.012 1 98.75 150 THR B C 1
ATOM 5452 O O . THR B 1 150 ? -13.922 11.82 5.395 1 98.75 150 THR B O 1
ATOM 5455 N N . ASP B 1 151 ? -14.508 13.281 6.945 1 98.12 151 ASP B N 1
ATOM 5456 C CA . ASP B 1 151 ? -13.234 13.406 7.645 1 98.12 151 ASP B CA 1
ATOM 5457 C C . ASP B 1 151 ? -13.266 12.688 8.984 1 98.12 151 ASP B C 1
ATOM 5459 O O . ASP B 1 151 ? -14.008 13.078 9.891 1 98.12 151 ASP B O 1
ATOM 5463 N N . PRO B 1 152 ? -12.469 11.664 9.156 1 98.12 152 PRO B N 1
ATOM 5464 C CA . PRO B 1 152 ? -12.57 10.836 10.359 1 98.12 152 PRO B CA 1
ATOM 5465 C C . PRO B 1 152 ? -11.914 11.484 11.578 1 98.12 152 PRO B C 1
ATOM 5467 O O . PRO B 1 152 ? -11.883 10.883 12.656 1 98.12 152 PRO B O 1
ATOM 5470 N N . ALA B 1 153 ? -11.43 12.688 11.422 1 96.44 153 ALA B N 1
ATOM 5471 C CA . ALA B 1 153 ? -10.953 13.391 12.602 1 96.44 153 ALA B CA 1
ATOM 5472 C C . ALA B 1 153 ? -12.055 13.516 13.656 1 96.44 153 ALA B C 1
ATOM 5474 O O . ALA B 1 153 ? -11.766 13.641 14.852 1 96.44 153 ALA B O 1
ATOM 5475 N N . ILE B 1 154 ? -13.258 13.516 13.188 1 95.19 154 ILE B N 1
ATOM 5476 C CA . ILE B 1 154 ? -14.422 13.391 14.062 1 95.19 154 ILE B CA 1
ATOM 5477 C C . ILE B 1 154 ? -15.273 12.211 13.625 1 95.19 154 ILE B C 1
ATOM 5479 O O . ILE B 1 154 ? -15.188 11.766 12.477 1 95.19 154 ILE B O 1
ATOM 5483 N N . GLY B 1 155 ? -16.125 11.68 14.469 1 96.94 155 GLY B N 1
ATOM 5484 C CA . GLY B 1 155 ? -16.75 10.398 14.195 1 96.94 155 GLY B CA 1
ATOM 5485 C C . GLY B 1 155 ? -18.125 10.539 13.562 1 96.94 155 GLY B C 1
ATOM 5486 O O . GLY B 1 155 ? -18.719 9.539 13.148 1 96.94 155 GLY B O 1
ATOM 5487 N N . GLY B 1 156 ? -18.656 11.789 13.445 1 96.62 156 GLY B N 1
ATOM 5488 C CA . GLY B 1 156 ? -20.031 11.984 13.023 1 96.62 156 GLY B CA 1
ATOM 5489 C C . GLY B 1 156 ? -20.344 11.336 11.688 1 96.62 156 GLY B C 1
ATOM 5490 O O . GLY B 1 156 ? -21.297 10.578 11.562 1 96.62 156 GLY B O 1
ATOM 5491 N N . GLY B 1 157 ? -19.547 11.617 10.664 1 98.19 157 GLY B N 1
ATOM 5492 C CA . GLY B 1 157 ? -19.781 11.07 9.328 1 98.19 157 GLY B CA 1
ATOM 5493 C C . GLY B 1 157 ? -19.703 9.555 9.281 1 98.19 157 GLY B C 1
ATOM 5494 O O . GLY B 1 157 ? -20.484 8.914 8.578 1 98.19 157 GLY B O 1
ATOM 5495 N N . VAL B 1 158 ? -18.781 8.938 9.992 1 98.75 158 VAL B N 1
ATOM 5496 C CA . VAL B 1 158 ? -18.609 7.488 10.039 1 98.75 158 VAL B CA 1
ATOM 5497 C C . VAL B 1 158 ? -19.859 6.844 10.641 1 98.75 158 VAL B C 1
ATOM 5499 O O . VAL B 1 158 ? -20.406 5.883 10.086 1 98.75 158 VAL B O 1
ATOM 5502 N N . LEU B 1 159 ? -20.297 7.395 11.75 1 98.75 159 LEU B N 1
ATOM 5503 C CA . LEU B 1 159 ? -21.469 6.867 12.43 1 98.75 159 LEU B CA 1
ATOM 5504 C C . LEU B 1 159 ? -22.703 6.988 11.539 1 98.75 159 LEU B C 1
ATOM 5506 O O . LEU B 1 159 ? -23.5 6.051 11.438 1 98.75 159 LEU B O 1
ATOM 5510 N N . LEU B 1 160 ? -22.812 8.109 10.891 1 98.56 160 LEU B N 1
ATOM 5511 C CA . LEU B 1 160 ? -23.953 8.344 10.016 1 98.56 160 LEU B CA 1
ATOM 5512 C C . LEU B 1 160 ? -23.953 7.371 8.844 1 98.56 160 LEU B C 1
ATOM 5514 O O . LEU B 1 160 ? -25 6.836 8.477 1 98.56 160 LEU B O 1
ATOM 5518 N N . ALA B 1 161 ? -22.844 7.168 8.219 1 98.88 161 ALA B N 1
ATOM 5519 C CA . ALA B 1 161 ? -22.719 6.246 7.094 1 98.88 161 ALA B CA 1
ATOM 5520 C C . ALA B 1 161 ? -23.219 4.855 7.473 1 98.88 161 ALA B C 1
ATOM 5522 O O . ALA B 1 161 ? -23.969 4.23 6.719 1 98.88 161 ALA B O 1
ATOM 5523 N N . HIS B 1 162 ? -22.75 4.387 8.617 1 98.62 162 HIS B N 1
ATOM 5524 C CA . HIS B 1 162 ? -23.156 3.057 9.062 1 98.62 162 HIS B CA 1
ATOM 5525 C C . HIS B 1 162 ? -24.641 3.008 9.391 1 98.62 162 HIS B C 1
ATOM 5527 O O . HIS B 1 162 ? -25.312 2.008 9.117 1 98.62 162 HIS B O 1
ATOM 5533 N N . ARG B 1 163 ? -25.156 4.059 10.031 1 98.31 163 ARG B N 1
ATOM 5534 C CA . ARG B 1 163 ? -26.578 4.117 10.344 1 98.31 163 ARG B CA 1
ATOM 5535 C C . ARG B 1 163 ? -27.422 4.066 9.078 1 98.31 163 ARG B C 1
ATOM 5537 O O . ARG B 1 163 ? -28.5 3.465 9.062 1 98.31 163 ARG B O 1
ATOM 5544 N N . LEU B 1 164 ? -26.938 4.676 8.008 1 98.44 164 LEU B N 1
ATOM 5545 C CA . LEU B 1 164 ? -27.672 4.742 6.75 1 98.44 164 LEU B CA 1
ATOM 5546 C C . LEU B 1 164 ? -27.359 3.533 5.871 1 98.44 164 LEU B C 1
ATOM 5548 O O . LEU B 1 164 ? -28 3.328 4.84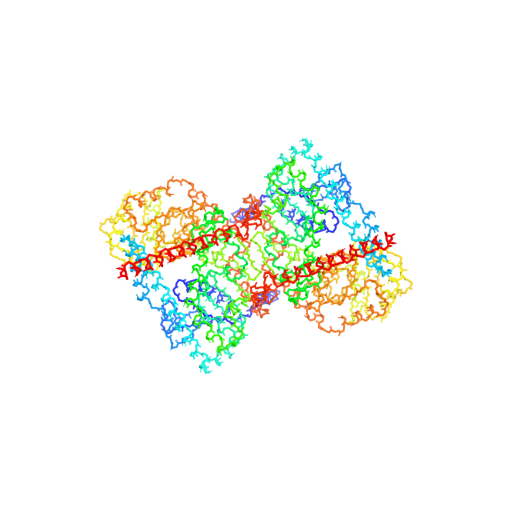 1 98.44 164 LEU B O 1
ATOM 5552 N N . GLY B 1 165 ? -26.328 2.752 6.215 1 98.12 165 GLY B N 1
ATOM 5553 C CA . GLY B 1 165 ? -25.938 1.595 5.426 1 98.12 165 GLY B CA 1
ATOM 5554 C C . GLY B 1 165 ? -25.297 1.964 4.098 1 98.12 165 GLY B C 1
ATOM 5555 O O . GLY B 1 165 ? -25.578 1.331 3.076 1 98.12 165 GLY B O 1
ATOM 5556 N N . LEU B 1 166 ? -24.5 3.006 4.078 1 98.75 166 LEU B N 1
ATOM 5557 C CA . LEU B 1 166 ? -23.906 3.506 2.844 1 98.75 166 LEU B CA 1
ATOM 5558 C C . LEU B 1 166 ? -22.406 3.225 2.807 1 98.75 166 LEU B C 1
ATOM 5560 O O . LEU B 1 166 ? -21.75 3.164 3.854 1 98.75 166 LEU B O 1
ATOM 5564 N N . PRO B 1 167 ? -21.828 3.061 1.567 1 98.75 167 PRO B N 1
ATOM 5565 C CA . PRO B 1 167 ? -20.359 3.014 1.454 1 98.75 167 PRO B CA 1
ATOM 5566 C C . PRO B 1 167 ? -19.688 4.246 2.051 1 98.75 167 PRO B C 1
ATOM 5568 O O . PRO B 1 167 ? -20.281 5.324 2.092 1 98.75 167 PRO B O 1
ATOM 5571 N N . LEU B 1 168 ? -18.5 4.043 2.514 1 98.88 168 LEU B N 1
ATOM 5572 C CA . LEU B 1 168 ? -17.812 5.078 3.287 1 98.88 168 LEU B CA 1
ATOM 5573 C C . LEU B 1 168 ? -16.438 5.383 2.699 1 98.88 168 LEU B C 1
ATOM 5575 O O . LEU B 1 168 ? -15.625 4.48 2.523 1 98.88 168 LEU B O 1
ATOM 5579 N N . VAL B 1 169 ? -16.172 6.617 2.344 1 98.94 169 VAL B N 1
ATOM 5580 C CA . VAL B 1 169 ? -14.867 7.117 1.896 1 98.94 169 VAL B CA 1
ATOM 5581 C C . VAL B 1 169 ? -14.352 8.172 2.875 1 98.94 169 VAL B C 1
ATOM 5583 O O . VAL B 1 169 ? -15.086 9.102 3.236 1 98.94 169 VAL B O 1
ATOM 5586 N N . LEU B 1 170 ? -13.141 8.039 3.297 1 98.88 170 LEU B N 1
ATOM 5587 C CA . LEU B 1 170 ? -12.57 8.953 4.281 1 98.88 170 LEU B CA 1
ATOM 5588 C C . LEU B 1 170 ? -11.555 9.891 3.627 1 98.88 170 LEU B C 1
ATOM 5590 O O . LEU B 1 170 ? -10.695 9.445 2.863 1 98.88 170 LEU B O 1
ATOM 5594 N N . ASN B 1 171 ? -11.711 11.164 3.799 1 98.5 171 ASN B N 1
ATOM 5595 C CA . ASN B 1 171 ? -10.672 12.164 3.586 1 98.5 171 ASN B CA 1
ATOM 5596 C C . ASN B 1 171 ? -9.789 12.336 4.824 1 98.5 171 ASN B C 1
ATOM 5598 O O . ASN B 1 171 ? -10.156 13.055 5.754 1 98.5 171 ASN B O 1
ATOM 5602 N N . VAL B 1 172 ? -8.5 11.734 4.773 1 97.31 172 VAL B N 1
ATOM 5603 C CA . VAL B 1 172 ? -7.98 11.391 6.094 1 97.31 172 VAL B CA 1
ATOM 5604 C C . VAL B 1 172 ? -6.543 11.883 6.227 1 97.31 172 VAL B C 1
ATOM 5606 O O . VAL B 1 172 ? -5.742 11.742 5.301 1 97.31 172 VAL B O 1
ATOM 5609 N N . ARG B 1 173 ? -6.258 12.516 7.301 1 94.94 173 ARG B N 1
ATOM 5610 C CA . ARG B 1 173 ? -4.934 12.68 7.898 1 94.94 173 ARG B CA 1
ATOM 5611 C C . ARG B 1 173 ? -4.922 12.195 9.344 1 94.94 173 ARG B C 1
ATOM 5613 O O . ARG B 1 173 ? -4.008 11.477 9.75 1 94.94 173 ARG B O 1
ATOM 5620 N N . TRP B 1 174 ? -5.98 12.492 9.992 1 95.25 174 TRP B N 1
ATOM 5621 C CA . TRP B 1 174 ? -6.195 12.156 11.391 1 95.25 174 TRP B CA 1
ATOM 5622 C C . TRP B 1 174 ? -7.48 11.359 11.57 1 95.25 174 TRP B C 1
ATOM 5624 O O . TRP B 1 174 ? -8.359 11.391 10.711 1 95.25 174 TRP B O 1
ATOM 5634 N N . THR B 1 175 ? -7.543 10.625 12.648 1 97.06 175 THR B N 1
ATOM 5635 C CA . THR B 1 175 ? -8.773 10 13.117 1 97.06 175 THR B CA 1
ATOM 5636 C C . THR B 1 175 ? -9.109 10.461 14.531 1 97.06 175 THR B C 1
ATOM 5638 O O . THR B 1 175 ? -8.391 11.266 15.117 1 97.06 175 THR B O 1
ATOM 5641 N N . VAL B 1 176 ? -10.172 9.969 15.047 1 96.5 176 VAL B N 1
ATOM 5642 C CA . VAL B 1 176 ? -10.586 10.289 16.406 1 96.5 176 VAL B CA 1
ATOM 5643 C C . VAL B 1 176 ? -9.523 9.812 17.391 1 96.5 176 VAL B C 1
ATOM 5645 O O . VAL B 1 176 ? -9.469 10.281 18.531 1 96.5 176 VAL B O 1
ATOM 5648 N N . GLN B 1 177 ? -8.648 8.891 16.906 1 95.88 177 GLN B N 1
ATOM 5649 C CA . GLN B 1 177 ? -7.617 8.352 17.797 1 95.88 177 GLN B CA 1
ATOM 5650 C C . GLN B 1 177 ? -6.234 8.867 17.406 1 95.88 177 GLN B C 1
ATOM 5652 O O . GLN B 1 177 ? -5.223 8.383 17.922 1 95.88 177 GLN B O 1
ATOM 5657 N N . GLY B 1 178 ? -6.184 9.727 16.453 1 93.31 178 GLY B N 1
ATOM 5658 C CA . GLY B 1 178 ? -4.879 10.227 16.047 1 93.31 178 GLY B CA 1
ATOM 5659 C C . GLY B 1 178 ? -4.582 9.984 14.578 1 93.31 178 GLY B C 1
ATOM 5660 O O . GLY B 1 178 ? -5.457 10.141 13.727 1 93.31 178 GLY B O 1
ATOM 5661 N N . GLU B 1 179 ? -3.367 9.648 14.297 1 93.81 179 GLU B N 1
ATOM 5662 C CA . GLU B 1 179 ? -2.877 9.57 12.93 1 93.81 179 GLU B CA 1
ATOM 5663 C C . GLU B 1 179 ? -3.541 8.43 12.164 1 93.81 179 GLU B C 1
ATOM 5665 O O . GLU B 1 179 ? -3.701 7.328 12.703 1 93.81 179 GLU B O 1
ATOM 5670 N N . GLY B 1 180 ? -3.867 8.641 10.906 1 95.5 180 GLY B N 1
ATOM 5671 C CA . GLY B 1 180 ? -4.672 7.738 10.102 1 95.5 180 GLY B CA 1
ATOM 5672 C C . GLY B 1 180 ? -3.969 6.43 9.789 1 95.5 180 GLY B C 1
ATOM 5673 O O . GLY B 1 180 ? -4.582 5.363 9.844 1 95.5 180 GLY B O 1
ATOM 5674 N N . HIS B 1 181 ? -2.66 6.422 9.422 1 94.44 181 HIS B N 1
ATOM 5675 C CA . HIS B 1 181 ? -1.939 5.203 9.078 1 94.44 181 HIS B CA 1
ATOM 5676 C C . HIS B 1 181 ? -1.896 4.23 10.25 1 94.44 181 HIS B C 1
ATOM 5678 O O . HIS B 1 181 ? -2.062 3.021 10.07 1 94.44 181 HIS B O 1
ATOM 5684 N N . GLN B 1 182 ? -1.736 4.797 11.391 1 94.19 182 GLN B N 1
ATOM 5685 C CA . GLN B 1 182 ? -1.65 3.971 12.594 1 94.19 182 GLN B CA 1
ATOM 5686 C C . GLN B 1 182 ? -2.961 3.232 12.844 1 94.19 182 GLN B C 1
ATOM 5688 O O . GLN B 1 182 ? -2.963 2.137 13.414 1 94.19 182 GLN B O 1
ATOM 5693 N N . ALA B 1 183 ? -4.012 3.859 12.375 1 95.31 183 ALA B N 1
ATOM 5694 C CA . ALA B 1 183 ? -5.34 3.307 12.633 1 95.31 183 ALA B CA 1
ATOM 5695 C C . ALA B 1 183 ? -5.641 2.139 11.695 1 95.31 183 ALA B C 1
ATOM 5697 O O . ALA B 1 183 ? -6.438 1.26 12.023 1 95.31 183 ALA B O 1
ATOM 5698 N N . ILE B 1 184 ? -4.957 2.045 10.531 1 96.31 184 ILE B N 1
ATOM 5699 C CA . ILE B 1 184 ? -5.461 1.118 9.523 1 96.31 184 ILE B CA 1
ATOM 5700 C C . ILE B 1 184 ? -4.367 0.123 9.141 1 96.31 184 ILE B C 1
ATOM 5702 O O . ILE B 1 184 ? -4.66 -0.991 8.703 1 96.31 184 ILE B O 1
ATOM 5706 N N . ALA B 1 185 ? -3.086 0.455 9.367 1 96.5 185 ALA B N 1
ATOM 5707 C CA . ALA B 1 185 ? -1.995 -0.391 8.891 1 96.5 185 ALA B CA 1
ATOM 5708 C C . ALA B 1 185 ? -1.056 -0.773 10.031 1 96.5 185 ALA B C 1
ATOM 5710 O O . ALA B 1 185 ? -0.966 -0.062 11.039 1 96.5 185 ALA B O 1
ATOM 5711 N N . PRO B 1 186 ? -0.33 -1.908 9.852 1 95.19 186 PRO B N 1
ATOM 5712 C CA . PRO B 1 186 ? 0.718 -2.211 10.828 1 95.19 186 PRO B CA 1
ATOM 5713 C C . PRO B 1 186 ? 1.721 -1.07 10.992 1 95.19 186 PRO B C 1
ATOM 5715 O O . PRO B 1 186 ? 2.164 -0.488 9.992 1 95.19 186 PRO B O 1
ATOM 5718 N N . THR B 1 187 ? 1.985 -0.772 12.258 1 95.94 187 THR B N 1
ATOM 5719 C CA . THR B 1 187 ? 2.854 0.359 12.562 1 95.94 187 THR B CA 1
ATOM 5720 C C . THR B 1 187 ? 3.961 -0.057 13.523 1 95.94 187 THR B C 1
ATOM 5722 O O . THR B 1 187 ? 3.867 0.18 14.734 1 95.94 187 THR B O 1
ATOM 5725 N N . PRO B 1 188 ? 5.004 -0.672 13.008 1 96.5 188 PRO B N 1
ATOM 5726 C CA . PRO B 1 188 ? 6.113 -1.021 13.906 1 96.5 188 PRO B CA 1
ATOM 5727 C C . PRO B 1 188 ? 6.758 0.204 14.547 1 96.5 188 PRO B C 1
ATOM 5729 O O . PRO B 1 188 ? 7.281 1.072 13.844 1 96.5 188 PRO B O 1
ATOM 5732 N N . LEU B 1 189 ? 6.82 0.224 15.797 1 97.25 189 LEU B N 1
ATOM 5733 C CA . LEU B 1 189 ? 7.301 1.389 16.531 1 97.25 189 LEU B CA 1
ATOM 5734 C C . LEU B 1 189 ? 8.82 1.506 16.422 1 97.25 189 LEU B C 1
ATOM 5736 O O . LEU B 1 189 ? 9.391 2.543 16.766 1 97.25 189 LEU B O 1
ATOM 5740 N N . SER B 1 190 ? 9.414 0.445 15.914 1 97.75 190 SER B N 1
ATOM 5741 C CA . SER B 1 190 ? 10.875 0.425 15.805 1 97.75 190 SER B CA 1
ATOM 5742 C C . SER B 1 190 ? 11.359 1.426 14.766 1 97.75 190 SER B C 1
ATOM 5744 O O . SER B 1 190 ? 12.492 1.904 14.844 1 97.75 190 SER B O 1
ATOM 5746 N N . TYR B 1 191 ? 10.508 1.74 13.789 1 97.75 191 TYR B N 1
ATOM 5747 C CA . TYR B 1 191 ? 11.016 2.645 12.766 1 97.75 191 TYR B CA 1
ATOM 5748 C C . TYR B 1 191 ? 9.93 3.605 12.297 1 97.75 191 TYR B C 1
ATOM 5750 O O . TYR B 1 191 ? 10.172 4.445 11.422 1 97.75 191 TYR B O 1
ATOM 5758 N N . VAL B 1 192 ? 8.711 3.486 12.781 1 97.88 192 VAL B N 1
ATOM 5759 C CA . VAL B 1 192 ? 7.641 4.438 12.484 1 97.88 192 VAL B CA 1
ATOM 5760 C C . VAL B 1 192 ? 7.477 5.414 13.648 1 97.88 192 VAL B C 1
ATOM 5762 O O . VAL B 1 192 ? 7.027 5.031 14.727 1 97.88 192 VAL B O 1
ATOM 5765 N N . PRO B 1 193 ? 7.75 6.59 13.445 1 97.25 193 PRO B N 1
ATOM 5766 C CA . PRO B 1 193 ? 7.641 7.559 14.547 1 97.25 193 PRO B CA 1
ATOM 5767 C C . PRO B 1 193 ? 6.191 7.902 14.883 1 97.25 193 PRO B C 1
ATOM 5769 O O . PRO B 1 193 ? 5.352 8.016 13.984 1 97.25 193 PRO B O 1
ATOM 5772 N N . ILE B 1 194 ? 5.938 8.008 16.141 1 96.25 194 ILE B N 1
ATOM 5773 C CA . ILE B 1 194 ? 4.641 8.492 16.609 1 96.25 194 ILE B CA 1
ATOM 5774 C C . ILE B 1 194 ? 4.551 10 16.406 1 96.25 194 ILE B C 1
ATOM 5776 O O . ILE B 1 194 ? 5.504 10.734 16.688 1 96.25 194 ILE B O 1
ATOM 5780 N N . PRO B 1 195 ? 3.434 10.453 15.891 1 92.69 195 PRO B N 1
ATOM 5781 C CA . PRO B 1 195 ? 3.312 11.898 15.695 1 92.69 195 PRO B CA 1
ATOM 5782 C C . PRO B 1 195 ? 3.631 12.695 16.953 1 92.69 195 PRO B C 1
ATOM 5784 O O . PRO B 1 195 ? 3.186 12.328 18.047 1 92.69 195 PRO B O 1
ATOM 5787 N N . GLY B 1 196 ? 4.344 13.742 16.75 1 90.25 196 GLY B N 1
ATOM 5788 C CA . GLY B 1 196 ? 4.727 14.578 17.875 1 90.25 196 GLY B CA 1
ATOM 5789 C C . GLY B 1 196 ? 6.094 14.234 18.438 1 90.25 196 GLY B C 1
ATOM 5790 O O . GLY B 1 196 ? 6.676 15.023 19.188 1 90.25 196 GLY B O 1
ATOM 5791 N N . SER B 1 197 ? 6.637 13.078 18 1 93.06 197 SER B N 1
ATOM 5792 C CA . SER B 1 197 ? 7.902 12.633 18.562 1 93.06 197 SER B CA 1
ATOM 5793 C C . SER B 1 197 ? 9.086 13.328 17.906 1 93.06 197 SER B C 1
ATOM 5795 O O . SER B 1 197 ? 10.195 13.336 18.453 1 93.06 197 SER B O 1
ATOM 5797 N N . GLU B 1 198 ? 8.867 13.922 16.719 1 94.44 198 GLU B N 1
ATOM 5798 C CA . GLU B 1 198 ? 9.922 14.578 15.969 1 94.44 198 GLU B CA 1
ATOM 5799 C C . GLU B 1 198 ? 11.109 13.641 15.758 1 94.44 198 GLU B C 1
ATOM 5801 O O . GLU B 1 198 ? 12.25 13.992 16.094 1 94.44 198 GLU B O 1
ATOM 5806 N N . MET B 1 199 ? 10.828 12.5 15.195 1 96.38 199 MET B N 1
ATOM 5807 C CA . MET B 1 199 ? 11.852 11.5 14.891 1 96.38 199 MET B CA 1
ATOM 5808 C C . MET B 1 199 ? 11.734 11.031 13.445 1 96.38 199 MET B C 1
ATOM 5810 O O . MET B 1 199 ? 10.719 11.273 12.789 1 96.38 199 MET B O 1
ATOM 5814 N N . THR B 1 200 ? 12.805 10.484 12.953 1 96.75 200 THR B N 1
ATOM 5815 C CA . THR B 1 200 ? 12.812 9.898 11.617 1 96.75 200 THR B CA 1
ATOM 5816 C C . THR B 1 200 ? 12.531 8.398 11.68 1 96.75 200 THR B C 1
ATOM 5818 O O . THR B 1 200 ? 12.234 7.863 12.75 1 96.75 200 THR B O 1
ATOM 5821 N N . ASP B 1 201 ? 12.547 7.73 10.539 1 96.5 201 ASP B N 1
ATOM 5822 C CA . ASP B 1 201 ? 12.352 6.285 10.477 1 96.5 201 ASP B CA 1
ATOM 5823 C C . ASP B 1 201 ? 13.641 5.539 10.828 1 96.5 201 ASP B C 1
ATOM 5825 O O . ASP B 1 201 ? 13.672 4.309 10.805 1 96.5 201 ASP B O 1
ATOM 5829 N N . LYS B 1 202 ? 14.711 6.211 11.047 1 96.19 202 LYS B N 1
ATOM 5830 C CA . LYS B 1 202 ? 15.969 5.668 11.57 1 96.19 202 LYS B CA 1
ATOM 5831 C C . LYS B 1 202 ? 16.219 6.137 13 1 96.19 202 LYS B C 1
ATOM 5833 O O . LYS B 1 202 ? 16.656 7.266 13.219 1 96.19 202 LYS B O 1
ATOM 5838 N N . MET B 1 203 ? 16.047 5.23 13.922 1 97.38 203 MET B N 1
ATOM 5839 C CA . MET B 1 203 ? 16.094 5.613 15.328 1 97.38 203 MET B CA 1
ATOM 5840 C C . MET B 1 203 ? 17.188 4.855 16.062 1 97.38 203 MET B C 1
ATOM 5842 O O . MET B 1 203 ? 17.422 3.672 15.805 1 97.38 203 MET B O 1
ATOM 5846 N N . THR B 1 204 ? 17.828 5.527 16.969 1 97.31 204 THR B N 1
ATOM 5847 C CA . THR B 1 204 ? 18.703 4.867 17.938 1 97.31 204 THR B CA 1
ATOM 5848 C C . THR B 1 204 ? 17.891 4.133 19 1 97.31 204 THR B C 1
ATOM 5850 O O . THR B 1 204 ? 16.656 4.238 19.031 1 97.31 204 THR B O 1
ATOM 5853 N N . PHE B 1 205 ? 18.594 3.354 19.859 1 97.62 205 PHE B N 1
ATOM 5854 C CA . PHE B 1 205 ? 17.906 2.639 20.922 1 97.62 205 PHE B CA 1
ATOM 5855 C C . PHE B 1 205 ? 17.156 3.605 21.828 1 97.62 205 PHE B C 1
ATOM 5857 O O . PHE B 1 205 ? 15.984 3.379 22.141 1 97.62 205 PHE B O 1
ATOM 5864 N N . THR B 1 206 ? 17.781 4.668 22.188 1 98.19 206 THR B N 1
ATOM 5865 C CA . THR B 1 206 ? 17.172 5.656 23.078 1 98.19 206 THR B CA 1
ATOM 5866 C C . THR B 1 206 ? 15.953 6.301 22.406 1 98.19 206 THR B C 1
ATOM 5868 O O . THR B 1 206 ? 14.93 6.535 23.047 1 98.19 206 THR B O 1
ATOM 5871 N N . GLU B 1 207 ? 16.047 6.566 21.125 1 98.12 207 GLU B N 1
ATOM 5872 C CA . GLU B 1 207 ? 14.93 7.164 20.391 1 98.12 207 GLU B CA 1
ATOM 5873 C C . GLU B 1 207 ? 13.75 6.195 20.297 1 98.12 207 GLU B C 1
ATOM 5875 O O . GLU B 1 207 ? 12.594 6.609 20.359 1 98.12 207 GLU B O 1
ATOM 5880 N N . ARG B 1 208 ? 14.078 4.938 20.109 1 98.44 208 ARG B N 1
ATOM 5881 C CA . ARG B 1 208 ? 13.016 3.939 20.078 1 98.44 208 ARG B CA 1
ATOM 5882 C C . ARG B 1 208 ? 12.297 3.857 21.422 1 98.44 208 ARG B C 1
ATOM 5884 O O . ARG B 1 208 ? 11.086 3.648 21.469 1 98.44 208 ARG B O 1
ATOM 5891 N N . VAL B 1 209 ? 13.047 3.973 22.469 1 98.31 209 VAL B N 1
ATOM 5892 C CA . VAL B 1 209 ? 12.438 4.016 23.797 1 98.31 209 VAL B CA 1
ATOM 5893 C C . VAL B 1 209 ? 11.508 5.219 23.906 1 98.31 209 VAL B C 1
ATOM 5895 O O . VAL B 1 209 ? 10.375 5.094 24.375 1 98.31 209 VAL B O 1
ATOM 5898 N N . GLN B 1 210 ? 11.992 6.371 23.5 1 97.75 210 GLN B N 1
ATOM 5899 C CA . GLN B 1 210 ? 11.172 7.578 23.5 1 97.75 210 GLN B CA 1
ATOM 5900 C C . GLN B 1 210 ? 9.914 7.402 22.656 1 97.75 210 GLN B C 1
ATOM 5902 O O . GLN B 1 210 ? 8.828 7.816 23.047 1 97.75 210 GLN B O 1
ATOM 5907 N N . ASN B 1 211 ? 10.109 6.832 21.484 1 97.88 211 ASN B N 1
ATOM 5908 C CA . ASN B 1 211 ? 8.977 6.578 20.609 1 97.88 211 ASN B CA 1
ATOM 5909 C C . ASN B 1 211 ? 7.93 5.699 21.281 1 97.88 211 ASN B C 1
ATOM 5911 O O . ASN B 1 211 ? 6.73 5.945 21.156 1 97.88 211 ASN B O 1
ATOM 5915 N N . MET B 1 212 ? 8.359 4.703 21.984 1 97.62 212 MET B N 1
ATOM 5916 C CA . MET B 1 212 ? 7.457 3.82 22.719 1 97.62 212 MET B CA 1
ATOM 5917 C C . MET B 1 212 ? 6.711 4.59 23.812 1 97.62 212 MET B C 1
ATOM 5919 O O . MET B 1 212 ? 5.52 4.371 24.016 1 97.62 212 MET B O 1
ATOM 5923 N N . LEU B 1 213 ? 7.402 5.414 24.484 1 96.19 213 LEU B N 1
ATOM 5924 C CA . LEU B 1 213 ? 6.773 6.215 25.531 1 96.19 213 LEU B CA 1
ATOM 5925 C C . LEU B 1 213 ? 5.723 7.148 24.938 1 96.19 213 LEU B C 1
ATOM 5927 O O . LEU B 1 213 ? 4.668 7.363 25.531 1 96.19 213 LEU B O 1
ATOM 5931 N N . PHE B 1 214 ? 6.039 7.746 23.766 1 94.75 214 PHE B N 1
ATOM 5932 C CA . PHE B 1 214 ? 5.047 8.562 23.078 1 94.75 214 PHE B CA 1
ATOM 5933 C C . PHE B 1 214 ? 3.816 7.734 22.719 1 94.75 214 PHE B C 1
ATOM 5935 O O . PHE B 1 214 ? 2.686 8.211 22.828 1 94.75 214 PHE B O 1
ATOM 5942 N N . PHE B 1 215 ? 4.098 6.484 22.312 1 95.88 215 PHE B N 1
ATOM 5943 C CA . PHE B 1 215 ? 3 5.582 21.984 1 95.88 215 PHE B CA 1
ATOM 5944 C C . PHE B 1 215 ? 2.111 5.355 23.203 1 95.88 215 PHE B C 1
ATOM 5946 O O . PHE B 1 215 ? 0.885 5.441 23.109 1 95.88 215 PHE B O 1
ATOM 5953 N N . VAL B 1 216 ? 2.691 5.082 24.281 1 94.62 216 VAL B N 1
ATOM 5954 C CA . VAL B 1 216 ? 1.949 4.836 25.516 1 94.62 216 VAL B CA 1
ATOM 5955 C C . VAL B 1 216 ? 1.164 6.086 25.906 1 94.62 216 VAL B C 1
ATOM 5957 O O . VAL B 1 216 ? 0.002 5.996 26.312 1 94.62 216 VAL B O 1
ATOM 5960 N N . PHE B 1 217 ? 1.774 7.227 25.766 1 91.5 217 PHE B N 1
ATOM 5961 C CA . PHE B 1 217 ? 1.119 8.492 26.078 1 91.5 217 PHE B CA 1
ATOM 5962 C C . PHE B 1 217 ? -0.112 8.695 25.203 1 91.5 217 PHE B C 1
ATOM 5964 O O . PHE B 1 217 ? -1.158 9.133 25.688 1 91.5 217 PHE B O 1
ATOM 5971 N N . THR B 1 218 ? 0.019 8.445 23.953 1 92.31 218 THR B N 1
ATOM 5972 C CA . THR B 1 218 ? -1.105 8.562 23.031 1 92.31 218 THR B CA 1
ATOM 5973 C C . THR B 1 218 ? -2.236 7.621 23.422 1 92.31 218 THR B C 1
ATOM 5975 O O . THR B 1 218 ? -3.412 7.98 23.359 1 92.31 218 THR B O 1
ATOM 5978 N N . ARG B 1 219 ? -1.91 6.434 23.844 1 94.5 219 ARG B N 1
ATOM 5979 C CA . ARG B 1 219 ? -2.914 5.473 24.281 1 94.5 219 ARG B CA 1
ATOM 5980 C C . ARG B 1 219 ? -3.666 5.988 25.5 1 94.5 219 ARG B C 1
ATOM 5982 O O . ARG B 1 219 ? -4.883 5.82 25.609 1 94.5 219 ARG B O 1
ATOM 5989 N N . LEU B 1 220 ? -2.945 6.586 26.391 1 93.38 220 LEU B N 1
ATOM 5990 C CA . LEU B 1 220 ? -3.564 7.156 27.578 1 93.38 220 LEU B CA 1
ATOM 5991 C C . LEU B 1 220 ? -4.496 8.305 27.219 1 93.38 220 LEU B C 1
ATOM 5993 O O . LEU B 1 220 ? -5.57 8.453 27.797 1 93.38 220 LEU B O 1
ATOM 5997 N N . GLN B 1 221 ? -4.094 9.07 26.266 1 92.25 221 GLN B N 1
ATOM 5998 C CA . GLN B 1 221 ? -4.945 10.156 25.781 1 92.25 221 GLN B CA 1
ATOM 5999 C C . GLN B 1 221 ? -6.242 9.617 25.188 1 92.25 221 GLN B C 1
ATOM 6001 O O . GLN B 1 221 ? -7.316 10.172 25.422 1 92.25 221 GLN B O 1
ATOM 6006 N N . ILE B 1 222 ? -6.152 8.578 24.453 1 95.31 222 ILE B N 1
ATOM 6007 C CA . ILE B 1 222 ? -7.316 7.961 23.828 1 95.31 222 ILE B CA 1
ATOM 6008 C C . ILE B 1 222 ? -8.266 7.449 24.906 1 95.31 222 ILE B C 1
ATOM 6010 O O . ILE B 1 222 ? -9.477 7.664 24.828 1 95.31 222 ILE B O 1
ATOM 6014 N N . MET B 1 223 ? -7.738 6.859 25.922 1 95.62 223 MET B N 1
ATOM 6015 C CA . MET B 1 223 ? -8.523 6.301 27.031 1 95.62 223 MET B CA 1
ATOM 6016 C C . MET B 1 223 ? -9.281 7.398 27.766 1 95.62 223 MET B C 1
ATOM 6018 O O . MET B 1 223 ? -10.367 7.16 28.297 1 95.62 223 MET B O 1
ATOM 6022 N N . TYR B 1 224 ? -8.727 8.555 27.688 1 93.88 224 TYR B N 1
ATOM 6023 C CA . TYR B 1 224 ? -9.328 9.664 28.422 1 93.88 224 TYR B CA 1
ATOM 6024 C C . TYR B 1 224 ? -10.273 10.461 27.531 1 93.88 224 TYR B C 1
ATOM 6026 O O . TYR B 1 224 ? -11.352 10.867 27.969 1 93.88 224 TYR B O 1
ATOM 6034 N N . VAL B 1 225 ? -9.859 10.688 26.312 1 94.38 225 VAL B N 1
ATOM 6035 C CA . VAL B 1 225 ? -10.516 11.672 25.469 1 94.38 225 VAL B CA 1
ATOM 6036 C C . VAL B 1 225 ? -11.594 10.992 24.625 1 94.38 225 VAL B C 1
ATOM 6038 O O . VAL B 1 225 ? -12.703 11.516 24.484 1 94.38 225 VAL B O 1
ATOM 6041 N N . THR B 1 226 ? -11.305 9.875 24.062 1 96.75 226 THR B N 1
ATOM 6042 C CA . THR B 1 226 ? -12.133 9.297 23 1 96.75 226 THR B CA 1
ATOM 6043 C C . THR B 1 226 ? -12.992 8.164 23.547 1 96.75 226 THR B C 1
ATOM 6045 O O . THR B 1 226 ? -14.203 8.141 23.328 1 96.75 226 THR B O 1
ATOM 6048 N N . ASP B 1 227 ? -12.438 7.242 24.328 1 97.44 227 ASP B N 1
ATOM 6049 C CA . ASP B 1 227 ? -13.07 5.996 24.734 1 97.44 227 ASP B CA 1
ATOM 6050 C C . ASP B 1 227 ? -14.336 6.266 25.547 1 97.44 227 ASP B C 1
ATOM 6052 O O . ASP B 1 227 ? -15.383 5.68 25.281 1 97.44 227 ASP B O 1
ATOM 6056 N N . PRO B 1 228 ? -14.289 7.195 26.516 1 97.06 228 PRO B N 1
ATOM 6057 C CA . PRO B 1 228 ? -15.477 7.387 27.359 1 97.06 228 PRO B CA 1
ATOM 6058 C C . PRO B 1 228 ? -16.672 7.914 26.562 1 97.06 228 PRO B C 1
ATOM 6060 O O . PRO B 1 228 ? -17.812 7.734 27 1 97.06 228 PRO B O 1
ATOM 6063 N N . ASN B 1 229 ? -16.391 8.57 25.484 1 96.81 229 ASN B N 1
ATOM 6064 C CA . ASN B 1 229 ? -17.469 9.148 24.688 1 96.81 229 ASN B CA 1
ATOM 6065 C C . ASN B 1 229 ? -17.969 8.172 23.625 1 96.81 229 ASN B C 1
ATOM 6067 O O . ASN B 1 229 ? -19.172 7.914 23.531 1 96.81 229 ASN B O 1
ATOM 6071 N N . TYR B 1 230 ? -17.109 7.539 22.938 1 98.44 230 TYR B N 1
ATOM 6072 C CA . TYR B 1 230 ? -17.484 6.75 21.766 1 98.44 230 TYR B CA 1
ATOM 6073 C C . TYR B 1 230 ? -17.969 5.363 22.172 1 98.44 230 TYR B C 1
ATOM 6075 O O . TYR B 1 230 ? -18.875 4.809 21.547 1 98.44 230 TYR B O 1
ATOM 6083 N N . ILE B 1 231 ? -17.391 4.746 23.219 1 98.19 231 ILE B N 1
ATOM 6084 C CA . ILE B 1 231 ? -17.734 3.379 23.594 1 98.19 231 ILE B CA 1
ATOM 6085 C C . ILE B 1 231 ? -19.203 3.301 23.984 1 98.19 231 ILE B C 1
ATOM 6087 O O . ILE B 1 231 ? -19.969 2.547 23.375 1 98.19 231 ILE B O 1
ATOM 6091 N N . PRO B 1 232 ? -19.703 4.117 24.938 1 98 232 PRO B N 1
ATOM 6092 C CA . PRO B 1 232 ? -21.125 4.012 25.297 1 98 232 PRO B CA 1
ATOM 6093 C C . PRO B 1 232 ? -22.047 4.375 24.125 1 98 232 PRO B C 1
ATOM 6095 O O . PRO B 1 232 ? -23.109 3.762 23.953 1 98 232 PRO B O 1
ATOM 6098 N N . PHE B 1 233 ? -21.688 5.348 23.375 1 98.38 233 PHE B N 1
ATOM 6099 C CA . PHE B 1 233 ? -22.531 5.758 22.25 1 98.38 233 PHE B CA 1
ATOM 6100 C C . PHE B 1 233 ? -22.688 4.621 21.25 1 98.38 233 PHE B C 1
ATOM 6102 O O . PHE B 1 233 ? -23.797 4.316 20.812 1 98.38 233 PHE B O 1
ATOM 6109 N N . VAL B 1 234 ? -21.609 3.979 20.859 1 98.5 234 VAL B N 1
ATOM 6110 C CA . VAL B 1 234 ? -21.625 2.922 19.844 1 98.5 234 VAL B CA 1
ATOM 6111 C C . VAL B 1 234 ? -22.312 1.685 20.406 1 98.5 234 VAL B C 1
ATOM 6113 O O . VAL B 1 234 ? -23.062 1.004 19.688 1 98.5 234 VAL B O 1
ATOM 6116 N N . HIS B 1 235 ? -22.078 1.424 21.688 1 98.06 235 HIS B N 1
ATOM 6117 C CA . HIS B 1 235 ? -22.781 0.309 22.312 1 98.06 235 HIS B CA 1
ATOM 6118 C C . HIS B 1 235 ? -24.297 0.508 22.25 1 98.06 235 HIS B C 1
ATOM 6120 O O . HIS B 1 235 ? -25.047 -0.439 21.984 1 98.06 235 HIS B O 1
ATOM 6126 N N . ARG B 1 236 ? -24.719 1.697 22.406 1 97.56 236 ARG B N 1
ATOM 6127 C CA . ARG B 1 236 ? -26.141 2.025 22.438 1 97.56 236 ARG B CA 1
ATOM 6128 C C . ARG B 1 236 ? -26.75 1.957 21.031 1 97.56 236 ARG B C 1
ATOM 6130 O O . ARG B 1 236 ? -27.859 1.459 20.859 1 97.56 236 ARG B O 1
ATOM 6137 N N . HIS B 1 237 ? -26 2.385 20.062 1 97.62 237 HIS B N 1
ATOM 6138 C CA . HIS B 1 237 ? -26.625 2.615 18.766 1 97.62 237 HIS B CA 1
ATOM 6139 C C . HIS B 1 237 ? -26.234 1.526 17.781 1 97.62 237 HIS B C 1
ATOM 6141 O O . HIS B 1 237 ? -26.922 1.333 16.766 1 97.62 237 HIS B O 1
ATOM 6147 N N . PHE B 1 238 ? -25.156 0.786 18 1 97.75 238 PHE B N 1
ATOM 6148 C CA . PHE B 1 238 ? -24.672 -0.167 17.016 1 97.75 238 PHE B CA 1
ATOM 6149 C C . PHE B 1 238 ? -24.484 -1.547 17.641 1 97.75 238 PHE B C 1
ATOM 6151 O O . PHE B 1 238 ? -24.234 -2.521 16.922 1 97.75 238 PHE B O 1
ATOM 6158 N N . GLY B 1 239 ? -24.5 -1.616 18.938 1 96.5 239 GLY B N 1
ATOM 6159 C CA . GLY B 1 239 ? -24.438 -2.906 19.594 1 96.5 239 GLY B CA 1
ATOM 6160 C C . GLY B 1 239 ? -23.312 -2.99 20.625 1 96.5 239 GLY B C 1
ATOM 6161 O O . GLY B 1 239 ? -22.266 -2.379 20.438 1 96.5 239 GLY B O 1
ATOM 6162 N N . PRO B 1 240 ? -23.453 -3.701 21.688 1 95.25 240 PRO B N 1
ATOM 6163 C CA . PRO B 1 240 ? -22.5 -3.758 22.797 1 95.25 240 PRO B CA 1
ATOM 6164 C C . PRO B 1 240 ? -21.203 -4.453 22.422 1 95.25 240 PRO B C 1
ATOM 6166 O O . PRO B 1 240 ? -20.188 -4.273 23.094 1 95.25 240 PRO B O 1
ATOM 6169 N N . ASP B 1 241 ? -21.156 -5.207 21.312 1 93.25 241 ASP B N 1
ATOM 6170 C CA . ASP B 1 241 ? -19.984 -5.977 20.938 1 93.25 241 ASP B CA 1
ATOM 6171 C C . ASP B 1 241 ? -19.156 -5.238 19.875 1 93.25 241 ASP B C 1
ATOM 6173 O O . ASP B 1 241 ? -18.156 -5.758 19.391 1 93.25 241 ASP B O 1
ATOM 6177 N N . VAL B 1 242 ? -19.594 -4.016 19.625 1 95.5 242 VAL B N 1
ATOM 6178 C CA . VAL B 1 242 ? -18.922 -3.281 18.562 1 95.5 242 VAL B CA 1
ATOM 6179 C C . VAL B 1 242 ? -17.938 -2.277 19.172 1 95.5 242 VAL B C 1
ATOM 6181 O O . VAL B 1 242 ? -18.328 -1.432 19.984 1 95.5 242 VAL B O 1
ATOM 6184 N N . HIS B 1 243 ? -16.656 -2.428 18.875 1 95.12 243 HIS B N 1
ATOM 6185 C CA . HIS B 1 243 ? -15.703 -1.365 19.188 1 95.12 243 HIS B CA 1
ATOM 6186 C C . HIS B 1 243 ? -15.805 -0.228 18.172 1 95.12 243 HIS B C 1
ATOM 6188 O O . HIS B 1 243 ? -15.875 -0.471 16.969 1 95.12 243 HIS B O 1
ATOM 6194 N N . TYR B 1 244 ? -15.828 0.977 18.594 1 97.12 244 TYR B N 1
ATOM 6195 C CA . TYR B 1 244 ? -16.141 2.105 17.734 1 97.12 244 TYR B CA 1
ATOM 6196 C C . TYR B 1 244 ? -15.148 2.209 16.578 1 97.12 244 TYR B C 1
ATOM 6198 O O . TYR B 1 244 ? -15.508 2.639 15.477 1 97.12 244 TYR B O 1
ATOM 6206 N N . MET B 1 245 ? -13.883 1.814 16.797 1 96.81 245 MET B N 1
ATOM 6207 C CA . MET B 1 245 ? -12.883 1.948 15.742 1 96.81 245 MET B CA 1
ATOM 6208 C C . MET B 1 245 ? -13.18 0.993 14.594 1 96.81 245 MET B C 1
ATOM 6210 O O . MET B 1 245 ? -12.719 1.206 13.469 1 96.81 245 MET B O 1
ATOM 6214 N N . GLU B 1 246 ? -13.914 -0.106 14.836 1 96.44 246 GLU B N 1
ATOM 6215 C CA . GLU B 1 246 ? -14.312 -1.004 13.758 1 96.44 246 GLU B CA 1
ATOM 6216 C C . GLU B 1 246 ? -15.117 -0.263 12.695 1 96.44 246 GLU B C 1
ATOM 6218 O O . GLU B 1 246 ? -15.016 -0.577 11.508 1 96.44 246 GLU B O 1
ATOM 6223 N N . LEU B 1 247 ? -15.875 0.692 13.156 1 98 247 LEU B N 1
ATOM 6224 C CA . LEU B 1 247 ? -16.703 1.47 12.242 1 98 247 LEU B CA 1
ATOM 6225 C C . LEU B 1 247 ? -15.844 2.354 11.344 1 98 247 LEU B C 1
ATOM 6227 O O . LEU B 1 247 ? -16.172 2.574 10.18 1 98 247 LEU B O 1
ATOM 6231 N N . PHE B 1 248 ? -14.734 2.865 11.867 1 98.25 248 PHE B N 1
ATOM 6232 C CA . PHE B 1 248 ? -13.797 3.658 11.078 1 98.25 248 PHE B CA 1
ATOM 6233 C C . PHE B 1 248 ? -13 2.77 10.125 1 98.25 248 PHE B C 1
ATOM 6235 O O . PHE B 1 248 ? -12.859 3.09 8.945 1 98.25 248 PHE B O 1
ATOM 6242 N N . GLN B 1 249 ? -12.523 1.657 10.625 1 97.62 249 GLN B N 1
ATOM 6243 C CA . GLN B 1 249 ? -11.609 0.777 9.906 1 97.62 249 GLN B CA 1
ATOM 6244 C C . GLN B 1 249 ? -12.336 0.002 8.812 1 97.62 249 GLN B C 1
ATOM 6246 O O . GLN B 1 249 ? -11.703 -0.536 7.898 1 97.62 249 GLN B O 1
ATOM 6251 N N . SER B 1 250 ? -13.648 -0.052 8.859 1 97.25 250 SER B N 1
ATOM 6252 C CA . SER B 1 250 ? -14.445 -0.75 7.852 1 97.25 250 SER B CA 1
ATOM 6253 C C . SER B 1 250 ? -14.703 0.137 6.637 1 97.25 250 SER B C 1
ATOM 6255 O O . SER B 1 250 ? -15.391 -0.271 5.699 1 97.25 250 SER B O 1
ATOM 6257 N N . ALA B 1 251 ? -14.172 1.365 6.633 1 98.56 251 ALA B N 1
ATOM 6258 C CA . ALA B 1 251 ? -14.359 2.264 5.5 1 98.56 251 ALA B CA 1
ATOM 6259 C C . ALA B 1 251 ? -13.844 1.635 4.207 1 98.56 251 ALA B C 1
ATOM 6261 O O . ALA B 1 251 ? -12.875 0.871 4.227 1 98.56 251 ALA B O 1
ATOM 6262 N N . ASP B 1 252 ? -14.453 1.979 3.086 1 98.69 252 ASP B N 1
ATOM 6263 C CA . ASP B 1 252 ? -14.117 1.387 1.793 1 98.69 252 ASP B CA 1
ATOM 6264 C C . ASP B 1 252 ? -12.789 1.919 1.272 1 98.69 252 ASP B C 1
ATOM 6266 O O . ASP B 1 252 ? -11.953 1.15 0.789 1 98.69 252 ASP B O 1
ATOM 6270 N N . ILE B 1 253 ? -12.617 3.213 1.361 1 98.81 253 ILE B N 1
ATOM 6271 C CA . ILE B 1 253 ? -11.406 3.846 0.851 1 98.81 253 ILE B CA 1
ATOM 6272 C C . ILE B 1 253 ? -10.93 4.918 1.831 1 98.81 253 ILE B C 1
ATOM 6274 O O . ILE B 1 253 ? -11.742 5.684 2.361 1 98.81 253 ILE B O 1
ATOM 6278 N N . TRP B 1 254 ? -9.695 4.898 2.086 1 98.75 254 TRP B N 1
ATOM 6279 C CA . TRP B 1 254 ? -9.016 5.957 2.83 1 98.75 254 TRP B CA 1
ATOM 6280 C C . TRP B 1 254 ? -8.234 6.867 1.891 1 98.75 254 TRP B C 1
ATOM 6282 O O . TRP B 1 254 ? -7.16 6.496 1.403 1 98.75 254 TRP B O 1
ATOM 6292 N N . LEU B 1 255 ? -8.758 8.023 1.651 1 98.69 255 LEU B N 1
ATOM 6293 C CA . LEU B 1 255 ? -8 9.016 0.895 1 98.69 255 LEU B CA 1
ATOM 6294 C C . LEU B 1 255 ? -7.012 9.75 1.795 1 98.69 255 LEU B C 1
ATOM 6296 O O . LEU B 1 255 ? -7.375 10.711 2.469 1 98.69 255 LEU B O 1
ATOM 6300 N N . MET B 1 256 ? -5.801 9.297 1.759 1 97.94 256 MET B N 1
ATOM 6301 C CA . MET B 1 256 ? -4.762 9.867 2.619 1 97.94 256 MET B CA 1
ATOM 6302 C C . MET B 1 256 ? -4.211 11.156 2.027 1 97.94 256 MET B C 1
ATOM 6304 O O . MET B 1 256 ? -3.697 11.164 0.905 1 97.94 256 MET B O 1
ATOM 6308 N N . ARG B 1 257 ? -4.27 12.18 2.76 1 96.44 257 ARG B N 1
ATOM 6309 C CA . ARG B 1 257 ? -3.93 13.508 2.256 1 96.44 257 ARG B CA 1
ATOM 6310 C C . ARG B 1 257 ? -2.42 13.719 2.23 1 96.44 257 ARG B C 1
ATOM 6312 O O . ARG B 1 257 ? -1.944 14.812 1.918 1 96.44 257 ARG B O 1
ATOM 6319 N N . ASN B 1 258 ? -1.655 12.734 2.572 1 93.56 258 ASN B N 1
ATOM 6320 C CA . ASN B 1 258 ? -0.198 12.758 2.508 1 93.56 258 ASN B CA 1
ATOM 6321 C C . ASN B 1 258 ? 0.352 11.555 1.757 1 93.56 258 ASN B C 1
ATOM 6323 O O . ASN B 1 258 ? -0.41 10.688 1.322 1 93.56 258 ASN B O 1
ATOM 6327 N N . ASP B 1 259 ? 1.568 11.609 1.446 1 95 259 ASP B N 1
ATOM 6328 C CA . ASP B 1 259 ? 2.299 10.469 0.9 1 95 259 ASP B CA 1
ATOM 6329 C C . ASP B 1 259 ? 3.734 10.438 1.416 1 95 259 ASP B C 1
ATOM 6331 O O . ASP B 1 259 ? 4.031 10.992 2.475 1 95 259 ASP B O 1
ATOM 6335 N N . PHE B 1 260 ? 4.625 9.82 0.73 1 96.12 260 PHE B N 1
ATOM 6336 C CA . PHE B 1 260 ? 5.918 9.508 1.321 1 96.12 260 PHE B CA 1
ATOM 6337 C C . PHE B 1 260 ? 6.98 10.492 0.853 1 96.12 260 PHE B C 1
ATOM 6339 O O . PHE B 1 260 ? 8.172 10.297 1.104 1 96.12 260 PHE B O 1
ATOM 6346 N N . THR B 1 261 ? 6.508 11.539 0.155 1 94.56 261 THR B N 1
ATOM 6347 C CA . THR B 1 261 ? 7.367 12.703 -0.018 1 94.56 261 THR B CA 1
ATOM 6348 C C . THR B 1 261 ? 7.324 13.594 1.218 1 94.56 261 THR B C 1
ATOM 6350 O O . THR B 1 261 ? 8.242 14.383 1.455 1 94.56 261 THR B O 1
ATOM 6353 N N . PHE B 1 262 ? 6.242 13.398 1.929 1 93.62 262 PHE B N 1
ATOM 6354 C CA . PHE B 1 262 ? 6.051 14.148 3.164 1 93.62 262 PHE B CA 1
ATOM 6355 C C . PHE B 1 262 ? 6.297 13.258 4.379 1 93.62 262 PHE B C 1
ATOM 6357 O O . PHE B 1 262 ? 6.977 13.664 5.324 1 93.62 262 PHE B O 1
ATOM 6364 N N . GLU B 1 263 ? 5.801 12.062 4.391 1 94.75 263 GLU B N 1
ATOM 6365 C CA . GLU B 1 263 ? 5.922 11.117 5.488 1 94.75 263 GLU B CA 1
ATOM 6366 C C . GLU B 1 263 ? 7.098 10.164 5.273 1 94.75 263 GLU B C 1
ATOM 6368 O O . GLU B 1 263 ? 7.641 10.086 4.172 1 94.75 263 GLU B O 1
ATOM 6373 N N . TRP B 1 264 ? 7.48 9.516 6.363 1 96.88 264 TRP B N 1
ATOM 6374 C CA . TRP B 1 264 ? 8.453 8.438 6.254 1 96.88 264 TRP B CA 1
ATOM 6375 C C . TRP B 1 264 ? 7.793 7.16 5.738 1 96.88 264 TRP B C 1
ATOM 6377 O O . TRP B 1 264 ? 6.645 6.871 6.074 1 96.88 264 TRP B O 1
ATOM 6387 N N . PRO B 1 265 ? 8.531 6.406 4.922 1 97.19 265 PRO B N 1
ATOM 6388 C CA . PRO B 1 265 ? 7.938 5.176 4.391 1 97.19 265 PRO B CA 1
ATOM 6389 C C . PRO B 1 265 ? 7.555 4.184 5.484 1 97.19 265 PRO B C 1
ATOM 6391 O O . PRO B 1 265 ? 8.281 4.027 6.465 1 97.19 265 PRO B O 1
ATOM 6394 N N . ARG B 1 266 ? 6.426 3.568 5.316 1 97.25 266 ARG B N 1
ATOM 6395 C CA . ARG B 1 266 ? 5.848 2.627 6.27 1 97.25 266 ARG B CA 1
ATOM 6396 C C . ARG B 1 266 ? 4.797 1.745 5.605 1 97.25 266 ARG B C 1
ATOM 6398 O O . ARG B 1 266 ? 4.383 2.01 4.473 1 97.25 266 ARG B O 1
ATOM 6405 N N . PRO B 1 267 ? 4.336 0.681 6.293 1 97.12 267 PRO B N 1
ATOM 6406 C CA . PRO B 1 267 ? 3.334 -0.198 5.688 1 97.12 267 PRO B CA 1
ATOM 6407 C C . PRO B 1 267 ? 2.02 0.521 5.395 1 97.12 267 PRO B C 1
ATOM 6409 O O . PRO B 1 267 ? 1.683 1.498 6.066 1 97.12 267 PRO B O 1
ATOM 6412 N N . THR B 1 268 ? 1.393 0.06 4.434 1 97.19 268 THR B N 1
ATOM 6413 C CA . THR B 1 268 ? 0.083 0.568 4.039 1 97.19 268 THR B CA 1
ATOM 6414 C C . THR B 1 268 ? -0.882 -0.581 3.762 1 97.19 268 THR B C 1
ATOM 6416 O O . THR B 1 268 ? -0.586 -1.736 4.074 1 97.19 268 THR B O 1
ATOM 6419 N N . MET B 1 269 ? -2.119 -0.219 3.332 1 97.69 269 MET B N 1
ATOM 6420 C CA . MET B 1 269 ? -3.166 -1.193 3.037 1 97.69 269 MET B CA 1
ATOM 6421 C C . MET B 1 269 ? -3.719 -0.99 1.631 1 97.69 269 MET B C 1
ATOM 6423 O O . MET B 1 269 ? -3.588 0.093 1.059 1 97.69 269 MET B O 1
ATOM 6427 N N . PRO B 1 270 ? -4.355 -1.977 1.104 1 97.31 270 PRO B N 1
ATOM 6428 C CA . PRO B 1 270 ? -4.832 -1.894 -0.278 1 97.31 270 PRO B CA 1
ATOM 6429 C C . PRO B 1 270 ? -5.883 -0.803 -0.476 1 97.31 270 PRO B C 1
ATOM 6431 O O . PRO B 1 270 ? -6.02 -0.262 -1.576 1 97.31 270 PRO B O 1
ATOM 6434 N N . ASN B 1 271 ? -6.645 -0.498 0.549 1 98.19 271 ASN B N 1
ATOM 6435 C CA . ASN B 1 271 ? -7.719 0.475 0.38 1 98.19 271 ASN B CA 1
ATOM 6436 C C . ASN B 1 271 ? -7.281 1.872 0.809 1 98.19 271 ASN B C 1
ATOM 6438 O O . ASN B 1 271 ? -8.117 2.742 1.051 1 98.19 271 ASN B O 1
ATOM 6442 N N . VAL B 1 272 ? -6 2.078 0.968 1 98.19 272 VAL B N 1
ATOM 6443 C CA . VAL B 1 272 ? -5.438 3.406 1.199 1 98.19 272 VAL B CA 1
ATOM 6444 C C . VAL B 1 272 ? -4.98 4.012 -0.125 1 98.19 272 VAL B C 1
ATOM 6446 O O . VAL B 1 272 ? -4.227 3.385 -0.874 1 98.19 272 VAL B O 1
ATOM 6449 N N . VAL B 1 273 ? -5.473 5.168 -0.411 1 98 273 VAL B N 1
ATOM 6450 C CA . VAL B 1 273 ? -5.121 5.918 -1.614 1 98 273 VAL B CA 1
ATOM 6451 C C . VAL B 1 273 ? -4.426 7.219 -1.229 1 98 273 VAL B C 1
ATOM 6453 O O . VAL B 1 273 ? -4.996 8.047 -0.512 1 98 273 VAL B O 1
ATOM 6456 N N . TYR B 1 274 ? -3.225 7.395 -1.732 1 97.5 274 TYR B N 1
ATOM 6457 C CA . TYR B 1 274 ? -2.479 8.602 -1.401 1 97.5 274 TYR B CA 1
ATOM 6458 C C . TYR B 1 274 ? -2.797 9.727 -2.383 1 97.5 274 TYR B C 1
ATOM 6460 O O . TYR B 1 274 ? -2.789 9.516 -3.598 1 97.5 274 TYR B O 1
ATOM 6468 N N . MET B 1 275 ? -3.064 10.891 -1.876 1 96.56 275 MET B N 1
ATOM 6469 C CA . MET B 1 275 ? -3.387 12.016 -2.748 1 96.56 275 MET B CA 1
ATOM 6470 C C . MET B 1 275 ? -2.666 13.281 -2.295 1 96.56 275 MET B C 1
ATOM 6472 O O . MET B 1 275 ? -3.252 14.367 -2.285 1 96.56 275 MET B O 1
ATOM 6476 N N . SER B 1 276 ? -1.438 13.078 -1.86 1 94.88 276 SER B N 1
ATOM 6477 C CA . SER B 1 276 ? -0.631 14.234 -1.477 1 94.88 276 SER B CA 1
ATOM 6478 C C . SER B 1 276 ? -0.593 15.273 -2.59 1 94.88 276 SER B C 1
ATOM 6480 O O . SER B 1 276 ? -0.384 14.938 -3.756 1 94.88 276 SER B O 1
ATOM 6482 N N . GLY B 1 277 ? -0.846 16.547 -2.277 1 94.81 277 GLY B N 1
ATOM 6483 C CA . GLY B 1 277 ? -0.774 17.641 -3.227 1 94.81 277 GLY B CA 1
ATOM 6484 C C . GLY B 1 277 ? -2.045 17.812 -4.035 1 94.81 277 GLY B C 1
ATOM 6485 O O . GLY B 1 277 ? -2.051 18.516 -5.051 1 94.81 277 GLY B O 1
ATOM 6486 N N . PHE B 1 278 ? -3.127 17.156 -3.633 1 96.44 278 PHE B N 1
ATOM 6487 C CA . PHE B 1 278 ? -4.355 17.219 -4.414 1 96.44 278 PHE B CA 1
ATOM 6488 C C . PHE B 1 278 ? -4.887 18.641 -4.48 1 96.44 278 PHE B C 1
ATOM 6490 O O . PHE B 1 278 ? -5.641 18.984 -5.391 1 96.44 278 PHE B O 1
ATOM 6497 N N . GLN B 1 279 ? -4.469 19.531 -3.512 1 94.19 279 GLN B N 1
ATOM 6498 C CA . GLN B 1 279 ? -4.93 20.922 -3.48 1 94.19 279 GLN B CA 1
ATOM 6499 C C . GLN B 1 279 ? -3.988 21.828 -4.266 1 94.19 279 GLN B C 1
ATOM 6501 O O . GLN B 1 279 ? -4.297 23 -4.5 1 94.19 279 GLN B O 1
ATOM 6506 N N . CYS B 1 280 ? -2.842 21.312 -4.59 1 94.94 280 CYS B N 1
ATOM 6507 C CA . CYS B 1 280 ? -1.842 22.109 -5.289 1 94.94 280 CYS B CA 1
ATOM 6508 C C . CYS B 1 280 ? -2.232 22.328 -6.746 1 94.94 280 CYS B C 1
ATOM 6510 O O . CYS B 1 280 ? -2.818 21.438 -7.371 1 94.94 280 CYS B O 1
ATOM 6512 N N . LYS B 1 281 ? -1.941 23.5 -7.23 1 93.75 281 LYS B N 1
ATOM 6513 C CA . LYS B 1 281 ? -2.232 23.875 -8.609 1 93.75 281 LYS B CA 1
ATOM 6514 C C . LYS B 1 281 ? -1.108 24.719 -9.195 1 93.75 281 LYS B C 1
ATOM 6516 O O . LYS B 1 281 ? -0.356 25.359 -8.453 1 93.75 281 LYS B O 1
ATOM 6521 N N . PRO B 1 282 ? -1.028 24.688 -10.523 1 95.19 282 PRO B N 1
ATOM 6522 C CA . PRO B 1 282 ? -0.095 25.641 -11.117 1 95.19 282 PRO B CA 1
ATOM 6523 C C . PRO B 1 282 ? -0.428 27.078 -10.766 1 95.19 282 PRO B C 1
ATOM 6525 O O . PRO B 1 282 ? -1.6 27.422 -10.586 1 95.19 282 PRO B O 1
ATOM 6528 N N . ALA B 1 283 ? 0.562 27.906 -10.719 1 96.81 283 ALA B N 1
ATOM 6529 C CA . ALA B 1 283 ? 0.393 29.297 -10.336 1 96.81 283 ALA B CA 1
ATOM 6530 C C . ALA B 1 283 ? -0.315 30.094 -11.43 1 96.81 283 ALA B C 1
ATOM 6532 O O . ALA B 1 283 ? -0.038 29.891 -12.617 1 96.81 283 ALA B O 1
ATOM 6533 N N . LYS B 1 284 ? -1.202 30.906 -11.039 1 96.44 284 LYS B N 1
ATOM 6534 C CA . LYS B 1 284 ? -1.824 31.891 -11.922 1 96.44 284 LYS B CA 1
ATOM 6535 C C . LYS B 1 284 ? -1.099 33.25 -11.844 1 96.44 284 LYS B C 1
ATOM 6537 O O . LYS B 1 284 ? -0.368 33.5 -10.891 1 96.44 284 LYS B O 1
ATOM 6542 N N . PRO B 1 285 ? -1.331 34 -12.883 1 96.38 285 PRO B N 1
ATOM 6543 C CA . PRO B 1 285 ? -0.721 35.344 -12.812 1 96.38 285 PRO B CA 1
ATOM 6544 C C . PRO B 1 285 ? -1.229 36.156 -11.633 1 96.38 285 PRO B C 1
ATOM 6546 O O . PRO B 1 285 ? -2.42 36.094 -11.312 1 96.38 285 PRO B O 1
ATOM 6549 N N . LEU B 1 286 ? -0.324 36.938 -11.055 1 97.25 286 LEU B N 1
ATOM 6550 C CA . LEU B 1 286 ? -0.688 37.781 -9.922 1 97.25 286 LEU B CA 1
ATOM 6551 C C . LEU B 1 286 ? -1.448 39.031 -10.391 1 97.25 286 LEU B C 1
ATOM 6553 O O . LEU B 1 286 ? -1.277 39.469 -11.531 1 97.25 286 LEU B O 1
ATOM 6557 N N . PRO B 1 287 ? -2.307 39.562 -9.477 1 95.62 287 PRO B N 1
ATOM 6558 C CA . PRO B 1 287 ? -2.84 40.906 -9.789 1 95.62 287 PRO B CA 1
ATOM 6559 C C . PRO B 1 287 ? -1.745 41.938 -10.062 1 95.62 287 PRO B C 1
ATOM 6561 O O . PRO B 1 287 ? -0.657 41.844 -9.484 1 95.62 287 PRO B O 1
ATOM 6564 N N . LYS B 1 288 ? -2.074 42.906 -10.805 1 95.94 288 LYS B N 1
ATOM 6565 C CA . LYS B 1 288 ? -1.089 43.844 -11.336 1 95.94 288 LYS B CA 1
ATOM 6566 C C . LYS B 1 288 ? -0.288 44.469 -10.211 1 95.94 288 LYS B C 1
ATOM 6568 O O . LYS B 1 288 ? 0.943 44.531 -10.266 1 95.94 288 LYS B O 1
ATOM 6573 N N . GLU B 1 289 ? -0.91 44.938 -9.211 1 95.31 289 GLU B N 1
ATOM 6574 C CA . GLU B 1 289 ? -0.235 45.625 -8.117 1 95.31 289 GLU B CA 1
ATOM 6575 C C . GLU B 1 289 ? 0.754 44.719 -7.406 1 95.31 289 GLU B C 1
ATOM 6577 O O . GLU B 1 289 ? 1.869 45.125 -7.082 1 95.31 289 GLU B O 1
ATOM 6582 N N . LEU B 1 290 ? 0.315 43.531 -7.172 1 97.12 290 LEU B N 1
ATOM 6583 C CA . LEU B 1 290 ? 1.168 42.562 -6.504 1 97.12 290 LEU B CA 1
ATOM 6584 C C . LEU B 1 290 ? 2.326 42.156 -7.406 1 97.12 290 LEU B C 1
ATOM 6586 O O . LEU B 1 290 ? 3.453 41.969 -6.938 1 97.12 290 LEU B O 1
ATOM 6590 N N . GLU B 1 291 ? 2.055 42 -8.664 1 97.31 291 GLU B N 1
ATOM 6591 C CA . GLU B 1 291 ? 3.088 41.625 -9.641 1 97.31 291 GLU B CA 1
ATOM 6592 C C . GLU B 1 291 ? 4.156 42.719 -9.719 1 97.31 291 GLU B C 1
ATOM 6594 O O . GLU B 1 291 ? 5.352 42.438 -9.766 1 97.31 291 GLU B O 1
ATOM 6599 N N . ASP B 1 292 ? 3.66 43.969 -9.727 1 97.44 292 ASP B N 1
ATOM 6600 C CA . ASP B 1 292 ? 4.598 45.062 -9.766 1 97.44 292 ASP B CA 1
ATOM 6601 C C . ASP B 1 292 ? 5.516 45.062 -8.547 1 97.44 292 ASP B C 1
ATOM 6603 O O . ASP B 1 292 ? 6.719 45.312 -8.664 1 97.44 292 ASP B O 1
ATOM 6607 N N . PHE B 1 293 ? 4.945 44.812 -7.465 1 97.94 293 PHE B N 1
ATOM 6608 C CA . PHE B 1 293 ? 5.723 44.75 -6.234 1 97.94 293 PHE B CA 1
ATOM 6609 C C . PHE B 1 293 ? 6.754 43.625 -6.301 1 97.94 293 PHE B C 1
ATOM 6611 O O . PHE B 1 293 ? 7.918 43.812 -5.945 1 97.94 293 PHE B O 1
ATOM 6618 N N . VAL B 1 294 ? 6.406 42.438 -6.746 1 98.12 294 VAL B N 1
ATOM 6619 C CA . VAL B 1 294 ? 7.285 41.281 -6.855 1 98.12 294 VAL B CA 1
ATOM 6620 C C . VAL B 1 294 ? 8.414 41.594 -7.832 1 98.12 294 VAL B C 1
ATOM 6622 O O . VAL B 1 294 ? 9.586 41.312 -7.547 1 98.12 294 VAL B O 1
ATOM 6625 N N . GLN B 1 295 ? 8.086 42.25 -8.914 1 97.25 295 GLN B N 1
ATOM 6626 C CA . GLN B 1 295 ? 9.078 42.562 -9.938 1 97.25 295 GLN B CA 1
ATOM 6627 C C . GLN B 1 295 ? 10.094 43.594 -9.43 1 97.25 295 GLN B C 1
ATOM 6629 O O . GLN B 1 295 ? 11.266 43.562 -9.82 1 97.25 295 GLN B O 1
ATOM 6634 N N . SER B 1 296 ? 9.672 44.375 -8.578 1 97.56 296 SER B N 1
ATOM 6635 C CA . SER B 1 296 ? 10.547 45.406 -8.055 1 97.56 296 SER B CA 1
ATOM 6636 C C . SER B 1 296 ? 11.625 44.812 -7.152 1 97.56 296 SER B C 1
ATOM 6638 O O . SER B 1 296 ? 12.578 45.5 -6.781 1 97.56 296 SER B O 1
ATOM 6640 N N . SER B 1 297 ? 11.555 43.531 -6.867 1 97.25 297 SER B N 1
ATOM 6641 C CA . SER B 1 297 ? 12.531 42.875 -6.016 1 97.25 297 SER B CA 1
ATOM 6642 C C . SER B 1 297 ? 13.844 42.625 -6.758 1 97.25 297 SER B C 1
ATOM 6644 O O . SER B 1 297 ? 14.867 42.312 -6.145 1 97.25 297 SER B O 1
ATOM 6646 N N . GLY B 1 298 ? 13.852 42.781 -8.117 1 95.94 298 GLY B N 1
ATOM 6647 C CA . GLY B 1 298 ? 15.039 42.562 -8.914 1 95.94 298 GLY B CA 1
ATOM 6648 C C . GLY B 1 298 ? 15.555 41.125 -8.812 1 95.94 298 GLY B C 1
ATOM 6649 O O . GLY B 1 298 ? 14.781 40.156 -8.93 1 95.94 298 GLY B O 1
ATOM 6650 N N . GLU B 1 299 ? 16.844 40.969 -8.617 1 95.88 299 GLU B N 1
ATOM 6651 C CA . GLU B 1 299 ? 17.469 39.656 -8.609 1 95.88 299 GLU B CA 1
ATOM 6652 C C . GLU B 1 299 ? 17.391 39 -7.227 1 95.88 299 GLU B C 1
ATOM 6654 O O . GLU B 1 299 ? 17.562 37.812 -7.086 1 95.88 299 GLU B O 1
ATOM 6659 N N . HIS B 1 300 ? 17.078 39.844 -6.23 1 97.31 300 HIS B N 1
ATOM 6660 C CA . HIS B 1 300 ? 17.062 39.312 -4.863 1 97.31 300 HIS B CA 1
ATOM 6661 C C . HIS B 1 300 ? 15.867 38.406 -4.621 1 97.31 300 HIS B C 1
ATOM 6663 O O . HIS B 1 300 ? 15.961 37.438 -3.893 1 97.31 300 HIS B O 1
ATOM 6669 N N . GLY B 1 301 ? 14.734 38.812 -5.254 1 98.12 301 GLY B N 1
ATOM 6670 C CA . GLY B 1 301 ? 13.539 38 -5.148 1 98.12 301 GLY B CA 1
ATOM 6671 C C . GLY B 1 301 ? 12.664 38.375 -3.965 1 98.12 301 GLY B C 1
ATOM 6672 O O . GLY B 1 301 ? 12.828 39.438 -3.371 1 98.12 301 GLY B O 1
ATOM 6673 N N . VAL B 1 302 ? 11.688 37.438 -3.67 1 98.5 302 VAL B N 1
ATOM 6674 C CA . VAL B 1 302 ? 10.641 37.781 -2.711 1 98.5 302 VAL B CA 1
ATOM 6675 C C . VAL B 1 302 ? 10.578 36.688 -1.625 1 98.5 302 VAL B C 1
ATOM 6677 O O . VAL B 1 302 ? 10.844 35.531 -1.888 1 98.5 302 VAL B O 1
ATOM 6680 N N . ILE B 1 303 ? 10.297 37.125 -0.376 1 98.69 303 ILE B N 1
ATOM 6681 C CA . ILE B 1 303 ? 9.945 36.281 0.753 1 98.69 303 ILE B CA 1
ATOM 6682 C C . ILE B 1 303 ? 8.438 36.375 1.019 1 98.69 303 ILE B C 1
ATOM 6684 O O . ILE B 1 303 ? 7.879 37.469 1.084 1 98.69 303 ILE B O 1
ATOM 6688 N N . VAL B 1 304 ? 7.797 35.219 1.099 1 98.25 304 VAL B N 1
ATOM 6689 C CA . VAL B 1 304 ? 6.371 35.156 1.413 1 98.25 304 VAL B CA 1
ATOM 6690 C C . VAL B 1 304 ? 6.176 34.656 2.838 1 98.25 304 VAL B C 1
ATOM 6692 O O . VAL B 1 304 ? 6.738 33.625 3.219 1 98.25 304 VAL B O 1
ATOM 6695 N N . MET B 1 305 ? 5.398 35.375 3.635 1 96.44 305 MET B N 1
ATOM 6696 C CA . MET B 1 305 ? 5.141 34.938 5 1 96.44 305 MET B CA 1
ATOM 6697 C C . MET B 1 305 ? 3.641 34.875 5.277 1 96.44 305 MET B C 1
ATOM 6699 O O . MET B 1 305 ? 2.928 35.844 5.066 1 96.44 305 MET B O 1
ATOM 6703 N N . THR B 1 306 ? 3.215 33.688 5.668 1 92.12 306 THR B N 1
ATOM 6704 C CA . THR B 1 306 ? 1.854 33.469 6.148 1 92.12 306 THR B CA 1
ATOM 6705 C C . THR B 1 306 ? 1.844 32.562 7.359 1 92.12 306 THR B C 1
ATOM 6707 O O . THR B 1 306 ? 2.547 31.531 7.371 1 92.12 306 THR B O 1
ATOM 6710 N N . LEU B 1 307 ? 1.193 32.938 8.438 1 80.75 307 LEU B N 1
ATOM 6711 C CA . LEU B 1 307 ? 1.119 32.062 9.609 1 80.75 307 LEU B CA 1
ATOM 6712 C C . LEU B 1 307 ? -0.283 31.484 9.773 1 80.75 307 LEU B C 1
ATOM 6714 O O . LEU B 1 307 ? -0.73 31.234 10.898 1 80.75 307 LEU B O 1
ATOM 6718 N N . GLY B 1 308 ? -1.019 31.281 8.805 1 68.75 308 GLY B N 1
ATOM 6719 C CA . GLY B 1 308 ? -2.256 30.516 8.758 1 68.75 308 GLY B CA 1
ATOM 6720 C C . GLY B 1 308 ? -3.471 31.328 9.172 1 68.75 308 GLY B C 1
ATOM 6721 O O . GLY B 1 308 ? -3.354 32.5 9.508 1 68.75 308 GLY B O 1
ATOM 6722 N N . THR B 1 309 ? -4.57 30.75 9.18 1 59.69 309 THR B N 1
ATOM 6723 C CA . THR B 1 309 ? -5.867 31.391 9.367 1 59.69 309 THR B CA 1
ATOM 6724 C C . THR B 1 309 ? -6.207 31.5 10.852 1 59.69 309 THR B C 1
ATOM 6726 O O . THR B 1 309 ? -6.961 32.375 11.258 1 59.69 309 THR B O 1
ATOM 6729 N N . LEU B 1 310 ? -5.609 30.594 11.578 1 60.69 310 LEU B N 1
ATOM 6730 C CA . LEU B 1 310 ? -6.035 30.5 12.969 1 60.69 310 LEU B CA 1
ATOM 6731 C C . LEU B 1 310 ? -5.324 31.547 13.828 1 60.69 310 LEU B C 1
ATOM 6733 O O . LEU B 1 310 ? -5.863 31.984 14.844 1 60.69 310 LEU B O 1
ATOM 6737 N N . VAL B 1 311 ? -4.117 31.812 13.438 1 63.72 311 VAL B N 1
ATOM 6738 C CA . VAL B 1 311 ? -3.361 32.812 14.188 1 63.72 311 VAL B CA 1
ATOM 6739 C C . VAL B 1 311 ? -3.328 34.125 13.414 1 63.72 311 VAL B C 1
ATOM 6741 O O . VAL B 1 311 ? -2.502 34.312 12.516 1 63.72 311 VAL B O 1
ATOM 6744 N N . GLU B 1 312 ? -4.238 34.875 13.766 1 62.62 312 GLU B N 1
ATOM 6745 C CA . GLU B 1 312 ? -4.371 36.125 13.023 1 62.62 312 GLU B CA 1
ATOM 6746 C C . GLU B 1 312 ? -3.342 37.156 13.492 1 62.62 312 GLU B C 1
ATOM 6748 O O . GLU B 1 312 ? -2.887 37.969 12.703 1 62.62 312 GLU B O 1
ATOM 6753 N N . GLU B 1 313 ? -3.053 36.969 14.781 1 69.81 313 GLU B N 1
ATOM 6754 C CA . GLU B 1 313 ? -2.117 37.969 15.266 1 69.81 313 GLU B CA 1
ATOM 6755 C C . GLU B 1 313 ? -1.061 37.375 16.188 1 69.81 313 GLU B C 1
ATOM 6757 O O . GLU B 1 313 ? -1.379 36.531 17.031 1 69.81 313 GLU B O 1
ATOM 6762 N N . LEU B 1 314 ? 0.196 37.719 15.859 1 77.75 314 LEU B N 1
ATOM 6763 C CA . LEU B 1 314 ? 1.317 37.375 16.719 1 77.75 314 LEU B CA 1
ATOM 6764 C C . LEU B 1 314 ? 1.496 38.406 17.828 1 77.75 314 LEU B C 1
ATOM 6766 O O . LEU B 1 314 ? 1.032 39.531 17.688 1 77.75 314 LEU B O 1
ATOM 6770 N N . PRO B 1 315 ? 2.135 38 18.797 1 82 315 PRO B N 1
ATOM 6771 C CA . PRO B 1 315 ? 2.477 39 19.797 1 82 315 PRO B CA 1
ATOM 6772 C C . PRO B 1 315 ? 3.264 40.188 19.203 1 82 315 PRO B C 1
ATOM 6774 O O . PRO B 1 315 ? 4.117 39.969 18.328 1 82 315 PRO B O 1
ATOM 6777 N N . GLU B 1 316 ? 3.018 41.344 19.734 1 86.25 316 GLU B N 1
ATOM 6778 C CA . GLU B 1 316 ? 3.555 42.594 19.172 1 86.25 316 GLU B CA 1
ATOM 6779 C C . GLU B 1 316 ? 5.082 42.562 19.156 1 86.25 316 GLU B C 1
ATOM 6781 O O . GLU B 1 316 ? 5.707 43.031 18.203 1 86.25 316 GLU B O 1
ATOM 6786 N N . ASP B 1 317 ? 5.645 42.094 20.188 1 88.75 317 ASP B N 1
ATOM 6787 C CA . ASP B 1 317 ? 7.105 42.094 20.266 1 88.75 317 ASP B CA 1
ATOM 6788 C C . ASP B 1 317 ? 7.711 41.188 19.188 1 88.75 317 ASP B C 1
ATOM 6790 O O . ASP B 1 317 ? 8.719 41.531 18.578 1 88.75 317 ASP B O 1
ATOM 6794 N N . ILE B 1 318 ? 7.09 40.062 18.953 1 90.06 318 ILE B N 1
ATOM 6795 C CA . ILE B 1 318 ? 7.566 39.156 17.938 1 90.06 318 ILE B CA 1
ATOM 6796 C C . ILE B 1 318 ? 7.379 39.75 16.547 1 90.06 318 ILE B C 1
ATOM 6798 O O . ILE B 1 318 ? 8.258 39.656 15.695 1 90.06 318 ILE B O 1
ATOM 6802 N N . THR B 1 319 ? 6.242 40.375 16.406 1 92 319 THR B N 1
ATOM 6803 C CA . THR B 1 319 ? 5.953 41.031 15.125 1 92 319 THR B CA 1
ATOM 6804 C C . THR B 1 319 ? 6.973 42.125 14.836 1 92 319 THR B C 1
ATOM 6806 O O . THR B 1 319 ? 7.422 42.281 13.703 1 92 319 THR B O 1
ATOM 6809 N N . GLU B 1 320 ? 7.312 42.844 15.875 1 95.38 320 GLU B N 1
ATOM 6810 C CA . GLU B 1 320 ? 8.312 43.906 15.742 1 95.38 320 GLU B CA 1
ATOM 6811 C C . GLU B 1 320 ? 9.672 43.344 15.359 1 95.38 320 GLU B C 1
ATOM 6813 O O . GLU B 1 320 ? 10.359 43.875 14.492 1 95.38 320 GLU B O 1
ATOM 6818 N N . ASP B 1 321 ? 9.984 42.25 15.992 1 95.88 321 ASP B N 1
ATOM 6819 C CA . ASP B 1 321 ? 11.273 41.625 15.734 1 95.88 321 ASP B CA 1
ATOM 6820 C C . ASP B 1 321 ? 11.336 41.062 14.312 1 95.88 321 ASP B C 1
ATOM 6822 O O . ASP B 1 321 ? 12.352 41.219 13.625 1 95.88 321 ASP B O 1
ATOM 6826 N N . ILE B 1 322 ? 10.328 40.438 13.906 1 96.25 322 ILE B N 1
ATOM 6827 C CA . ILE B 1 322 ? 10.266 39.844 12.57 1 96.25 322 ILE B CA 1
ATOM 6828 C C . ILE B 1 322 ? 10.344 40.969 11.516 1 96.25 322 ILE B C 1
ATOM 6830 O O . ILE B 1 322 ? 11.102 40.844 10.555 1 96.25 322 ILE B O 1
ATOM 6834 N N . ALA B 1 323 ? 9.609 42.031 11.758 1 97.44 323 ALA B N 1
ATOM 6835 C CA . ALA B 1 323 ? 9.625 43.156 10.844 1 97.44 323 ALA B CA 1
ATOM 6836 C C . ALA B 1 323 ? 11.016 43.781 10.75 1 97.44 323 ALA B C 1
ATOM 6838 O O . ALA B 1 323 ? 11.469 44.125 9.656 1 97.44 323 ALA B O 1
ATOM 6839 N N . ALA B 1 324 ? 11.602 43.875 11.875 1 98 324 ALA B N 1
ATOM 6840 C CA . ALA B 1 324 ? 12.945 44.438 11.914 1 98 324 ALA B CA 1
ATOM 6841 C C . ALA B 1 324 ? 13.938 43.594 11.125 1 98 324 ALA B C 1
ATOM 6843 O O . ALA B 1 324 ? 14.828 44.125 10.461 1 98 324 ALA B O 1
ATOM 6844 N N . ALA B 1 325 ? 13.781 42.281 11.25 1 98.19 325 ALA B N 1
ATOM 6845 C CA . ALA B 1 325 ? 14.633 41.375 10.508 1 98.19 325 ALA B CA 1
ATOM 6846 C C . ALA B 1 325 ? 14.422 41.531 9 1 98.19 325 ALA B C 1
ATOM 6848 O O . ALA B 1 325 ? 15.383 41.594 8.234 1 98.19 325 ALA B O 1
ATOM 6849 N N . PHE B 1 326 ? 13.195 41.625 8.562 1 98.31 326 PHE B N 1
ATOM 6850 C CA . PHE B 1 326 ? 12.867 41.781 7.148 1 98.31 326 PHE B CA 1
ATOM 6851 C C . PHE B 1 326 ? 13.445 43.062 6.594 1 98.31 326 PHE B C 1
ATOM 6853 O O . PHE B 1 326 ? 13.922 43.125 5.457 1 98.31 326 PHE B O 1
ATOM 6860 N N . ALA B 1 327 ? 13.43 44.094 7.422 1 98 327 ALA B N 1
ATOM 6861 C CA . ALA B 1 327 ? 13.867 45.438 6.988 1 98 327 ALA B CA 1
ATOM 6862 C C . ALA B 1 327 ? 15.352 45.438 6.652 1 98 327 ALA B C 1
ATOM 6864 O O . ALA B 1 327 ? 15.828 46.312 5.922 1 98 327 ALA B O 1
ATOM 6865 N N . GLN B 1 328 ? 16.031 44.469 7.102 1 97.38 328 GLN B N 1
ATOM 6866 C CA . GLN B 1 328 ? 17.484 44.438 6.918 1 97.38 328 GLN B CA 1
ATOM 6867 C C . GLN B 1 328 ? 17.859 43.625 5.688 1 97.38 328 GLN B C 1
ATOM 6869 O O . GLN B 1 328 ? 19.047 43.469 5.363 1 97.38 328 GLN B O 1
ATOM 6874 N N . LEU B 1 329 ? 16.938 43.094 4.953 1 97.88 329 LEU B N 1
ATOM 6875 C CA . LEU B 1 329 ? 17.188 42.25 3.801 1 97.88 329 LEU B CA 1
ATOM 6876 C C . LEU B 1 329 ? 16.922 42.969 2.498 1 97.88 329 LEU B C 1
ATOM 6878 O O . LEU B 1 329 ? 16.062 43.875 2.445 1 97.88 329 LEU B O 1
ATOM 6882 N N . PRO B 1 330 ? 17.656 42.625 1.487 1 97.62 330 PRO B N 1
ATOM 6883 C CA . PRO B 1 330 ? 17.406 43.25 0.188 1 97.62 330 PRO B CA 1
ATOM 6884 C C . PRO B 1 330 ? 16.172 42.688 -0.517 1 97.62 330 PRO B C 1
ATOM 6886 O O . PRO B 1 330 ? 15.664 43.281 -1.461 1 97.62 330 PRO B O 1
ATOM 6889 N N . GLN B 1 331 ? 15.68 41.562 -0.087 1 98.44 331 GLN B N 1
ATOM 6890 C CA . GLN B 1 331 ? 14.492 40.938 -0.674 1 98.44 331 GLN B CA 1
ATOM 6891 C C . GLN B 1 331 ? 13.25 41.781 -0.398 1 98.44 331 GLN B C 1
ATOM 6893 O O . GLN B 1 331 ? 13.188 42.5 0.598 1 98.44 331 GLN B O 1
ATOM 6898 N N . LYS B 1 332 ? 12.273 41.688 -1.297 1 98.44 332 LYS B N 1
ATOM 6899 C CA . LYS B 1 332 ? 10.93 42.125 -0.976 1 98.44 332 LYS B CA 1
ATOM 6900 C C . LYS B 1 332 ? 10.172 41.094 -0.158 1 98.44 332 LYS B C 1
ATOM 6902 O O . LYS B 1 332 ? 10.406 39.875 -0.304 1 98.44 332 LYS B O 1
ATOM 6907 N N . VAL B 1 333 ? 9.336 41.625 0.727 1 98.5 333 VAL B N 1
ATOM 6908 C CA . VAL B 1 333 ? 8.602 40.719 1.607 1 98.5 333 VAL B CA 1
ATOM 6909 C C . VAL B 1 333 ? 7.105 40.969 1.452 1 98.5 333 VAL B C 1
ATOM 6911 O O . VAL B 1 333 ? 6.633 42.094 1.495 1 98.5 333 VAL B O 1
ATOM 6914 N N . ILE B 1 334 ? 6.398 39.938 1.208 1 98 334 ILE B N 1
ATOM 6915 C CA . ILE B 1 334 ? 4.941 39.938 1.259 1 98 334 ILE B CA 1
ATOM 6916 C C . ILE B 1 334 ? 4.457 39.156 2.482 1 98 334 ILE B C 1
ATOM 6918 O O . ILE B 1 334 ? 4.668 37.969 2.578 1 98 334 ILE B O 1
ATOM 6922 N N . TRP B 1 335 ? 3.799 39.875 3.402 1 95.62 335 TRP B N 1
ATOM 6923 C CA . TRP B 1 335 ? 3.488 39.344 4.723 1 95.62 335 TRP B CA 1
ATOM 6924 C C . TRP B 1 335 ? 1.999 39.469 5.027 1 95.62 335 TRP B C 1
ATOM 6926 O O . TRP B 1 335 ? 1.461 40.562 5.074 1 95.62 335 TRP B O 1
ATOM 6936 N N . ARG B 1 336 ? 1.333 38.281 5.188 1 93.06 336 ARG B N 1
ATOM 6937 C CA . ARG B 1 336 ? -0.055 38.312 5.637 1 93.06 336 ARG B CA 1
ATOM 6938 C C . ARG B 1 336 ? -0.139 38.531 7.145 1 93.06 336 ARG B C 1
ATOM 6940 O O . ARG B 1 336 ? 0.315 37.688 7.93 1 93.06 336 ARG B O 1
ATOM 6947 N N . HIS B 1 337 ? -0.673 39.594 7.547 1 87.31 337 HIS B N 1
ATOM 6948 C CA . HIS B 1 337 ? -0.774 39.969 8.953 1 87.31 337 HIS B CA 1
ATOM 6949 C C . HIS B 1 337 ? -1.973 40.875 9.195 1 87.31 337 HIS B C 1
ATOM 6951 O O . HIS B 1 337 ? -2.068 41.938 8.609 1 87.31 337 HIS B O 1
ATOM 6957 N N . LYS B 1 338 ? -2.877 40.438 10.078 1 80.88 338 LYS B N 1
ATOM 6958 C CA . LYS B 1 338 ? -4.074 41.219 10.367 1 80.88 338 LYS B CA 1
ATOM 6959 C C . LYS B 1 338 ? -3.918 42.031 11.664 1 80.88 338 LYS B C 1
ATOM 6961 O O . LYS B 1 338 ? -4.785 42.812 12.016 1 80.88 338 LYS B O 1
ATOM 6966 N N . GLY B 1 339 ? -2.891 42 12.305 1 80.38 339 GLY B N 1
ATOM 6967 C CA . GLY B 1 339 ? -2.672 42.719 13.547 1 80.38 339 GLY B CA 1
ATOM 6968 C C . GLY B 1 339 ? -2.098 44.094 13.336 1 80.38 339 GLY B C 1
ATOM 6969 O O . GLY B 1 339 ? -2.199 44.656 12.242 1 80.38 339 GLY B O 1
ATOM 6970 N N . LYS B 1 340 ? -1.668 44.656 14.438 1 86.75 340 LYS B N 1
ATOM 6971 C CA . LYS B 1 340 ? -1.073 45.969 14.414 1 86.75 340 LYS B CA 1
ATOM 6972 C C . LYS B 1 340 ? 0.182 46 13.547 1 86.75 340 LYS B C 1
ATOM 6974 O O . LYS B 1 340 ? 0.995 45.062 13.594 1 86.75 340 LYS B O 1
ATOM 6979 N N . ARG B 1 341 ? 0.232 47 12.766 1 91.75 341 ARG B N 1
ATOM 6980 C CA . ARG B 1 341 ? 1.424 47.188 11.945 1 91.75 341 ARG B CA 1
ATOM 6981 C C . ARG B 1 341 ? 2.645 47.469 12.812 1 91.75 341 ARG B C 1
ATOM 6983 O O . ARG B 1 341 ? 2.627 48.406 13.641 1 91.75 341 ARG B O 1
ATOM 6990 N N . PRO B 1 342 ? 3.646 46.75 12.57 1 94.31 342 PRO B N 1
ATOM 6991 C CA . PRO B 1 342 ? 4.832 47 13.391 1 94.31 342 PRO B CA 1
ATOM 6992 C C . PRO B 1 342 ? 5.523 48.312 13.039 1 94.31 342 PRO B C 1
ATOM 6994 O O . PRO B 1 342 ? 5.57 48.688 11.867 1 94.31 342 PRO B O 1
ATOM 6997 N N . SER B 1 343 ? 6.18 48.938 14.023 1 95.06 343 SER B N 1
ATOM 6998 C CA . SER B 1 343 ? 6.883 50.188 13.828 1 95.06 343 SER B CA 1
ATOM 6999 C C . SER B 1 343 ? 8.203 50 13.086 1 95.06 343 SER B C 1
ATOM 7001 O O . SER B 1 343 ? 8.719 50.906 12.461 1 95.06 343 SER B O 1
ATOM 7003 N N . THR B 1 344 ? 8.711 48.781 13.086 1 94.69 344 THR B N 1
ATOM 7004 C CA . THR B 1 344 ? 10.016 48.469 12.523 1 94.69 344 THR B CA 1
ATOM 7005 C C . THR B 1 344 ? 9.883 47.969 11.086 1 94.69 344 THR B C 1
ATOM 7007 O O . THR B 1 344 ? 10.867 47.562 10.477 1 94.69 344 THR B O 1
ATOM 7010 N N . LEU B 1 345 ? 8.719 48.125 10.57 1 95.62 345 LEU B N 1
ATOM 7011 C CA . LEU B 1 345 ? 8.461 47.625 9.227 1 95.62 345 LEU B CA 1
ATOM 7012 C C . LEU B 1 345 ? 9.242 48.438 8.188 1 95.62 345 LEU B C 1
ATOM 7014 O O . LEU B 1 345 ? 9.18 49.656 8.164 1 95.62 345 LEU B O 1
ATOM 7018 N N . GLY B 1 346 ? 9.969 47.781 7.348 1 95.19 346 GLY B N 1
ATOM 7019 C CA . GLY B 1 346 ? 10.719 48.438 6.297 1 95.19 346 GLY B CA 1
ATOM 7020 C C . GLY B 1 346 ? 9.898 48.688 5.051 1 95.19 346 GLY B C 1
ATOM 7021 O O . GLY B 1 346 ? 8.812 48.125 4.887 1 95.19 346 GLY B O 1
ATOM 7022 N N . ASN B 1 347 ? 10.445 49.469 4.098 1 95.12 347 ASN B N 1
ATOM 7023 C CA . ASN B 1 347 ? 9.781 49.812 2.846 1 95.12 347 ASN B CA 1
ATOM 7024 C C . ASN B 1 347 ? 9.75 48.625 1.889 1 95.12 347 ASN B C 1
ATOM 7026 O O . ASN B 1 347 ? 8.984 48.625 0.922 1 95.12 347 ASN B O 1
ATOM 7030 N N . ASN B 1 348 ? 10.484 47.688 2.229 1 97.81 348 ASN B N 1
ATOM 7031 C CA . ASN B 1 348 ? 10.555 46.5 1.349 1 97.81 348 ASN B CA 1
ATOM 7032 C C . ASN B 1 348 ? 9.461 45.5 1.673 1 97.81 348 ASN B C 1
ATOM 7034 O O . ASN B 1 348 ? 9.383 44.438 1.044 1 97.81 348 ASN B O 1
ATOM 7038 N N . THR B 1 349 ? 8.609 45.781 2.648 1 98.06 349 THR B N 1
ATOM 7039 C CA . THR B 1 349 ? 7.625 44.812 3.098 1 98.06 349 THR B CA 1
ATOM 7040 C C . THR B 1 349 ? 6.207 45.281 2.783 1 98.06 349 THR B C 1
ATOM 7042 O O . THR B 1 349 ? 5.82 46.406 3.156 1 98.06 349 THR B O 1
ATOM 7045 N N . LEU B 1 350 ? 5.457 44.469 2.094 1 96.88 350 LEU B N 1
ATOM 7046 C CA . LEU B 1 350 ? 4.035 44.688 1.848 1 96.88 350 LEU B CA 1
ATOM 7047 C C . LEU B 1 350 ? 3.188 43.812 2.77 1 96.88 350 LEU B C 1
ATOM 7049 O O . LEU B 1 350 ? 3.258 42.562 2.709 1 96.88 350 LEU B O 1
ATOM 7053 N N . MET B 1 351 ? 2.402 44.406 3.627 1 93.81 351 MET B N 1
ATOM 7054 C CA . MET B 1 351 ? 1.502 43.688 4.531 1 93.81 351 MET B CA 1
ATOM 7055 C C . MET B 1 351 ? 0.097 43.625 3.945 1 93.81 351 MET B C 1
ATOM 7057 O O . MET B 1 351 ? -0.457 44.625 3.504 1 93.81 351 MET B O 1
ATOM 7061 N N . LEU B 1 352 ? -0.432 42.375 3.938 1 92.06 352 LEU B N 1
ATOM 7062 C CA . LEU B 1 352 ? -1.757 42.156 3.367 1 92.06 352 LEU B CA 1
ATOM 7063 C C . LEU B 1 352 ? -2.641 41.375 4.332 1 92.06 352 LEU B C 1
ATOM 7065 O O . LEU B 1 352 ? -2.139 40.594 5.156 1 92.06 352 LEU B O 1
ATOM 7069 N N . ASP B 1 353 ? -3.932 41.594 4.203 1 87.75 353 ASP B N 1
ATOM 7070 C CA . ASP B 1 353 ? -4.891 40.812 4.98 1 87.75 353 ASP B CA 1
ATOM 7071 C C . ASP B 1 353 ? -5.062 39.406 4.395 1 87.75 353 ASP B C 1
ATOM 7073 O O . ASP B 1 353 ? -5.402 38.469 5.113 1 87.75 353 ASP B O 1
ATOM 7077 N N . TRP B 1 354 ? -4.922 39.438 3.139 1 87.75 354 TRP B N 1
ATOM 7078 C CA . TRP B 1 354 ? -5.012 38.188 2.389 1 87.75 354 TRP B CA 1
ATOM 7079 C C . TRP B 1 354 ? -4.043 38.188 1.209 1 87.75 354 TRP B C 1
ATOM 7081 O O . TRP B 1 354 ? -3.758 39.25 0.634 1 87.75 354 TRP B O 1
ATOM 7091 N N . LEU B 1 355 ? -3.473 37 0.891 1 91.5 355 LEU B N 1
ATOM 7092 C CA . LEU B 1 355 ? -2.617 36.906 -0.288 1 91.5 355 LEU B CA 1
ATOM 7093 C C . LEU B 1 355 ? -2.832 35.594 -1.013 1 91.5 355 LEU B C 1
ATOM 7095 O O . LEU B 1 355 ? -3.182 34.594 -0.388 1 91.5 355 LEU B O 1
ATOM 7099 N N . PRO B 1 356 ? -2.684 35.562 -2.297 1 94.19 356 PRO B N 1
ATOM 7100 C CA . PRO B 1 356 ? -2.76 34.312 -3.068 1 94.19 356 PRO B CA 1
ATOM 7101 C C . PRO B 1 356 ? -1.529 33.438 -2.885 1 94.19 356 PRO B C 1
ATOM 7103 O O . PRO B 1 356 ? -0.672 33.375 -3.77 1 94.19 356 PRO B O 1
ATOM 7106 N N . GLN B 1 357 ? -1.538 32.688 -1.877 1 94.06 357 GLN B N 1
ATOM 7107 C CA . GLN B 1 357 ? -0.37 31.938 -1.425 1 94.06 357 GLN B CA 1
ATOM 7108 C C . GLN B 1 357 ? 0.15 31 -2.523 1 94.06 357 GLN B C 1
ATOM 7110 O O . GLN B 1 357 ? 1.343 31.016 -2.834 1 94.06 357 GLN B O 1
ATOM 7115 N N . ASN B 1 358 ? -0.746 30.219 -3.15 1 94.69 358 ASN B N 1
ATOM 7116 C CA . ASN B 1 358 ? -0.347 29.297 -4.203 1 94.69 358 ASN B CA 1
ATOM 7117 C C . ASN B 1 358 ? 0.348 30.016 -5.352 1 94.69 358 ASN B C 1
ATOM 7119 O O . ASN B 1 358 ? 1.401 29.578 -5.82 1 94.69 358 ASN B O 1
ATOM 7123 N N . ASP B 1 359 ? -0.23 31.125 -5.758 1 97.06 359 ASP B N 1
ATOM 7124 C CA . ASP B 1 359 ? 0.29 31.859 -6.906 1 97.06 359 ASP B CA 1
ATOM 7125 C C . ASP B 1 359 ? 1.617 32.531 -6.566 1 97.06 359 ASP B C 1
ATOM 7127 O O . ASP B 1 359 ? 2.518 32.594 -7.406 1 97.06 359 ASP B O 1
ATOM 7131 N N . LEU B 1 360 ? 1.687 32.969 -5.406 1 97.62 360 LEU B N 1
ATOM 7132 C CA . LEU B 1 360 ? 2.928 33.625 -4.973 1 97.62 360 LEU B CA 1
ATOM 7133 C C . LEU B 1 360 ? 4.047 32.594 -4.852 1 97.62 360 LEU B C 1
ATOM 7135 O O . LEU B 1 360 ? 5.176 32.844 -5.285 1 97.62 360 LEU B O 1
ATOM 7139 N N . LEU B 1 361 ? 3.73 31.438 -4.277 1 97.88 361 LEU B N 1
ATOM 7140 C CA . LEU B 1 361 ? 4.734 30.391 -4.121 1 97.88 361 LEU B CA 1
ATOM 7141 C C . LEU B 1 361 ? 5.191 29.859 -5.48 1 97.88 361 LEU B C 1
ATOM 7143 O O . LEU B 1 361 ? 6.344 29.453 -5.637 1 97.88 361 LEU B O 1
ATOM 7147 N N . GLY B 1 362 ? 4.301 29.938 -6.406 1 97.81 362 GLY B N 1
ATOM 7148 C CA . GLY B 1 362 ? 4.629 29.453 -7.738 1 97.81 362 GLY B CA 1
ATOM 7149 C C . GLY B 1 362 ? 5.316 30.5 -8.602 1 97.81 362 GLY B C 1
ATOM 7150 O O . GLY B 1 362 ? 5.684 30.219 -9.742 1 97.81 362 GLY B O 1
ATOM 7151 N N . HIS B 1 363 ? 5.48 31.719 -8.078 1 97.88 363 HIS B N 1
ATOM 7152 C CA . HIS B 1 363 ? 6.156 32.781 -8.828 1 97.88 363 HIS B CA 1
ATOM 7153 C C . HIS B 1 363 ? 7.66 32.5 -8.906 1 97.88 363 HIS B C 1
ATOM 7155 O O . HIS B 1 363 ? 8.281 32.125 -7.918 1 97.88 363 HIS B O 1
ATOM 7161 N N . PRO B 1 364 ? 8.266 32.719 -10.016 1 96.56 364 PRO B N 1
ATOM 7162 C CA . PRO B 1 364 ? 9.68 32.406 -10.203 1 96.56 364 PRO B CA 1
ATOM 7163 C C . PRO B 1 364 ? 10.594 33.219 -9.289 1 96.56 364 PRO B C 1
ATOM 7165 O O . PRO B 1 364 ? 11.734 32.812 -9.031 1 96.56 364 PRO B O 1
ATOM 7168 N N . LYS B 1 365 ? 10.133 34.312 -8.734 1 98 365 LYS B N 1
ATOM 7169 C CA . LYS B 1 365 ? 10.977 35.188 -7.922 1 98 365 LYS B CA 1
ATOM 7170 C C . LYS B 1 365 ? 10.867 34.844 -6.441 1 98 365 LYS B C 1
ATOM 7172 O O . LYS B 1 365 ? 11.594 35.375 -5.613 1 98 365 LYS B O 1
ATOM 7177 N N . THR B 1 366 ? 9.961 33.938 -6.09 1 98.56 366 THR B N 1
ATOM 7178 C CA . THR B 1 366 ? 9.852 33.562 -4.688 1 98.56 366 THR B CA 1
ATOM 7179 C C . THR B 1 366 ? 11.047 32.719 -4.254 1 98.56 366 THR B C 1
ATOM 7181 O O . THR B 1 366 ? 11.367 31.703 -4.891 1 98.56 366 THR B O 1
ATOM 7184 N N . ARG B 1 367 ? 11.648 33.125 -3.143 1 98.5 367 ARG B N 1
ATOM 7185 C CA . ARG B 1 367 ? 12.883 32.5 -2.711 1 98.5 367 ARG B CA 1
ATOM 7186 C C . ARG B 1 367 ? 12.672 31.688 -1.428 1 98.5 367 ARG B C 1
ATOM 7188 O O . ARG B 1 367 ? 13.32 30.672 -1.212 1 98.5 367 ARG B O 1
ATOM 7195 N N . VAL B 1 368 ? 11.828 32.188 -0.553 1 98.75 368 VAL B N 1
ATOM 7196 C CA . VAL B 1 368 ? 11.625 31.578 0.754 1 98.75 368 VAL B CA 1
ATOM 7197 C C . VAL B 1 368 ? 10.164 31.719 1.166 1 98.75 368 VAL B C 1
ATOM 7199 O O . VAL B 1 368 ? 9.523 32.719 0.883 1 98.75 368 VAL B O 1
ATOM 7202 N N . PHE B 1 369 ? 9.633 30.719 1.76 1 98.62 369 PHE B N 1
ATOM 7203 C CA . PHE B 1 369 ? 8.312 30.703 2.363 1 98.62 369 PHE B CA 1
ATOM 7204 C C . PHE B 1 369 ? 8.406 30.594 3.879 1 98.62 369 PHE B C 1
ATOM 7206 O O . PHE B 1 369 ? 8.867 29.578 4.402 1 98.62 369 PHE B O 1
ATOM 7213 N N . VAL B 1 370 ? 8.031 31.641 4.578 1 97.81 370 VAL B N 1
ATOM 7214 C CA . VAL B 1 370 ? 7.953 31.609 6.035 1 97.81 370 VAL B CA 1
ATOM 7215 C C . VAL B 1 370 ? 6.551 31.203 6.477 1 97.81 370 VAL B C 1
ATOM 7217 O O . VAL B 1 370 ? 5.574 31.891 6.188 1 97.81 370 VAL B O 1
ATOM 7220 N N . ALA B 1 371 ? 6.48 30.062 7.191 1 95 371 ALA B N 1
ATOM 7221 C CA . ALA B 1 371 ? 5.164 29.5 7.469 1 95 371 ALA B CA 1
ATOM 7222 C C . ALA B 1 371 ? 5.098 28.938 8.883 1 95 371 ALA B C 1
ATOM 7224 O O . ALA B 1 371 ? 6.117 28.844 9.57 1 95 371 ALA B O 1
ATOM 7225 N N . HIS B 1 372 ? 3.9 28.609 9.336 1 92.19 372 HIS B N 1
ATOM 7226 C CA . HIS B 1 372 ? 3.719 28 10.648 1 92.19 372 HIS B CA 1
ATOM 7227 C C . HIS B 1 372 ? 3.789 26.469 10.562 1 92.19 372 HIS B C 1
ATOM 7229 O O . HIS B 1 372 ? 3.932 25.797 11.586 1 92.19 372 HIS B O 1
ATOM 7235 N N . GLY B 1 373 ? 3.621 25.953 9.336 1 93 373 GLY B N 1
ATOM 7236 C CA . GLY B 1 373 ? 3.885 24.531 9.195 1 93 373 GLY B CA 1
ATOM 7237 C C . GLY B 1 373 ? 2.625 23.703 9.039 1 93 373 GLY B C 1
ATOM 7238 O O . GLY B 1 373 ? 2.609 22.516 9.383 1 93 373 GLY B O 1
ATOM 7239 N N . GLY B 1 374 ? 1.519 24.281 8.578 1 91.38 374 GLY B N 1
ATOM 7240 C CA . GLY B 1 374 ? 0.369 23.484 8.18 1 91.38 374 GLY B CA 1
ATOM 7241 C C . GLY B 1 374 ? 0.66 22.547 7.023 1 91.38 374 GLY B C 1
ATOM 7242 O O . GLY B 1 374 ? 1.444 22.891 6.133 1 91.38 374 GLY B O 1
ATOM 7243 N N . THR B 1 375 ? 0.031 21.453 6.996 1 91.62 375 THR B N 1
ATOM 7244 C CA . THR B 1 375 ? 0.316 20.422 6 1 91.62 375 THR B CA 1
ATOM 7245 C C . THR B 1 375 ? 0.026 20.938 4.594 1 91.62 375 THR B C 1
ATOM 7247 O O . THR B 1 375 ? 0.775 20.672 3.656 1 91.62 375 THR B O 1
ATOM 7250 N N . ASN B 1 376 ? -1.043 21.688 4.41 1 90.25 376 ASN B N 1
ATOM 7251 C CA . ASN B 1 376 ? -1.397 22.219 3.096 1 90.25 376 ASN B CA 1
ATOM 7252 C C . ASN B 1 376 ? -0.333 23.172 2.568 1 90.25 376 ASN B C 1
ATOM 7254 O O . ASN B 1 376 ? 0.088 23.062 1.415 1 90.25 376 ASN B O 1
ATOM 7258 N N . GLY B 1 377 ? 0.013 24.125 3.459 1 92.44 377 GLY B N 1
ATOM 7259 C CA . GLY B 1 377 ? 1.047 25.078 3.064 1 92.44 377 GLY B CA 1
ATOM 7260 C C . GLY B 1 377 ? 2.375 24.406 2.756 1 92.44 377 GLY B C 1
ATOM 7261 O O . GLY B 1 377 ? 3.068 24.797 1.816 1 92.44 377 GLY B O 1
ATOM 7262 N N . MET B 1 378 ? 2.686 23.453 3.502 1 94.75 378 MET B N 1
ATOM 7263 C CA . MET B 1 378 ? 3.934 22.719 3.283 1 94.75 378 MET B CA 1
ATOM 7264 C C . MET B 1 378 ? 3.916 22 1.938 1 94.75 378 MET B C 1
ATOM 7266 O O . MET B 1 378 ? 4.91 22.016 1.211 1 94.75 378 MET B O 1
ATOM 7270 N N . GLN B 1 379 ? 2.844 21.375 1.648 1 95.56 379 GLN B N 1
ATOM 7271 C CA . GLN B 1 379 ? 2.75 20.656 0.381 1 95.56 379 GLN B CA 1
ATOM 7272 C C . GLN B 1 379 ? 2.785 21.625 -0.8 1 95.56 379 GLN B C 1
ATOM 7274 O O . GLN B 1 379 ? 3.324 21.297 -1.86 1 95.56 379 GLN B O 1
ATOM 7279 N N . GLU B 1 380 ? 2.213 22.828 -0.647 1 96.12 380 GLU B N 1
ATOM 7280 C CA . GLU B 1 380 ? 2.314 23.844 -1.685 1 96.12 380 GLU B CA 1
ATOM 7281 C C . GLU B 1 380 ? 3.764 24.281 -1.895 1 96.12 380 GLU B C 1
ATOM 7283 O O . GLU B 1 380 ? 4.203 24.469 -3.031 1 96.12 380 GLU B O 1
ATOM 7288 N N . ALA B 1 381 ? 4.402 24.469 -0.761 1 97.88 381 ALA B N 1
ATOM 7289 C CA . ALA B 1 381 ? 5.816 24.828 -0.854 1 97.88 381 ALA B CA 1
ATOM 7290 C C . ALA B 1 381 ? 6.609 23.75 -1.589 1 97.88 381 ALA B C 1
ATOM 7292 O O . ALA B 1 381 ? 7.438 24.047 -2.447 1 97.88 381 ALA B O 1
ATOM 7293 N N . ILE B 1 382 ? 6.359 22.469 -1.292 1 98.25 382 ILE B N 1
ATOM 7294 C CA . ILE B 1 382 ? 7.023 21.359 -1.957 1 98.25 382 ILE B CA 1
ATOM 7295 C C . ILE B 1 382 ? 6.672 21.359 -3.443 1 98.25 382 ILE B C 1
ATOM 7297 O O . ILE B 1 382 ? 7.555 21.266 -4.297 1 98.25 382 ILE B O 1
ATOM 7301 N N . TYR B 1 383 ? 5.434 21.516 -3.736 1 98.06 383 TYR B N 1
ATOM 7302 C CA . TYR B 1 383 ? 4.938 21.5 -5.109 1 98.06 383 TYR B CA 1
ATOM 7303 C C . TYR B 1 383 ? 5.645 22.547 -5.957 1 98.06 383 TYR B C 1
ATOM 7305 O O . TYR B 1 383 ? 6.043 22.266 -7.09 1 98.06 383 TYR B O 1
ATOM 7313 N N . HIS B 1 384 ? 5.844 23.719 -5.402 1 98.31 384 HIS B N 1
ATOM 7314 C CA . HIS B 1 384 ? 6.422 24.828 -6.156 1 98.31 384 HIS B CA 1
ATOM 7315 C C . HIS B 1 384 ? 7.934 24.891 -5.961 1 98.31 384 HIS B C 1
ATOM 7317 O O . HIS B 1 384 ? 8.609 25.719 -6.59 1 98.31 384 HIS B O 1
ATOM 7323 N N . GLY B 1 385 ? 8.469 24.078 -5.047 1 98.25 385 GLY B N 1
ATOM 7324 C CA . GLY B 1 385 ? 9.914 24 -4.855 1 98.25 385 GLY B CA 1
ATOM 7325 C C . GLY B 1 385 ? 10.484 25.188 -4.113 1 98.25 385 GLY B C 1
ATOM 7326 O O . GLY B 1 385 ? 11.562 25.672 -4.449 1 98.25 385 GLY B O 1
ATOM 7327 N N . VAL B 1 386 ? 9.758 25.656 -3.084 1 98.75 386 VAL B N 1
ATOM 7328 C CA . VAL B 1 386 ? 10.203 26.844 -2.348 1 98.75 386 VAL B CA 1
ATOM 7329 C C . VAL B 1 386 ? 10.711 26.422 -0.968 1 98.75 386 VAL B C 1
ATOM 7331 O O . VAL B 1 386 ? 9.969 25.844 -0.172 1 98.75 386 VAL B O 1
ATOM 7334 N N . PRO B 1 387 ? 11.961 26.734 -0.612 1 98.75 387 PRO B N 1
ATOM 7335 C CA . PRO B 1 387 ? 12.492 26.422 0.718 1 98.75 387 PRO B CA 1
ATOM 7336 C C . PRO B 1 387 ? 11.711 27.109 1.839 1 98.75 387 PRO B C 1
ATOM 7338 O O . PRO B 1 387 ? 10.992 28.078 1.593 1 98.75 387 PRO B O 1
ATOM 7341 N N . LEU B 1 388 ? 11.984 26.625 3.123 1 98.69 388 LEU B N 1
ATOM 7342 C CA . LEU B 1 388 ? 11.078 27.016 4.199 1 98.69 388 LEU B CA 1
ATOM 7343 C C . LEU B 1 388 ? 11.859 27.578 5.387 1 98.69 388 LEU B C 1
ATOM 7345 O O . LEU B 1 388 ? 12.953 27.078 5.703 1 98.69 388 LEU B O 1
ATOM 7349 N N . VAL B 1 389 ? 11.336 28.547 5.957 1 98.62 389 VAL B N 1
ATOM 7350 C CA . VAL B 1 389 ? 11.648 28.953 7.324 1 98.62 389 VAL B CA 1
ATOM 7351 C C . VAL B 1 389 ? 10.414 28.781 8.211 1 98.62 389 VAL B C 1
ATOM 7353 O O . VAL B 1 389 ? 9.336 29.281 7.887 1 98.62 389 VAL B O 1
ATOM 7356 N N . GLY B 1 390 ? 10.641 28.031 9.219 1 96.62 390 GLY B N 1
ATOM 7357 C CA . GLY B 1 390 ? 9.469 27.625 9.984 1 96.62 390 GLY B CA 1
ATOM 7358 C C . GLY B 1 390 ? 9.391 28.281 11.344 1 96.62 390 GLY B C 1
ATOM 7359 O O . GLY B 1 390 ? 10.398 28.422 12.039 1 96.62 390 GLY B O 1
ATOM 7360 N N . LEU B 1 391 ? 8.234 28.672 11.688 1 92.56 391 LEU B N 1
ATOM 7361 C CA . LEU B 1 391 ? 7.84 29.109 13.023 1 92.56 391 LEU B CA 1
ATOM 7362 C C . LEU B 1 391 ? 6.582 28.391 13.484 1 92.56 391 LEU B C 1
ATOM 7364 O O . LEU B 1 391 ? 5.508 28.984 13.578 1 92.56 391 LEU B O 1
ATOM 7368 N N . PRO B 1 392 ? 6.75 27.078 13.844 1 91.31 392 PRO B N 1
ATOM 7369 C CA . PRO B 1 392 ? 5.582 26.297 14.258 1 91.31 392 PRO B CA 1
ATOM 7370 C C . PRO B 1 392 ? 4.945 26.828 15.547 1 91.31 392 PRO B C 1
ATOM 7372 O O . PRO B 1 392 ? 5.66 27.219 16.469 1 91.31 392 PRO B O 1
ATOM 7375 N N . LEU B 1 393 ? 3.697 26.812 15.578 1 82.69 393 LEU B N 1
ATOM 7376 C CA . LEU B 1 393 ? 2.984 27.422 16.688 1 82.69 393 LEU B CA 1
ATOM 7377 C C . LEU B 1 393 ? 2.275 26.359 17.531 1 82.69 393 LEU B C 1
ATOM 7379 O O . LEU B 1 393 ? 2.27 26.438 18.766 1 82.69 393 LEU B O 1
ATOM 7383 N N . MET B 1 394 ? 1.619 25.375 16.828 1 79.31 394 MET B N 1
ATOM 7384 C CA . MET B 1 394 ? 0.818 24.422 17.609 1 79.31 394 MET B CA 1
ATOM 7385 C C . MET B 1 394 ? 0.603 23.125 16.812 1 79.31 394 MET B C 1
ATOM 7387 O O . MET B 1 394 ? 0.941 23.047 15.641 1 79.31 394 MET B O 1
ATOM 7391 N N . PHE B 1 395 ? 0.062 22.094 17.547 1 82.56 395 PHE B N 1
ATOM 7392 C CA . PHE B 1 395 ? -0.418 20.828 16.984 1 82.56 395 PHE B CA 1
ATOM 7393 C C . PHE B 1 395 ? 0.689 20.125 16.219 1 82.56 395 PHE B C 1
ATOM 7395 O O . PHE B 1 395 ? 1.774 19.891 16.75 1 82.56 395 PHE B O 1
ATOM 7402 N N . ASP B 1 396 ? 0.354 19.797 14.953 1 89 396 ASP B N 1
ATOM 7403 C CA . ASP B 1 396 ? 1.269 18.922 14.211 1 89 396 ASP B CA 1
ATOM 7404 C C . ASP B 1 396 ? 2.344 19.75 13.5 1 89 396 ASP B C 1
ATOM 7406 O O . ASP B 1 396 ? 3.238 19.188 12.867 1 89 396 ASP B O 1
ATOM 7410 N N . GLN B 1 397 ? 2.369 21.031 13.695 1 92.62 397 GLN B N 1
ATOM 7411 C CA . GLN B 1 397 ? 3.223 21.938 12.938 1 92.62 397 GLN B CA 1
ATOM 7412 C C . GLN B 1 397 ? 4.699 21.688 13.242 1 92.62 397 GLN B C 1
ATOM 7414 O O . GLN B 1 397 ? 5.523 21.609 12.336 1 92.62 397 GLN B O 1
ATOM 7419 N N . PRO B 1 398 ? 5.008 21.547 14.57 1 92.19 398 PRO B N 1
ATOM 7420 C CA . PRO B 1 398 ? 6.418 21.25 14.852 1 92.19 398 PRO B CA 1
ATOM 7421 C C . PRO B 1 398 ? 6.895 19.969 14.188 1 92.19 398 PRO B C 1
ATOM 7423 O O . PRO B 1 398 ? 7.996 19.922 13.633 1 92.19 398 PRO B O 1
ATOM 7426 N N . ASP B 1 399 ? 6.09 19 14.227 1 95 399 ASP B N 1
ATOM 7427 C CA . ASP B 1 399 ? 6.438 17.703 13.633 1 95 399 ASP B CA 1
ATOM 7428 C C . ASP B 1 399 ? 6.543 17.812 12.117 1 95 399 ASP B C 1
ATOM 7430 O O . ASP B 1 399 ? 7.418 17.203 11.5 1 95 399 ASP B O 1
ATOM 7434 N N . ASN B 1 400 ? 5.656 18.531 11.484 1 96.19 400 ASN B N 1
ATOM 7435 C CA . ASN B 1 400 ? 5.723 18.781 10.047 1 96.19 400 ASN B CA 1
ATOM 7436 C C . ASN B 1 400 ? 7.035 19.453 9.648 1 96.19 400 ASN B C 1
ATOM 7438 O O . ASN B 1 400 ? 7.684 19.047 8.688 1 96.19 400 ASN B O 1
ATOM 7442 N N . PHE B 1 401 ? 7.371 20.391 10.445 1 96.5 401 PHE B N 1
ATOM 7443 C CA . PHE B 1 401 ? 8.594 21.125 10.133 1 96.5 401 PHE B CA 1
ATOM 7444 C C . PHE B 1 401 ? 9.82 20.266 10.406 1 96.5 401 PHE B C 1
ATOM 7446 O O . PHE B 1 401 ? 10.836 20.391 9.719 1 96.5 401 PHE B O 1
ATOM 7453 N N . PHE B 1 402 ? 9.719 19.422 11.422 1 96.88 402 PHE B N 1
ATOM 7454 C CA . PHE B 1 402 ? 10.828 18.516 11.664 1 96.88 402 PHE B CA 1
ATOM 7455 C C . PHE B 1 402 ? 11.102 17.656 10.43 1 96.88 402 PHE B C 1
ATOM 7457 O O . PHE B 1 402 ? 12.258 17.453 10.062 1 96.88 402 PHE B O 1
ATOM 7464 N N . ARG B 1 403 ? 10.117 17.188 9.844 1 96.94 403 ARG B N 1
ATOM 7465 C CA . ARG B 1 403 ? 10.258 16.359 8.648 1 96.94 403 ARG B CA 1
ATOM 7466 C C . ARG B 1 403 ? 10.945 17.125 7.527 1 96.94 403 ARG B C 1
ATOM 7468 O O . ARG B 1 403 ? 11.797 16.578 6.82 1 96.94 403 ARG B O 1
ATOM 7475 N N . MET B 1 404 ? 10.578 18.359 7.363 1 97.75 404 MET B N 1
ATOM 7476 C CA . MET B 1 404 ? 11.188 19.203 6.332 1 97.75 404 MET B CA 1
ATOM 7477 C C . MET B 1 404 ? 12.648 19.5 6.66 1 97.75 404 MET B C 1
ATOM 7479 O O . MET B 1 404 ? 13.5 19.484 5.77 1 97.75 404 MET B O 1
ATOM 7483 N N . LYS B 1 405 ? 12.844 19.781 7.938 1 98.06 405 LYS B N 1
ATOM 7484 C CA . LYS B 1 405 ? 14.211 20.031 8.383 1 98.06 405 LYS B CA 1
ATOM 7485 C C . LYS B 1 405 ? 15.102 18.812 8.148 1 98.06 405 LYS B C 1
ATOM 7487 O O . LYS B 1 405 ? 16.219 18.938 7.664 1 98.06 405 LYS B O 1
ATOM 7492 N N . ALA B 1 406 ? 14.57 17.672 8.461 1 97.31 406 ALA B N 1
ATOM 7493 C CA . ALA B 1 406 ? 15.312 16.422 8.305 1 97.31 406 ALA B CA 1
ATOM 7494 C C . ALA B 1 406 ? 15.664 16.172 6.84 1 97.31 406 ALA B C 1
ATOM 7496 O O . ALA B 1 406 ? 16.688 15.547 6.539 1 97.31 406 ALA B O 1
ATOM 7497 N N . ARG B 1 407 ? 14.945 16.734 5.938 1 97.12 407 ARG B N 1
ATOM 7498 C CA . ARG B 1 407 ? 15.172 16.578 4.508 1 97.12 407 ARG B CA 1
ATOM 7499 C C . ARG B 1 407 ? 16.062 17.688 3.969 1 97.12 407 ARG B C 1
ATOM 7501 O O . ARG B 1 407 ? 16.406 17.703 2.783 1 97.12 407 ARG B O 1
ATOM 7508 N N . GLY B 1 408 ? 16.359 18.641 4.762 1 97.94 408 GLY B N 1
ATOM 7509 C CA . GLY B 1 408 ? 17.297 19.703 4.43 1 97.94 408 GLY B CA 1
ATOM 7510 C C . GLY B 1 408 ? 16.656 20.859 3.674 1 97.94 408 GLY B C 1
ATOM 7511 O O . GLY B 1 408 ? 17.344 21.625 2.998 1 97.94 408 GLY B O 1
ATOM 7512 N N . VAL B 1 409 ? 15.305 20.984 3.826 1 98.56 409 VAL B N 1
ATOM 7513 C CA . VAL B 1 409 ? 14.648 21.984 2.986 1 98.56 409 VAL B CA 1
ATOM 7514 C C . VAL B 1 409 ? 14.062 23.094 3.861 1 98.56 409 VAL B C 1
ATOM 7516 O O . VAL B 1 409 ? 13.414 24.016 3.355 1 98.56 409 VAL B O 1
ATOM 7519 N N . ALA B 1 410 ? 14.281 23.031 5.211 1 98.69 410 ALA B N 1
ATOM 7520 C CA . ALA B 1 410 ? 13.703 24.031 6.109 1 98.69 410 ALA B CA 1
ATOM 7521 C C . ALA B 1 410 ? 14.648 24.344 7.266 1 98.69 410 ALA B C 1
ATOM 7523 O O . ALA B 1 410 ? 15.383 23.469 7.73 1 98.69 410 ALA B O 1
ATOM 7524 N N . LYS B 1 411 ? 14.633 25.562 7.602 1 98.69 411 LYS B N 1
ATOM 7525 C CA . LYS B 1 411 ? 15.18 26.016 8.883 1 98.69 411 LYS B CA 1
ATOM 7526 C C . LYS B 1 411 ? 14.062 26.359 9.859 1 98.69 411 LYS B C 1
ATOM 7528 O O . LYS B 1 411 ? 13.148 27.109 9.531 1 98.69 411 LYS B O 1
ATOM 7533 N N . VAL B 1 412 ? 14.125 25.781 11.078 1 97.94 412 VAL B N 1
ATOM 7534 C CA . VAL B 1 412 ? 13 25.906 11.992 1 97.94 412 VAL B CA 1
ATOM 7535 C C . VAL B 1 412 ? 13.422 26.703 13.219 1 97.94 412 VAL B C 1
ATOM 7537 O O . VAL B 1 412 ? 14.461 26.438 13.82 1 97.94 412 VAL B O 1
ATOM 7540 N N . LEU B 1 413 ? 12.633 27.672 13.539 1 95.38 413 LEU B N 1
ATOM 7541 C CA . LEU B 1 413 ? 12.852 28.5 14.719 1 95.38 413 LEU B CA 1
ATOM 7542 C C . LEU B 1 413 ? 11.875 28.141 15.828 1 95.38 413 LEU B C 1
ATOM 7544 O O . LEU B 1 413 ? 10.828 27.547 15.57 1 95.38 413 LEU B O 1
ATOM 7548 N N . ASP B 1 414 ? 12.328 28.438 16.984 1 90 414 ASP B N 1
ATOM 7549 C CA . ASP B 1 414 ? 11.477 28.25 18.156 1 90 414 ASP B CA 1
ATOM 7550 C C . ASP B 1 414 ? 10.727 29.531 18.516 1 90 414 ASP B C 1
ATOM 7552 O O . ASP B 1 414 ? 11.336 30.594 18.688 1 90 414 ASP B O 1
ATOM 7556 N N . PHE B 1 415 ? 9.484 29.406 18.578 1 86.38 415 PHE B N 1
ATOM 7557 C CA . PHE B 1 415 ? 8.633 30.547 18.875 1 86.38 415 PHE B CA 1
ATOM 7558 C C . PHE B 1 415 ? 9.008 31.172 20.219 1 86.38 415 PHE B C 1
ATOM 7560 O O . PHE B 1 415 ? 8.891 32.375 20.406 1 86.38 415 PHE B O 1
ATOM 7567 N N . ALA B 1 416 ? 9.461 30.391 21.094 1 82.75 416 ALA B N 1
ATOM 7568 C CA . ALA B 1 416 ? 9.781 30.844 22.453 1 82.75 416 ALA B CA 1
ATOM 7569 C C . ALA B 1 416 ? 11.023 31.734 22.453 1 82.75 416 ALA B C 1
ATOM 7571 O O . ALA B 1 416 ? 11.164 32.625 23.312 1 82.75 416 ALA B O 1
ATOM 7572 N N . THR B 1 417 ? 11.867 31.531 21.469 1 89.06 417 THR B N 1
ATOM 7573 C CA . THR B 1 417 ? 13.156 32.219 21.547 1 89.06 417 THR B CA 1
ATOM 7574 C C . THR B 1 417 ? 13.391 33.094 20.312 1 89.06 417 THR B C 1
ATOM 7576 O O . THR B 1 417 ? 14.414 33.781 20.219 1 89.06 417 THR B O 1
ATOM 7579 N N . VAL B 1 418 ? 12.469 33.125 19.438 1 92.75 418 VAL B N 1
ATOM 7580 C CA . VAL B 1 418 ? 12.656 33.844 18.172 1 92.75 418 VAL B CA 1
ATOM 7581 C C . VAL B 1 418 ? 12.836 35.312 18.453 1 92.75 418 VAL B C 1
ATOM 7583 O O . VAL B 1 418 ? 12.172 35.875 19.312 1 92.75 418 VAL B O 1
ATOM 7586 N N . ASN B 1 419 ? 13.773 35.906 17.859 1 94.69 419 ASN B N 1
ATOM 7587 C CA . ASN B 1 419 ? 14.055 37.344 17.891 1 94.69 419 ASN B CA 1
ATOM 7588 C C . ASN B 1 419 ? 14.586 37.812 16.547 1 94.69 419 ASN B C 1
ATOM 7590 O O . ASN B 1 419 ? 14.711 37.031 15.602 1 94.69 419 ASN B O 1
ATOM 7594 N N . ARG B 1 420 ? 14.812 39.094 16.531 1 97.25 420 ARG B N 1
ATOM 7595 C CA . ARG B 1 420 ? 15.234 39.719 15.281 1 97.25 420 ARG B CA 1
ATOM 7596 C C . ARG B 1 420 ? 16.469 39.062 14.711 1 97.25 420 ARG B C 1
ATOM 7598 O O . ARG B 1 420 ? 16.516 38.719 13.523 1 97.25 420 ARG B O 1
ATOM 7605 N N . ASP B 1 421 ? 17.438 38.719 15.508 1 97.81 421 ASP B N 1
ATOM 7606 C CA . ASP B 1 421 ? 18.734 38.219 15.062 1 97.81 421 ASP B CA 1
ATOM 7607 C C . ASP B 1 421 ? 18.656 36.781 14.562 1 97.81 421 ASP B C 1
ATOM 7609 O O . ASP B 1 421 ? 19.141 36.469 13.469 1 97.81 421 ASP B O 1
ATOM 7613 N N . ASN B 1 422 ? 18.094 35.938 15.344 1 97.44 422 ASN B N 1
ATOM 7614 C CA . ASN B 1 422 ? 18.062 34.562 14.906 1 97.44 422 ASN B CA 1
ATOM 7615 C C . ASN B 1 422 ? 17.109 34.375 13.734 1 97.44 422 ASN B C 1
ATOM 7617 O O . ASN B 1 422 ? 17.312 33.5 12.898 1 97.44 422 ASN B O 1
ATOM 7621 N N . PHE B 1 423 ? 16.078 35.156 13.703 1 98.06 423 PHE B N 1
ATOM 7622 C CA . PHE B 1 423 ? 15.188 35.125 12.547 1 98.06 423 PHE B CA 1
ATOM 7623 C C . PHE B 1 423 ? 15.922 35.562 11.281 1 98.06 423 PHE B C 1
ATOM 7625 O O . PHE B 1 423 ? 15.82 34.906 10.242 1 98.06 423 PHE B O 1
ATOM 7632 N N . ARG B 1 424 ? 16.625 36.625 11.375 1 98.31 424 ARG B N 1
ATOM 7633 C CA . ARG B 1 424 ? 17.406 37.125 10.25 1 98.31 424 ARG B CA 1
ATOM 7634 C C . ARG B 1 424 ? 18.438 36.094 9.797 1 98.31 424 ARG B C 1
ATOM 7636 O O . ARG B 1 424 ? 18.609 35.875 8.602 1 98.31 424 ARG B O 1
ATOM 7643 N N . GLU B 1 425 ? 19.078 35.469 10.727 1 98.38 425 GLU B N 1
ATOM 7644 C CA . GLU B 1 425 ? 20.094 34.469 10.414 1 98.38 425 GLU B CA 1
ATOM 7645 C C . GLU B 1 425 ? 19.469 33.281 9.711 1 98.38 425 GLU B C 1
ATOM 7647 O O . GLU B 1 425 ? 20.078 32.719 8.789 1 98.38 425 GLU B O 1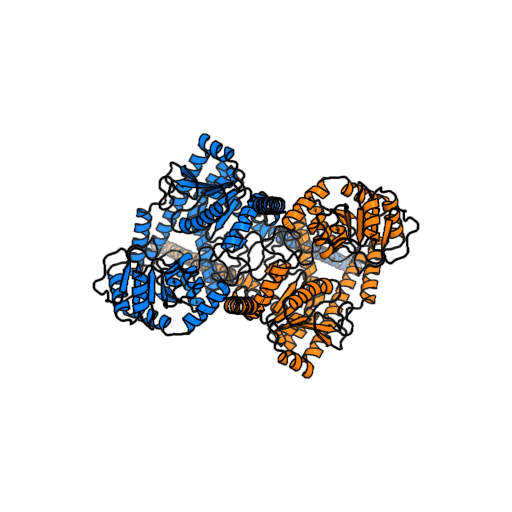
ATOM 7652 N N . ALA B 1 426 ? 18.328 32.844 10.203 1 98.56 426 ALA B N 1
ATOM 7653 C CA . ALA B 1 426 ? 17.625 31.734 9.57 1 98.56 426 ALA B CA 1
ATOM 7654 C C . ALA B 1 426 ? 17.266 32.062 8.125 1 98.56 426 ALA B C 1
ATOM 7656 O O . ALA B 1 426 ? 17.453 31.219 7.234 1 98.56 426 ALA B O 1
ATOM 7657 N N . LEU B 1 427 ? 16.812 33.281 7.902 1 98.62 427 LEU B N 1
ATOM 7658 C CA . LEU B 1 427 ? 16.453 33.719 6.551 1 98.62 427 LEU B CA 1
ATOM 7659 C C . LEU B 1 427 ? 17.688 33.719 5.648 1 98.62 427 LEU B C 1
ATOM 7661 O O . LEU B 1 427 ? 17.656 33.188 4.539 1 98.62 427 LEU B O 1
ATOM 7665 N N . LYS B 1 428 ? 18.719 34.25 6.121 1 98.56 428 LYS B N 1
ATOM 7666 C CA . LYS B 1 428 ? 19.938 34.344 5.332 1 98.56 428 LYS B CA 1
ATOM 7667 C C . LYS B 1 428 ? 20.469 32.969 4.98 1 98.56 428 LYS B C 1
ATOM 7669 O O . LYS B 1 428 ? 20.922 32.719 3.859 1 98.56 428 LYS B O 1
ATOM 7674 N N . GLU B 1 429 ? 20.406 32.094 5.965 1 98.56 429 GLU B N 1
ATOM 7675 C CA . GLU B 1 429 ? 20.859 30.719 5.719 1 98.56 429 GLU B CA 1
ATOM 7676 C C . GLU B 1 429 ? 20.094 30.078 4.57 1 98.56 429 GLU B C 1
ATOM 7678 O O . GLU B 1 429 ? 20.703 29.562 3.631 1 98.56 429 GLU B O 1
ATOM 7683 N N . VAL B 1 430 ? 18.797 30.156 4.621 1 98.75 430 VAL B N 1
ATOM 7684 C CA . VAL B 1 430 ? 17.969 29.5 3.625 1 98.75 430 VAL B CA 1
ATOM 7685 C C . VAL B 1 430 ? 18.109 30.203 2.275 1 98.75 430 VAL B C 1
ATOM 7687 O O . VAL B 1 430 ? 18.094 29.547 1.228 1 98.75 430 VAL B O 1
ATOM 7690 N N . LEU B 1 431 ? 18.312 31.531 2.297 1 98.31 431 LEU B N 1
ATOM 7691 C CA . LEU B 1 431 ? 18.406 32.344 1.078 1 98.31 431 LEU B CA 1
ATOM 7692 C C . LEU B 1 431 ? 19.719 32.062 0.363 1 98.31 431 LEU B C 1
ATOM 7694 O O . LEU B 1 431 ? 19.766 32.031 -0.869 1 98.31 431 LEU B O 1
ATOM 7698 N N . TYR B 1 432 ? 20.75 31.781 1.147 1 97.81 432 TYR B N 1
ATOM 7699 C CA . TYR B 1 432 ? 22.062 31.875 0.517 1 97.81 432 TYR B CA 1
ATOM 7700 C C . TYR B 1 432 ? 22.781 30.531 0.55 1 97.81 432 TYR B C 1
ATOM 7702 O O . TYR B 1 432 ? 23.797 30.344 -0.119 1 97.81 432 TYR B O 1
ATOM 7710 N N . GLU B 1 433 ? 22.359 29.609 1.339 1 98.12 433 GLU B N 1
ATOM 7711 C CA . GLU B 1 433 ? 22.875 28.25 1.228 1 98.12 433 GLU B CA 1
ATOM 7712 C C . GLU B 1 433 ? 22.141 27.469 0.132 1 98.12 433 GLU B C 1
ATOM 7714 O O . GLU B 1 433 ? 20.984 27.094 0.298 1 98.12 433 GLU B O 1
ATOM 7719 N N . PRO B 1 434 ? 22.797 27.156 -0.874 1 97.81 434 PRO B N 1
ATOM 7720 C CA . PRO B 1 434 ? 22.156 26.594 -2.059 1 97.81 434 PRO B CA 1
ATOM 7721 C C . PRO B 1 434 ? 21.531 25.219 -1.79 1 97.81 434 PRO B C 1
ATOM 7723 O O . PRO B 1 434 ? 20.609 24.812 -2.5 1 97.81 434 PRO B O 1
ATOM 7726 N N . SER B 1 435 ? 22.016 24.531 -0.808 1 98.38 435 SER B N 1
ATOM 7727 C CA . SER B 1 435 ? 21.547 23.172 -0.537 1 98.38 435 SER B CA 1
ATOM 7728 C C . SER B 1 435 ? 20.047 23.156 -0.284 1 98.38 435 SER B C 1
ATOM 7730 O O . SER B 1 435 ? 19.375 22.188 -0.655 1 98.38 435 SER B O 1
ATOM 7732 N N . TYR B 1 436 ? 19.469 24.203 0.345 1 98.62 436 TYR B N 1
ATOM 7733 C CA . TYR B 1 436 ? 18.031 24.25 0.622 1 98.62 436 TYR B CA 1
ATOM 7734 C C . TYR B 1 436 ? 17.234 24.219 -0.672 1 98.62 436 TYR B C 1
ATOM 7736 O O . TYR B 1 436 ? 16.281 23.438 -0.805 1 98.62 436 TYR B O 1
ATOM 7744 N N . LYS B 1 437 ? 17.625 25.031 -1.549 1 98.25 437 LYS B N 1
ATOM 7745 C CA . LYS B 1 437 ? 16.938 25.125 -2.828 1 98.25 437 LYS B CA 1
ATOM 7746 C C . LYS B 1 437 ? 17.125 23.844 -3.65 1 98.25 437 LYS B C 1
ATOM 7748 O O . LYS B 1 437 ? 16.172 23.359 -4.27 1 98.25 437 LYS B O 1
ATOM 7753 N N . GLU B 1 438 ? 18.344 23.344 -3.689 1 98.38 438 GLU B N 1
ATOM 7754 C CA . GLU B 1 438 ? 18.641 22.156 -4.461 1 98.38 438 GLU B CA 1
ATOM 7755 C C . GLU B 1 438 ? 17.844 20.953 -3.951 1 98.38 438 GLU B C 1
ATOM 7757 O O . GLU B 1 438 ? 17.25 20.219 -4.738 1 98.38 438 GLU B O 1
ATOM 7762 N N . LYS B 1 439 ? 17.828 20.766 -2.689 1 98.44 439 LYS B N 1
ATOM 7763 C CA . LYS B 1 439 ? 17.094 19.656 -2.098 1 98.44 439 LYS B CA 1
ATOM 7764 C C . LYS B 1 439 ? 15.594 19.828 -2.281 1 98.44 439 LYS B C 1
ATOM 7766 O O . LYS B 1 439 ? 14.875 18.844 -2.502 1 98.44 439 LYS B O 1
ATOM 7771 N N . MET B 1 440 ? 15.141 21.047 -2.203 1 98.56 440 MET B N 1
ATOM 7772 C CA . MET B 1 440 ? 13.719 21.297 -2.404 1 98.56 440 MET B CA 1
ATOM 7773 C C . MET B 1 440 ? 13.312 21 -3.844 1 98.56 440 MET B C 1
ATOM 7775 O O . MET B 1 440 ? 12.211 20.5 -4.09 1 98.56 440 MET B O 1
ATOM 7779 N N . LYS B 1 441 ? 14.148 21.328 -4.699 1 98.06 441 LYS B N 1
ATOM 7780 C CA . LYS B 1 441 ? 13.875 21.016 -6.102 1 98.06 441 LYS B CA 1
ATOM 7781 C C . LYS B 1 441 ? 13.727 19.516 -6.32 1 98.06 441 LYS B C 1
ATOM 7783 O O . LYS B 1 441 ? 12.844 19.078 -7.055 1 98.06 441 LYS B O 1
ATOM 7788 N N . VAL B 1 442 ? 14.602 18.781 -5.73 1 97.81 442 VAL B N 1
ATOM 7789 C CA . VAL B 1 442 ? 14.531 17.328 -5.82 1 97.81 442 VAL B CA 1
ATOM 7790 C C . VAL B 1 442 ? 13.219 16.844 -5.211 1 97.81 442 VAL B C 1
ATOM 7792 O O . VAL B 1 442 ? 12.516 16.031 -5.809 1 97.81 442 VAL B O 1
ATOM 7795 N N . LEU B 1 443 ? 12.922 17.375 -4.066 1 98 443 LEU B N 1
ATOM 7796 C CA . LEU B 1 443 ? 11.695 16.984 -3.381 1 98 443 LEU B CA 1
ATOM 7797 C C . LEU B 1 443 ? 10.469 17.344 -4.211 1 98 443 LEU B C 1
ATOM 7799 O O . LEU B 1 443 ? 9.523 16.547 -4.305 1 98 443 LEU B O 1
ATOM 7803 N N . SER B 1 444 ? 10.461 18.469 -4.762 1 98.19 444 SER B N 1
ATOM 7804 C CA . SER B 1 444 ? 9.375 18.922 -5.629 1 98.19 444 SER B CA 1
ATOM 7805 C C . SER B 1 444 ? 9.219 18.016 -6.84 1 98.19 444 SER B C 1
ATOM 7807 O O . SER B 1 444 ? 8.094 17.656 -7.223 1 98.19 444 SER B O 1
ATOM 7809 N N . SER B 1 445 ? 10.328 17.656 -7.434 1 97.69 445 SER B N 1
ATOM 7810 C CA . SER B 1 445 ? 10.297 16.766 -8.594 1 97.69 445 SER B CA 1
ATOM 7811 C C . SER B 1 445 ? 9.664 15.43 -8.242 1 97.69 445 SER B C 1
ATOM 7813 O O . SER B 1 445 ? 8.883 14.883 -9.023 1 97.69 445 SER B O 1
ATOM 7815 N N . LEU B 1 446 ? 10.008 14.891 -7.125 1 97.5 446 LEU B N 1
ATOM 7816 C CA . LEU B 1 446 ? 9.406 13.633 -6.672 1 97.5 446 LEU B CA 1
ATOM 7817 C C . LEU B 1 446 ? 7.91 13.805 -6.43 1 97.5 446 LEU B C 1
ATOM 7819 O O . LEU B 1 446 ? 7.113 12.961 -6.84 1 97.5 446 LEU B O 1
ATOM 7823 N N . HIS B 1 447 ? 7.574 14.898 -5.77 1 97 447 HIS B N 1
ATOM 7824 C CA . HIS B 1 447 ? 6.191 15.188 -5.41 1 97 447 HIS B CA 1
ATOM 7825 C C . HIS B 1 447 ? 5.316 15.312 -6.652 1 97 447 HIS B C 1
ATOM 7827 O O . HIS B 1 447 ? 4.16 14.883 -6.656 1 97 447 HIS B O 1
ATOM 7833 N N . ARG B 1 448 ? 5.82 15.844 -7.684 1 96.94 448 ARG B N 1
ATOM 7834 C CA . ARG B 1 448 ? 5.055 16.141 -8.891 1 96.94 448 ARG B CA 1
ATOM 7835 C C . ARG B 1 448 ? 5.027 14.938 -9.836 1 96.94 448 ARG B C 1
ATOM 7837 O O . ARG B 1 448 ? 4.129 14.812 -10.672 1 96.94 448 ARG B O 1
ATOM 7844 N N . ASP B 1 449 ? 6.031 14.094 -9.742 1 96.88 449 ASP B N 1
ATOM 7845 C CA . ASP B 1 449 ? 6.148 12.969 -10.656 1 96.88 449 ASP B CA 1
ATOM 7846 C C . ASP B 1 449 ? 5.277 11.797 -10.211 1 96.88 449 ASP B C 1
ATOM 7848 O O . ASP B 1 449 ? 5.781 10.82 -9.656 1 96.88 449 ASP B O 1
ATOM 7852 N N . GLN B 1 450 ? 4.016 11.867 -10.453 1 95.31 450 GLN B N 1
ATOM 7853 C CA . GLN B 1 450 ? 3.018 10.852 -10.117 1 95.31 450 GLN B CA 1
ATOM 7854 C C . GLN B 1 450 ? 2.33 10.32 -11.375 1 95.31 450 GLN B C 1
ATOM 7856 O O . GLN B 1 450 ? 2.23 11.031 -12.375 1 95.31 450 GLN B O 1
ATOM 7861 N N . PRO B 1 451 ? 1.92 9.062 -11.312 1 94.19 451 PRO B N 1
ATOM 7862 C CA . PRO B 1 451 ? 1.288 8.492 -12.508 1 94.19 451 PRO B CA 1
ATOM 7863 C C . PRO B 1 451 ? -0.009 9.203 -12.883 1 94.19 451 PRO B C 1
ATOM 7865 O O . PRO B 1 451 ? -0.397 9.211 -14.055 1 94.19 451 PRO B O 1
ATOM 7868 N N . MET B 1 452 ? -0.659 9.734 -11.906 1 94.62 452 MET B N 1
ATOM 7869 C CA . MET B 1 452 ? -1.916 10.469 -12.031 1 94.62 452 MET B CA 1
ATOM 7870 C C . MET B 1 452 ? -1.951 11.656 -11.078 1 94.62 452 MET B C 1
ATOM 7872 O O . MET B 1 452 ? -1.341 11.617 -10.008 1 94.62 452 MET B O 1
ATOM 7876 N N . LYS B 1 453 ? -2.646 12.727 -11.523 1 96 453 LYS B N 1
ATOM 7877 C CA . LYS B 1 453 ? -2.822 13.828 -10.578 1 96 453 LYS B CA 1
ATOM 7878 C C . LYS B 1 453 ? -3.561 13.359 -9.328 1 96 453 LYS B C 1
ATOM 7880 O O . LYS B 1 453 ? -4.504 12.57 -9.414 1 96 453 LYS B O 1
ATOM 7885 N N . PRO B 1 454 ? -3.127 13.844 -8.242 1 97.12 454 PRO B N 1
ATOM 7886 C CA . PRO B 1 454 ? -3.693 13.344 -6.98 1 97.12 454 PRO B CA 1
ATOM 7887 C C . PRO B 1 454 ? -5.207 13.523 -6.906 1 97.12 454 PRO B C 1
ATOM 7889 O O . PRO B 1 454 ? -5.918 12.617 -6.461 1 97.12 454 PRO B O 1
ATOM 7892 N N . LEU B 1 455 ? -5.707 14.641 -7.336 1 97.81 455 LEU B N 1
ATOM 7893 C CA . LEU B 1 455 ? -7.145 14.883 -7.27 1 97.81 455 LEU B CA 1
ATOM 7894 C C . LEU B 1 455 ? -7.895 13.938 -8.203 1 97.81 455 LEU B C 1
ATOM 7896 O O . LEU B 1 455 ? -8.969 13.438 -7.859 1 97.81 455 LEU B O 1
ATOM 7900 N N . ASP B 1 456 ? -7.375 13.672 -9.375 1 97.69 456 ASP B N 1
ATOM 7901 C CA . ASP B 1 456 ? -7.973 12.719 -10.305 1 97.69 456 ASP B CA 1
ATOM 7902 C C . ASP B 1 456 ? -8.008 11.32 -9.703 1 97.69 456 ASP B C 1
ATOM 7904 O O . ASP B 1 456 ? -8.977 10.578 -9.906 1 97.69 456 ASP B O 1
ATOM 7908 N N . ARG B 1 457 ? -6.961 10.969 -9.078 1 97.5 457 ARG B N 1
ATOM 7909 C CA . ARG B 1 457 ? -6.898 9.664 -8.414 1 97.5 457 ARG B CA 1
ATOM 7910 C C . ARG B 1 457 ? -7.98 9.547 -7.344 1 97.5 457 ARG B C 1
ATOM 7912 O O . ARG B 1 457 ? -8.641 8.508 -7.227 1 97.5 457 ARG B O 1
ATOM 7919 N N . ALA B 1 458 ? -8.117 10.594 -6.559 1 98.31 458 ALA B N 1
ATOM 7920 C CA . ALA B 1 458 ? -9.172 10.625 -5.551 1 98.31 458 ALA B CA 1
ATOM 7921 C C . ALA B 1 458 ? -10.547 10.453 -6.191 1 98.31 458 ALA B C 1
ATOM 7923 O O . ALA B 1 458 ? -11.367 9.664 -5.719 1 98.31 458 ALA B O 1
ATOM 7924 N N . MET B 1 459 ? -10.773 11.188 -7.297 1 98.38 459 MET B N 1
ATOM 7925 C CA . MET B 1 459 ? -12.055 11.109 -7.996 1 98.38 459 MET B CA 1
ATOM 7926 C C . MET B 1 459 ? -12.312 9.695 -8.508 1 98.38 459 MET B C 1
ATOM 7928 O O . MET B 1 459 ? -13.43 9.188 -8.398 1 98.38 459 MET B O 1
ATOM 7932 N N . PHE B 1 460 ? -11.32 9.102 -9.055 1 98.38 460 PHE B N 1
ATOM 7933 C CA . PHE B 1 460 ? -11.477 7.746 -9.562 1 98.38 460 PHE B CA 1
ATOM 7934 C C . PHE B 1 460 ? -12.008 6.816 -8.477 1 98.38 460 PHE B C 1
ATOM 7936 O O . PHE B 1 460 ? -12.945 6.055 -8.703 1 98.38 460 PHE B O 1
ATOM 7943 N N . TRP B 1 461 ? -11.414 6.879 -7.336 1 98.56 461 TRP B N 1
ATOM 7944 C CA . TRP B 1 461 ? -11.734 5.914 -6.289 1 98.56 461 TRP B CA 1
ATOM 7945 C C . TRP B 1 461 ? -13.078 6.238 -5.645 1 98.56 461 TRP B C 1
ATOM 7947 O O . TRP B 1 461 ? -13.812 5.332 -5.234 1 98.56 461 TRP B O 1
ATOM 7957 N N . ILE B 1 462 ? -13.367 7.543 -5.5 1 98.81 462 ILE B N 1
ATOM 7958 C CA . ILE B 1 462 ? -14.711 7.895 -5.051 1 98.81 462 ILE B CA 1
ATOM 7959 C C . ILE B 1 462 ? -15.742 7.32 -6.012 1 98.81 462 ILE B C 1
ATOM 7961 O O . ILE B 1 462 ? -16.703 6.672 -5.59 1 98.81 462 ILE B O 1
ATOM 7965 N N . GLU B 1 463 ? -15.555 7.523 -7.273 1 98.62 463 GLU B N 1
ATOM 7966 C CA . GLU B 1 463 ? -16.469 7.02 -8.297 1 98.62 463 GLU B CA 1
ATOM 7967 C C . GLU B 1 463 ? -16.469 5.496 -8.336 1 98.62 463 GLU B C 1
ATOM 7969 O O . GLU B 1 463 ? -17.5 4.879 -8.617 1 98.62 463 GLU B O 1
ATOM 7974 N N . PHE B 1 464 ? -15.312 4.906 -8.125 1 98.31 464 PHE B N 1
ATOM 7975 C CA . PHE B 1 464 ? -15.219 3.453 -8.023 1 98.31 464 PHE B CA 1
ATOM 7976 C C . PHE B 1 464 ? -16.203 2.918 -6.98 1 98.31 464 PHE B C 1
ATOM 7978 O O . PHE B 1 464 ? -16.922 1.951 -7.234 1 98.31 464 PHE B O 1
ATOM 7985 N N . VAL B 1 465 ? -16.172 3.551 -5.781 1 98.56 465 VAL B N 1
ATOM 7986 C CA . VAL B 1 465 ? -17.047 3.139 -4.688 1 98.56 465 VAL B CA 1
ATOM 7987 C C . VAL B 1 465 ? -18.516 3.307 -5.102 1 98.56 465 VAL B C 1
ATOM 7989 O O . VAL B 1 465 ? -19.359 2.488 -4.742 1 98.56 465 VAL B O 1
ATOM 7992 N N . MET B 1 466 ? -18.797 4.371 -5.895 1 98 466 MET B N 1
ATOM 7993 C CA . MET B 1 466 ? -20.156 4.57 -6.406 1 98 466 MET B CA 1
ATOM 7994 C C . MET B 1 466 ? -20.547 3.436 -7.344 1 98 466 MET B C 1
ATOM 7996 O O . MET B 1 466 ? -21.625 2.859 -7.207 1 98 466 MET B O 1
ATOM 8000 N N . ARG B 1 467 ? -19.656 3.09 -8.242 1 96.69 467 ARG B N 1
ATOM 8001 C CA . ARG B 1 467 ? -19.953 2.129 -9.297 1 96.69 467 ARG B CA 1
ATOM 8002 C C . ARG B 1 467 ? -20.109 0.72 -8.734 1 96.69 467 ARG B C 1
ATOM 8004 O O . ARG B 1 467 ? -20.953 -0.047 -9.188 1 96.69 467 ARG B O 1
ATOM 8011 N N . HIS B 1 468 ? -19.312 0.425 -7.723 1 97.25 468 HIS B N 1
ATOM 8012 C CA . HIS B 1 468 ? -19.25 -0.958 -7.262 1 97.25 468 HIS B CA 1
ATOM 8013 C C . HIS B 1 468 ? -19.922 -1.118 -5.902 1 97.25 468 HIS B C 1
ATOM 8015 O O . HIS B 1 468 ? -19.938 -2.215 -5.34 1 97.25 468 HIS B O 1
ATOM 8021 N N . LYS B 1 469 ? -20.453 0.001 -5.348 1 97.19 469 LYS B N 1
ATOM 8022 C CA . LYS B 1 469 ? -21.156 -0.001 -4.062 1 97.19 469 LYS B CA 1
ATOM 8023 C C . LYS B 1 469 ? -20.219 -0.448 -2.938 1 97.19 469 LYS B C 1
ATOM 8025 O O . LYS B 1 469 ? -20.578 -1.308 -2.131 1 97.19 469 LYS B O 1
ATOM 8030 N N . GLY B 1 470 ? -19.031 0.108 -3.021 1 97.81 470 GLY B N 1
ATOM 8031 C CA . GLY B 1 470 ? -18.031 -0.198 -2.016 1 97.81 470 GLY B CA 1
ATOM 8032 C C . GLY B 1 470 ? -16.719 -0.695 -2.609 1 97.81 470 GLY B C 1
ATOM 8033 O O . GLY B 1 470 ? -16.469 -0.537 -3.809 1 97.81 470 GLY B O 1
ATOM 8034 N N . ALA B 1 471 ? -15.82 -1.181 -1.782 1 97.75 471 ALA B N 1
ATOM 8035 C CA . ALA B 1 471 ? -14.539 -1.774 -2.154 1 97.75 471 ALA B CA 1
ATOM 8036 C C . ALA B 1 471 ? -14.172 -2.912 -1.207 1 97.75 471 ALA B C 1
ATOM 8038 O O . ALA B 1 471 ? -13.062 -2.936 -0.659 1 97.75 471 ALA B O 1
ATOM 8039 N N . ALA B 1 472 ? -15.016 -3.824 -1.085 1 95.19 472 ALA B N 1
ATOM 8040 C CA . ALA B 1 472 ? -14.898 -4.871 -0.074 1 95.19 472 ALA B CA 1
ATOM 8041 C C . ALA B 1 472 ? -13.656 -5.727 -0.311 1 95.19 472 ALA B C 1
ATOM 8043 O O . ALA B 1 472 ? -13.031 -6.191 0.641 1 95.19 472 ALA B O 1
ATOM 8044 N N . HIS B 1 473 ? -13.258 -5.938 -1.571 1 95.69 473 HIS B N 1
ATOM 8045 C CA . HIS B 1 473 ? -12.141 -6.816 -1.913 1 95.69 473 HIS B CA 1
ATOM 8046 C C . HIS B 1 473 ? -10.812 -6.207 -1.482 1 95.69 473 HIS B C 1
ATOM 8048 O O . HIS B 1 473 ? -9.789 -6.898 -1.462 1 95.69 473 HIS B O 1
ATOM 8054 N N . LEU B 1 474 ? -10.805 -4.941 -1.097 1 97.69 474 LEU B N 1
ATOM 8055 C CA . LEU B 1 474 ? -9.578 -4.258 -0.701 1 97.69 474 LEU B CA 1
ATOM 8056 C C . LEU B 1 474 ? -9.461 -4.191 0.818 1 97.69 474 LEU B C 1
ATOM 8058 O O . LEU B 1 474 ? -8.43 -3.754 1.346 1 97.69 474 LEU B O 1
ATOM 8062 N N . ARG B 1 475 ? -10.469 -4.68 1.56 1 95.88 475 ARG B N 1
ATOM 8063 C CA . ARG B 1 475 ? -10.523 -4.531 3.01 1 95.88 475 ARG B CA 1
ATOM 8064 C C . ARG B 1 475 ? -10.25 -5.859 3.709 1 95.88 475 ARG B C 1
ATOM 8066 O O . ARG B 1 475 ? -10.578 -6.922 3.176 1 95.88 475 ARG B O 1
ATOM 8073 N N . THR B 1 476 ? -9.602 -5.742 4.809 1 93.56 476 THR B N 1
ATOM 8074 C CA . THR B 1 476 ? -9.492 -6.891 5.699 1 93.56 476 THR B CA 1
ATOM 8075 C C . THR B 1 476 ? -10.445 -6.75 6.879 1 93.56 476 THR B C 1
ATOM 8077 O O . THR B 1 476 ? -10.953 -5.656 7.148 1 93.56 476 THR B O 1
ATOM 8080 N N . GLU B 1 477 ? -10.75 -7.781 7.559 1 92.94 477 GLU B N 1
ATOM 8081 C CA . GLU B 1 477 ? -11.523 -7.73 8.797 1 92.94 477 GLU B CA 1
ATOM 8082 C C . GLU B 1 477 ? -10.641 -8.023 10.008 1 92.94 477 GLU B C 1
ATOM 8084 O O . GLU B 1 477 ? -11.141 -8.477 11.047 1 92.94 477 GLU B O 1
ATOM 8089 N N . SER B 1 478 ? -9.383 -7.777 9.781 1 92.25 478 SER B N 1
ATOM 8090 C CA . SER B 1 478 ? -8.43 -8.039 10.852 1 92.25 478 SER B CA 1
ATOM 8091 C C . SER B 1 478 ? -8.719 -7.18 12.078 1 92.25 478 SER B C 1
ATOM 8093 O O . SER B 1 478 ? -8.359 -7.547 13.195 1 92.25 478 SER B O 1
ATOM 8095 N N . TYR B 1 479 ? -9.359 -6.059 11.883 1 90.19 479 TYR B N 1
ATOM 8096 C CA . TYR B 1 479 ? -9.664 -5.137 12.969 1 90.19 479 TYR B CA 1
ATOM 8097 C C . TYR B 1 479 ? -10.656 -5.75 13.953 1 90.19 479 TYR B C 1
ATOM 8099 O O . TYR B 1 479 ? -10.789 -5.281 15.086 1 90.19 479 TYR B O 1
ATOM 8107 N N . LYS B 1 480 ? -11.336 -6.773 13.539 1 92.25 480 LYS B N 1
ATOM 8108 C CA . LYS B 1 480 ? -12.312 -7.43 14.406 1 92.25 480 LYS B CA 1
ATOM 8109 C C . LYS B 1 480 ? -11.633 -8.438 15.328 1 92.25 480 LYS B C 1
ATOM 8111 O O . LYS B 1 480 ? -12.25 -8.93 16.281 1 92.25 480 LYS B O 1
ATOM 8116 N N . MET B 1 481 ? -10.398 -8.688 15.039 1 93.62 481 MET B N 1
ATOM 8117 C CA . MET B 1 481 ? -9.664 -9.664 15.844 1 93.62 481 MET B CA 1
ATOM 8118 C C . MET B 1 481 ? -9.172 -9.039 17.141 1 93.62 481 MET B C 1
ATOM 8120 O O . MET B 1 481 ? -8.812 -7.863 17.172 1 93.62 481 MET B O 1
ATOM 8124 N N . SER B 1 482 ? -9.18 -9.875 18.188 1 93.12 482 SER B N 1
ATOM 8125 C CA . SER B 1 482 ? -8.523 -9.438 19.406 1 93.12 482 SER B CA 1
ATOM 8126 C C . SER B 1 482 ? -7.012 -9.344 19.219 1 93.12 482 SER B C 1
ATOM 8128 O O . SER B 1 482 ? -6.461 -9.914 18.281 1 93.12 482 SER B O 1
ATOM 8130 N N . THR B 1 483 ? -6.426 -8.625 20.109 1 91.69 483 THR B N 1
ATOM 8131 C CA . THR B 1 483 ? -4.973 -8.508 20.078 1 91.69 483 THR B CA 1
ATOM 8132 C C . THR B 1 483 ? -4.316 -9.883 20.156 1 91.69 483 THR B C 1
ATOM 8134 O O . THR B 1 483 ? -3.326 -10.148 19.469 1 91.69 483 THR B O 1
ATOM 8137 N N . ILE B 1 484 ? -4.832 -10.742 20.938 1 95.69 484 ILE B N 1
ATOM 8138 C CA . ILE B 1 484 ? -4.316 -12.094 21.141 1 95.69 484 ILE B CA 1
ATOM 8139 C C . ILE B 1 484 ? -4.426 -12.891 19.844 1 95.69 484 ILE B C 1
ATOM 8141 O O . ILE B 1 484 ? -3.475 -13.555 19.438 1 95.69 484 ILE B O 1
ATOM 8145 N N . GLN B 1 485 ? -5.543 -12.766 19.156 1 96.44 485 GLN B N 1
ATOM 8146 C CA . GLN B 1 485 ? -5.77 -13.469 17.891 1 96.44 485 GLN B CA 1
ATOM 8147 C C . GLN B 1 485 ? -4.906 -12.891 16.781 1 96.44 485 GLN B C 1
ATOM 8149 O O . GLN B 1 485 ? -4.281 -13.633 16.016 1 96.44 485 GLN B O 1
ATOM 8154 N N . TYR B 1 486 ? -4.883 -11.578 16.734 1 95.69 486 TYR B N 1
ATOM 8155 C CA . TYR B 1 486 ? -4.168 -10.891 15.672 1 95.69 486 TYR B CA 1
ATOM 8156 C C . TYR B 1 486 ? -2.693 -11.266 15.664 1 95.69 486 TYR B C 1
ATOM 8158 O O . TYR B 1 486 ? -2.111 -11.516 14.609 1 95.69 486 TYR B O 1
ATOM 8166 N N . HIS B 1 487 ? -2.139 -11.406 16.844 1 94.25 487 HIS B N 1
ATOM 8167 C CA . HIS B 1 487 ? -0.715 -11.719 16.953 1 94.25 487 HIS B CA 1
ATOM 8168 C C . HIS B 1 487 ? -0.485 -13.211 17.125 1 94.25 487 HIS B C 1
ATOM 8170 O O . HIS B 1 487 ? 0.636 -13.648 17.391 1 94.25 487 HIS B O 1
ATOM 8176 N N . SER B 1 488 ? -1.51 -14.023 17.047 1 97.19 488 SER B N 1
ATOM 8177 C CA . SER B 1 488 ? -1.46 -15.477 17.094 1 97.19 488 SER B CA 1
ATOM 8178 C C . SER B 1 488 ? -0.849 -15.961 18.406 1 97.19 488 SER B C 1
ATOM 8180 O O . SER B 1 488 ? -0.115 -16.953 18.422 1 97.19 488 SER B O 1
ATOM 8182 N N . ILE B 1 489 ? -1.113 -15.203 19.422 1 96.5 489 ILE B N 1
ATOM 8183 C CA . ILE B 1 489 ? -0.604 -15.586 20.734 1 96.5 489 ILE B CA 1
ATOM 8184 C C . ILE B 1 489 ? -1.301 -16.859 21.203 1 96.5 489 ILE B C 1
ATOM 8186 O O . ILE B 1 489 ? -0.667 -17.75 21.797 1 96.5 489 ILE B O 1
ATOM 8190 N N . ASP B 1 490 ? -2.611 -16.891 21 1 97.75 490 ASP B N 1
ATOM 8191 C CA . ASP B 1 490 ? -3.373 -18.094 21.359 1 97.75 490 ASP B CA 1
ATOM 8192 C C . ASP B 1 490 ? -2.83 -19.328 20.625 1 97.75 490 ASP B C 1
ATOM 8194 O O . ASP B 1 490 ? -2.65 -20.375 21.234 1 97.75 490 ASP B O 1
ATOM 8198 N N . VAL B 1 491 ? -2.484 -19.188 19.344 1 98.25 491 VAL B N 1
ATOM 8199 C CA . VAL B 1 491 ? -1.959 -20.281 18.531 1 98.25 491 VAL B CA 1
ATOM 8200 C C . VAL B 1 491 ? -0.583 -20.688 19.047 1 98.25 491 VAL B C 1
ATOM 8202 O O . VAL B 1 491 ? -0.304 -21.875 19.219 1 98.25 491 VAL B O 1
ATOM 8205 N N . ALA B 1 492 ? 0.266 -19.766 19.328 1 97 492 ALA B N 1
ATOM 8206 C CA . ALA B 1 492 ? 1.602 -20.047 19.844 1 97 492 ALA B CA 1
ATOM 8207 C C . ALA B 1 492 ? 1.528 -20.766 21.188 1 97 492 ALA B C 1
ATOM 8209 O O . ALA B 1 492 ? 2.281 -21.719 21.438 1 97 492 ALA B O 1
ATOM 8210 N N . ALA B 1 493 ? 0.67 -20.266 22.031 1 97.69 493 ALA B N 1
ATOM 8211 C CA . ALA B 1 493 ? 0.489 -20.891 23.344 1 97.69 493 ALA B CA 1
ATOM 8212 C C . ALA B 1 493 ? 0.026 -22.328 23.203 1 97.69 493 ALA B C 1
ATOM 8214 O O . ALA B 1 493 ? 0.509 -23.219 23.922 1 97.69 493 ALA B O 1
ATOM 8215 N N . PHE B 1 494 ? -0.914 -22.531 22.359 1 98.19 494 PHE B N 1
ATOM 8216 C CA . PHE B 1 494 ? -1.424 -23.875 22.125 1 98.19 494 PHE B CA 1
ATOM 8217 C C . PHE B 1 494 ? -0.314 -24.797 21.625 1 98.19 494 PHE B C 1
ATOM 8219 O O . PHE B 1 494 ? -0.144 -25.906 22.141 1 98.19 494 PHE B O 1
ATOM 8226 N N . LEU B 1 495 ? 0.411 -24.359 20.625 1 97.62 495 LEU B N 1
ATOM 8227 C CA . LEU B 1 495 ? 1.484 -25.172 20.062 1 97.62 495 LEU B CA 1
ATOM 8228 C C . LEU B 1 495 ? 2.568 -25.438 21.094 1 97.62 495 LEU B C 1
ATOM 8230 O O . LEU B 1 495 ? 3.135 -26.531 21.141 1 97.62 495 LEU B O 1
ATOM 8234 N N . LEU B 1 496 ? 2.893 -24.438 21.906 1 97.31 496 LEU B N 1
ATOM 8235 C CA . LEU B 1 496 ? 3.854 -24.641 23 1 97.31 496 LEU B CA 1
ATOM 8236 C C . LEU B 1 496 ? 3.359 -25.688 23.984 1 97.31 496 LEU B C 1
ATOM 8238 O O . LEU B 1 496 ? 4.137 -26.531 24.438 1 97.31 496 LEU B O 1
ATOM 8242 N N . ALA B 1 497 ? 2.1 -25.578 24.328 1 97.62 497 ALA B N 1
ATOM 8243 C CA . ALA B 1 497 ? 1.507 -26.562 25.219 1 97.62 497 ALA B CA 1
ATOM 8244 C C . ALA B 1 497 ? 1.625 -27.984 24.641 1 97.62 497 ALA B C 1
ATOM 8246 O O . ALA B 1 497 ? 1.909 -28.938 25.375 1 97.62 497 ALA B O 1
ATOM 8247 N N . VAL B 1 498 ? 1.374 -28.125 23.391 1 97.38 498 VAL B N 1
ATOM 8248 C CA . VAL B 1 498 ? 1.464 -29.422 22.703 1 97.38 498 VAL B CA 1
ATOM 8249 C C . VAL B 1 498 ? 2.898 -29.938 22.766 1 97.38 498 VAL B C 1
ATOM 8251 O O . VAL B 1 498 ? 3.131 -31.109 23.062 1 97.38 498 VAL B O 1
ATOM 8254 N N . VAL B 1 499 ? 3.838 -29.094 22.469 1 96.75 499 VAL B N 1
ATOM 8255 C CA . VAL B 1 499 ? 5.246 -29.469 22.5 1 96.75 499 VAL B CA 1
ATOM 8256 C C . VAL B 1 499 ? 5.633 -29.906 23.922 1 96.75 499 VAL B C 1
ATOM 8258 O O . VAL B 1 499 ? 6.305 -30.922 24.094 1 96.75 499 VAL B O 1
ATOM 8261 N N . LEU B 1 500 ? 5.215 -29.109 24.906 1 97.25 500 LEU B N 1
ATOM 8262 C CA . LEU B 1 500 ? 5.523 -29.438 26.297 1 97.25 500 LEU B CA 1
ATOM 8263 C C . LEU B 1 500 ? 4.898 -30.766 26.703 1 97.25 500 LEU B C 1
ATOM 8265 O O . LEU B 1 500 ? 5.5 -31.531 27.438 1 97.25 500 LEU B O 1
ATOM 8269 N N . LEU B 1 501 ? 3.729 -31 26.25 1 97.38 501 LEU B N 1
ATOM 8270 C CA . LEU B 1 501 ? 3.059 -32.25 26.547 1 97.38 501 LEU B CA 1
ATOM 8271 C C . LEU B 1 501 ? 3.816 -33.438 25.922 1 97.38 501 LEU B C 1
ATOM 8273 O O . LEU B 1 501 ? 3.975 -34.469 26.547 1 97.38 501 LEU B O 1
ATOM 8277 N N . ILE B 1 502 ? 4.227 -33.281 24.688 1 97.19 502 ILE B N 1
ATOM 8278 C CA . ILE B 1 502 ? 4.996 -34.312 24.016 1 97.19 502 ILE B CA 1
ATOM 8279 C C . ILE B 1 502 ? 6.285 -34.594 24.781 1 97.19 502 ILE B C 1
ATOM 8281 O O . ILE B 1 502 ? 6.656 -35.75 25 1 97.19 502 ILE B O 1
ATOM 8285 N N . PHE B 1 503 ? 6.891 -33.562 25.203 1 96.62 503 PHE B N 1
ATOM 8286 C CA . PHE B 1 503 ? 8.117 -33.719 25.984 1 96.62 503 PHE B CA 1
ATOM 8287 C C . PHE B 1 503 ? 7.844 -34.406 27.297 1 96.62 503 PHE B C 1
ATOM 8289 O O . PHE B 1 503 ? 8.633 -35.25 27.734 1 96.62 503 PHE B O 1
ATOM 8296 N N . ALA B 1 504 ? 6.789 -34.031 27.938 1 97.12 504 ALA B N 1
ATOM 8297 C CA . ALA B 1 504 ? 6.418 -34.656 29.203 1 97.12 504 ALA B CA 1
ATOM 8298 C C . ALA B 1 504 ? 6.16 -36.156 29.031 1 97.12 504 ALA B C 1
ATOM 8300 O O . ALA B 1 504 ? 6.57 -36.969 29.859 1 97.12 504 ALA B O 1
ATOM 8301 N N . ILE B 1 505 ? 5.496 -36.469 28 1 96.94 505 ILE B N 1
ATOM 8302 C CA . ILE B 1 505 ? 5.203 -37.844 27.703 1 96.94 505 ILE B CA 1
ATOM 8303 C C . ILE B 1 505 ? 6.5 -38.594 27.406 1 96.94 505 ILE B C 1
ATOM 8305 O O . ILE B 1 505 ? 6.68 -39.75 27.859 1 96.94 505 ILE B O 1
ATOM 8309 N N . PHE B 1 506 ? 7.301 -37.969 26.641 1 96.25 506 PHE B N 1
ATOM 8310 C CA . PHE B 1 506 ? 8.586 -38.594 26.328 1 96.25 506 PHE B CA 1
ATOM 8311 C C . PHE B 1 506 ? 9.391 -38.844 27.594 1 96.25 506 PHE B C 1
ATOM 8313 O O . PHE B 1 506 ? 9.953 -39.938 27.766 1 96.25 506 PHE B O 1
ATOM 8320 N N . ILE B 1 507 ? 9.453 -37.906 28.469 1 96.56 507 ILE B N 1
ATOM 8321 C CA . ILE B 1 507 ? 10.18 -38.031 29.734 1 96.56 507 ILE B CA 1
ATOM 8322 C C . ILE B 1 507 ? 9.562 -39.156 30.562 1 96.56 507 ILE B C 1
ATOM 8324 O O . ILE B 1 507 ? 10.289 -39.969 31.141 1 96.56 507 ILE B O 1
ATOM 8328 N N . ALA B 1 508 ? 8.297 -39.156 30.609 1 96.5 508 ALA B N 1
ATOM 8329 C CA . ALA B 1 508 ? 7.598 -40.188 31.359 1 96.5 508 ALA B CA 1
ATOM 8330 C C . ALA B 1 508 ? 7.891 -41.562 30.781 1 96.5 508 ALA B C 1
ATOM 8332 O O . ALA B 1 508 ? 8.07 -42.531 31.531 1 96.5 508 ALA B O 1
ATOM 8333 N N . ALA B 1 509 ? 7.941 -41.688 29.531 1 96.56 509 ALA B N 1
ATOM 8334 C CA . ALA B 1 509 ? 8.234 -42.938 28.859 1 96.56 509 ALA B CA 1
ATOM 8335 C C . ALA B 1 509 ? 9.656 -43.406 29.156 1 96.56 509 ALA B C 1
ATOM 8337 O O . ALA B 1 509 ? 9.898 -44.562 29.422 1 96.56 509 ALA B O 1
ATOM 8338 N N . VAL B 1 510 ? 10.523 -42.469 29.062 1 95.69 510 VAL B N 1
ATOM 8339 C CA . VAL B 1 510 ? 11.922 -42.781 29.328 1 95.69 510 VAL B CA 1
ATOM 8340 C C . VAL B 1 510 ? 12.078 -43.25 30.781 1 95.69 510 VAL B C 1
ATOM 8342 O O . VAL B 1 510 ? 12.805 -44.188 31.062 1 95.69 510 VAL B O 1
ATOM 8345 N N . LYS B 1 511 ? 11.406 -42.438 31.594 1 95.56 511 LYS B N 1
ATOM 8346 C CA . LYS B 1 511 ? 11.453 -42.812 33 1 95.56 511 LYS B CA 1
ATOM 8347 C C . LYS B 1 511 ? 10.867 -44.188 33.25 1 95.56 511 LYS B C 1
ATOM 8349 O O . LYS B 1 511 ? 11.414 -44.969 34.031 1 95.56 511 LYS B O 1
ATOM 8354 N N . PHE B 1 512 ? 9.844 -44.5 32.656 1 95.12 512 PHE B N 1
ATOM 8355 C CA . PHE B 1 512 ? 9.195 -45.781 32.781 1 95.12 512 PHE B CA 1
ATOM 8356 C C . PHE B 1 512 ? 10.102 -46.906 32.281 1 95.12 512 PHE B C 1
ATOM 8358 O O . PHE B 1 512 ? 10.242 -47.938 32.906 1 95.12 512 PHE B O 1
ATOM 8365 N N . LEU B 1 513 ? 10.688 -46.656 31.141 1 94.5 513 LEU B N 1
ATOM 8366 C CA . LEU B 1 513 ? 11.586 -47.656 30.562 1 94.5 513 LEU B CA 1
ATOM 8367 C C . LEU B 1 513 ? 12.812 -47.844 31.453 1 94.5 513 LEU B C 1
ATOM 8369 O O . LEU B 1 513 ? 13.297 -48.969 31.594 1 94.5 513 LEU B O 1
ATOM 8373 N N . TRP B 1 514 ? 13.266 -46.719 31.984 1 93.19 514 TRP B N 1
ATOM 8374 C CA . TRP B 1 514 ? 14.414 -46.75 32.875 1 93.19 514 TRP B CA 1
ATOM 8375 C C . TRP B 1 514 ? 14.094 -47.562 34.125 1 93.19 514 TRP B C 1
ATOM 8377 O O . TRP B 1 514 ? 14.898 -48.375 34.594 1 93.19 514 TRP B O 1
ATOM 8387 N N . GLN B 1 515 ? 12.953 -47.406 34.625 1 93.69 515 GLN B N 1
ATOM 8388 C CA . GLN B 1 515 ? 12.523 -48.156 35.812 1 93.69 515 GLN B CA 1
ATOM 8389 C C . GLN B 1 515 ? 12.359 -49.625 35.5 1 93.69 515 GLN B C 1
ATOM 8391 O O . GLN B 1 515 ? 12.695 -50.5 36.312 1 93.69 515 GLN B O 1
ATOM 8396 N N . ARG B 1 516 ? 11.969 -49.938 34.375 1 93.06 516 ARG B N 1
ATOM 8397 C CA . ARG B 1 516 ? 11.781 -51.344 33.969 1 93.06 516 ARG B CA 1
ATOM 8398 C C . ARG B 1 516 ? 13.117 -52.031 33.75 1 93.06 516 ARG B C 1
ATOM 8400 O O . ARG B 1 516 ? 13.281 -53.219 34.094 1 93.06 516 ARG B O 1
ATOM 8407 N N . LEU B 1 517 ? 13.984 -51.281 33.25 1 91.88 517 LEU B N 1
ATOM 8408 C CA . LEU B 1 517 ? 15.32 -51.812 33.031 1 91.88 517 LEU B CA 1
ATOM 8409 C C . LEU B 1 517 ? 16.047 -52.062 34.344 1 91.88 517 LEU B C 1
ATOM 8411 O O . LEU B 1 517 ? 16.75 -53.062 34.5 1 91.88 517 LEU B O 1
ATOM 8415 N N . LEU B 1 518 ? 15.852 -51.125 35.281 1 90.75 518 LEU B N 1
ATOM 8416 C CA . LEU B 1 518 ? 16.484 -51.25 36.594 1 90.75 518 LEU B CA 1
ATOM 8417 C C . LEU B 1 518 ? 15.859 -52.406 37.406 1 90.75 518 LEU B C 1
ATOM 8419 O O . LEU B 1 518 ? 16.547 -53.094 38.125 1 90.75 518 LEU B O 1
ATOM 8423 N N . SER B 1 519 ? 14.609 -52.594 37.25 1 88.38 519 SER B N 1
ATOM 8424 C CA . SER B 1 519 ? 13.914 -53.656 37.969 1 88.38 519 SER B CA 1
ATOM 8425 C C . SER B 1 519 ? 14.297 -55.031 37.406 1 88.38 519 SER B C 1
ATOM 8427 O O . SER B 1 519 ? 14.414 -56 38.156 1 88.38 519 SER B O 1
ATOM 8429 N N . ARG B 1 520 ? 14.602 -55.094 36.25 1 82.62 520 ARG B N 1
ATOM 8430 C CA . ARG B 1 520 ? 15.016 -56.344 35.625 1 82.62 520 ARG B CA 1
ATOM 8431 C C . ARG B 1 520 ? 16.422 -56.75 36.062 1 82.62 520 ARG B C 1
ATOM 8433 O O . ARG B 1 520 ? 16.719 -57.938 36.25 1 82.62 520 ARG B O 1
ATOM 8440 N N . ASN B 1 521 ? 17.219 -55.812 36.312 1 79.44 521 ASN B N 1
ATOM 8441 C CA . ASN B 1 521 ? 18.578 -56.094 36.75 1 79.44 521 ASN B CA 1
ATOM 8442 C C . ASN B 1 521 ? 18.609 -56.531 38.219 1 79.44 521 ASN B C 1
ATOM 8444 O O . ASN B 1 521 ? 19.484 -57.312 38.625 1 79.44 521 ASN B O 1
ATOM 8448 N N . LYS B 1 522 ? 17.719 -56.031 38.812 1 69.62 522 LYS B N 1
ATOM 8449 C CA . LYS B 1 522 ? 17.672 -56.469 40.219 1 69.62 522 LYS B CA 1
ATOM 8450 C C . LYS B 1 522 ? 17.188 -57.906 40.344 1 69.62 522 LYS B C 1
ATOM 8452 O O . LYS B 1 522 ? 17.672 -58.688 41.156 1 69.62 522 LYS B O 1
ATOM 8457 N N . VAL B 1 523 ? 16.344 -58.469 39.719 1 70.5 523 VAL B N 1
ATOM 8458 C CA . VAL B 1 523 ? 15.82 -59.812 39.719 1 70.5 523 VAL B CA 1
ATOM 8459 C C . VAL B 1 523 ? 16.875 -60.781 39.188 1 70.5 523 VAL B C 1
ATOM 8461 O O . VAL B 1 523 ? 17.016 -61.906 39.719 1 70.5 523 VAL B O 1
ATOM 8464 N N . LYS B 1 524 ? 17.609 -60.406 38.281 1 62.88 524 LYS B N 1
ATOM 8465 C CA . LYS B 1 524 ? 18.672 -61.312 37.844 1 62.88 524 LYS B CA 1
ATOM 8466 C C . LYS B 1 524 ? 19.75 -61.469 38.906 1 62.88 524 LYS B C 1
ATOM 8468 O O . LYS B 1 524 ? 20.438 -62.469 38.938 1 62.88 524 LYS B O 1
ATOM 8473 N N . LYS B 1 525 ? 19.75 -60.375 39.531 1 64.06 525 LYS B N 1
ATOM 8474 C CA . LYS B 1 525 ? 20.797 -60.438 40.531 1 64.06 525 LYS B CA 1
ATOM 8475 C C . LYS B 1 525 ? 20.328 -61.188 41.781 1 64.06 525 LYS B C 1
ATOM 8477 O O . LYS B 1 525 ? 21.125 -61.625 42.594 1 64.06 525 LYS B O 1
ATOM 8482 N N . GLU B 1 526 ? 19.219 -61.531 42.031 1 59.84 526 GLU B N 1
ATOM 8483 C CA . GLU B 1 526 ? 18.734 -62.375 43.094 1 59.84 526 GLU B CA 1
ATOM 8484 C C . GLU B 1 526 ? 18.594 -63.812 42.625 1 59.84 526 GLU B C 1
ATOM 8486 O O . GLU B 1 526 ? 18.844 -64.75 43.406 1 59.84 526 GLU B O 1
#

pLDDT: mean 91.27, std 12.07, range [35.94, 98.94]

Secondary structure (DSSP, 8-state):
-HHHHHHHHHHHHHTS----PPEEEEEPPSTHHHHHHHHHHHHHHHTT-EEEEEEETT-SS--S--SS-EEEEESS--S--HHHHHHHHHHHHHHHHTT--HHHHHHHHHHHHHHHHHHHHHHHHHHHHHHH-HHHHHHHHHHT-SEEEE-TTSSHHHHHHHHHT--EEEEESEETTEEHHHHHS---TTTSPPTTS---SS--HHHHHHHHHHHHHHHHHHHHHTHHHHHHHHHHHH-TT--HHHHHHT-SEEEES--TTTSPP--B-TTEEE-TTTT--PPPPPPHHHHHHHHTTTTT-EEEEE-TTT-----HHHHHHHHHHHHTSSSEEEEE--SPPPTT--TTEEEES---HHHHHTSTTEEEEEE---HHHHHHHHHHT--EEE---STTHHHHHHHHHHTTSEEE--TTT--HHHHHHHHHHHHH-HHHHHHHHHHHHHHH--SS-HHHHHHHHHHHHHHHTS-GGG---GGGS-HHHHTTHHHHHHHHHHHHHHHHHHHHHHHHHHHHHHHHHHHHH-/-HHHHHHHHHHHHHTS------EEEEEPPSTHHHHHHHHHHHHHHHTT-EEEEEEETT-SS--S--SS-EEEEESS--S--HHHHHHHHHHHHHHHHTT--HHHHHHHHHHHHHHHHHHHHHHHHHHHHHHH-HHHHHHHHHHT-SEEEE-TTSSHHHHHHHHHT--EEEEESEETTEEHHHHHS---TTTSPPTTS---SS--HHHHHHHHHHHHHHHHHHHHHTHHHHHHHHHHHH-TT--HHHHHHT-SEEEES--TTTSPP--B-TTEEE-TTTT--PPPPPPHHHHHHHHTTTTT-EEEEE-TTT-----HHHHHHHHHHHHTSSSEEEEE--SPPPTT--TTEEEES---HHHHHTSTTEEEEEE---HHHHHHHHHHT--EEE---STTHHHHHHHHHHTTSEEE--TTT--HHHHHHHHHHHHH-HHHHHHHHHHHHHHH--SS-HHHHHHHHHHHHHHHTS-GGG---GGGS-HHHHTTHHHHHHHHHHHHHHHHHHHHHHHHHHHHHHHHHHHHH-